Protein AF-0000000086964025 (afdb_homodimer)

Foldseek 3Di:
DPPPPPPPDPPPPPPPPPPPAQEEEEEEEEPCCVVVNDPAPQVVLVCVLLQQLRYHYDYYHYDYLDLQGLLVVLLVRLVPHQAYEYEALQALDPSNCNQVSVCVNVVFAWDQDPVLQVLLCVPVHPPADCPRSSSSNRTGTPQKDWAWFAQPLPRDTDSGTWIDDNRYTYAYNPNVRRSRRCVRRSVVSHDPVFHKDKDKWFFADDCVVCVVLQVVLCVVLPPQKDKDWDADPPFPQGGIMIMIMHRDPVSSVVSVVSSVVPPDPPGTGPDPLPVLLCLLVVLQCLLVVPDPVNVVSVVLLVVLLVVVVVDPLLQDDQDCPQDPVSVVVVSSNSNNVSVVCVVPVVSVSVVVPLPPPCPVQRQQFQWRFNPPDDVPPPDFTFTWTWGQRPSPPPPPDDRNTDIRGGHDPPVVVVVVVPPVVPDDDDPDPDD/DPPPPPPPDPPPPPPPPPPPAQEEEEEEEEPCCVVVNDPAPQVVLVCVLLQQLRYHYDYYHYDYLDLQGLLVVLLVRLVPHQAYEYEALQALDPSNCNQVSVCVNVVFAWDQDPVLVVLLCVPVHPPADCPRSSSSNRTGTPQKDWAWFAQPLPRDTDSGTWIDDNRYTYAYNPNVRRSRRCVRRSVVNHDPVFHKDKDKWFFADDCVVCVVLQVVLCVPLPPQKDKDWDADPPFPQGGIMIMIMHRDPVSSVVSVVSSVVPPDPPGTGPDPLPVLLCLLVVLQCLLVVPDPVNVVSVVLLVVLVVVVVVDPLLQDDQDCPQDPVSVVVVSSNSNNVSVVCVVPVVSVSVCVPLPPPCPVQRQQFQWRFNPDDDVPPPPFTFTWTWGQRPSPPPPPDRRNTDIRGGHDLPVVVVVVVPPVVPPPDDPDPDD

Secondary structure (DSSP, 8-state):
----------------------EEEEEEE-HHHHTTSS---HHHHHHHHHHHTT-EEEEEEEE-S-HHHHHHHHHHHHHH-SEEEEES--SSSTT--HHHHHHHHTT--EEE-HHHHHHHHHHH-S---TTSGGGGGGEEETT-EEE--B-TTT-PBPSSPEEEETTEEEE-SSHHHHHHHHHHTGGGT--TT---EEEEEEE-S-HHHHHHHHHHHHHHHTTTEEEEEEE-SS-SS-SEEEEEEES-HHHHHHHHHHHHHHSPTT-EE---S-GGGGHHHHHHHHHTS-SHHHHHHHHHHHHHHHHHHHS-GGG------SSHHHHHHHHHHHHHHHHHHHH-HHHHGGGGG------SS-EEEEEEEEE--TTS-TT-EEEEEEEEETT--SSSS---EEEEEE--SHHHHHHHHHSTTS---------/----------------------EEEEEEE-HHHHTTSS---HHHHHHHHHHHTT-EEEEEEEE-S-HHHHHHHHHHHHHH-SEEEEES--SSSTT--HHHHHHHHTT--EEE-HHHHHHHHHHH-S---TTSGGGGGGEEETT-EEE--B-TTT-PBPSSPEEEETTEEEE-SSHHHHHHHHHHTGGGT--TT---EEEEEEE-S-HHHHHHHHHHHHHHHTTTEEEEEEE-SS-SS-SEEEEEEES-HHHHHHHHHHHHHHSPTT-EE---S-GGGGHHHHHHHHHTS-SHHHHHHHHHHHHHHHHHHHS-GGG------SSHHHHHHHHHHHHHHHHHHHH-HHHHGGGGG------SS-EEEEEEEEE--TTS-TT-EEEEEEEEETT--SSSS---EEEEEE--SHHHHHHHHHSTTS---------

InterPro domains:
  IPR001453 MoaB/Mog domain [PF00994] (25-184)
  IPR001453 MoaB/Mog domain [SM00852] (25-193)
  IPR001453 MoaB/Mog domain [cd00885] (23-190)
  IPR014729 Rossmann-like alpha/beta/alpha sandwich fold [G3DSA:3.40.50.620] (272-401)
  IPR036425 MoaB/Mog-like domain superfamily [G3DSA:3.40.980.10] (19-190)
  IPR036425 MoaB/Mog-like domain superfamily [SSF53218] (22-211)
  IPR050101 Competence-damage inducible protein CinA [PTHR13939] (22-265)
  IPR056596 FAD synthase, middle domain [PF24102] (195-270)

Sequence (862 aa):
MATQVDGESPKDKGGTPQSAAVTAGIIVIGDEILKGFTQDTNSFYMCQKLRSLGVKVAKISVVPDQVEAIATEVKSFADRFTYVLTSGGIGPTHDDVTFEAVAEAFGEKIRLHPEMVELVKKFFGQQSKPESPKMKLACVPESSLLNYGVDEKTGRTLPYPLISVRNVYIFPGIPSLMKRALDGLQHLFRNEKTQFYMREIYVNVDETRIASVLNDTNGKFWPRTNLGSYPDWVSNYHRVKLILDSDSEADLDEAHAFLMANLPRGVVVPLIADPVSRASTDVYGLAESGSPLGQKVAASLRTIEEGLESYSLSKICIGFNGGKDCTALLHLSYAVVQRCLAFDPALAQSRTGIRNQPPVESRLIFFFKLKLSKHFKKGECMFLVLIVDSEANFACKAPKFNLLLGGLIQEFKSMVKGSPRLTAIRLRDQRMATQVDGESPKDKGGTPQSAAVTAGIIVIGDEILKGFTQDTNSFYMCQKLRSLGVKVAKISVVPDQVEAIATEVKSFADRFTYVLTSGGIGPTHDDVTFEAVAEAFGEKIRLHPEMVELVKKFFGQQSKPESPKMKLACVPESSLLNYGVDEKTGRTLPYPLISVRNVYIFPGIPSLMKRALDGLQHLFRNEKTQFYMREIYVNVDETRIASVLNDTNGKFWPRTNLGSYPDWVSNYHRVKLILDSDSEADLDEAHAFLMANLPRGVVVPLIADPVSRASTDVYGLAESGSPLGQKVAASLRTIEEGLESYSLSKICIGFNGGKDCTALLHLSYAVVQRCLAFDPALAQSRTGIRNQPPVESRLIFFFKLKLSKHFKKGECMFLVLIVDSEANFACKAPKFNLLLGGLIQEFKSMVKGSPRLTAIRLRDQR

Organism: NCBI:txid35019

Radius of gyration: 30.64 Å; Cα contacts (8 Å, |Δi|>4): 1496; chains: 2; bounding box: 66×108×127 Å

Solvent-accessible surface area (backbone atoms only — not comparable to full-atom values): 47180 Å² total; per-residue (Å²): 137,81,78,76,76,77,75,78,74,81,78,77,74,76,66,72,76,75,76,77,78,54,30,28,30,38,38,40,38,34,50,47,43,40,56,34,75,41,76,76,55,55,65,37,52,49,21,37,52,37,33,78,29,28,27,44,47,61,36,38,37,36,36,42,65,38,43,68,61,42,11,53,52,48,39,56,38,56,76,71,29,64,31,25,39,36,29,21,28,63,54,50,41,80,57,30,37,41,46,60,9,52,14,54,43,71,73,46,53,70,36,77,36,70,69,41,44,54,48,43,29,71,76,72,44,70,86,60,53,83,83,31,46,63,43,50,61,17,41,33,30,73,75,52,40,79,42,68,22,33,37,84,88,77,66,42,70,43,90,68,58,41,46,26,46,88,53,35,36,54,36,50,56,51,56,70,60,28,51,51,50,52,66,22,40,44,79,80,60,54,32,88,89,38,54,69,41,76,49,78,45,36,23,59,48,60,65,77,79,46,21,64,57,50,38,51,48,39,67,70,39,48,83,65,29,45,74,45,80,43,72,34,88,81,47,82,69,29,34,23,40,33,39,39,36,15,68,38,66,67,54,38,50,50,51,50,51,51,47,65,68,62,47,66,86,84,36,65,39,93,64,63,89,53,52,73,77,41,30,30,60,53,53,52,45,39,30,66,62,75,41,75,65,12,48,52,45,36,54,52,48,49,54,52,47,50,46,56,73,73,29,56,74,55,66,52,77,83,81,49,72,45,40,70,66,29,48,49,45,48,51,51,48,46,17,50,46,49,49,45,31,75,69,36,64,71,64,45,59,71,46,67,76,51,71,73,64,80,41,81,80,40,42,44,55,44,54,43,60,31,56,66,62,83,87,49,72,96,75,69,62,26,38,27,31,30,31,35,52,63,65,48,58,79,60,94,62,78,61,52,43,22,32,13,45,23,67,77,70,72,64,50,53,68,59,30,64,72,43,81,82,50,79,70,80,76,78,73,74,82,126,136,80,79,77,77,77,75,76,71,82,76,76,76,75,68,73,75,76,76,78,80,55,31,27,28,38,38,40,38,34,48,47,42,40,56,35,74,40,76,76,55,55,67,37,53,49,20,37,52,37,33,78,28,27,27,45,47,60,36,38,36,37,36,44,64,40,43,66,61,42,11,53,50,49,40,56,37,56,74,71,28,65,33,25,39,37,28,22,29,64,53,50,40,81,58,30,37,42,45,60,8,52,13,54,43,71,74,46,52,70,37,76,38,70,70,41,44,54,49,43,29,70,75,71,43,70,87,59,52,84,82,30,46,62,44,50,62,18,40,34,31,72,74,51,41,81,41,67,22,34,36,85,87,78,65,42,69,43,90,69,59,43,44,27,46,88,50,35,39,54,36,50,55,51,56,72,58,27,52,51,49,50,66,21,38,45,80,82,59,54,32,89,89,39,54,69,41,75,49,79,47,36,23,60,45,61,63,77,80,45,21,64,57,51,37,52,48,42,67,71,39,49,83,65,29,46,74,46,81,44,72,34,86,83,48,83,70,30,32,22,40,34,38,38,36,15,69,38,67,69,53,37,50,51,50,49,51,52,48,65,68,64,48,67,85,84,35,65,39,92,66,63,89,54,52,73,77,41,30,31,60,53,51,53,44,40,30,66,62,73,41,74,65,13,49,52,46,37,54,52,47,50,52,52,49,50,46,55,72,74,30,55,75,59,67,53,76,82,78,49,71,50,40,71,64,29,48,48,46,48,50,52,49,47,16,49,46,49,49,44,33,75,70,37,63,72,63,45,59,72,46,67,78,55,71,74,65,80,42,82,79,41,42,46,56,43,58,43,60,32,58,64,62,83,88,47,72,96,74,68,61,26,40,27,33,30,32,33,52,62,69,47,59,78,60,93,63,78,60,52,44,22,34,12,44,22,69,78,70,70,66,52,53,67,61,28,65,74,42,81,84,50,78,68,80,75,78,72,74,80,124

pLDDT: mean 72.36, std 27.97, range [19.12, 98.94]

Structure (mmCIF, N/CA/C/O backbone):
data_AF-0000000086964025-model_v1
#
loop_
_entity.id
_entity.type
_entity.pdbx_description
1 polymer 'FAD synthase-like'
#
loop_
_atom_site.group_PDB
_atom_site.id
_atom_site.type_symbol
_atom_site.label_atom_id
_atom_site.label_alt_id
_atom_site.label_comp_id
_atom_site.label_asym_id
_atom_site.label_entity_id
_atom_site.label_seq_id
_atom_site.pdbx_PDB_ins_code
_atom_site.Cartn_x
_atom_site.Cartn_y
_atom_site.Cartn_z
_atom_site.occupancy
_atom_site.B_iso_or_equiv
_atom_site.auth_seq_id
_atom_site.auth_comp_id
_atom_site.auth_asym_id
_atom_site.auth_atom_id
_atom_site.pdbx_PDB_model_num
ATOM 1 N N . MET A 1 1 ? 34.562 -68.562 20.891 1 24.03 1 MET A N 1
ATOM 2 C CA . MET A 1 1 ? 35.156 -67.25 21.109 1 24.03 1 MET A CA 1
ATOM 3 C C . MET A 1 1 ? 34.531 -66.25 20.172 1 24.03 1 MET A C 1
ATOM 5 O O . MET A 1 1 ? 34.875 -66.188 18.984 1 24.03 1 MET A O 1
ATOM 9 N N . ALA A 1 2 ? 33.219 -65.938 20.375 1 26.58 2 ALA A N 1
ATOM 10 C CA . ALA A 1 2 ? 32.156 -65.312 19.625 1 26.58 2 ALA A CA 1
ATOM 11 C C . ALA A 1 2 ? 32.438 -63.812 19.438 1 26.58 2 ALA A C 1
ATOM 13 O O . ALA A 1 2 ? 32.5 -63.062 20.422 1 26.58 2 ALA A O 1
ATOM 14 N N . THR A 1 3 ? 33.281 -63.438 18.484 1 26.42 3 THR A N 1
ATOM 15 C CA . THR A 1 3 ? 33.844 -62.125 18.234 1 26.42 3 THR A CA 1
ATOM 16 C C . THR A 1 3 ? 32.75 -61.062 18.094 1 26.42 3 THR A C 1
ATOM 18 O O . THR A 1 3 ? 31.828 -61.25 17.297 1 26.42 3 THR A O 1
ATOM 21 N N . GLN A 1 4 ? 32.438 -60.375 19.188 1 25.72 4 GLN A N 1
ATOM 22 C CA . GLN A 1 4 ? 31.422 -59.344 19.391 1 25.72 4 GLN A CA 1
ATOM 23 C C . GLN A 1 4 ? 31.562 -58.219 18.391 1 25.72 4 GLN A C 1
ATOM 25 O O . GLN A 1 4 ? 32.594 -57.531 18.359 1 25.72 4 GLN A O 1
ATOM 30 N N . VAL A 1 5 ? 31.047 -58.344 17.188 1 28.33 5 VAL A N 1
ATOM 31 C CA . VAL A 1 5 ? 31.125 -57.344 16.109 1 28.33 5 VAL A CA 1
ATOM 32 C C . VAL A 1 5 ? 30.547 -56 16.609 1 28.33 5 VAL A C 1
ATOM 34 O O . VAL A 1 5 ? 29.406 -55.938 17.047 1 28.33 5 VAL A O 1
ATOM 37 N N . ASP A 1 6 ? 31.359 -55.156 17.234 1 27.05 6 ASP A N 1
ATOM 38 C CA . ASP A 1 6 ? 31.094 -53.844 17.766 1 27.05 6 ASP A CA 1
ATOM 39 C C . ASP A 1 6 ? 30.406 -52.938 16.734 1 27.05 6 ASP A C 1
ATOM 41 O O . ASP A 1 6 ? 30.938 -52.75 15.625 1 27.05 6 ASP A O 1
ATOM 45 N N . GLY A 1 7 ? 29.109 -53.031 16.578 1 25.25 7 GLY A N 1
ATOM 46 C CA . GLY A 1 7 ? 28.25 -52.312 15.641 1 25.25 7 GLY A CA 1
ATOM 47 C C . GLY A 1 7 ? 28.469 -50.812 15.641 1 25.25 7 GLY A C 1
ATOM 48 O O . GLY A 1 7 ? 28.344 -50.188 16.688 1 25.25 7 GLY A O 1
ATOM 49 N N . GLU A 1 8 ? 29.469 -50.312 14.898 1 28.55 8 GLU A N 1
ATOM 50 C CA . GLU A 1 8 ? 29.828 -48.906 14.719 1 28.55 8 GLU A CA 1
ATOM 51 C C . GLU A 1 8 ? 28.578 -48.031 14.508 1 28.55 8 GLU A C 1
ATOM 53 O O . GLU A 1 8 ? 27.688 -48.406 13.734 1 28.55 8 GLU A O 1
ATOM 58 N N . SER A 1 9 ? 28.219 -47.312 15.562 1 29.22 9 SER A N 1
ATOM 59 C CA . SER A 1 9 ? 27.125 -46.344 15.641 1 29.22 9 SER A CA 1
ATOM 60 C C . SER A 1 9 ? 27.141 -45.406 14.438 1 29.22 9 SER A C 1
ATOM 62 O O . SER A 1 9 ? 28.203 -45 13.977 1 29.22 9 SER A O 1
ATOM 64 N N . PRO A 1 10 ? 26.094 -45.406 13.594 1 27.98 10 PRO A N 1
ATOM 65 C CA . PRO A 1 10 ? 26 -44.625 12.359 1 27.98 10 PRO A CA 1
ATOM 66 C C . PRO A 1 10 ? 26.422 -43.156 12.547 1 27.98 10 PRO A C 1
ATOM 68 O O . PRO A 1 10 ? 26.188 -42.594 13.617 1 27.98 10 PRO A O 1
ATOM 71 N N . LYS A 1 11 ? 27.531 -42.656 11.977 1 28.12 11 LYS A N 1
ATOM 72 C CA . LYS A 1 11 ? 28.109 -41.312 11.844 1 28.12 11 LYS A CA 1
ATOM 73 C C . LYS A 1 11 ? 27.031 -40.281 11.609 1 28.12 11 LYS A C 1
ATOM 75 O O . LYS A 1 11 ? 26.125 -40.469 10.789 1 28.12 11 LYS A O 1
ATOM 80 N N . ASP A 1 12 ? 26.781 -39.438 12.594 1 28.42 12 ASP A N 1
ATOM 81 C CA . ASP A 1 12 ? 26.016 -38.188 12.664 1 28.42 12 ASP A CA 1
ATOM 82 C C . ASP A 1 12 ? 26.312 -37.281 11.461 1 28.42 12 ASP A C 1
ATOM 84 O O . ASP A 1 12 ? 27.438 -36.781 11.305 1 28.42 12 ASP A O 1
ATOM 88 N N . LYS A 1 13 ? 25.984 -37.656 10.258 1 29.61 13 LYS A N 1
ATOM 89 C CA . LYS A 1 13 ? 26.203 -36.812 9.086 1 29.61 13 LYS A CA 1
ATOM 90 C C . LYS A 1 13 ? 25.953 -35.344 9.414 1 29.61 13 LYS A C 1
ATOM 92 O O . LYS A 1 13 ? 24.875 -35 9.922 1 29.61 13 LYS A O 1
ATOM 97 N N . GLY A 1 14 ? 26.953 -34.562 9.844 1 30.66 14 GLY A N 1
ATOM 98 C CA . GLY A 1 14 ? 27.094 -33.125 10.016 1 30.66 14 GLY A CA 1
ATOM 99 C C . GLY A 1 14 ? 26.328 -32.312 8.992 1 30.66 14 GLY A C 1
ATOM 100 O O . GLY A 1 14 ? 26.734 -32.219 7.836 1 30.66 14 GLY A O 1
ATOM 101 N N . GLY A 1 15 ? 25.062 -32.5 8.844 1 31.95 15 GLY A N 1
ATOM 102 C CA . GLY A 1 15 ? 24.344 -31.625 7.953 1 31.95 15 GLY A CA 1
ATOM 103 C C . GLY A 1 15 ? 24.797 -30.188 8.055 1 31.95 15 GLY A C 1
ATOM 104 O O . GLY A 1 15 ? 25.156 -29.703 9.133 1 31.95 15 GLY A O 1
ATOM 105 N N . THR A 1 16 ? 25.562 -29.656 7.082 1 36.03 16 THR A N 1
ATOM 106 C CA . THR A 1 16 ? 26 -28.266 6.969 1 36.03 16 THR A CA 1
ATOM 107 C C . THR A 1 16 ? 24.953 -27.328 7.578 1 36.03 16 THR A C 1
ATOM 109 O O . THR A 1 16 ? 23.766 -27.438 7.293 1 36.03 16 THR A O 1
ATOM 112 N N . PRO A 1 17 ? 25.188 -26.812 8.703 1 37.97 17 PRO A N 1
ATOM 113 C CA . PRO A 1 17 ? 24.281 -25.844 9.312 1 37.97 17 PRO A CA 1
ATOM 114 C C . PRO A 1 17 ? 23.625 -24.922 8.289 1 37.97 17 PRO A C 1
ATOM 116 O O . PRO A 1 17 ? 24.297 -24.359 7.43 1 37.97 17 PRO A O 1
ATOM 119 N N . GLN A 1 18 ? 22.594 -25.234 7.574 1 40.34 18 GLN A N 1
ATOM 120 C CA . GLN A 1 18 ? 21.812 -24.344 6.715 1 40.34 18 GLN A CA 1
ATOM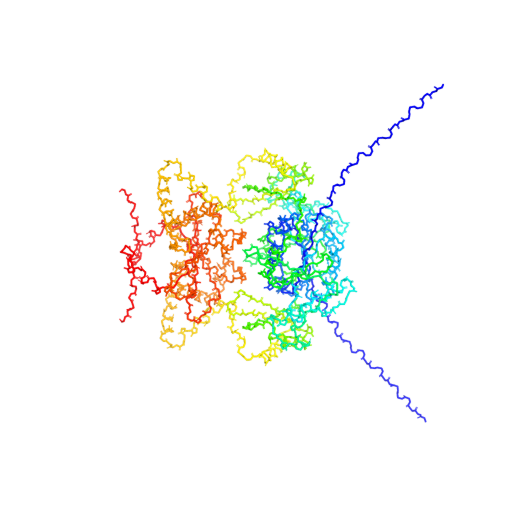 121 C C . GLN A 1 18 ? 21.891 -22.906 7.191 1 40.34 18 GLN A C 1
ATOM 123 O O . GLN A 1 18 ? 21.531 -22.594 8.328 1 40.34 18 GLN A O 1
ATOM 128 N N . SER A 1 19 ? 22.953 -22.156 6.926 1 48.94 19 SER A N 1
ATOM 129 C CA . SER A 1 19 ? 23.172 -20.75 7.227 1 48.94 19 SER A CA 1
ATOM 130 C C . SER A 1 19 ? 21.844 -20 7.336 1 48.94 19 SER A C 1
ATOM 132 O O . SER A 1 19 ? 20.953 -20.156 6.488 1 48.94 19 SER A O 1
ATOM 134 N N . ALA A 1 20 ? 21.359 -19.625 8.531 1 63.06 20 ALA A N 1
ATOM 135 C CA . ALA A 1 20 ? 20.109 -18.984 8.922 1 63.06 20 ALA A CA 1
ATOM 136 C C . ALA A 1 20 ? 19.781 -17.828 7.984 1 63.06 20 ALA A C 1
ATOM 138 O O . ALA A 1 20 ? 20.641 -17 7.672 1 63.06 20 ALA A O 1
ATOM 139 N N . ALA A 1 21 ? 18.641 -17.75 7.234 1 83.38 21 ALA A N 1
ATOM 140 C CA . ALA A 1 21 ? 18.141 -16.734 6.309 1 83.38 21 ALA A CA 1
ATOM 141 C C . ALA A 1 21 ? 18.172 -15.352 6.938 1 83.38 21 ALA A C 1
ATOM 143 O O . ALA A 1 21 ? 17.906 -15.203 8.133 1 83.38 21 ALA A O 1
ATOM 144 N N . VAL A 1 22 ? 18.953 -14.414 6.324 1 95.81 22 VAL A N 1
ATOM 145 C CA . VAL A 1 22 ? 18.922 -13.008 6.707 1 95.81 22 VAL A CA 1
ATOM 146 C C . VAL A 1 22 ? 17.516 -12.461 6.488 1 95.81 22 VAL A C 1
ATOM 148 O O . VAL A 1 22 ? 17 -12.484 5.367 1 95.81 22 VAL A O 1
ATOM 151 N N . THR A 1 23 ? 16.844 -12.102 7.609 1 98 23 THR A N 1
ATOM 152 C CA . THR A 1 23 ? 15.461 -11.664 7.543 1 98 23 THR A CA 1
ATOM 153 C C . THR A 1 23 ? 15.328 -10.203 7.965 1 98 23 THR A C 1
ATOM 155 O O . THR A 1 23 ? 16.234 -9.656 8.602 1 98 23 THR A O 1
ATOM 158 N N . ALA A 1 24 ? 14.25 -9.57 7.539 1 98.69 24 ALA A N 1
ATOM 159 C CA . ALA A 1 24 ? 13.961 -8.188 7.918 1 98.69 24 ALA A CA 1
ATOM 160 C C . ALA A 1 24 ? 12.484 -8.023 8.289 1 98.69 24 ALA A C 1
ATOM 162 O O . ALA A 1 24 ? 11.633 -8.766 7.805 1 98.69 24 ALA A O 1
ATOM 163 N N . GLY A 1 25 ? 12.195 -7.199 9.188 1 98.81 25 GLY A N 1
ATOM 164 C CA . GLY A 1 25 ? 10.867 -6.684 9.484 1 98.81 25 GLY A CA 1
ATOM 165 C C . GLY A 1 25 ? 10.727 -5.203 9.188 1 98.81 25 GLY A C 1
ATOM 166 O O . GLY A 1 25 ? 11.656 -4.426 9.414 1 98.81 25 GLY A O 1
ATOM 167 N N . ILE A 1 26 ? 9.586 -4.824 8.648 1 98.94 26 ILE A N 1
ATOM 168 C CA . ILE A 1 26 ? 9.336 -3.428 8.312 1 98.94 26 ILE A CA 1
ATOM 169 C C . ILE A 1 26 ? 8.219 -2.875 9.188 1 98.94 26 ILE A C 1
ATOM 171 O O . ILE A 1 26 ? 7.172 -3.512 9.344 1 98.94 26 ILE A O 1
ATOM 175 N N . ILE A 1 27 ? 8.453 -1.756 9.773 1 98.94 27 ILE A N 1
ATOM 176 C CA . ILE A 1 27 ? 7.445 -1.083 10.586 1 98.94 27 ILE A CA 1
ATOM 177 C C . ILE A 1 27 ? 7.109 0.274 9.969 1 98.94 27 ILE A C 1
ATOM 179 O O . ILE A 1 27 ? 7.945 1.18 9.953 1 98.94 27 ILE A O 1
ATOM 183 N N . VAL A 1 28 ? 5.941 0.382 9.453 1 98.81 28 VAL A N 1
ATOM 184 C CA . VAL A 1 28 ? 5.457 1.651 8.922 1 98.81 28 VAL A CA 1
ATOM 185 C C . VAL A 1 28 ? 4.727 2.424 10.016 1 98.81 28 VAL A C 1
ATOM 187 O O . VAL A 1 28 ? 3.807 1.897 10.648 1 98.81 28 VAL A O 1
ATOM 190 N N . ILE A 1 29 ? 5.148 3.648 10.203 1 98.62 29 ILE A N 1
ATOM 191 C CA . ILE A 1 29 ? 4.617 4.457 11.297 1 98.62 29 ILE A CA 1
ATOM 192 C C . ILE A 1 29 ? 3.875 5.664 10.734 1 98.62 29 ILE A C 1
ATOM 194 O O . ILE A 1 29 ? 4.457 6.477 10.008 1 98.62 29 ILE A O 1
ATOM 198 N N . GLY A 1 30 ? 2.596 5.77 11.117 1 96.88 30 GLY A N 1
ATOM 199 C CA . GLY A 1 30 ? 1.844 6.926 10.656 1 96.88 30 GLY A CA 1
ATOM 200 C C . GLY A 1 30 ? 0.346 6.781 10.852 1 96.88 30 GLY A C 1
ATOM 201 O O . GLY A 1 30 ? -0.266 5.852 10.32 1 96.88 30 GLY A O 1
ATOM 202 N N . ASP A 1 31 ? -0.257 7.734 11.469 1 95.75 31 ASP A N 1
ATOM 203 C CA . ASP A 1 31 ? -1.705 7.762 11.648 1 95.75 31 ASP A CA 1
ATOM 204 C C . ASP A 1 31 ? -2.424 7.859 10.305 1 95.75 31 ASP A C 1
ATOM 206 O O . ASP A 1 31 ? -3.514 7.312 10.133 1 95.75 31 ASP A O 1
ATOM 210 N N . GLU A 1 32 ? -1.814 8.586 9.445 1 94.44 32 GLU A N 1
ATOM 211 C CA . GLU A 1 32 ? -2.451 8.844 8.156 1 94.44 32 GLU A CA 1
ATOM 212 C C . GLU A 1 32 ? -2.67 7.543 7.383 1 94.44 32 GLU A C 1
ATOM 214 O O . GLU A 1 32 ? -3.58 7.457 6.555 1 94.44 32 GLU A O 1
ATOM 219 N N . ILE A 1 33 ? -1.82 6.566 7.637 1 96.31 33 ILE A N 1
ATOM 220 C CA . ILE A 1 33 ? -1.97 5.277 6.969 1 96.31 33 ILE A CA 1
ATOM 221 C C . ILE A 1 33 ? -3.145 4.516 7.578 1 96.31 33 ILE A C 1
ATOM 223 O O . ILE A 1 33 ? -3.998 3.996 6.855 1 96.31 33 ILE A O 1
ATOM 227 N N . LEU A 1 34 ? -3.232 4.5 8.844 1 97.81 34 LEU A N 1
ATOM 228 C CA . LEU A 1 34 ? -4.266 3.754 9.562 1 97.81 34 LEU A CA 1
ATOM 229 C C . LEU A 1 34 ? -5.629 4.414 9.391 1 97.81 34 LEU A C 1
ATOM 231 O O . LEU A 1 34 ? -6.66 3.75 9.492 1 97.81 34 LEU A O 1
ATOM 235 N N . LYS A 1 35 ? -5.625 5.711 9.133 1 96.31 35 LYS A N 1
ATOM 236 C CA . LYS A 1 35 ? -6.871 6.441 8.938 1 96.31 35 LYS A CA 1
ATOM 237 C C . LYS A 1 35 ? -7.297 6.418 7.469 1 96.31 35 LYS A C 1
ATOM 239 O O . LYS A 1 35 ? -8.391 6.883 7.129 1 96.31 35 LYS A O 1
ATOM 244 N N . GLY A 1 36 ? -6.445 5.898 6.633 1 94.56 36 GLY A N 1
ATOM 245 C CA . GLY A 1 36 ? -6.77 5.797 5.215 1 94.56 36 GLY A CA 1
ATOM 246 C C . GLY A 1 36 ? -6.582 7.105 4.469 1 94.56 36 GLY A C 1
ATOM 247 O O . GLY A 1 36 ? -7.207 7.328 3.43 1 94.56 36 GLY A O 1
ATOM 248 N N . PHE A 1 37 ? -5.738 8.008 5.031 1 91.31 37 PHE A N 1
ATOM 249 C CA . PHE A 1 37 ? -5.477 9.273 4.355 1 91.31 37 PHE A CA 1
ATOM 250 C C . PHE A 1 37 ? -4.395 9.102 3.295 1 91.31 37 PHE A C 1
ATOM 252 O O . PHE A 1 37 ? -4.402 9.805 2.277 1 91.31 37 PHE A O 1
ATOM 259 N N . THR A 1 38 ? -3.496 8.242 3.574 1 89.88 38 THR A N 1
ATOM 260 C CA . THR A 1 38 ? -2.359 8 2.691 1 89.88 38 THR A CA 1
ATOM 261 C C . THR A 1 38 ? -2.125 6.504 2.506 1 89.88 38 THR A C 1
ATOM 263 O O . THR A 1 38 ? -2.205 5.734 3.467 1 89.88 38 THR A O 1
ATOM 266 N N . GLN A 1 39 ? -1.958 6.141 1.254 1 91.56 39 GLN A N 1
ATOM 267 C CA . GLN A 1 39 ? -1.603 4.754 0.976 1 91.56 39 GLN A CA 1
ATOM 268 C C . GLN A 1 39 ? -0.107 4.52 1.171 1 91.56 39 GLN A C 1
ATOM 270 O O . GLN A 1 39 ? 0.717 5.297 0.685 1 91.56 39 GLN A O 1
ATOM 275 N N . ASP A 1 40 ? 0.24 3.445 1.831 1 94.88 40 ASP A N 1
ATOM 276 C CA . ASP A 1 40 ? 1.645 3.115 2.053 1 94.88 40 ASP A CA 1
ATOM 277 C C . ASP A 1 40 ? 2.281 2.547 0.786 1 94.88 40 ASP A C 1
ATOM 279 O O . ASP A 1 40 ? 1.837 1.522 0.266 1 94.88 40 ASP A O 1
ATOM 283 N N . THR A 1 41 ? 3.34 3.154 0.362 1 92.38 41 THR A N 1
ATOM 284 C CA . THR A 1 41 ? 4.113 2.654 -0.771 1 92.38 41 THR A CA 1
ATOM 285 C C . THR A 1 41 ? 5.543 2.332 -0.351 1 92.38 41 THR A C 1
ATOM 287 O O . THR A 1 41 ? 6.277 1.676 -1.09 1 92.38 41 THR A O 1
ATOM 290 N N . ASN A 1 42 ? 5.883 2.814 0.79 1 97.31 42 ASN A N 1
ATOM 291 C CA . ASN A 1 42 ? 7.25 2.625 1.267 1 97.31 42 ASN A CA 1
ATOM 292 C C . ASN A 1 42 ? 7.562 1.15 1.503 1 97.31 42 ASN A C 1
ATOM 294 O O . ASN A 1 42 ? 8.617 0.662 1.093 1 97.31 42 ASN A O 1
ATOM 298 N N . SER A 1 43 ? 6.605 0.472 2.105 1 98.25 43 SER A N 1
ATOM 299 C CA . SER A 1 43 ? 6.848 -0.934 2.412 1 98.25 43 SER A CA 1
ATOM 300 C C . SER A 1 43 ? 7.039 -1.752 1.141 1 98.25 43 SER A C 1
ATOM 302 O O . SER A 1 43 ? 7.852 -2.68 1.109 1 98.25 43 SER A O 1
ATOM 304 N N . PHE A 1 44 ? 6.285 -1.43 0.136 1 97.44 44 PHE A N 1
ATOM 305 C CA . PHE A 1 44 ? 6.391 -2.127 -1.14 1 97.44 44 PHE A CA 1
ATOM 306 C C . PHE A 1 44 ? 7.793 -1.979 -1.721 1 97.44 44 PHE A C 1
ATOM 308 O O . PHE A 1 44 ? 8.43 -2.973 -2.078 1 97.44 44 PHE A O 1
ATOM 315 N N . TYR A 1 45 ? 8.289 -0.754 -1.772 1 97.31 45 TYR A N 1
ATOM 316 C CA . TYR A 1 45 ? 9.625 -0.483 -2.291 1 97.31 45 TYR A CA 1
ATOM 317 C C . TYR A 1 45 ? 10.688 -1.166 -1.44 1 97.31 45 TYR A C 1
ATOM 319 O O . TYR A 1 45 ? 11.641 -1.744 -1.972 1 97.31 45 TYR A O 1
ATOM 327 N N . MET A 1 46 ? 10.547 -1.082 -0.156 1 98.56 46 MET A N 1
ATOM 328 C CA . MET A 1 46 ? 11.5 -1.705 0.757 1 98.56 46 MET A CA 1
ATOM 329 C C . MET A 1 46 ? 11.578 -3.209 0.522 1 98.56 46 MET A C 1
ATOM 331 O O . MET A 1 46 ? 12.664 -3.785 0.509 1 98.56 46 MET A O 1
ATOM 335 N N . CYS A 1 47 ? 10.43 -3.82 0.342 1 98.25 47 CYS A N 1
ATOM 336 C CA . CYS A 1 47 ? 10.391 -5.254 0.08 1 98.25 47 CYS A CA 1
ATOM 337 C C . CYS A 1 47 ? 11.164 -5.598 -1.191 1 98.25 47 CYS A C 1
ATOM 339 O O . CYS A 1 47 ? 11.984 -6.516 -1.198 1 98.25 47 CYS A O 1
ATOM 341 N N . GLN A 1 48 ? 10.93 -4.844 -2.182 1 96.38 48 GLN A N 1
ATOM 342 C CA . GLN A 1 48 ? 11.602 -5.082 -3.459 1 96.38 48 GLN A CA 1
ATOM 343 C C . GLN A 1 48 ? 13.109 -4.934 -3.324 1 96.38 48 GLN A C 1
ATOM 345 O O . GLN A 1 48 ? 13.867 -5.801 -3.764 1 96.38 48 GLN A O 1
ATOM 350 N N . LYS A 1 49 ? 13.469 -3.836 -2.74 1 97.12 49 LYS A N 1
ATOM 351 C CA . LYS A 1 49 ? 14.891 -3.535 -2.615 1 97.12 49 LYS A CA 1
ATOM 352 C C . LYS A 1 49 ? 15.602 -4.566 -1.741 1 97.12 49 LYS A C 1
ATOM 354 O O . LYS A 1 49 ? 16.656 -5.078 -2.107 1 97.12 49 LYS A O 1
ATOM 359 N N . LEU A 1 50 ? 15.039 -4.883 -0.603 1 98.31 50 LEU A N 1
ATOM 360 C CA . LEU A 1 50 ? 15.656 -5.844 0.306 1 98.31 50 LEU A CA 1
ATOM 361 C C . LEU A 1 50 ? 15.766 -7.215 -0.347 1 98.31 50 LEU A C 1
ATOM 363 O O . LEU A 1 50 ? 16.781 -7.898 -0.196 1 98.31 50 LEU A O 1
ATOM 367 N N . ARG A 1 51 ? 14.75 -7.602 -1.072 1 96.88 51 ARG A N 1
ATOM 368 C CA . ARG A 1 51 ? 14.812 -8.875 -1.78 1 96.88 51 ARG A CA 1
ATOM 369 C C . ARG A 1 51 ? 15.953 -8.883 -2.791 1 96.88 51 ARG A C 1
ATOM 371 O O . ARG A 1 51 ? 16.688 -9.875 -2.906 1 96.88 51 ARG A O 1
ATOM 378 N N . SER A 1 52 ? 16.109 -7.824 -3.525 1 96.12 52 SER A N 1
ATOM 379 C CA . SER A 1 52 ? 17.172 -7.715 -4.508 1 96.12 52 SER A CA 1
ATOM 380 C C . SER A 1 52 ? 18.547 -7.789 -3.844 1 96.12 52 SER A C 1
ATOM 382 O O . SER A 1 52 ? 19.547 -8.102 -4.496 1 96.12 52 SER A O 1
ATOM 384 N N . LEU A 1 53 ? 18.594 -7.531 -2.566 1 97.5 53 LEU A N 1
ATOM 385 C CA . LEU A 1 53 ? 19.844 -7.539 -1.814 1 97.5 53 LEU A CA 1
ATOM 386 C C . LEU A 1 53 ? 20.031 -8.859 -1.081 1 97.5 53 LEU A C 1
ATOM 388 O O . LEU A 1 53 ? 20.953 -9.008 -0.288 1 97.5 53 LEU A O 1
ATOM 392 N N . GLY A 1 54 ? 19.094 -9.781 -1.302 1 96.94 54 GLY A N 1
ATOM 393 C CA . GLY A 1 54 ? 19.219 -11.102 -0.71 1 96.94 54 GLY A CA 1
ATOM 394 C C . GLY A 1 54 ? 18.625 -11.195 0.681 1 96.94 54 GLY A C 1
ATOM 395 O O . GLY A 1 54 ? 18.984 -12.07 1.465 1 96.94 54 GLY A O 1
ATOM 396 N N . VAL A 1 55 ? 17.766 -10.281 1.06 1 97.88 55 VAL A N 1
ATOM 397 C CA . VAL A 1 55 ? 17.141 -10.234 2.381 1 97.88 55 VAL A CA 1
ATOM 398 C C . VAL A 1 55 ? 15.664 -10.594 2.27 1 97.88 55 VAL A C 1
ATOM 400 O O . VAL A 1 55 ? 14.961 -10.094 1.388 1 97.88 55 VAL A O 1
ATOM 403 N N . LYS A 1 56 ? 15.195 -11.461 3.104 1 96.94 56 LYS A N 1
ATOM 404 C CA . LYS A 1 56 ? 13.797 -11.891 3.119 1 96.94 56 LYS A CA 1
ATOM 405 C C . LYS A 1 56 ? 12.984 -11.078 4.125 1 96.94 56 LYS A C 1
ATOM 407 O O . LYS A 1 56 ? 13.25 -11.125 5.328 1 96.94 56 LYS A O 1
ATOM 412 N N . VAL A 1 57 ? 12.023 -10.328 3.631 1 98.31 57 VAL A N 1
ATOM 413 C CA . VAL A 1 57 ? 11.125 -9.633 4.539 1 98.31 57 VAL A CA 1
ATOM 414 C C . VAL A 1 57 ? 10.102 -10.617 5.109 1 98.31 57 VAL A C 1
ATOM 416 O O . VAL A 1 57 ? 9.398 -11.297 4.359 1 98.31 57 VAL A O 1
ATOM 419 N N . ALA A 1 58 ? 9.969 -10.633 6.445 1 97.81 58 ALA A N 1
ATOM 420 C CA . ALA A 1 58 ? 9.164 -11.656 7.102 1 97.81 58 ALA A CA 1
ATOM 421 C C . ALA A 1 58 ? 7.832 -11.086 7.578 1 97.81 58 ALA A C 1
ATOM 423 O O . ALA A 1 58 ? 6.848 -11.82 7.723 1 97.81 58 ALA A O 1
ATOM 424 N N . LYS A 1 59 ? 7.863 -9.844 7.82 1 98.62 59 LYS A N 1
ATOM 425 C CA . LYS A 1 59 ? 6.664 -9.242 8.391 1 98.62 59 LYS A CA 1
ATOM 426 C C . LYS A 1 59 ? 6.668 -7.723 8.203 1 98.62 59 LYS A C 1
ATOM 428 O O . LYS A 1 59 ? 7.723 -7.094 8.234 1 98.62 59 LYS A O 1
ATOM 433 N N . ILE A 1 60 ? 5.496 -7.152 7.945 1 98.88 60 ILE A N 1
ATOM 434 C CA . ILE A 1 60 ? 5.281 -5.711 7.941 1 98.88 60 ILE A CA 1
ATOM 435 C C . ILE A 1 60 ? 4.23 -5.34 8.984 1 98.88 60 ILE A C 1
ATOM 437 O O . ILE A 1 60 ? 3.213 -6.02 9.117 1 98.88 60 ILE A O 1
ATOM 441 N N . SER A 1 61 ? 4.473 -4.34 9.711 1 98.81 61 SER A N 1
ATOM 442 C CA . SER A 1 61 ? 3.525 -3.812 10.688 1 98.81 61 SER A CA 1
ATOM 443 C C . SER A 1 61 ? 3.295 -2.32 10.477 1 98.81 61 SER A C 1
ATOM 445 O O . SER A 1 61 ? 4.238 -1.572 10.211 1 98.81 61 SER A O 1
ATOM 447 N N . VAL A 1 62 ? 2.082 -1.932 10.477 1 98.81 62 VAL A N 1
ATOM 448 C CA . VAL A 1 62 ? 1.722 -0.518 10.461 1 98.81 62 VAL A CA 1
ATOM 449 C C . VAL A 1 62 ? 1.159 -0.115 11.82 1 98.81 62 VAL A C 1
ATOM 451 O O . VAL A 1 62 ? 0.189 -0.707 12.297 1 98.81 62 VAL A O 1
ATOM 454 N N . VAL A 1 63 ? 1.741 0.89 12.43 1 98.62 63 VAL A N 1
ATOM 455 C CA . VAL A 1 63 ? 1.372 1.277 13.789 1 98.62 63 VAL A CA 1
ATOM 456 C C . VAL A 1 63 ? 1.126 2.783 13.844 1 98.62 63 VAL A C 1
ATOM 458 O O . VAL A 1 63 ? 1.565 3.525 12.961 1 98.62 63 VAL A O 1
ATOM 461 N N . PRO A 1 64 ? 0.417 3.24 14.875 1 97.62 64 PRO A N 1
ATOM 462 C CA . PRO A 1 64 ? 0.143 4.672 15.016 1 97.62 64 PRO A CA 1
ATOM 463 C C . PRO A 1 64 ? 1.335 5.449 15.57 1 97.62 64 PRO A C 1
ATOM 465 O O . PRO A 1 64 ? 2.309 4.848 16.031 1 97.62 64 PRO A O 1
ATOM 468 N N . ASP A 1 65 ? 1.222 6.766 15.508 1 96.19 65 ASP A N 1
ATOM 469 C CA . ASP A 1 65 ? 2.236 7.664 16.047 1 96.19 65 ASP A CA 1
ATOM 470 C C . ASP A 1 65 ? 2.148 7.734 17.578 1 96.19 65 ASP A C 1
ATOM 472 O O . ASP A 1 65 ? 1.907 8.805 18.141 1 96.19 65 ASP A O 1
ATOM 476 N N . GLN A 1 66 ? 2.359 6.648 18.219 1 96.56 66 GLN A N 1
ATOM 477 C CA . GLN A 1 66 ? 2.352 6.516 19.672 1 96.56 66 GLN A CA 1
ATOM 478 C C . GLN A 1 66 ? 3.604 5.801 20.172 1 96.56 66 GLN A C 1
ATOM 480 O O . GLN A 1 66 ? 3.922 4.703 19.703 1 96.56 66 GLN A O 1
ATOM 485 N N . VAL A 1 67 ? 4.215 6.418 21.094 1 97.75 67 VAL A N 1
ATOM 486 C CA . VAL A 1 67 ? 5.512 5.953 21.562 1 97.75 67 VAL A CA 1
ATOM 487 C C . VAL A 1 67 ? 5.406 4.5 22.016 1 97.75 67 VAL A C 1
ATOM 489 O O . VAL A 1 67 ? 6.199 3.652 21.609 1 97.75 67 VAL A O 1
ATOM 492 N N . GLU A 1 68 ? 4.426 4.184 22.781 1 97.81 68 GLU A N 1
ATOM 493 C CA . GLU A 1 68 ? 4.293 2.842 23.344 1 97.81 68 GLU A CA 1
ATOM 494 C C . GLU A 1 68 ? 4.051 1.807 22.25 1 97.81 68 GLU A C 1
ATOM 496 O O . GLU A 1 68 ? 4.637 0.721 22.266 1 97.81 68 GLU A O 1
ATOM 501 N N . ALA A 1 69 ? 3.168 2.131 21.328 1 97.88 69 ALA A N 1
ATOM 502 C CA . ALA A 1 69 ? 2.859 1.219 20.234 1 97.88 69 ALA A CA 1
ATOM 503 C C . ALA A 1 69 ? 4.098 0.943 19.391 1 97.88 69 ALA A C 1
ATOM 505 O O . ALA A 1 69 ? 4.371 -0.206 19.031 1 97.88 69 ALA A O 1
ATOM 506 N N . ILE A 1 70 ? 4.809 1.97 19.062 1 98.75 70 ILE A N 1
ATOM 507 C CA . ILE A 1 70 ? 6.012 1.843 18.25 1 98.75 70 ILE A CA 1
ATOM 508 C C . ILE A 1 70 ? 7.074 1.057 19.016 1 98.75 70 ILE A C 1
ATOM 510 O O . ILE A 1 70 ? 7.68 0.132 18.469 1 98.75 70 ILE A O 1
ATOM 514 N N . ALA A 1 71 ? 7.27 1.405 20.25 1 98.81 71 ALA A N 1
ATOM 515 C CA . ALA A 1 71 ? 8.297 0.771 21.078 1 98.81 71 ALA A CA 1
ATOM 516 C C . ALA A 1 71 ? 8.062 -0.731 21.188 1 98.81 71 ALA A C 1
ATOM 518 O O . ALA A 1 71 ? 8.992 -1.527 21.062 1 98.81 71 ALA A O 1
ATOM 519 N N . THR A 1 72 ? 6.855 -1.087 21.438 1 98.38 72 THR A N 1
ATOM 520 C CA . THR A 1 72 ? 6.496 -2.494 21.562 1 98.38 72 THR A CA 1
ATOM 521 C C . THR A 1 72 ? 6.793 -3.254 20.281 1 98.38 72 THR A C 1
ATOM 523 O O . THR A 1 72 ? 7.352 -4.352 20.312 1 98.38 72 THR A O 1
ATOM 526 N N . GLU A 1 73 ? 6.414 -2.684 19.188 1 98.62 73 GLU A N 1
ATOM 527 C CA . GLU A 1 73 ? 6.629 -3.33 17.891 1 98.62 73 GLU A CA 1
ATOM 528 C C . GLU A 1 73 ? 8.117 -3.436 17.578 1 98.62 73 GLU A C 1
ATOM 530 O O . GLU A 1 73 ? 8.586 -4.477 17.109 1 98.62 73 GLU A O 1
ATOM 535 N N . VAL A 1 74 ? 8.836 -2.371 17.828 1 98.81 74 VAL A N 1
ATOM 536 C CA . VAL A 1 74 ? 10.273 -2.338 17.562 1 98.81 74 VAL A CA 1
ATOM 537 C C . VAL A 1 74 ? 10.977 -3.404 18.391 1 98.81 74 VAL A C 1
ATOM 539 O O . VAL A 1 74 ? 11.82 -4.145 17.875 1 98.81 74 VAL A O 1
ATOM 542 N N . LYS A 1 75 ? 10.672 -3.484 19.609 1 98.69 75 LYS A N 1
ATOM 543 C CA . LYS A 1 75 ? 11.297 -4.477 20.469 1 98.69 75 LYS A CA 1
ATOM 544 C C . LYS A 1 75 ? 11.023 -5.895 19.969 1 98.69 75 LYS A C 1
ATOM 546 O O . LYS A 1 75 ? 11.945 -6.707 19.875 1 98.69 75 LYS A O 1
ATOM 551 N N . SER A 1 76 ? 9.805 -6.125 19.672 1 98.25 76 SER A N 1
ATOM 552 C CA . SER A 1 76 ? 9.414 -7.438 19.172 1 98.25 76 SER A CA 1
ATOM 553 C C . SER A 1 76 ? 10.172 -7.789 17.891 1 98.25 76 SER A C 1
ATOM 555 O O . SER A 1 76 ? 10.688 -8.898 17.766 1 98.25 76 SER A O 1
ATOM 557 N N . PHE A 1 77 ? 10.242 -6.848 16.969 1 98.75 77 PHE A N 1
ATOM 558 C CA . PHE A 1 77 ? 10.898 -7.078 15.688 1 98.75 77 PHE A CA 1
ATOM 559 C C . PHE A 1 77 ? 12.406 -7.227 15.867 1 98.75 77 PHE A C 1
ATOM 561 O O . PHE A 1 77 ? 13.031 -8.078 15.242 1 98.75 77 PHE A O 1
ATOM 568 N N . ALA A 1 78 ? 12.984 -6.391 16.688 1 98.69 78 ALA A N 1
ATOM 569 C CA . ALA A 1 78 ? 14.43 -6.398 16.906 1 98.69 78 ALA A CA 1
ATOM 570 C C . ALA A 1 78 ? 14.898 -7.746 17.438 1 98.69 78 ALA A C 1
ATOM 572 O O . ALA A 1 78 ? 16 -8.203 17.141 1 98.69 78 ALA A O 1
ATOM 573 N N . ASP A 1 79 ? 14.062 -8.438 18.203 1 98 79 ASP A N 1
ATOM 574 C CA . ASP A 1 79 ? 14.391 -9.727 18.812 1 98 79 ASP A CA 1
ATOM 575 C C . ASP A 1 79 ? 14.227 -10.859 17.797 1 98 79 ASP A C 1
ATOM 577 O O . ASP A 1 79 ? 14.82 -11.938 17.953 1 98 79 ASP A O 1
ATOM 581 N N . ARG A 1 80 ? 13.555 -10.625 16.75 1 97.38 80 ARG A N 1
ATOM 582 C CA . ARG A 1 80 ? 13.133 -11.734 15.898 1 97.38 80 ARG A CA 1
ATOM 583 C C . ARG A 1 80 ? 13.836 -11.68 14.555 1 97.38 80 ARG A C 1
ATOM 585 O O . ARG A 1 80 ? 14.023 -12.711 13.906 1 97.38 80 ARG A O 1
ATOM 592 N N . PHE A 1 81 ? 14.227 -10.5 14.117 1 98.12 81 PHE A N 1
ATOM 593 C CA . PHE A 1 81 ? 14.719 -10.367 12.75 1 98.12 81 PHE A CA 1
ATOM 594 C C . PHE A 1 81 ? 16.141 -9.812 12.734 1 98.12 81 PHE A C 1
ATOM 596 O O . PHE A 1 81 ? 16.562 -9.141 13.68 1 98.12 81 PHE A O 1
ATOM 603 N N . THR A 1 82 ? 16.891 -10.086 11.617 1 98.44 82 THR A N 1
ATOM 604 C CA . THR A 1 82 ? 18.234 -9.578 11.438 1 98.44 82 THR A CA 1
ATOM 605 C C . THR A 1 82 ? 18.234 -8.062 11.336 1 98.44 82 THR A C 1
ATOM 607 O O . THR A 1 82 ? 19.062 -7.391 11.961 1 98.44 82 THR A O 1
ATOM 610 N N . TYR A 1 83 ? 17.312 -7.523 10.531 1 98.56 83 TYR A N 1
ATOM 611 C CA . TYR A 1 83 ? 17.172 -6.082 10.344 1 98.56 83 TYR A CA 1
ATOM 612 C C . TYR A 1 83 ? 15.742 -5.641 10.656 1 98.56 83 TYR A C 1
ATOM 614 O O . TYR A 1 83 ? 14.789 -6.367 10.383 1 98.56 83 TYR A O 1
ATOM 622 N N . VAL A 1 84 ? 15.625 -4.535 11.266 1 98.88 84 VAL A N 1
ATOM 623 C CA . VAL A 1 84 ? 14.344 -3.857 11.406 1 98.88 84 VAL A CA 1
ATOM 624 C C . VAL A 1 84 ? 14.398 -2.496 10.719 1 98.88 84 VAL A C 1
ATOM 626 O O . VAL A 1 84 ? 15.281 -1.683 11.008 1 98.88 84 VAL A O 1
ATOM 629 N N . LEU A 1 85 ? 13.562 -2.285 9.758 1 98.88 85 LEU A N 1
ATOM 630 C CA . LEU A 1 85 ? 13.469 -0.995 9.086 1 98.88 85 LEU A CA 1
ATOM 631 C C . LEU A 1 85 ? 12.164 -0.289 9.438 1 98.88 85 LEU A C 1
ATOM 633 O O . LEU A 1 85 ? 11.086 -0.867 9.297 1 98.88 85 LEU A O 1
ATOM 637 N N . THR A 1 86 ? 12.273 0.909 9.953 1 98.88 86 THR A N 1
ATOM 638 C CA . THR A 1 86 ? 11.078 1.719 10.188 1 98.88 86 THR A CA 1
ATOM 639 C C . THR A 1 86 ? 10.93 2.793 9.117 1 98.88 86 THR A C 1
ATOM 641 O O . THR A 1 86 ? 11.906 3.162 8.461 1 98.88 86 THR A O 1
ATOM 644 N N . SER A 1 87 ? 9.75 3.244 8.906 1 98.31 87 SER A N 1
ATOM 645 C CA . SER A 1 87 ? 9.461 4.34 7.988 1 98.31 87 SER A CA 1
ATOM 646 C C . SER A 1 87 ? 8.453 5.312 8.586 1 98.31 87 SER A C 1
ATOM 648 O O . SER A 1 87 ? 7.312 4.938 8.867 1 98.31 87 SER A O 1
ATOM 650 N N . GLY A 1 88 ? 8.953 6.535 8.844 1 96.94 88 GLY A N 1
ATOM 651 C CA . GLY A 1 88 ? 8.039 7.57 9.305 1 96.94 88 GLY A CA 1
ATOM 652 C C . GLY A 1 88 ? 8.297 8 10.734 1 96.94 88 GLY A C 1
ATOM 653 O O . GLY A 1 88 ? 9 7.309 11.477 1 96.94 88 GLY A O 1
ATOM 654 N N . GLY A 1 89 ? 7.809 9.203 11.094 1 95.81 89 GLY A N 1
ATOM 655 C CA . GLY A 1 89 ? 7.754 9.672 12.469 1 95.81 89 GLY A CA 1
ATOM 656 C C . GLY A 1 89 ? 9.047 10.32 12.93 1 95.81 89 GLY A C 1
ATOM 657 O O . GLY A 1 89 ? 9.367 10.297 14.117 1 95.81 89 GLY A O 1
ATOM 658 N N . ILE A 1 90 ? 9.797 10.906 12 1 94.81 90 ILE A N 1
ATOM 659 C CA . ILE A 1 90 ? 11.102 11.422 12.406 1 94.81 90 ILE A CA 1
ATOM 660 C C . ILE A 1 90 ? 11.188 12.914 12.102 1 94.81 90 ILE A C 1
ATOM 662 O O . ILE A 1 90 ? 12.273 13.492 12.109 1 94.81 90 ILE A O 1
ATOM 666 N N . GLY A 1 91 ? 10.164 13.602 11.867 1 90.19 91 GLY A N 1
ATOM 667 C CA . GLY A 1 91 ? 10.141 15.031 11.602 1 90.19 91 GLY A CA 1
ATOM 668 C C . GLY A 1 91 ? 10.203 15.875 12.859 1 90.19 91 GLY A C 1
ATOM 669 O O . GLY A 1 91 ? 10.516 15.367 13.938 1 90.19 91 GLY A O 1
ATOM 670 N N . PRO A 1 92 ? 9.953 17.172 12.719 1 89.31 92 PRO A N 1
ATOM 671 C CA . PRO A 1 92 ? 10.117 18.109 13.836 1 89.31 92 PRO A CA 1
ATOM 672 C C . PRO A 1 92 ? 8.828 18.312 14.625 1 89.31 92 PRO A C 1
ATOM 674 O O . PRO A 1 92 ? 8.82 19.047 15.617 1 89.31 92 PRO A O 1
ATOM 677 N N . THR A 1 93 ? 7.75 17.672 14.25 1 90.75 93 THR A N 1
ATOM 678 C CA . THR A 1 93 ? 6.449 17.969 14.836 1 90.75 93 THR A CA 1
ATOM 679 C C . THR A 1 93 ? 6.109 16.984 15.945 1 90.75 93 THR A C 1
ATOM 681 O O . THR A 1 93 ? 6.883 16.078 16.234 1 90.75 93 THR A O 1
ATOM 684 N N . HIS A 1 94 ? 5.039 17.188 16.641 1 90.19 94 HIS A N 1
ATOM 685 C CA . HIS A 1 94 ? 4.602 16.453 17.828 1 90.19 94 HIS A CA 1
ATOM 686 C C . HIS A 1 94 ? 4.379 14.984 17.5 1 90.19 94 HIS A C 1
ATOM 688 O O . HIS A 1 94 ? 4.523 14.125 18.375 1 90.19 94 HIS A O 1
ATOM 694 N N . ASP A 1 95 ? 4.02 14.688 16.281 1 90.69 95 ASP A N 1
ATOM 695 C CA . ASP A 1 95 ? 3.676 13.312 15.922 1 90.69 95 ASP A CA 1
ATOM 696 C C . ASP A 1 95 ? 4.91 12.539 15.461 1 90.69 95 ASP A C 1
ATOM 698 O O . ASP A 1 95 ? 4.836 11.336 15.203 1 90.69 95 ASP A O 1
ATOM 702 N N . ASP A 1 96 ? 5.973 13.156 15.445 1 94.12 96 ASP A N 1
ATOM 703 C CA . ASP A 1 96 ? 7.23 12.492 15.117 1 94.12 96 ASP A CA 1
ATOM 704 C C . ASP A 1 96 ? 7.902 11.938 16.359 1 94.12 96 ASP A C 1
ATOM 706 O O . ASP A 1 96 ? 8.773 12.578 16.953 1 94.12 96 ASP A O 1
ATOM 710 N N . VAL A 1 97 ? 7.578 10.742 16.688 1 96.56 97 VAL A N 1
ATOM 711 C CA . VAL A 1 97 ? 7.965 10.219 17.984 1 96.56 97 VAL A CA 1
ATOM 712 C C . VAL A 1 97 ? 8.766 8.93 17.812 1 96.56 97 VAL A C 1
ATOM 714 O O . VAL A 1 97 ? 8.93 8.156 18.75 1 96.56 97 VAL A O 1
ATOM 717 N N . THR A 1 98 ? 9.211 8.609 16.594 1 98.31 98 THR A N 1
ATOM 718 C CA . THR A 1 98 ? 9.859 7.336 16.312 1 98.31 98 THR A CA 1
ATOM 719 C C . THR A 1 98 ? 11.164 7.199 17.078 1 98.31 98 THR A C 1
ATOM 721 O O . THR A 1 98 ? 11.445 6.145 17.656 1 98.31 98 THR A O 1
ATOM 724 N N . PHE A 1 99 ? 12.016 8.281 17.156 1 98.12 99 PHE A N 1
ATOM 725 C CA . PHE A 1 99 ? 13.273 8.211 17.875 1 98.12 99 PHE A CA 1
ATOM 726 C C . PHE A 1 99 ? 13.031 7.961 19.359 1 98.12 99 PHE A C 1
ATOM 728 O O . PHE A 1 99 ? 13.703 7.129 19.984 1 98.12 99 PHE A O 1
ATOM 735 N N . GLU A 1 100 ? 12.094 8.68 19.859 1 97.62 100 GLU A N 1
ATOM 736 C CA . GLU A 1 100 ? 11.727 8.484 21.266 1 97.62 100 GLU A CA 1
ATOM 737 C C . GLU A 1 100 ? 11.25 7.059 21.516 1 97.62 100 GLU A C 1
ATOM 739 O O . GLU A 1 100 ? 11.617 6.449 22.531 1 97.62 100 GLU A O 1
ATOM 744 N N . ALA A 1 101 ? 10.438 6.555 20.656 1 98.62 101 ALA A N 1
ATOM 745 C CA . ALA A 1 101 ? 9.891 5.207 20.797 1 98.62 101 ALA A CA 1
ATOM 746 C C . ALA A 1 101 ? 10.992 4.156 20.719 1 98.62 101 ALA A C 1
ATOM 748 O O . ALA A 1 101 ? 10.984 3.182 21.469 1 98.62 101 ALA A O 1
ATOM 749 N N . VAL A 1 102 ? 11.906 4.324 19.797 1 98.69 102 VAL A N 1
ATOM 750 C CA . VAL A 1 102 ? 13.008 3.381 19.641 1 98.69 102 VAL A CA 1
ATOM 751 C C . VAL A 1 102 ? 13.875 3.404 20.906 1 98.69 102 VAL A C 1
ATOM 753 O O . VAL A 1 102 ? 14.32 2.357 21.375 1 98.69 102 VAL A O 1
ATOM 756 N N . ALA A 1 103 ? 14.164 4.605 21.438 1 98.5 103 ALA A N 1
ATOM 757 C CA . ALA A 1 103 ? 14.906 4.707 22.703 1 98.5 103 ALA A CA 1
ATOM 758 C C . ALA A 1 103 ? 14.203 3.934 23.812 1 98.5 103 ALA A C 1
ATOM 760 O O . ALA A 1 103 ? 14.844 3.178 24.547 1 98.5 103 ALA A O 1
ATOM 761 N N . GLU A 1 104 ? 12.953 4.109 23.875 1 98.38 104 GLU A N 1
ATOM 762 C CA . GLU A 1 104 ? 12.156 3.422 24.891 1 98.38 104 GLU A CA 1
ATOM 763 C C . GLU A 1 104 ? 12.219 1.907 24.703 1 98.38 104 GLU A C 1
ATOM 765 O O . GLU A 1 104 ? 12.289 1.16 25.688 1 98.38 104 GLU A O 1
ATOM 770 N N . ALA A 1 105 ? 12.148 1.448 23.5 1 98.56 105 ALA A N 1
ATOM 771 C CA . ALA A 1 105 ? 12.18 0.021 23.203 1 98.56 105 ALA A CA 1
ATOM 772 C C . ALA A 1 105 ? 13.438 -0.632 23.781 1 98.56 105 ALA A C 1
ATOM 774 O O . ALA A 1 105 ? 13.414 -1.801 24.172 1 98.56 105 ALA A O 1
ATOM 775 N N . PHE A 1 106 ? 14.516 0.126 23.859 1 98.25 106 PHE A N 1
ATOM 776 C CA . PHE A 1 106 ? 15.789 -0.454 24.266 1 98.25 106 PHE A CA 1
ATOM 777 C C . PHE A 1 106 ? 16.203 0.059 25.641 1 98.25 106 PHE A C 1
ATOM 779 O O . PHE A 1 106 ? 17.312 -0.186 26.094 1 98.25 106 PHE A O 1
ATOM 786 N N . GLY A 1 107 ? 15.383 0.798 26.266 1 97.06 107 GLY A N 1
ATOM 787 C CA . GLY A 1 107 ? 15.656 1.292 27.594 1 97.06 107 GLY A CA 1
ATOM 788 C C . GLY A 1 107 ? 16.719 2.371 27.625 1 97.06 107 GLY A C 1
ATOM 789 O O . GLY A 1 107 ? 17.531 2.428 28.562 1 97.06 107 GLY A O 1
ATOM 790 N N . GLU A 1 108 ? 16.781 3.125 26.562 1 96.69 108 GLU A N 1
ATOM 791 C CA . GLU A 1 108 ? 17.75 4.223 26.453 1 96.69 108 GLU A CA 1
ATOM 792 C C . GLU A 1 108 ? 17.047 5.578 26.531 1 96.69 108 GLU A C 1
ATOM 794 O O . GLU A 1 108 ? 15.812 5.645 26.453 1 96.69 108 GLU A O 1
ATOM 799 N N . LYS A 1 109 ? 17.844 6.59 26.672 1 96 109 LYS A N 1
ATOM 800 C CA . LYS A 1 109 ? 17.344 7.961 26.656 1 96 109 LYS A CA 1
ATOM 801 C C . LYS A 1 109 ? 17.672 8.656 25.344 1 96 109 LYS A C 1
ATOM 803 O O . LYS A 1 109 ? 18.516 8.195 24.578 1 96 109 LYS A O 1
ATOM 808 N N . ILE A 1 110 ? 16.922 9.695 25.125 1 96.31 110 ILE A N 1
ATOM 809 C CA . ILE A 1 110 ? 17.188 10.547 23.969 1 96.31 110 ILE A CA 1
ATOM 810 C C . ILE A 1 110 ? 18.125 11.68 24.359 1 96.31 110 ILE A C 1
ATOM 812 O O . ILE A 1 110 ? 18.016 12.234 25.453 1 96.31 110 ILE A O 1
ATOM 816 N N . ARG A 1 111 ? 19.062 12 23.531 1 95.19 111 ARG A N 1
ATOM 817 C CA . ARG A 1 111 ? 20.031 13.07 23.75 1 95.19 111 ARG A CA 1
ATOM 818 C C . ARG A 1 111 ? 20.344 13.805 22.453 1 95.19 111 ARG A C 1
ATOM 820 O O . ARG A 1 111 ? 20.172 13.258 21.359 1 95.19 111 ARG A O 1
ATOM 827 N N . LEU A 1 112 ? 20.844 14.977 22.703 1 94.06 112 LEU A N 1
ATOM 828 C CA . LEU A 1 112 ? 21.344 15.734 21.547 1 94.06 112 LEU A CA 1
ATOM 829 C C . LEU A 1 112 ? 22.641 15.125 21.016 1 94.06 112 LEU A C 1
ATOM 831 O O . LEU A 1 112 ? 23.609 14.984 21.766 1 94.06 112 LEU A O 1
ATOM 835 N N . HIS A 1 113 ? 22.609 14.719 19.859 1 94.56 113 HIS A N 1
ATOM 836 C CA . HIS A 1 113 ? 23.828 14.211 19.219 1 94.56 113 HIS A CA 1
ATOM 837 C C . HIS A 1 113 ? 24.641 15.336 18.594 1 94.56 113 HIS A C 1
ATOM 839 O O . HIS A 1 113 ? 24.141 16.078 17.75 1 94.56 113 HIS A O 1
ATOM 845 N N . PRO A 1 114 ? 25.859 15.492 18.969 1 93.19 114 PRO A N 1
ATOM 846 C CA . PRO A 1 114 ? 26.656 16.641 18.547 1 93.19 114 PRO A CA 1
ATOM 847 C C . PRO A 1 114 ? 26.75 16.781 17.031 1 93.19 114 PRO A C 1
ATOM 849 O O . PRO A 1 114 ? 26.594 17.875 16.5 1 93.19 114 PRO A O 1
ATOM 852 N N . GLU A 1 115 ? 27 15.727 16.391 1 94.69 115 GLU A N 1
ATOM 853 C CA . GLU A 1 115 ? 27.109 15.781 14.93 1 94.69 115 GLU A CA 1
ATOM 854 C C . GLU A 1 115 ? 25.781 16.172 14.289 1 94.69 115 GLU A C 1
ATOM 856 O O . GLU A 1 115 ? 25.75 16.906 13.305 1 94.69 115 GLU A O 1
ATOM 861 N N . MET A 1 116 ? 24.719 15.641 14.82 1 93.75 116 MET A N 1
ATOM 862 C CA . MET A 1 116 ? 23.391 15.969 14.297 1 93.75 116 MET A CA 1
ATOM 863 C C . MET A 1 116 ? 23.062 17.438 14.539 1 93.75 116 MET A C 1
ATOM 865 O O . MET A 1 116 ? 22.391 18.078 13.719 1 93.75 116 MET A O 1
ATOM 869 N N . VAL A 1 117 ? 23.484 17.938 15.641 1 91.81 117 VAL A N 1
ATOM 870 C CA . VAL A 1 117 ? 23.25 19.344 15.961 1 91.81 117 VAL A CA 1
ATOM 871 C C . VAL A 1 117 ? 23.875 20.219 14.891 1 91.81 117 VAL A C 1
ATOM 873 O O . VAL A 1 117 ? 23.25 21.156 14.398 1 91.81 117 VAL A O 1
ATOM 876 N N . GLU A 1 118 ? 25.062 19.906 14.547 1 91.56 118 GLU A N 1
ATOM 877 C CA . GLU A 1 118 ? 25.766 20.688 13.523 1 91.56 118 GLU A CA 1
ATOM 878 C C . GLU A 1 118 ? 25.062 20.578 12.172 1 91.56 118 GLU A C 1
ATOM 880 O O . GLU A 1 118 ? 24.969 21.562 11.438 1 91.56 118 GLU A O 1
ATOM 885 N N . LEU A 1 119 ? 24.594 19.406 11.898 1 91.12 119 LEU A N 1
ATOM 886 C CA . LEU A 1 119 ? 23.906 19.172 10.633 1 91.12 119 LEU A CA 1
ATOM 887 C C . LEU A 1 119 ? 22.594 19.953 10.586 1 91.12 119 LEU A C 1
ATOM 889 O O . LEU A 1 119 ? 22.266 20.562 9.562 1 91.12 119 LEU A O 1
ATOM 893 N N . VAL A 1 120 ? 21.875 19.875 11.656 1 88.56 120 VAL A N 1
ATOM 894 C CA . VAL A 1 120 ? 20.594 20.578 11.727 1 88.56 120 VAL A CA 1
ATOM 895 C C . VAL A 1 120 ? 20.812 22.078 11.578 1 88.56 120 VAL A C 1
ATOM 897 O O . VAL A 1 120 ? 20.062 22.766 10.883 1 88.56 120 VAL A O 1
ATOM 900 N N . LYS A 1 121 ? 21.828 22.594 12.188 1 85.69 121 LYS A N 1
ATOM 901 C CA . LYS A 1 121 ? 22.172 24 12.055 1 85.69 121 LYS A CA 1
ATOM 902 C C . LYS A 1 121 ? 22.484 24.359 10.609 1 85.69 121 LYS A C 1
ATOM 904 O O . LYS A 1 121 ? 22.078 25.422 10.125 1 85.69 121 LYS A O 1
ATOM 909 N N . LYS A 1 122 ? 23.172 23.547 10.016 1 85 122 LYS A N 1
ATOM 910 C CA . LYS A 1 122 ? 23.594 23.781 8.633 1 85 122 LYS A CA 1
ATOM 911 C C . LYS A 1 122 ? 22.406 23.797 7.684 1 85 122 LYS A C 1
ATOM 913 O O . LYS A 1 122 ? 22.328 24.625 6.781 1 85 122 LYS A O 1
ATOM 918 N N . PHE A 1 123 ? 21.484 22.922 7.898 1 82.44 123 PHE A N 1
ATOM 919 C CA . PHE A 1 123 ? 20.422 22.703 6.926 1 82.44 123 PHE A CA 1
ATOM 920 C C . PHE A 1 123 ? 19.203 23.578 7.254 1 82.44 123 PHE A C 1
ATOM 922 O O . PHE A 1 123 ? 18.469 23.984 6.355 1 82.44 123 PHE A O 1
ATOM 929 N N . PHE A 1 124 ? 19.031 23.812 8.523 1 79.19 124 PHE A N 1
ATOM 930 C CA . PHE A 1 124 ? 17.781 24.453 8.898 1 79.19 124 PHE A CA 1
ATOM 931 C C . PHE A 1 124 ? 18.047 25.812 9.539 1 79.19 124 PHE A C 1
ATOM 933 O O . PHE A 1 124 ? 17.109 26.5 9.945 1 79.19 124 PHE A O 1
ATOM 940 N N . GLY A 1 125 ? 19.219 26.25 9.562 1 74.69 125 GLY A N 1
ATOM 941 C CA . GLY A 1 125 ? 19.578 27.578 10.008 1 74.69 125 GLY A CA 1
ATOM 942 C C . GLY A 1 125 ? 20.125 27.609 11.422 1 74.69 125 GLY A C 1
ATOM 943 O O . GLY A 1 125 ? 19.828 26.719 12.227 1 74.69 125 GLY A O 1
ATOM 944 N N . GLN A 1 126 ? 21.016 28.516 11.617 1 66.62 126 GLN A N 1
ATOM 945 C CA . GLN A 1 126 ? 21.828 28.672 12.82 1 66.62 126 GLN A CA 1
ATOM 946 C C . GLN A 1 126 ? 20.969 29.094 14.008 1 66.62 126 GLN A C 1
ATOM 948 O O . GLN A 1 126 ? 21.281 28.781 15.156 1 66.62 126 GLN A O 1
ATOM 953 N N . GLN A 1 127 ? 20.062 29.875 13.867 1 58.5 127 GLN A N 1
ATOM 954 C CA . GLN A 1 127 ? 19.453 30.562 15.008 1 58.5 127 GLN A CA 1
ATOM 955 C C . GLN A 1 127 ? 18.531 29.625 15.789 1 58.5 127 GLN A C 1
ATOM 957 O O . GLN A 1 127 ? 17.578 30.062 16.406 1 58.5 127 GLN A O 1
ATOM 962 N N . SER A 1 128 ? 18.969 28.391 15.891 1 59.78 128 SER A N 1
ATOM 963 C CA . SER A 1 128 ? 17.922 27.625 16.547 1 59.78 128 SER A CA 1
ATOM 964 C C . SER A 1 128 ? 18.25 27.391 18.016 1 59.78 128 SER A C 1
ATOM 966 O O . SER A 1 128 ? 19.375 27.016 18.359 1 59.78 128 SER A O 1
ATOM 968 N N . LYS A 1 129 ? 17.5 28.125 18.906 1 62.84 129 LYS A N 1
ATOM 969 C CA . LYS A 1 129 ? 17.516 27.828 20.344 1 62.84 129 LYS A CA 1
ATOM 970 C C . LYS A 1 129 ? 17.312 26.328 20.578 1 62.84 129 LYS A C 1
ATOM 972 O O . LYS A 1 129 ? 16.688 25.641 19.781 1 62.84 129 LYS A O 1
ATOM 977 N N . PRO A 1 130 ? 18.016 25.922 21.547 1 62.72 130 PRO A N 1
ATOM 978 C CA . PRO A 1 130 ? 17.891 24.516 21.906 1 62.72 130 PRO A CA 1
ATOM 979 C C . PRO A 1 130 ? 16.438 24.047 21.984 1 62.72 130 PRO A C 1
ATOM 981 O O . PRO A 1 130 ? 16.141 22.875 21.766 1 62.72 130 PRO A O 1
ATOM 984 N N . GLU A 1 131 ? 15.633 25 22.203 1 67.19 131 GLU A N 1
ATOM 985 C CA . GLU A 1 131 ? 14.234 24.625 22.375 1 67.19 131 GLU A CA 1
ATOM 986 C C . GLU A 1 131 ? 13.477 24.656 21.047 1 67.19 131 GLU A C 1
ATOM 988 O O . GLU A 1 131 ? 12.305 24.297 20.984 1 67.19 131 GLU A O 1
ATOM 993 N N . SER A 1 132 ? 14.234 24.812 20.109 1 77.5 132 SER A N 1
ATOM 994 C CA . SER A 1 132 ? 13.586 24.969 18.812 1 77.5 132 SER A CA 1
ATOM 995 C C . SER A 1 132 ? 13.125 23.609 18.266 1 77.5 132 SER A C 1
ATOM 997 O O . SER A 1 132 ? 13.75 22.578 18.531 1 77.5 132 SER A O 1
ATOM 999 N N . PRO A 1 133 ? 11.992 23.562 17.672 1 80.06 133 PRO A N 1
ATOM 1000 C CA . PRO A 1 133 ? 11.477 22.328 17.062 1 80.06 133 PRO A CA 1
ATOM 1001 C C . PRO A 1 133 ? 12.484 21.672 16.125 1 80.06 133 PRO A C 1
ATOM 1003 O O . PRO A 1 133 ? 12.508 20.438 16.016 1 80.06 133 PRO A O 1
ATOM 1006 N N . LYS A 1 134 ? 13.391 22.438 15.609 1 82.81 134 LYS A N 1
ATOM 1007 C CA . LYS A 1 134 ? 14.391 21.891 14.703 1 82.81 134 LYS A CA 1
ATOM 1008 C C . LYS A 1 134 ? 15.375 21 15.453 1 82.81 134 LYS A C 1
ATOM 1010 O O . LYS A 1 134 ? 15.875 20.016 14.898 1 82.81 134 LYS A O 1
ATOM 1015 N N . MET A 1 135 ? 15.594 21.375 16.641 1 86.69 135 MET A N 1
ATOM 1016 C CA . MET A 1 135 ? 16.562 20.641 17.422 1 86.69 135 MET A CA 1
ATOM 1017 C C . MET A 1 135 ? 16.031 19.25 17.797 1 86.69 135 MET A C 1
ATOM 1019 O O . MET A 1 135 ? 16.797 18.359 18.156 1 86.69 135 MET A O 1
ATOM 1023 N N . LYS A 1 136 ? 14.727 19.125 17.672 1 87.56 136 LYS A N 1
ATOM 1024 C CA . LYS A 1 136 ? 14.133 17.797 17.875 1 87.56 136 LYS A CA 1
ATOM 1025 C C . LYS A 1 136 ? 14.734 16.781 16.906 1 87.56 136 LYS A C 1
ATOM 1027 O O . LYS A 1 136 ? 14.883 15.609 17.25 1 87.56 136 LYS A O 1
ATOM 1032 N N . LEU A 1 137 ? 15.133 17.219 15.805 1 89.62 137 LEU A N 1
ATOM 1033 C CA . LEU A 1 137 ? 15.703 16.359 14.773 1 89.62 137 LEU A CA 1
ATOM 1034 C C . LEU A 1 137 ? 17.078 15.844 15.188 1 89.62 137 LEU A C 1
ATOM 1036 O O . LEU A 1 137 ? 17.578 14.859 14.641 1 89.62 137 LEU A O 1
ATOM 1040 N N . ALA A 1 138 ? 17.688 16.594 16.125 1 92.88 138 ALA A N 1
ATOM 1041 C CA . ALA A 1 138 ? 19.031 16.234 16.578 1 92.88 138 ALA A CA 1
ATOM 1042 C C . ALA A 1 138 ? 18.984 15.383 17.844 1 92.88 138 ALA A C 1
ATOM 1044 O O . ALA A 1 138 ? 20.016 14.891 18.312 1 92.88 138 ALA A O 1
ATOM 1045 N N . CYS A 1 139 ? 17.797 15.219 18.359 1 94.12 139 CYS A N 1
ATOM 1046 C CA . CYS A 1 139 ? 17.625 14.383 19.547 1 94.12 139 CYS A CA 1
ATOM 1047 C C . CYS A 1 139 ? 17.422 12.922 19.156 1 94.12 139 CYS A C 1
ATOM 1049 O O . CYS A 1 139 ? 16.344 12.539 18.672 1 94.12 139 CYS A O 1
ATOM 1051 N N . VAL A 1 140 ? 18.422 12.117 19.406 1 96.75 140 VAL A N 1
ATOM 1052 C CA . VAL A 1 140 ? 18.375 10.711 19.016 1 96.75 140 VAL A CA 1
ATOM 1053 C C . VAL A 1 140 ? 18.766 9.828 20.188 1 96.75 140 VAL A C 1
ATOM 1055 O O . VAL A 1 140 ? 19.297 10.312 21.188 1 96.75 140 VAL A O 1
ATOM 1058 N N . PRO A 1 141 ? 18.391 8.531 20.125 1 97.69 141 PRO A N 1
ATOM 1059 C CA . PRO A 1 141 ? 18.812 7.617 21.188 1 97.69 141 PRO A CA 1
ATOM 1060 C C . PRO A 1 141 ? 20.312 7.641 21.422 1 97.69 141 PRO A C 1
ATOM 1062 O O . PRO A 1 141 ? 21.094 7.855 20.484 1 97.69 141 PRO A O 1
ATOM 1065 N N . GLU A 1 142 ? 20.781 7.344 22.547 1 96.38 142 GLU A N 1
ATOM 1066 C CA . GLU A 1 142 ? 22.172 7.473 22.984 1 96.38 142 GLU A CA 1
ATOM 1067 C C . GLU A 1 142 ? 23.078 6.562 22.172 1 96.38 142 GLU A C 1
ATOM 1069 O O . GLU A 1 142 ? 24.234 6.922 21.891 1 96.38 142 GLU A O 1
ATOM 1074 N N . SER A 1 143 ? 22.641 5.418 21.797 1 96.88 143 SER A N 1
ATOM 1075 C CA . SER A 1 143 ? 23.484 4.441 21.125 1 96.88 143 SER A CA 1
ATOM 1076 C C . SER A 1 143 ? 23.359 4.574 19.609 1 96.88 143 SER A C 1
ATOM 1078 O O . SER A 1 143 ? 23.828 3.703 18.859 1 96.88 143 SER A O 1
ATOM 1080 N N . SER A 1 144 ? 22.844 5.703 19.156 1 97.56 144 SER A N 1
ATOM 1081 C CA . SER A 1 144 ? 22.578 5.891 17.734 1 97.56 144 SER A CA 1
ATOM 1082 C C . SER A 1 144 ? 23.859 5.934 16.922 1 97.56 144 SER A C 1
ATOM 1084 O O . SER A 1 144 ? 24.859 6.5 17.359 1 97.56 144 SER A O 1
ATOM 1086 N N . LEU A 1 145 ? 23.859 5.289 15.797 1 97.69 145 LEU A N 1
ATOM 1087 C CA . LEU A 1 145 ? 24.906 5.379 14.781 1 97.69 145 LEU A CA 1
ATOM 1088 C C . LEU A 1 145 ? 24.422 6.18 13.578 1 97.69 145 LEU A C 1
ATOM 1090 O O . LEU A 1 145 ? 23.266 6.051 13.164 1 97.69 145 LEU A O 1
ATOM 1094 N N . LEU A 1 146 ? 25.297 7.02 13.07 1 97.75 146 LEU A N 1
ATOM 1095 C CA . LEU A 1 146 ? 25 7.789 11.867 1 97.75 146 LEU A CA 1
ATOM 1096 C C . LEU A 1 146 ? 25.531 7.086 10.625 1 97.75 146 LEU A C 1
ATOM 1098 O O . LEU A 1 146 ? 26.734 6.844 10.516 1 97.75 146 LEU A O 1
ATOM 1102 N N . ASN A 1 147 ? 24.625 6.699 9.742 1 97.88 147 ASN A N 1
ATOM 1103 C CA . ASN A 1 147 ? 25 6.016 8.5 1 97.88 147 ASN A CA 1
ATOM 1104 C C . ASN A 1 147 ? 24.859 6.938 7.293 1 97.88 147 ASN A C 1
ATOM 1106 O O . ASN A 1 147 ? 23.75 7.336 6.93 1 97.88 147 ASN A O 1
ATOM 1110 N N . TYR A 1 148 ? 25.969 7.223 6.676 1 96.69 148 TYR A N 1
ATOM 1111 C CA . TYR A 1 148 ? 25.938 8.078 5.496 1 96.69 148 TYR A CA 1
ATOM 1112 C C . TYR A 1 148 ? 25.891 7.242 4.223 1 96.69 148 TYR A C 1
ATOM 1114 O O . TYR A 1 148 ? 26.734 6.371 4.004 1 96.69 148 TYR A O 1
ATOM 1122 N N . GLY A 1 149 ? 24.812 7.473 3.471 1 95.06 149 GLY A N 1
ATOM 1123 C CA . GLY A 1 149 ? 24.672 6.785 2.195 1 95.06 149 GLY A CA 1
ATOM 1124 C C . GLY A 1 149 ? 25.438 7.453 1.071 1 95.06 149 GLY A C 1
ATOM 1125 O O . GLY A 1 149 ? 26.016 8.523 1.262 1 95.06 149 GLY A O 1
ATOM 1126 N N . VAL A 1 150 ? 25.469 6.762 -0.082 1 94.44 150 VAL A N 1
ATOM 1127 C CA . VAL A 1 150 ? 26.125 7.277 -1.277 1 94.44 150 VAL A CA 1
ATOM 1128 C C . VAL A 1 150 ? 25.125 7.375 -2.422 1 94.44 150 VAL A C 1
ATOM 1130 O O . VAL A 1 150 ? 24.328 6.457 -2.637 1 94.44 150 VAL A O 1
ATOM 1133 N N . ASP A 1 151 ? 25.141 8.508 -2.996 1 89.31 151 ASP A N 1
ATOM 1134 C CA . ASP A 1 151 ? 24.297 8.672 -4.184 1 89.31 151 ASP A CA 1
ATOM 1135 C C . ASP A 1 151 ? 24.828 7.816 -5.34 1 89.31 151 ASP A C 1
ATOM 1137 O O . ASP A 1 151 ? 25.969 7.965 -5.762 1 89.31 151 ASP A O 1
ATOM 1141 N N . GLU A 1 152 ? 23.953 7.027 -5.797 1 79.94 152 GLU A N 1
ATOM 1142 C CA . GLU A 1 152 ? 24.391 6.082 -6.82 1 79.94 152 GLU A CA 1
ATOM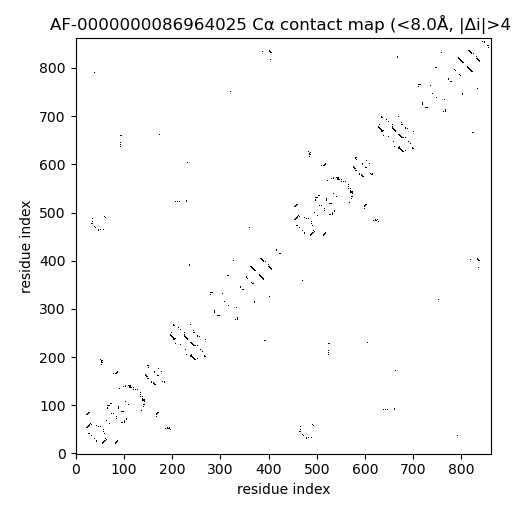 1143 C C . GLU A 1 152 ? 24.75 6.805 -8.117 1 79.94 152 GLU A C 1
ATOM 1145 O O . GLU A 1 152 ? 25.625 6.355 -8.859 1 79.94 152 GLU A O 1
ATOM 1150 N N . LYS A 1 153 ? 24.156 7.906 -8.375 1 77.69 153 LYS A N 1
ATOM 1151 C CA . LYS A 1 153 ? 24.359 8.633 -9.625 1 77.69 153 LYS A CA 1
ATOM 1152 C C . LYS A 1 153 ? 25.625 9.484 -9.562 1 77.69 153 LYS A C 1
ATOM 1154 O O . LYS A 1 153 ? 26.406 9.5 -10.516 1 77.69 153 LYS A O 1
ATOM 1159 N N . THR A 1 154 ? 25.906 10.133 -8.477 1 83.88 154 THR A N 1
ATOM 1160 C CA . THR A 1 154 ? 27 11.086 -8.367 1 83.88 154 THR A CA 1
ATOM 1161 C C . THR A 1 154 ? 28.188 10.461 -7.641 1 83.88 154 THR A C 1
ATOM 1163 O O . THR A 1 154 ? 29.312 10.945 -7.75 1 83.88 154 THR A O 1
ATOM 1166 N N . GLY A 1 155 ? 27.891 9.43 -6.906 1 88.25 155 GLY A N 1
ATOM 1167 C CA . GLY A 1 155 ? 28.922 8.812 -6.102 1 88.25 155 GLY A CA 1
ATOM 1168 C C . GLY A 1 155 ? 29.266 9.617 -4.863 1 88.25 155 GLY A C 1
ATOM 1169 O O . GLY A 1 155 ? 30.172 9.25 -4.109 1 88.25 155 GLY A O 1
ATOM 1170 N N . ARG A 1 156 ? 28.594 10.664 -4.672 1 90.69 156 ARG A N 1
ATOM 1171 C CA . ARG A 1 156 ? 28.859 11.523 -3.525 1 90.69 156 ARG A CA 1
ATOM 1172 C C . ARG A 1 156 ? 28.094 11.055 -2.293 1 90.69 156 ARG A C 1
ATOM 1174 O O . ARG A 1 156 ? 27.031 10.438 -2.41 1 90.69 156 ARG A O 1
ATOM 1181 N N . THR A 1 157 ? 28.672 11.453 -1.178 1 93.88 157 THR A N 1
ATOM 1182 C CA . THR A 1 157 ? 28.031 11.109 0.089 1 93.88 157 THR A CA 1
ATOM 1183 C C . THR A 1 157 ? 26.797 11.969 0.322 1 93.88 157 THR A C 1
ATOM 1185 O O . THR A 1 157 ? 26.812 13.172 0.066 1 93.88 157 THR A O 1
ATOM 1188 N N . LEU A 1 158 ? 25.797 11.25 0.743 1 92.38 158 LEU A N 1
ATOM 1189 C CA . LEU A 1 158 ? 24.578 11.992 1.075 1 92.38 158 LEU A CA 1
ATOM 1190 C C . LEU A 1 158 ? 24.812 12.867 2.303 1 92.38 158 LEU A C 1
ATOM 1192 O O . LEU A 1 158 ? 25.484 12.461 3.252 1 92.38 158 LEU A O 1
ATOM 1196 N N . PRO A 1 159 ? 24.297 14.062 2.25 1 89.25 159 PRO A N 1
ATOM 1197 C CA . PRO A 1 159 ? 24.578 15.031 3.314 1 89.25 159 PRO A CA 1
ATOM 1198 C C . PRO A 1 159 ? 23.891 14.672 4.633 1 89.25 159 PRO A C 1
ATOM 1200 O O . PRO A 1 159 ? 24.391 15.039 5.707 1 89.25 159 PRO A O 1
ATOM 1203 N N . TYR A 1 160 ? 22.781 14.078 4.57 1 91.75 160 TYR A N 1
ATOM 1204 C CA . TYR A 1 160 ? 22.031 13.742 5.777 1 91.75 160 TYR A CA 1
ATOM 1205 C C . TYR A 1 160 ? 22.109 12.25 6.066 1 91.75 160 TYR A C 1
ATOM 1207 O O . TYR A 1 160 ? 21.812 11.422 5.203 1 91.75 160 TYR A O 1
ATOM 1215 N N . PRO A 1 161 ? 22.438 11.836 7.258 1 96.19 161 PRO A N 1
ATOM 1216 C CA . PRO A 1 161 ? 22.641 10.422 7.586 1 96.19 161 PRO A CA 1
ATOM 1217 C C . PRO A 1 161 ? 21.344 9.727 7.988 1 96.19 161 PRO A C 1
ATOM 1219 O O . PRO A 1 161 ? 20.375 10.391 8.359 1 96.19 161 PRO A O 1
ATOM 1222 N N . LEU A 1 162 ? 21.422 8.422 7.824 1 97.69 162 LEU A N 1
ATOM 1223 C CA . LEU A 1 162 ? 20.391 7.57 8.398 1 97.69 162 LEU A CA 1
ATOM 1224 C C . LEU A 1 162 ? 20.781 7.113 9.805 1 97.69 162 LEU A C 1
ATOM 1226 O O . LEU A 1 162 ? 21.891 6.617 10.008 1 97.69 162 LEU A O 1
ATOM 1230 N N . ILE A 1 163 ? 19.859 7.281 10.711 1 97.81 163 ILE A N 1
ATOM 1231 C CA . ILE A 1 163 ? 20.125 6.906 12.094 1 97.81 163 ILE A CA 1
ATOM 1232 C C . ILE A 1 163 ? 19.75 5.441 12.312 1 97.81 163 ILE A C 1
ATOM 1234 O O . ILE A 1 163 ? 18.703 4.988 11.844 1 97.81 163 ILE A O 1
ATOM 1238 N N . SER A 1 164 ? 20.594 4.707 12.977 1 98.56 164 SER A N 1
ATOM 1239 C CA . SER A 1 164 ? 20.281 3.342 13.375 1 98.56 164 SER A CA 1
ATOM 1240 C C . SER A 1 164 ? 20.641 3.094 14.836 1 98.56 164 SER A C 1
ATOM 1242 O O . SER A 1 164 ? 21.5 3.779 15.391 1 98.56 164 SER A O 1
ATOM 1244 N N . VAL A 1 165 ? 19.906 2.297 15.461 1 98.5 165 VAL A N 1
ATOM 1245 C CA . VAL A 1 165 ? 20.141 1.807 16.812 1 98.5 165 VAL A CA 1
ATOM 1246 C C . VAL A 1 165 ? 20.109 0.28 16.828 1 98.5 165 VAL A C 1
ATOM 1248 O O . VAL A 1 165 ? 19.062 -0.326 16.562 1 98.5 165 VAL A O 1
ATOM 1251 N N . ARG A 1 166 ? 21.25 -0.334 17.156 1 97.94 166 ARG A N 1
ATOM 1252 C CA . ARG A 1 166 ? 21.344 -1.788 17.062 1 97.94 166 ARG A CA 1
ATOM 1253 C C . ARG A 1 166 ? 20.969 -2.273 15.664 1 97.94 166 ARG A C 1
ATOM 1255 O O . ARG A 1 166 ? 21.562 -1.843 14.672 1 97.94 166 ARG A O 1
ATOM 1262 N N . ASN A 1 167 ? 20.031 -3.141 15.555 1 98.56 167 ASN A N 1
ATOM 1263 C CA . ASN A 1 167 ? 19.656 -3.658 14.242 1 98.56 167 ASN A CA 1
ATOM 1264 C C . ASN A 1 167 ? 18.422 -2.941 13.695 1 98.56 167 ASN A C 1
ATOM 1266 O O . ASN A 1 167 ? 17.781 -3.441 12.773 1 98.56 167 ASN A O 1
ATOM 1270 N N . VAL A 1 168 ? 18.109 -1.754 14.289 1 98.88 168 VAL A N 1
ATOM 1271 C CA . VAL A 1 168 ? 16.953 -0.975 13.859 1 98.88 168 VAL A CA 1
ATOM 1272 C C . VAL A 1 168 ? 17.422 0.225 13.039 1 98.88 168 VAL A C 1
ATOM 1274 O O . VAL A 1 168 ? 18.172 1.072 13.531 1 98.88 168 VAL A O 1
ATOM 1277 N N . TYR A 1 169 ? 16.984 0.326 11.805 1 98.88 169 TYR A N 1
ATOM 1278 C CA . TYR A 1 169 ? 17.312 1.415 10.891 1 98.88 169 TYR A CA 1
ATOM 12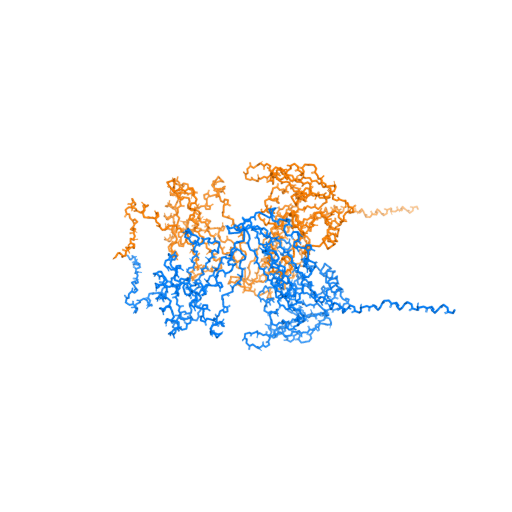79 C C . TYR A 1 169 ? 16.109 2.309 10.656 1 98.88 169 TYR A C 1
ATOM 1281 O O . TYR A 1 169 ? 15.062 1.842 10.203 1 98.88 169 TYR A O 1
ATOM 1289 N N . ILE A 1 170 ? 16.219 3.582 10.922 1 98.75 170 ILE A N 1
ATOM 1290 C CA . ILE A 1 170 ? 15.078 4.48 11.023 1 98.75 170 ILE A CA 1
ATOM 1291 C C . ILE A 1 170 ? 15.008 5.363 9.781 1 98.75 170 ILE A C 1
ATOM 1293 O O . ILE A 1 170 ? 15.703 6.379 9.695 1 98.75 170 ILE A O 1
ATOM 1297 N N . PHE A 1 171 ? 14.102 5.059 8.898 1 98.56 171 PHE A N 1
ATOM 1298 C CA . PHE A 1 171 ? 13.961 5.758 7.621 1 98.56 171 PHE A CA 1
ATOM 1299 C C . PHE A 1 171 ? 12.883 6.836 7.711 1 98.56 171 PHE A C 1
ATOM 1301 O O . PHE A 1 171 ? 11.961 6.734 8.523 1 98.56 171 PHE A O 1
ATOM 1308 N N . PRO A 1 172 ? 12.969 7.879 6.875 1 96.12 172 PRO A N 1
ATOM 1309 C CA . PRO A 1 172 ? 11.906 8.883 6.801 1 96.12 172 PRO A CA 1
ATOM 1310 C C . PRO A 1 172 ? 10.633 8.352 6.156 1 96.12 172 PRO A C 1
ATOM 1312 O O . PRO A 1 172 ? 10.68 7.363 5.418 1 96.12 172 PRO A O 1
ATOM 1315 N N . GLY A 1 173 ? 9.57 8.992 6.395 1 95.25 173 GLY A N 1
ATOM 1316 C CA . GLY A 1 173 ? 8.273 8.562 5.887 1 95.25 173 GLY A CA 1
ATOM 1317 C C . GLY A 1 173 ? 8 9.047 4.473 1 95.25 173 GLY A C 1
ATOM 1318 O O . GLY A 1 173 ? 7.199 8.445 3.752 1 95.25 173 GLY A O 1
ATOM 1319 N N . ILE A 1 174 ? 8.609 10.156 4.094 1 91.06 174 ILE A N 1
ATOM 1320 C CA . ILE A 1 174 ? 8.43 10.68 2.744 1 91.06 174 ILE A CA 1
ATOM 1321 C C . ILE A 1 174 ? 9.023 9.703 1.729 1 91.06 174 ILE A C 1
ATOM 1323 O O . ILE A 1 174 ? 10.219 9.406 1.773 1 91.06 174 ILE A O 1
ATOM 1327 N N . PRO A 1 175 ? 8.242 9.234 0.768 1 91.75 175 PRO A N 1
ATOM 1328 C CA . PRO A 1 175 ? 8.68 8.156 -0.121 1 91.75 175 PRO A CA 1
ATOM 1329 C C . PRO A 1 175 ? 9.961 8.484 -0.875 1 91.75 175 PRO A C 1
ATOM 1331 O O . PRO A 1 175 ? 10.875 7.656 -0.948 1 91.75 175 PRO A O 1
ATOM 1334 N N . SER A 1 176 ? 10.102 9.719 -1.413 1 87.81 176 SER A N 1
ATOM 1335 C CA . SER A 1 176 ? 11.289 10.078 -2.18 1 87.81 176 SER A CA 1
ATOM 1336 C C . SER A 1 176 ? 12.539 10.055 -1.307 1 87.81 176 SER A C 1
ATOM 1338 O O . SER A 1 176 ? 13.594 9.594 -1.742 1 87.81 176 SER A O 1
ATOM 1340 N N . LEU A 1 177 ? 12.391 10.562 -0.124 1 91.44 177 LEU A N 1
ATOM 1341 C CA . LEU A 1 177 ? 13.516 10.57 0.803 1 91.44 177 LEU A CA 1
ATOM 1342 C C . LEU A 1 177 ? 13.859 9.156 1.255 1 91.44 177 LEU A C 1
ATOM 1344 O O . LEU A 1 177 ? 15.039 8.805 1.369 1 91.44 177 LEU A O 1
ATOM 1348 N N . MET A 1 178 ? 12.828 8.391 1.51 1 95.88 178 MET A N 1
ATOM 1349 C CA . MET A 1 178 ? 13.023 7.004 1.925 1 95.88 178 MET A CA 1
ATOM 1350 C C . MET A 1 178 ? 13.75 6.211 0.844 1 95.88 178 MET A C 1
ATOM 1352 O O . MET A 1 178 ? 14.727 5.512 1.129 1 95.88 178 MET A O 1
ATOM 1356 N N . LYS A 1 179 ? 13.312 6.312 -0.372 1 93.75 179 LYS A N 1
ATOM 1357 C CA . LYS A 1 179 ? 13.906 5.598 -1.497 1 93.75 179 LYS A CA 1
ATOM 1358 C C . LYS A 1 179 ? 15.367 5.996 -1.693 1 93.75 179 LYS A C 1
ATOM 1360 O O . LYS A 1 179 ? 16.234 5.133 -1.872 1 93.75 179 LYS A O 1
ATOM 1365 N N . ARG A 1 180 ? 15.609 7.289 -1.595 1 91.62 180 ARG A N 1
ATOM 1366 C CA . ARG A 1 180 ? 16.969 7.793 -1.758 1 91.62 180 ARG A CA 1
ATOM 1367 C C . ARG A 1 180 ? 17.891 7.25 -0.671 1 91.62 180 ARG A C 1
ATOM 1369 O O . ARG A 1 180 ? 19.016 6.82 -0.958 1 91.62 180 ARG A O 1
ATOM 1376 N N . ALA A 1 181 ? 17.422 7.301 0.478 1 95.75 181 ALA A N 1
ATOM 1377 C CA . ALA A 1 181 ? 18.203 6.805 1.601 1 95.75 181 ALA A CA 1
ATOM 1378 C C . ALA A 1 181 ? 18.5 5.312 1.448 1 95.75 181 ALA A C 1
ATOM 1380 O O . ALA A 1 181 ? 19.641 4.883 1.606 1 95.75 181 ALA A O 1
ATOM 1381 N N . LEU A 1 182 ? 17.5 4.527 1.149 1 97.62 182 LEU A N 1
ATOM 1382 C CA . LEU A 1 182 ? 17.656 3.084 1.039 1 97.62 182 LEU A CA 1
ATOM 1383 C C . LEU A 1 182 ? 18.578 2.732 -0.128 1 97.62 182 LEU A C 1
ATOM 1385 O O . LEU A 1 182 ? 19.438 1.859 -0.005 1 97.62 182 LEU A O 1
ATOM 1389 N N . ASP A 1 183 ? 18.406 3.426 -1.188 1 94.94 183 ASP A N 1
ATOM 1390 C CA . ASP A 1 183 ? 19.266 3.205 -2.352 1 94.94 183 ASP A CA 1
ATOM 1391 C C . ASP A 1 183 ? 20.719 3.523 -2.029 1 94.94 183 ASP A C 1
ATOM 1393 O O . ASP A 1 183 ? 21.625 2.82 -2.48 1 94.94 183 ASP A O 1
ATOM 1397 N N . GLY A 1 184 ? 20.906 4.566 -1.263 1 96.25 184 GLY A N 1
ATOM 1398 C CA . GLY A 1 184 ? 22.25 4.992 -0.935 1 96.25 184 GLY A CA 1
ATOM 1399 C C . GLY A 1 184 ? 22.906 4.125 0.123 1 96.25 184 GLY A C 1
ATOM 1400 O O . GLY A 1 184 ? 24.125 4.168 0.296 1 96.25 184 GLY A O 1
ATOM 1401 N N . LEU A 1 185 ? 22.125 3.346 0.801 1 97.44 185 LEU A N 1
ATOM 1402 C CA . LEU A 1 185 ? 22.656 2.584 1.928 1 97.44 185 LEU A CA 1
ATOM 1403 C C . LEU A 1 185 ? 22.5 1.086 1.692 1 97.44 185 LEU A C 1
ATOM 1405 O O . LEU A 1 185 ? 22.469 0.304 2.646 1 97.44 185 LEU A O 1
ATOM 1409 N N . GLN A 1 186 ? 22.359 0.623 0.512 1 95.19 186 GLN A N 1
ATOM 1410 C CA . GLN A 1 186 ? 22.125 -0.781 0.189 1 95.19 186 GLN A CA 1
ATOM 1411 C C . GLN A 1 186 ? 23.25 -1.664 0.744 1 95.19 186 GLN A C 1
ATOM 1413 O O . GLN A 1 186 ? 23.016 -2.822 1.092 1 95.19 186 GLN A O 1
ATOM 1418 N N . HIS A 1 187 ? 24.484 -1.086 0.876 1 95.06 187 HIS A N 1
ATOM 1419 C CA . HIS A 1 187 ? 25.641 -1.855 1.332 1 95.06 187 HIS A CA 1
ATOM 1420 C C . HIS A 1 187 ? 25.438 -2.355 2.758 1 95.06 187 HIS A C 1
ATOM 1422 O O . HIS A 1 187 ? 26.031 -3.361 3.158 1 95.06 187 HIS A O 1
ATOM 1428 N N . LEU A 1 188 ? 24.609 -1.713 3.516 1 96.75 188 LEU A N 1
ATOM 1429 C CA . LEU A 1 188 ? 24.359 -2.109 4.895 1 96.75 188 LEU A CA 1
ATOM 1430 C C . LEU A 1 188 ? 23.547 -3.404 4.949 1 96.75 188 LEU A C 1
ATOM 1432 O O . LEU A 1 188 ? 23.609 -4.145 5.934 1 96.75 188 LEU A O 1
ATOM 1436 N N . PHE A 1 189 ? 22.781 -3.686 3.883 1 97.75 189 PHE A N 1
ATOM 1437 C CA . PHE A 1 189 ? 21.812 -4.77 3.955 1 97.75 189 PHE A CA 1
ATOM 1438 C C . PHE A 1 189 ? 22.172 -5.891 2.99 1 97.75 189 PHE A C 1
ATOM 1440 O O . PHE A 1 189 ? 21.531 -6.938 2.973 1 97.75 189 PHE A O 1
ATOM 1447 N N . ARG A 1 190 ? 23.156 -5.746 2.225 1 96.19 190 ARG A N 1
ATOM 1448 C CA . ARG A 1 190 ? 23.5 -6.699 1.177 1 96.19 190 ARG A CA 1
ATOM 1449 C C . ARG A 1 190 ? 23.938 -8.031 1.772 1 96.19 190 ARG A C 1
ATOM 1451 O O . ARG A 1 190 ? 24.828 -8.07 2.629 1 96.19 190 ARG A O 1
ATOM 1458 N N . ASN A 1 191 ? 23.234 -9 1.438 1 96.44 191 ASN A N 1
ATOM 1459 C CA . ASN A 1 191 ? 23.594 -10.383 1.749 1 96.44 191 ASN A CA 1
ATOM 1460 C C . ASN A 1 191 ? 24.156 -11.102 0.528 1 96.44 191 ASN A C 1
ATOM 1462 O O . ASN A 1 191 ? 23.391 -11.641 -0.284 1 96.44 191 ASN A O 1
ATOM 1466 N N . GLU A 1 192 ? 25.406 -11.312 0.437 1 92.25 192 GLU A N 1
ATOM 1467 C CA . GLU A 1 192 ? 26.094 -11.867 -0.73 1 92.25 192 GLU A CA 1
ATOM 1468 C C . GLU A 1 192 ? 25.875 -13.375 -0.837 1 92.25 192 GLU A C 1
ATOM 1470 O O . GLU A 1 192 ? 26.047 -13.953 -1.909 1 92.25 192 GLU A O 1
ATOM 1475 N N . LYS A 1 193 ? 25.469 -13.891 0.183 1 93.44 193 LYS A N 1
ATOM 1476 C CA . LYS A 1 193 ? 25.344 -15.344 0.224 1 93.44 193 LYS A CA 1
ATOM 1477 C C . LYS A 1 193 ? 24.031 -15.797 -0.412 1 93.44 193 LYS A C 1
ATOM 1479 O O . LYS A 1 193 ? 23.859 -16.969 -0.736 1 93.44 193 LYS A O 1
ATOM 1484 N N . THR A 1 194 ? 23.188 -14.836 -0.522 1 94.69 194 THR A N 1
ATOM 1485 C CA . THR A 1 194 ? 21.875 -15.227 -1 1 94.69 194 THR A CA 1
ATOM 1486 C C . THR A 1 194 ? 21.438 -14.359 -2.182 1 94.69 194 THR A C 1
ATOM 1488 O O . THR A 1 194 ? 21.578 -13.141 -2.143 1 94.69 194 THR A O 1
ATOM 1491 N N . GLN A 1 195 ? 20.984 -15.016 -3.25 1 94.62 195 GLN A N 1
ATOM 1492 C CA . GLN A 1 195 ? 20.344 -14.375 -4.402 1 94.62 195 GLN A CA 1
ATOM 1493 C C . GLN A 1 195 ? 19.016 -15.039 -4.742 1 94.62 195 GLN A C 1
ATOM 1495 O O . GLN A 1 195 ? 18.922 -16.266 -4.77 1 94.62 195 GLN A O 1
ATOM 1500 N N . PHE A 1 196 ? 18.031 -14.227 -4.93 1 95.38 196 PHE A N 1
ATOM 1501 C CA . PHE A 1 196 ? 16.719 -14.766 -5.238 1 95.38 196 PHE A CA 1
ATOM 1502 C C . PHE A 1 196 ? 16.453 -14.734 -6.742 1 95.38 196 PHE A C 1
ATOM 1504 O O . PHE A 1 196 ? 16.812 -13.758 -7.414 1 95.38 196 PHE A O 1
ATOM 1511 N N . TYR A 1 197 ? 15.891 -15.828 -7.195 1 94.56 197 TYR A N 1
ATOM 1512 C CA . TYR A 1 197 ? 15.484 -15.961 -8.586 1 94.56 197 TYR A CA 1
ATOM 1513 C C . TYR A 1 197 ? 13.977 -16.141 -8.703 1 94.56 197 TYR A C 1
ATOM 1515 O O . TYR A 1 197 ? 13.344 -16.672 -7.789 1 94.56 197 TYR A O 1
ATOM 1523 N N . MET A 1 198 ? 13.5 -15.594 -9.773 1 93.75 198 MET A N 1
ATOM 1524 C CA . MET A 1 198 ? 12.055 -15.727 -9.938 1 93.75 198 MET A CA 1
ATOM 1525 C C . MET A 1 198 ? 11.695 -15.953 -11.398 1 93.75 198 MET A C 1
ATOM 1527 O O . MET A 1 198 ? 12.414 -15.523 -12.297 1 93.75 198 MET A O 1
ATOM 1531 N N . ARG A 1 199 ? 10.594 -16.781 -11.617 1 91.5 199 ARG A N 1
ATOM 1532 C CA . ARG A 1 199 ? 9.977 -16.984 -12.922 1 91.5 199 ARG A CA 1
ATOM 1533 C C . ARG A 1 199 ? 8.469 -16.812 -12.852 1 91.5 199 ARG A C 1
ATOM 1535 O O . ARG A 1 199 ? 7.828 -17.25 -11.891 1 91.5 199 ARG A O 1
ATOM 1542 N N . GLU A 1 200 ? 7.992 -16.109 -13.82 1 90 200 GLU A N 1
ATOM 1543 C CA . GLU A 1 200 ? 6.551 -15.891 -13.898 1 90 200 GLU A CA 1
ATOM 1544 C C . GLU A 1 200 ? 5.926 -16.719 -15.016 1 90 200 GLU A C 1
ATOM 1546 O O . GLU A 1 200 ? 6.52 -16.859 -16.094 1 90 200 GLU A O 1
ATOM 1551 N N . ILE A 1 201 ? 4.781 -17.281 -14.719 1 90.44 201 ILE A N 1
ATOM 1552 C CA . ILE A 1 201 ? 3.998 -18.031 -15.703 1 90.44 201 ILE A CA 1
ATOM 1553 C C . ILE A 1 201 ? 2.562 -17.516 -15.719 1 90.44 201 ILE A C 1
ATOM 1555 O O . ILE A 1 201 ? 1.94 -17.359 -14.664 1 90.44 201 ILE A O 1
ATOM 1559 N N . TYR A 1 202 ? 2.084 -17.219 -16.875 1 88 202 TYR A N 1
ATOM 1560 C CA . TYR A 1 202 ? 0.714 -16.75 -17.016 1 88 202 TYR A CA 1
ATOM 1561 C C . TYR A 1 202 ? -0.171 -17.812 -17.656 1 88 202 TYR A C 1
ATOM 1563 O O . TYR A 1 202 ? 0.206 -18.438 -18.656 1 88 202 TYR A O 1
ATOM 1571 N N . VAL A 1 203 ? -1.303 -18.016 -17 1 89.88 203 VAL A N 1
ATOM 1572 C CA . VAL A 1 203 ? -2.209 -19.031 -17.531 1 89.88 203 VAL A CA 1
ATOM 1573 C C . VAL A 1 203 ? -3.594 -18.422 -17.75 1 89.88 203 VAL A C 1
ATOM 1575 O O . VAL A 1 203 ? -3.998 -17.5 -17.031 1 89.88 203 VAL A O 1
ATOM 1578 N N . ASN A 1 204 ? -4.34 -18.969 -18.672 1 85.44 204 ASN A N 1
ATOM 1579 C CA . ASN A 1 204 ? -5.637 -18.406 -19.047 1 85.44 204 ASN A CA 1
ATOM 1580 C C . ASN A 1 204 ? -6.785 -19.281 -18.562 1 85.44 204 ASN A C 1
ATOM 1582 O O . ASN A 1 204 ? -7.844 -19.344 -19.203 1 85.44 204 ASN A O 1
ATOM 1586 N N . VAL A 1 205 ? -6.602 -20.047 -17.594 1 85.75 205 VAL A N 1
ATOM 1587 C CA . VAL A 1 205 ? -7.633 -20.891 -17.016 1 85.75 205 VAL A CA 1
ATOM 1588 C C . VAL A 1 205 ? -7.848 -20.5 -15.547 1 85.75 205 VAL A C 1
ATOM 1590 O O . VAL A 1 205 ? -7 -19.844 -14.945 1 85.75 205 VAL A O 1
ATOM 1593 N N . ASP A 1 206 ? -9 -20.953 -15.109 1 83.88 206 ASP A N 1
ATOM 1594 C CA . ASP A 1 206 ? -9.305 -20.688 -13.703 1 83.88 206 ASP A CA 1
ATOM 1595 C C . ASP A 1 206 ? -8.375 -21.484 -12.781 1 83.88 206 ASP A C 1
ATOM 1597 O O . ASP A 1 206 ? -7.961 -22.594 -13.117 1 83.88 206 ASP A O 1
ATOM 1601 N N . GLU A 1 207 ? -8.164 -20.828 -11.688 1 87.88 207 GLU A N 1
ATOM 1602 C CA . GLU A 1 207 ? -7.246 -21.406 -10.703 1 87.88 207 GLU A CA 1
ATOM 1603 C C . GLU A 1 207 ? -7.695 -22.797 -10.289 1 87.88 207 GLU A C 1
ATOM 1605 O O . GLU A 1 207 ? -6.863 -23.672 -10.039 1 87.88 207 GLU A O 1
ATOM 1610 N N . THR A 1 208 ? -8.984 -23.078 -10.219 1 85.38 208 THR A N 1
ATOM 1611 C CA . THR A 1 208 ? -9.539 -24.359 -9.766 1 85.38 208 THR A CA 1
ATOM 1612 C C . THR A 1 208 ? -9.18 -25.484 -10.742 1 85.38 208 THR A C 1
ATOM 1614 O O . THR A 1 208 ? -9.047 -26.641 -10.336 1 85.38 208 THR A O 1
ATOM 1617 N N . ARG A 1 209 ? -8.961 -25.156 -11.938 1 85 209 ARG A N 1
ATOM 1618 C CA . ARG A 1 209 ? -8.68 -26.141 -12.977 1 85 209 ARG A CA 1
ATOM 1619 C C . ARG A 1 209 ? -7.242 -26.641 -12.883 1 85 209 ARG A C 1
ATOM 1621 O O . ARG A 1 209 ? -6.934 -27.75 -13.32 1 85 209 ARG A O 1
ATOM 1628 N N . ILE A 1 210 ? -6.418 -25.844 -12.273 1 91.5 210 ILE A N 1
ATOM 1629 C CA . ILE A 1 210 ? -5.012 -26.234 -12.25 1 91.5 210 ILE A CA 1
ATOM 1630 C C . ILE A 1 210 ? -4.551 -26.391 -10.805 1 91.5 210 ILE A C 1
ATOM 1632 O O . ILE A 1 210 ? -3.361 -26.562 -10.539 1 91.5 210 ILE A O 1
ATOM 1636 N N . ALA A 1 211 ? -5.414 -26.406 -9.898 1 90.5 211 ALA A N 1
ATOM 1637 C CA . ALA A 1 211 ? -5.086 -26.469 -8.477 1 90.5 211 ALA A CA 1
ATOM 1638 C C . ALA A 1 211 ? -4.348 -27.766 -8.148 1 90.5 211 ALA A C 1
ATOM 1640 O O . ALA A 1 211 ? -3.396 -27.766 -7.359 1 90.5 211 ALA A O 1
ATOM 1641 N N . SER A 1 212 ? -4.762 -28.828 -8.703 1 89.94 212 SER A N 1
ATOM 1642 C CA . SER A 1 212 ? -4.141 -30.125 -8.422 1 89.94 212 SER A CA 1
ATOM 1643 C C . SER A 1 212 ? -2.678 -30.141 -8.852 1 89.94 212 SER A C 1
ATOM 1645 O O . SER A 1 212 ? -1.811 -30.594 -8.109 1 89.94 212 SER A O 1
ATOM 1647 N N . VAL A 1 213 ? -2.445 -29.641 -10.039 1 93.38 213 VAL A N 1
ATOM 1648 C CA . VAL A 1 213 ? -1.082 -29.578 -10.555 1 93.38 213 VAL A CA 1
ATOM 1649 C C . VAL A 1 213 ? -0.229 -28.672 -9.672 1 93.38 213 VAL A C 1
ATOM 1651 O O . VAL A 1 213 ? 0.933 -28.984 -9.398 1 93.38 213 VAL A O 1
ATOM 1654 N N . LEU A 1 214 ? -0.81 -27.578 -9.242 1 94.56 214 LEU A N 1
ATOM 1655 C CA . LEU A 1 214 ? -0.095 -26.641 -8.383 1 94.56 214 LEU A CA 1
ATOM 1656 C C . LEU A 1 214 ? 0.233 -27.281 -7.035 1 94.56 214 LEU A C 1
ATOM 1658 O O . LEU A 1 214 ? 1.348 -27.125 -6.527 1 94.56 214 LEU A O 1
ATOM 1662 N N . ASN A 1 215 ? -0.725 -27.969 -6.496 1 92 215 ASN A N 1
ATOM 1663 C CA . ASN A 1 215 ? -0.512 -28.656 -5.223 1 92 215 ASN A CA 1
ATOM 1664 C C . ASN A 1 215 ? 0.576 -29.719 -5.336 1 92 215 ASN A C 1
ATOM 1666 O O . ASN A 1 215 ? 1.411 -29.844 -4.441 1 92 215 ASN A O 1
ATOM 1670 N N . ASP A 1 216 ? 0.537 -30.438 -6.406 1 93.5 216 ASP A N 1
ATOM 1671 C CA . ASP A 1 216 ? 1.546 -31.469 -6.648 1 93.5 216 ASP A CA 1
ATOM 1672 C C . ASP A 1 216 ? 2.938 -30.844 -6.773 1 93.5 216 ASP A C 1
ATOM 1674 O O . ASP A 1 216 ? 3.906 -31.359 -6.219 1 93.5 216 ASP A O 1
ATOM 1678 N N . THR A 1 217 ? 2.963 -29.797 -7.52 1 94.94 217 THR A N 1
ATOM 1679 C CA . THR A 1 217 ? 4.234 -29.109 -7.703 1 94.94 217 THR A CA 1
ATOM 1680 C C . THR A 1 217 ? 4.777 -28.609 -6.363 1 94.94 217 THR A C 1
ATOM 1682 O O . THR A 1 217 ? 5.957 -28.781 -6.062 1 94.94 217 THR A O 1
ATOM 1685 N N . ASN A 1 218 ? 3.93 -28 -5.633 1 93.75 218 ASN A N 1
ATOM 1686 C CA . ASN A 1 218 ? 4.332 -27.516 -4.32 1 93.75 218 ASN A CA 1
ATOM 1687 C C . ASN A 1 218 ? 4.777 -28.656 -3.408 1 93.75 218 ASN A C 1
ATOM 1689 O O . ASN A 1 218 ? 5.738 -28.5 -2.65 1 93.75 218 ASN A O 1
ATOM 1693 N N . GLY A 1 219 ? 4.07 -29.719 -3.402 1 92.75 219 GLY A N 1
ATOM 1694 C CA . GLY A 1 219 ? 4.422 -30.875 -2.592 1 92.75 219 GLY A CA 1
ATOM 1695 C C . GLY A 1 219 ? 5.805 -31.422 -2.902 1 92.75 219 GLY A C 1
ATOM 1696 O O . GLY A 1 219 ? 6.52 -31.859 -2.002 1 92.75 219 GLY A O 1
ATOM 1697 N N . LYS A 1 220 ? 6.207 -31.328 -4.078 1 94.81 220 LYS A N 1
ATOM 1698 C CA . LYS A 1 220 ? 7.465 -31.922 -4.531 1 94.81 220 LYS A CA 1
ATOM 1699 C C . LYS A 1 220 ? 8.633 -30.969 -4.293 1 94.81 220 LYS A C 1
ATOM 1701 O O . LYS A 1 220 ? 9.742 -31.406 -3.971 1 94.81 220 LYS A O 1
ATOM 1706 N N . PHE A 1 221 ? 8.438 -29.734 -4.414 1 95.06 221 PHE A N 1
ATOM 1707 C CA . PHE A 1 221 ? 9.586 -28.844 -4.512 1 95.06 221 PHE A CA 1
ATOM 1708 C C . PHE A 1 221 ? 9.664 -27.922 -3.305 1 95.06 221 PHE A C 1
ATOM 1710 O O . PHE A 1 221 ? 10.695 -27.297 -3.053 1 95.06 221 PHE A O 1
ATOM 1717 N N . TRP A 1 222 ? 8.578 -27.828 -2.555 1 90.62 222 TRP A N 1
ATOM 1718 C CA . TRP A 1 222 ? 8.625 -27.047 -1.324 1 90.62 222 TRP A CA 1
ATOM 1719 C C . TRP A 1 222 ? 9.477 -27.75 -0.267 1 90.62 222 TRP A C 1
ATOM 1721 O O . TRP A 1 222 ? 9.453 -28.969 -0.153 1 90.62 222 TRP A O 1
ATOM 1731 N N . PRO A 1 223 ? 10.344 -27.016 0.393 1 90.19 223 PRO A N 1
ATOM 1732 C CA . PRO A 1 223 ? 10.484 -25.562 0.535 1 90.19 223 PRO A CA 1
ATOM 1733 C C . PRO A 1 223 ? 11.633 -25 -0.299 1 90.19 223 PRO A C 1
ATOM 1735 O O . PRO A 1 223 ? 11.953 -23.812 -0.182 1 90.19 223 PRO A O 1
ATOM 1738 N N . ARG A 1 224 ? 12.258 -25.797 -1.091 1 92.38 224 ARG A N 1
ATOM 1739 C CA . ARG A 1 224 ? 13.375 -25.328 -1.902 1 92.38 224 ARG A CA 1
ATOM 1740 C C . ARG A 1 224 ? 12.93 -24.25 -2.891 1 92.38 224 ARG A C 1
ATOM 1742 O O . ARG A 1 224 ? 13.664 -23.297 -3.154 1 92.38 224 ARG A O 1
ATOM 1749 N N . THR A 1 225 ? 11.805 -24.484 -3.461 1 95.12 225 THR A N 1
ATOM 1750 C CA . THR A 1 225 ? 11.195 -23.531 -4.387 1 95.12 225 THR A CA 1
ATOM 1751 C C . THR A 1 225 ? 9.773 -23.188 -3.949 1 95.12 225 THR A C 1
ATOM 1753 O O . THR A 1 225 ? 9 -24.062 -3.568 1 95.12 225 THR A O 1
ATOM 1756 N N . ASN A 1 226 ? 9.547 -21.906 -3.938 1 95 226 ASN A N 1
ATOM 1757 C CA . ASN A 1 226 ? 8.211 -21.438 -3.586 1 95 226 ASN A CA 1
ATOM 1758 C C . ASN A 1 226 ? 7.352 -21.203 -4.824 1 95 226 ASN A C 1
ATOM 1760 O O . ASN A 1 226 ? 7.828 -20.672 -5.828 1 95 226 ASN A O 1
ATOM 1764 N N . LEU A 1 227 ? 6.141 -21.719 -4.742 1 95.81 227 LEU A N 1
ATOM 1765 C CA . LEU A 1 227 ? 5.164 -21.516 -5.805 1 95.81 227 LEU A CA 1
ATOM 1766 C C . LEU A 1 227 ? 3.975 -20.703 -5.297 1 95.81 227 LEU A C 1
ATOM 1768 O O . LEU A 1 227 ? 3.367 -21.062 -4.285 1 95.81 227 LEU A O 1
ATOM 1772 N N . GLY A 1 228 ? 3.73 -19.516 -5.934 1 94 228 GLY A N 1
ATOM 1773 C CA . GLY A 1 228 ? 2.562 -18.703 -5.629 1 94 228 GLY A CA 1
ATOM 1774 C C . GLY A 1 228 ? 1.586 -18.609 -6.785 1 94 228 GLY A C 1
ATOM 1775 O O . GLY A 1 228 ? 1.995 -18.547 -7.945 1 94 228 GLY A O 1
ATOM 1776 N N . SER A 1 229 ? 0.31 -18.703 -6.461 1 92.88 229 SER A N 1
ATOM 1777 C CA . SER A 1 229 ? -0.765 -18.531 -7.434 1 92.88 229 SER A CA 1
ATOM 1778 C C . SER A 1 229 ? -1.596 -17.281 -7.129 1 92.88 229 SER A C 1
ATOM 1780 O O . SER A 1 229 ? -2.145 -17.156 -6.035 1 92.88 229 SER A O 1
ATOM 1782 N N . TYR A 1 230 ? -1.69 -16.469 -8.125 1 88.31 230 TYR A N 1
ATOM 1783 C CA . TYR A 1 230 ? -2.35 -15.18 -7.91 1 88.31 230 TYR A CA 1
ATOM 1784 C C . TYR A 1 230 ? -3.359 -14.891 -9.016 1 88.31 230 TYR A C 1
ATOM 1786 O O . TYR A 1 230 ? -2.99 -14.445 -10.102 1 88.31 230 TYR A O 1
ATOM 1794 N N . PRO A 1 231 ? -4.578 -15.148 -8.719 1 85.25 231 PRO A N 1
ATOM 1795 C CA . PRO A 1 231 ? -5.609 -14.867 -9.727 1 85.25 231 PRO A CA 1
ATOM 1796 C C . PRO A 1 231 ? -5.746 -13.375 -10.031 1 85.25 231 PRO A C 1
ATOM 1798 O O . PRO A 1 231 ? -5.578 -12.539 -9.141 1 85.25 231 PRO A O 1
ATOM 1801 N N . ASP A 1 232 ? -5.859 -13.102 -11.242 1 73.94 232 ASP A N 1
ATOM 1802 C CA . ASP A 1 232 ? -6.094 -11.75 -11.734 1 73.94 232 ASP A CA 1
ATOM 1803 C C . ASP A 1 232 ? -7.387 -11.672 -12.539 1 73.94 232 ASP A C 1
ATOM 1805 O O . ASP A 1 232 ? -7.43 -12.102 -13.695 1 73.94 232 ASP A O 1
ATOM 1809 N N . TRP A 1 233 ? -8.344 -11.117 -12.023 1 61.09 233 TRP A N 1
ATOM 1810 C CA . TRP A 1 233 ? -9.648 -11.109 -12.672 1 61.09 233 TRP A CA 1
ATOM 1811 C C . TRP A 1 233 ? -9.797 -9.906 -13.594 1 61.09 233 TRP A C 1
ATOM 1813 O O . TRP A 1 233 ? -10.773 -9.797 -14.336 1 61.09 233 TRP A O 1
ATOM 1823 N N . VAL A 1 234 ? -8.883 -9.086 -13.477 1 55.75 234 VAL A N 1
ATOM 1824 C CA . VAL A 1 234 ? -9.016 -7.859 -14.25 1 55.75 234 VAL A CA 1
ATOM 1825 C C . VAL A 1 234 ? -8.25 -7.988 -15.562 1 55.75 234 VAL A C 1
ATOM 1827 O O . VAL A 1 234 ? -8.602 -7.367 -16.562 1 55.75 234 VAL A O 1
ATOM 1830 N N . SER A 1 235 ? -7.441 -9.016 -15.562 1 57.09 235 SER A N 1
ATOM 1831 C CA . SER A 1 235 ? -6.613 -9.156 -16.75 1 57.09 235 SER A CA 1
ATOM 1832 C C . SER A 1 235 ? -7.383 -9.844 -17.891 1 57.09 235 SER A C 1
ATOM 1834 O O . SER A 1 235 ? -8.148 -10.781 -17.641 1 57.09 235 SER A O 1
ATOM 1836 N N . ASN A 1 236 ? -7.191 -9.312 -19.031 1 55.56 236 ASN A N 1
ATOM 1837 C CA . ASN A 1 236 ? -7.812 -9.906 -20.203 1 55.56 236 ASN A CA 1
ATOM 1838 C C . ASN A 1 236 ? -6.938 -11.008 -20.797 1 55.56 236 ASN A C 1
ATOM 1840 O O . ASN A 1 236 ? -7.391 -11.766 -21.656 1 55.56 236 ASN A O 1
ATOM 1844 N N . TYR A 1 237 ? -5.75 -11.078 -20.328 1 60.84 237 TYR A N 1
ATOM 1845 C CA . TYR A 1 237 ? -4.809 -11.969 -21 1 60.84 237 TYR A CA 1
ATOM 1846 C C . TYR A 1 237 ? -4.582 -13.234 -20.172 1 60.84 237 TYR A C 1
ATOM 1848 O O . TYR A 1 237 ? -4.246 -14.281 -20.734 1 60.84 237 TYR A O 1
ATOM 1856 N N . HIS A 1 238 ? -4.688 -13.031 -19.031 1 72.94 238 HIS A N 1
ATOM 1857 C CA . HIS A 1 238 ? -4.484 -14.188 -18.156 1 72.94 238 HIS A CA 1
ATOM 1858 C C . HIS A 1 238 ? -5.465 -14.172 -16.984 1 72.94 238 HIS A C 1
ATOM 1860 O O . HIS A 1 238 ? -6.062 -13.141 -16.688 1 72.94 238 HIS A O 1
ATOM 1866 N N . ARG A 1 239 ? -5.629 -15.273 -16.531 1 79.62 239 ARG A N 1
ATOM 1867 C CA . ARG A 1 239 ? -6.559 -15.398 -15.406 1 79.62 239 ARG A CA 1
ATOM 1868 C C . ARG A 1 239 ? -5.809 -15.625 -14.094 1 79.62 239 ARG A C 1
ATOM 1870 O O . ARG A 1 239 ? -6.277 -15.219 -13.031 1 79.62 239 ARG A O 1
ATOM 1877 N N . VAL A 1 240 ? -4.656 -16.312 -14.281 1 89.31 240 VAL A N 1
ATOM 1878 C CA . VAL A 1 240 ? -3.861 -16.609 -13.094 1 89.31 240 VAL A CA 1
ATOM 1879 C C . VAL A 1 240 ? -2.387 -16.344 -13.383 1 89.31 240 VAL A C 1
ATOM 1881 O O . VAL A 1 240 ? -1.88 -16.703 -14.445 1 89.31 240 VAL A O 1
ATOM 1884 N N . LYS A 1 241 ? -1.785 -15.641 -12.492 1 90 241 LYS A N 1
ATOM 1885 C CA . LYS A 1 241 ? -0.338 -15.453 -12.508 1 90 241 LYS A CA 1
ATOM 1886 C C . LYS A 1 241 ? 0.354 -16.391 -11.523 1 90 241 LYS A C 1
ATOM 1888 O O . LYS A 1 241 ? 0.046 -16.375 -10.328 1 90 241 LYS A O 1
ATOM 1893 N N . LEU A 1 242 ? 1.22 -17.188 -12.086 1 93.06 242 LEU A N 1
ATOM 1894 C CA . LEU A 1 242 ? 2.02 -18.078 -11.25 1 93.06 242 LEU A CA 1
ATOM 1895 C C . LEU A 1 242 ? 3.434 -17.547 -11.078 1 93.06 242 LEU A C 1
ATOM 1897 O O . LEU A 1 242 ? 4.031 -17.047 -12.031 1 93.06 242 LEU A O 1
ATOM 1901 N N . ILE A 1 243 ? 3.889 -17.578 -9.844 1 94.12 243 ILE A N 1
ATOM 1902 C CA . ILE A 1 243 ? 5.246 -17.109 -9.57 1 94.12 243 ILE A CA 1
ATOM 1903 C C . ILE A 1 243 ? 6.043 -18.219 -8.891 1 94.12 243 ILE A C 1
ATOM 1905 O O . ILE A 1 243 ? 5.641 -18.734 -7.852 1 94.12 243 ILE A O 1
ATOM 1909 N N . LEU A 1 244 ? 7.117 -18.578 -9.531 1 95.62 244 LEU A N 1
ATOM 1910 C CA . LEU A 1 244 ? 8.109 -19.469 -8.922 1 95.62 244 LEU A CA 1
ATOM 1911 C C . LEU A 1 244 ? 9.305 -18.672 -8.414 1 95.62 244 LEU A C 1
ATOM 1913 O O . LEU A 1 244 ? 9.812 -17.781 -9.125 1 95.62 244 LEU A O 1
ATOM 1917 N N . ASP A 1 245 ? 9.695 -18.875 -7.18 1 94.94 245 ASP A N 1
ATOM 1918 C CA . ASP A 1 245 ? 10.867 -18.172 -6.672 1 94.94 245 ASP A CA 1
ATOM 1919 C C . ASP A 1 245 ? 11.703 -19.078 -5.773 1 94.94 245 ASP A C 1
ATOM 1921 O O . ASP A 1 245 ? 11.172 -19.953 -5.09 1 94.94 245 ASP A O 1
ATOM 1925 N N . SER A 1 246 ? 12.992 -18.938 -5.863 1 95.06 246 SER A N 1
ATOM 1926 C CA . SER A 1 246 ? 13.961 -19.75 -5.137 1 95.06 246 SER A CA 1
ATOM 1927 C C . SER A 1 246 ? 15.289 -19.016 -4.988 1 95.06 246 SER A C 1
ATOM 1929 O O . SER A 1 246 ? 15.539 -18.031 -5.676 1 95.06 246 SER A O 1
ATOM 1931 N N . ASP A 1 247 ? 16.047 -19.469 -3.967 1 94.19 247 ASP A N 1
ATOM 1932 C CA . ASP A 1 247 ? 17.406 -18.938 -3.83 1 94.19 247 ASP A CA 1
ATOM 1933 C C . ASP A 1 247 ? 18.406 -19.812 -4.574 1 94.19 247 ASP A C 1
ATOM 1935 O O . ASP A 1 247 ? 19.625 -19.641 -4.414 1 94.19 247 ASP A O 1
ATOM 1939 N N . SER A 1 248 ? 17.938 -20.75 -5.352 1 94.5 248 SER A N 1
ATOM 1940 C CA . SER A 1 248 ? 18.734 -21.609 -6.227 1 94.5 248 SER A CA 1
ATOM 1941 C C . SER A 1 248 ? 18.172 -21.625 -7.641 1 94.5 248 SER A C 1
ATOM 1943 O O . SER A 1 248 ? 17.016 -22.016 -7.848 1 94.5 248 SER A O 1
ATOM 1945 N N . GLU A 1 249 ? 18.969 -21.297 -8.547 1 94.25 249 GLU A N 1
ATOM 1946 C CA . GLU A 1 249 ? 18.547 -21.281 -9.938 1 94.25 249 GLU A CA 1
ATOM 1947 C C . GLU A 1 249 ? 18.219 -22.688 -10.438 1 94.25 249 GLU A C 1
ATOM 1949 O O . GLU A 1 249 ? 17.266 -22.875 -11.188 1 94.25 249 GLU A O 1
ATOM 1954 N N . ALA A 1 250 ? 19.016 -23.609 -10.031 1 95.75 250 ALA A N 1
ATOM 1955 C CA . ALA A 1 250 ? 18.828 -25 -10.438 1 95.75 250 ALA A CA 1
ATOM 1956 C C . ALA A 1 250 ? 17.5 -25.531 -9.938 1 95.75 250 ALA A C 1
ATOM 1958 O O . ALA A 1 250 ? 16.766 -26.172 -10.695 1 95.75 250 ALA A O 1
ATOM 1959 N N . ASP A 1 251 ? 17.25 -25.234 -8.656 1 96.19 251 ASP A N 1
ATOM 1960 C CA . ASP A 1 251 ? 15.977 -25.672 -8.086 1 96.19 251 ASP A CA 1
ATOM 1961 C C . ASP A 1 251 ? 14.805 -25 -8.805 1 96.19 251 ASP A C 1
ATOM 1963 O O . ASP A 1 251 ? 13.773 -25.641 -9.039 1 96.19 251 ASP A O 1
ATOM 1967 N N . LEU A 1 252 ? 14.961 -23.75 -9.102 1 96.62 252 LEU A N 1
ATOM 1968 C CA . LEU A 1 252 ? 13.922 -23.016 -9.805 1 96.62 252 LEU A CA 1
ATOM 1969 C C . LEU A 1 252 ? 13.656 -23.625 -11.18 1 96.62 252 LEU A C 1
ATOM 1971 O O . LEU A 1 252 ? 12.5 -23.797 -11.57 1 96.62 252 LEU A O 1
ATOM 1975 N N . ASP A 1 253 ? 14.688 -23.969 -11.867 1 96.19 253 ASP A N 1
ATOM 1976 C CA . ASP A 1 253 ? 14.57 -24.547 -13.211 1 96.19 253 ASP A CA 1
ATOM 1977 C C . ASP A 1 253 ? 13.867 -25.891 -13.172 1 96.19 253 ASP A C 1
ATOM 1979 O O . ASP A 1 253 ? 13.047 -26.203 -14.039 1 96.19 253 ASP A O 1
ATOM 1983 N N . GLU A 1 254 ? 14.219 -26.625 -12.227 1 96.69 254 GLU A N 1
ATOM 1984 C CA . GLU A 1 254 ? 13.602 -27.938 -12.086 1 96.69 254 GLU A CA 1
ATOM 1985 C C . GLU A 1 254 ? 12.102 -27.828 -11.828 1 96.69 254 GLU A C 1
ATOM 1987 O O . GLU A 1 254 ? 11.305 -28.531 -12.438 1 96.69 254 GLU A O 1
ATOM 1992 N N . ALA A 1 255 ? 11.742 -26.984 -10.922 1 96.88 255 ALA A N 1
ATOM 1993 C CA . ALA A 1 255 ? 10.336 -26.781 -10.602 1 96.88 255 ALA A CA 1
ATOM 1994 C C . ALA A 1 255 ? 9.578 -26.219 -11.797 1 96.88 255 ALA A C 1
ATOM 1996 O O . ALA A 1 255 ? 8.445 -26.625 -12.07 1 96.88 255 ALA A O 1
ATOM 1997 N N . HIS A 1 256 ? 10.203 -25.281 -12.445 1 96.62 256 HIS A N 1
ATOM 1998 C CA . HIS A 1 256 ? 9.602 -24.672 -13.633 1 96.62 256 HIS A CA 1
ATOM 1999 C C . HIS A 1 256 ? 9.344 -25.734 -14.703 1 96.62 256 HIS A C 1
ATOM 2001 O O . HIS A 1 256 ? 8.258 -25.75 -15.297 1 96.62 256 HIS A O 1
ATOM 2007 N N . ALA A 1 257 ? 10.312 -26.547 -14.938 1 95.62 257 ALA A N 1
ATOM 2008 C CA . ALA A 1 257 ? 10.188 -27.609 -15.945 1 95.62 257 ALA A CA 1
ATOM 2009 C C . ALA A 1 257 ? 9.062 -28.578 -15.578 1 95.62 257 ALA A C 1
ATOM 2011 O O . ALA A 1 257 ? 8.273 -28.969 -16.438 1 95.62 257 ALA A O 1
ATOM 2012 N N . PHE A 1 258 ? 9.016 -28.938 -14.391 1 96.62 258 PHE A N 1
ATOM 2013 C CA . PHE A 1 258 ? 7.977 -29.844 -13.922 1 96.62 258 PHE A CA 1
ATOM 2014 C C . PHE A 1 258 ? 6.598 -29.234 -14.125 1 96.62 258 PHE A C 1
ATOM 2016 O O . PHE A 1 258 ? 5.684 -29.906 -14.617 1 96.62 258 PHE A O 1
ATOM 2023 N N . LEU A 1 259 ? 6.484 -27.969 -13.68 1 95.62 259 LEU A N 1
ATOM 2024 C CA . LEU A 1 259 ? 5.207 -27.266 -13.789 1 95.62 259 LEU A CA 1
ATOM 2025 C C . LEU A 1 259 ? 4.777 -27.141 -15.25 1 95.62 259 LEU A C 1
ATOM 2027 O O . LEU A 1 259 ? 3.629 -27.438 -15.586 1 95.62 259 LEU A O 1
ATOM 2031 N N . MET A 1 260 ? 5.66 -26.812 -16.109 1 93.81 260 MET A N 1
ATOM 2032 C CA . MET A 1 260 ? 5.375 -26.625 -17.531 1 93.81 260 MET A CA 1
ATOM 2033 C C . MET A 1 260 ? 4.977 -27.938 -18.188 1 93.81 260 MET A C 1
ATOM 2035 O O . MET A 1 260 ? 4.137 -27.969 -19.094 1 93.81 260 MET A O 1
ATOM 2039 N N . ALA A 1 261 ? 5.547 -28.984 -17.688 1 94.19 261 ALA A N 1
ATOM 2040 C CA . ALA A 1 261 ? 5.277 -30.297 -18.25 1 94.19 261 ALA A CA 1
ATOM 2041 C C . ALA A 1 261 ? 3.914 -30.812 -17.812 1 94.19 261 ALA A C 1
ATOM 2043 O O . ALA A 1 261 ? 3.283 -31.609 -18.516 1 94.19 261 ALA A O 1
ATOM 2044 N N . ASN A 1 262 ? 3.459 -30.391 -16.703 1 95 262 ASN A N 1
ATOM 2045 C CA . ASN A 1 262 ? 2.262 -30.984 -16.125 1 95 262 ASN A CA 1
ATOM 2046 C C . ASN A 1 262 ? 1.048 -30.078 -16.266 1 95 262 ASN A C 1
ATOM 2048 O O . ASN A 1 262 ? -0.087 -30.5 -16.047 1 95 262 ASN A O 1
ATOM 2052 N N . LEU A 1 263 ? 1.291 -28.828 -16.578 1 94.19 263 LEU A N 1
ATOM 2053 C CA . LEU A 1 263 ? 0.16 -27.953 -16.875 1 94.19 263 LEU A CA 1
ATOM 2054 C C . LEU A 1 263 ? -0.562 -28.422 -18.141 1 94.19 263 LEU A C 1
ATOM 2056 O O . LEU A 1 263 ? 0.07 -28.906 -19.078 1 94.19 263 LEU A O 1
ATOM 2060 N N . PRO A 1 264 ? -1.92 -28.328 -18.109 1 90.81 264 PRO A N 1
ATOM 2061 C CA . PRO A 1 264 ? -2.648 -28.719 -19.328 1 90.81 264 PRO A CA 1
ATOM 2062 C C . PRO A 1 264 ? -2.156 -27.969 -20.562 1 90.81 264 PRO A C 1
ATOM 2064 O O . PRO A 1 264 ? -1.735 -26.812 -20.484 1 90.81 264 PRO A O 1
ATOM 2067 N N . ARG A 1 265 ? -2.289 -28.578 -21.688 1 86 265 ARG A N 1
ATOM 2068 C CA . ARG A 1 265 ? -1.802 -28 -22.938 1 86 265 ARG A CA 1
ATOM 2069 C C . ARG A 1 265 ? -2.609 -26.766 -23.328 1 86 265 ARG A C 1
ATOM 2071 O O . ARG A 1 265 ? -3.834 -26.75 -23.188 1 86 265 ARG A O 1
ATOM 2078 N N . GLY A 1 266 ? -1.885 -25.734 -23.719 1 82.19 266 GLY A N 1
ATOM 2079 C CA . GLY A 1 266 ? -2.537 -24.562 -24.266 1 82.19 266 GLY A CA 1
ATOM 2080 C C . GLY A 1 266 ? -2.938 -23.547 -23.203 1 82.19 266 GLY A C 1
ATOM 2081 O O . GLY A 1 266 ? -3.459 -22.484 -23.531 1 82.19 266 GLY A O 1
ATOM 2082 N N . VAL A 1 267 ? -2.707 -23.875 -21.969 1 85.69 267 VAL A N 1
ATOM 2083 C CA . VAL A 1 267 ? -3.197 -22.969 -20.922 1 85.69 267 VAL A CA 1
ATOM 2084 C C . VAL A 1 267 ? -2.191 -21.844 -20.688 1 85.69 267 VAL A C 1
ATOM 2086 O O . VAL A 1 267 ? -2.559 -20.766 -20.25 1 85.69 267 VAL A O 1
ATOM 2089 N N . VAL A 1 268 ? -0.973 -22.094 -20.969 1 87.19 268 VAL A N 1
ATOM 2090 C CA . VAL A 1 268 ? 0.084 -21.125 -20.734 1 87.19 268 VAL A CA 1
ATOM 2091 C C . VAL A 1 268 ? 0.056 -20.047 -21.812 1 87.19 268 VAL A C 1
ATOM 2093 O O . VAL A 1 268 ? 0.021 -20.359 -23 1 87.19 268 VAL A O 1
ATOM 2096 N N . VAL A 1 269 ? -0.059 -18.828 -21.375 1 78.88 269 VAL A N 1
ATOM 2097 C CA . VAL A 1 269 ? -0.073 -17.688 -22.281 1 78.88 269 VAL A CA 1
ATOM 2098 C C . VAL A 1 269 ? 1.31 -17.031 -22.312 1 78.88 269 VAL A C 1
ATOM 2100 O O . VAL A 1 269 ? 1.892 -16.75 -21.266 1 78.88 269 VAL A O 1
ATOM 2103 N N . PRO A 1 270 ? 1.871 -17.094 -23.438 1 65.06 270 PRO A N 1
ATOM 2104 C CA . PRO A 1 270 ? 3.178 -16.422 -23.531 1 65.06 270 PRO A CA 1
ATOM 2105 C C . PRO A 1 270 ? 3.09 -14.914 -23.328 1 65.06 270 PRO A C 1
ATOM 2107 O O . PRO A 1 270 ? 2.777 -14.18 -24.266 1 65.06 270 PRO A O 1
ATOM 2110 N N . LEU A 1 271 ? 2.727 -14.547 -22.141 1 59.12 271 LEU A N 1
ATOM 2111 C CA . LEU A 1 271 ? 2.57 -13.125 -21.891 1 59.12 271 LEU A CA 1
ATOM 2112 C C . LEU A 1 271 ? 3.9 -12.492 -21.5 1 59.12 271 LEU A C 1
ATOM 2114 O O . LEU A 1 271 ? 4.652 -13.062 -20.703 1 59.12 271 LEU A O 1
ATOM 2118 N N . ILE A 1 272 ? 4.203 -11.602 -22.375 1 53.03 272 ILE A N 1
ATOM 2119 C CA . ILE A 1 272 ? 5.328 -10.766 -21.969 1 53.03 272 ILE A CA 1
ATOM 2120 C C . ILE A 1 272 ? 4.855 -9.703 -20.984 1 53.03 272 ILE A C 1
ATOM 2122 O O . ILE A 1 272 ? 4.059 -8.828 -21.328 1 53.03 272 ILE A O 1
ATOM 2126 N N . ALA A 1 273 ? 5.047 -9.969 -19.719 1 51.78 273 ALA A N 1
ATOM 2127 C CA . ALA A 1 273 ? 4.574 -9.109 -18.625 1 51.78 273 ALA A CA 1
ATOM 2128 C C . ALA A 1 273 ? 4.891 -7.641 -18.906 1 51.78 273 ALA A C 1
ATOM 2130 O O . ALA A 1 273 ? 4.07 -6.762 -18.641 1 51.78 273 ALA A O 1
ATOM 2131 N N . ASP A 1 274 ? 6.125 -7.508 -19.406 1 50.75 274 ASP A N 1
ATOM 2132 C CA . ASP A 1 274 ? 6.574 -6.164 -19.75 1 50.75 274 ASP A CA 1
ATOM 2133 C C . ASP A 1 274 ? 6.977 -6.09 -21.234 1 50.75 274 ASP A C 1
ATOM 2135 O O . ASP A 1 274 ? 8.164 -6.168 -21.562 1 50.75 274 ASP A O 1
ATOM 2139 N N . PRO A 1 275 ? 5.844 -6.059 -21.984 1 54.91 275 PRO A N 1
ATOM 2140 C CA . PRO A 1 275 ? 6.16 -6.039 -23.422 1 54.91 275 PRO A CA 1
ATOM 2141 C C . PRO A 1 275 ? 7.113 -4.906 -23.797 1 54.91 275 PRO A C 1
ATOM 2143 O O . PRO A 1 275 ? 7.852 -5.016 -24.766 1 54.91 275 PRO A O 1
ATOM 2146 N N . VAL A 1 276 ? 7.043 -3.957 -22.953 1 56.5 276 VAL A N 1
ATOM 2147 C CA . VAL A 1 276 ? 7.875 -2.799 -23.25 1 56.5 276 VAL A CA 1
ATOM 2148 C C . VAL A 1 276 ? 9.352 -3.18 -23.156 1 56.5 276 VAL A C 1
ATOM 2150 O O . VAL A 1 276 ? 10.18 -2.67 -23.906 1 56.5 276 VAL A O 1
ATOM 2153 N N . SER A 1 277 ? 9.539 -4.145 -22.312 1 54.97 277 SER A N 1
ATOM 2154 C CA . SER A 1 277 ? 10.93 -4.555 -22.125 1 54.97 277 SER A CA 1
ATOM 2155 C C . SER A 1 277 ? 11.453 -5.305 -23.344 1 54.97 277 SER A C 1
ATOM 2157 O O . SER A 1 277 ? 12.656 -5.301 -23.609 1 54.97 277 SER A O 1
ATOM 2159 N N . ARG A 1 278 ? 10.594 -5.852 -24.109 1 60.28 278 ARG A N 1
ATOM 2160 C CA . ARG A 1 278 ? 11 -6.598 -25.297 1 60.28 278 ARG A CA 1
ATOM 2161 C C . ARG A 1 278 ? 10.734 -5.801 -26.562 1 60.28 278 ARG A C 1
ATOM 2163 O O . ARG A 1 278 ? 10.836 -6.332 -27.672 1 60.28 278 ARG A O 1
ATOM 2170 N N . ALA A 1 279 ? 10.375 -4.637 -26.297 1 66.38 279 ALA A N 1
ATOM 2171 C CA . ALA A 1 279 ? 9.961 -3.822 -27.438 1 66.38 279 ALA A CA 1
ATOM 2172 C C . ALA A 1 279 ? 11.031 -3.811 -28.531 1 66.38 279 ALA A C 1
ATOM 2174 O O . ALA A 1 279 ? 10.727 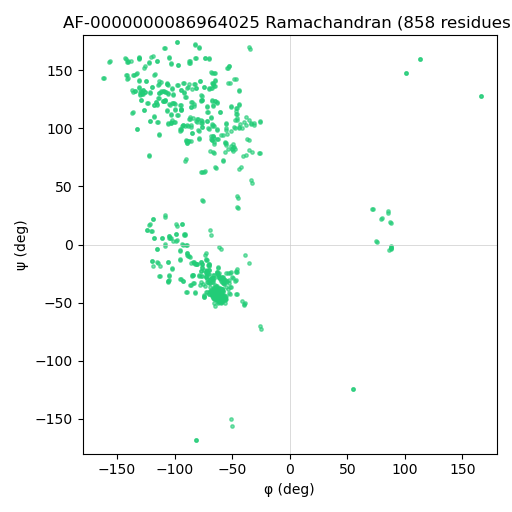-3.992 -29.703 1 66.38 279 ALA A O 1
ATOM 2175 N N . SER A 1 280 ? 12.234 -3.703 -28.109 1 74.62 280 SER A N 1
ATOM 2176 C CA . SER A 1 280 ? 13.328 -3.635 -29.078 1 74.62 280 SER A CA 1
ATOM 2177 C C . SER A 1 280 ? 13.484 -4.949 -29.828 1 74.62 280 SER A C 1
ATOM 2179 O O . SER A 1 280 ? 13.523 -4.961 -31.062 1 74.62 280 SER A O 1
ATOM 2181 N N . THR A 1 281 ? 13.438 -6.016 -29.047 1 75.06 281 THR A N 1
ATOM 2182 C CA . THR A 1 281 ? 13.625 -7.328 -29.656 1 75.06 281 THR A CA 1
ATOM 2183 C C . THR A 1 281 ? 12.492 -7.645 -30.625 1 75.06 281 THR A C 1
ATOM 2185 O O . THR A 1 281 ? 12.734 -8.109 -31.75 1 75.06 281 THR A O 1
ATOM 2188 N N . ASP A 1 282 ? 11.43 -7.34 -30.281 1 78.25 282 ASP A N 1
ATOM 2189 C CA . ASP A 1 282 ? 10.266 -7.691 -31.094 1 78.25 282 ASP A CA 1
ATOM 2190 C C . ASP A 1 282 ? 10.18 -6.809 -32.344 1 78.25 282 ASP A C 1
ATOM 2192 O O . ASP A 1 282 ? 9.891 -7.297 -33.438 1 78.25 282 ASP A O 1
ATOM 2196 N N . VAL A 1 283 ? 10.406 -5.559 -32.062 1 81.44 283 VAL A N 1
ATOM 2197 C CA . VAL A 1 283 ? 10.305 -4.609 -33.156 1 81.44 283 VAL A CA 1
ATOM 2198 C C . VAL A 1 283 ? 11.414 -4.871 -34.188 1 81.44 283 VAL A C 1
ATOM 2200 O O . VAL A 1 283 ? 11.164 -4.91 -35.375 1 81.44 283 VAL A O 1
ATOM 2203 N N . TYR A 1 284 ? 12.57 -5.102 -33.688 1 85.75 284 TYR A N 1
ATOM 2204 C CA . TYR A 1 284 ? 13.68 -5.367 -34.594 1 85.75 284 TYR A CA 1
ATOM 2205 C C . TYR A 1 284 ? 13.555 -6.754 -35.219 1 85.75 284 TYR A C 1
ATOM 2207 O O . TYR A 1 284 ? 13.992 -6.973 -36.344 1 85.75 284 TYR A O 1
ATOM 2215 N N . GLY A 1 285 ? 12.922 -7.648 -34.5 1 82.62 285 GLY A N 1
ATOM 2216 C CA . GLY A 1 285 ? 12.594 -8.938 -35.094 1 82.62 285 GLY A CA 1
ATOM 2217 C C . GLY A 1 285 ? 11.641 -8.828 -36.281 1 82.62 285 GLY A C 1
ATOM 2218 O O . GLY A 1 285 ? 11.828 -9.492 -37.281 1 82.62 285 GLY A O 1
ATOM 2219 N N . LEU A 1 286 ? 10.758 -8.031 -36.031 1 83.62 286 LEU A N 1
ATOM 2220 C CA . LEU A 1 286 ? 9.828 -7.766 -37.125 1 83.62 286 LEU A CA 1
ATOM 2221 C C . LEU A 1 286 ? 10.539 -7.109 -38.312 1 83.62 286 LEU A C 1
ATOM 2223 O O . LEU A 1 286 ? 10.273 -7.449 -39.469 1 83.62 286 LEU A O 1
ATOM 2227 N N . ALA A 1 287 ? 11.375 -6.234 -38 1 86.5 287 ALA A N 1
ATOM 2228 C CA . ALA A 1 287 ? 12.117 -5.516 -39.031 1 86.5 287 ALA A CA 1
ATOM 2229 C C . ALA A 1 287 ? 12.984 -6.469 -39.875 1 86.5 287 ALA A C 1
ATOM 2231 O O . ALA A 1 287 ? 13.234 -6.23 -41.031 1 86.5 287 ALA A O 1
ATOM 2232 N N . GLU A 1 288 ? 13.312 -7.602 -39.219 1 86.81 288 GLU A N 1
ATOM 2233 C CA . GLU A 1 288 ? 14.211 -8.555 -39.844 1 86.81 288 GLU A CA 1
ATOM 2234 C C . GLU A 1 288 ? 13.438 -9.742 -40.438 1 86.81 288 GLU A C 1
ATOM 2236 O O . GLU A 1 288 ? 14.031 -10.695 -40.938 1 86.81 288 GLU A O 1
ATOM 2241 N N . SER A 1 289 ? 12.234 -9.68 -40.344 1 80.75 289 SER A N 1
ATOM 2242 C CA . SER A 1 289 ? 11.406 -10.82 -40.719 1 80.75 289 SER A CA 1
ATOM 2243 C C . SER A 1 289 ? 11.352 -11.008 -42.219 1 80.75 289 SER A C 1
ATOM 2245 O O . SER A 1 289 ? 11.023 -12.094 -42.719 1 80.75 289 SER A O 1
ATOM 2247 N N . GLY A 1 290 ? 11.586 -9.977 -43 1 81.69 290 GLY A N 1
ATOM 2248 C CA . GLY A 1 290 ? 11.523 -10.055 -44.469 1 81.69 290 GLY A CA 1
ATOM 2249 C C . GLY A 1 290 ? 10.133 -9.805 -45 1 81.69 290 GLY A C 1
ATOM 2250 O O . GLY A 1 290 ? 9.945 -9.727 -46.219 1 81.69 290 GLY A O 1
ATOM 2251 N N . SER A 1 291 ? 9.203 -9.648 -44.25 1 80.44 291 SER A N 1
ATOM 2252 C CA . SER A 1 291 ? 7.828 -9.375 -44.656 1 80.44 291 SER A CA 1
ATOM 2253 C C . SER A 1 291 ? 7.68 -7.941 -45.156 1 80.44 291 SER A C 1
ATOM 2255 O O . SER A 1 291 ? 8.531 -7.094 -44.875 1 80.44 291 SER A O 1
ATOM 2257 N N . PRO A 1 292 ? 6.641 -7.781 -45.875 1 82 292 PRO A N 1
ATOM 2258 C CA . PRO A 1 292 ? 6.398 -6.41 -46.344 1 82 292 PRO A CA 1
ATOM 2259 C C . PRO A 1 292 ? 6.25 -5.422 -45.188 1 82 292 PRO A C 1
ATOM 2261 O O . PRO A 1 292 ? 6.77 -4.305 -45.25 1 82 292 PRO A O 1
ATOM 2264 N N . LEU A 1 293 ? 5.625 -5.855 -44.219 1 83.06 293 LEU A N 1
ATOM 2265 C CA . LEU A 1 293 ? 5.52 -5.012 -43.031 1 83.06 293 LEU A CA 1
ATOM 2266 C C . LEU A 1 293 ? 6.883 -4.816 -42.375 1 83.06 293 LEU A C 1
ATOM 2268 O O . LEU A 1 293 ? 7.207 -3.715 -41.938 1 83.06 293 LEU A O 1
ATOM 2272 N N . GLY A 1 294 ? 7.574 -5.844 -42.375 1 83 294 GLY A N 1
ATOM 2273 C CA . GLY A 1 294 ? 8.914 -5.77 -41.781 1 83 294 GLY A CA 1
ATOM 2274 C C . GLY A 1 294 ? 9.805 -4.762 -42.5 1 83 294 GLY A C 1
ATOM 2275 O O . GLY A 1 294 ? 10.555 -4.035 -41.844 1 83 294 GLY A O 1
ATOM 2276 N N . GLN A 1 295 ? 9.641 -4.742 -43.719 1 82.31 295 GLN A N 1
ATOM 2277 C CA . GLN A 1 295 ? 10.438 -3.805 -44.5 1 82.31 295 GLN A CA 1
ATOM 2278 C C . GLN A 1 295 ? 10.055 -2.361 -44.188 1 82.31 295 GLN A C 1
ATOM 2280 O O . GLN A 1 295 ? 10.93 -1.492 -44.094 1 82.31 295 GLN A O 1
ATOM 2285 N N . LYS A 1 296 ? 8.828 -2.178 -44.062 1 84.69 296 LYS A N 1
ATOM 2286 C CA . LYS A 1 296 ? 8.367 -0.84 -43.688 1 84.69 296 LYS A CA 1
ATOM 2287 C C . LYS A 1 296 ? 8.836 -0.454 -42.281 1 84.69 296 LYS A C 1
ATOM 2289 O O . LYS A 1 296 ? 9.219 0.693 -42.062 1 84.69 296 LYS A O 1
ATOM 2294 N N . VAL A 1 297 ? 8.789 -1.413 -41.438 1 86.69 297 VAL A N 1
ATOM 2295 C CA . VAL A 1 297 ? 9.25 -1.183 -40.094 1 86.69 297 VAL A CA 1
ATOM 2296 C C . VAL A 1 297 ? 10.75 -0.896 -40.094 1 86.69 297 VAL A C 1
ATOM 2298 O O . VAL A 1 297 ? 11.211 0.02 -39.406 1 86.69 297 VAL A O 1
ATOM 2301 N N . ALA A 1 298 ? 11.453 -1.61 -40.906 1 86.69 298 ALA A N 1
ATOM 2302 C CA . ALA A 1 298 ? 12.898 -1.419 -41 1 86.69 298 ALA A CA 1
ATOM 2303 C C . ALA A 1 298 ? 13.234 -0.011 -41.5 1 86.69 298 ALA A C 1
ATOM 2305 O O . ALA A 1 298 ? 14.148 0.63 -40.969 1 86.69 298 ALA A O 1
ATOM 2306 N N . ALA A 1 299 ? 12.5 0.388 -42.406 1 84.06 299 ALA A N 1
ATOM 2307 C CA . ALA A 1 299 ? 12.719 1.729 -42.969 1 84.06 299 ALA A CA 1
ATOM 2308 C C . ALA A 1 299 ? 12.438 2.795 -41.906 1 84.06 299 ALA A C 1
ATOM 2310 O O . ALA A 1 299 ? 13.172 3.773 -41.781 1 84.06 299 ALA A O 1
ATOM 2311 N N . SER A 1 300 ? 11.367 2.604 -41.219 1 85 300 SER A N 1
ATOM 2312 C CA . SER A 1 300 ? 11 3.541 -40.188 1 85 300 SER A CA 1
ATOM 2313 C C . SER A 1 300 ? 12.047 3.578 -39.062 1 85 300 SER A C 1
ATOM 2315 O O . SER A 1 300 ? 12.391 4.648 -38.562 1 85 300 SER A O 1
ATOM 2317 N N . LEU A 1 301 ? 12.555 2.42 -38.781 1 86.44 301 LEU A N 1
ATOM 2318 C CA . LEU A 1 301 ? 13.578 2.33 -37.719 1 86.44 301 LEU A CA 1
ATOM 2319 C C . LEU A 1 301 ? 14.844 3.059 -38.156 1 86.44 301 LEU A C 1
ATOM 2321 O O . LEU A 1 301 ? 15.469 3.752 -37.344 1 86.44 301 LEU A O 1
ATOM 2325 N N . ARG A 1 302 ? 15.18 2.936 -39.344 1 80.94 302 ARG A N 1
ATOM 2326 C CA . ARG A 1 302 ? 16.359 3.611 -39.844 1 80.94 302 ARG A CA 1
ATOM 2327 C C . ARG A 1 302 ? 16.234 5.125 -39.719 1 80.94 302 ARG A C 1
ATOM 2329 O O . ARG A 1 302 ? 17.203 5.805 -39.344 1 80.94 302 ARG A O 1
ATOM 2336 N N . THR A 1 303 ? 15.117 5.547 -39.969 1 82.44 303 THR A N 1
ATOM 2337 C CA . THR A 1 303 ? 14.875 6.98 -39.844 1 82.44 303 THR A CA 1
ATOM 2338 C C . THR A 1 303 ? 15.047 7.438 -38.406 1 82.44 303 THR A C 1
ATOM 2340 O O . THR A 1 303 ? 15.664 8.477 -38.125 1 82.44 303 THR A O 1
ATOM 2343 N N . ILE A 1 304 ? 14.492 6.703 -37.531 1 79.81 304 ILE A N 1
ATOM 2344 C CA . ILE A 1 304 ? 14.57 7.051 -36.125 1 79.81 304 ILE A CA 1
ATOM 2345 C C . ILE A 1 304 ? 16.016 6.957 -35.625 1 79.81 304 ILE A C 1
ATOM 2347 O O . ILE A 1 304 ? 16.484 7.828 -34.906 1 79.81 304 ILE A O 1
ATOM 2351 N N . GLU A 1 305 ? 16.672 5.953 -36.125 1 80.69 305 GLU A N 1
ATOM 2352 C CA . GLU A 1 305 ? 18.078 5.766 -35.75 1 80.69 305 GLU A CA 1
ATOM 2353 C C . GLU A 1 305 ? 18.938 6.918 -36.25 1 80.69 305 GLU A C 1
ATOM 2355 O O . GLU A 1 305 ? 19.828 7.398 -35.562 1 80.69 305 GLU A O 1
ATOM 2360 N N . GLU A 1 306 ? 18.641 7.273 -37.344 1 74.56 306 GLU A N 1
ATOM 2361 C CA . GLU A 1 306 ? 19.359 8.414 -37.906 1 74.56 306 GLU A CA 1
ATOM 2362 C C . GLU A 1 306 ? 19.141 9.672 -37.094 1 74.56 306 GLU A C 1
ATOM 2364 O O . GLU A 1 306 ? 20.062 10.453 -36.875 1 74.56 306 GLU A O 1
ATOM 2369 N N . GLY A 1 307 ? 17.984 9.797 -36.719 1 74.06 307 GLY A N 1
ATOM 2370 C CA . GLY A 1 307 ? 17.688 10.914 -35.844 1 74.06 307 GLY A CA 1
ATOM 2371 C C . GLY A 1 307 ? 18.469 10.859 -34.531 1 74.06 307 GLY A C 1
ATOM 2372 O O . GLY A 1 307 ? 19.016 11.875 -34.094 1 74.06 307 GLY A O 1
ATOM 2373 N N . LEU A 1 308 ? 18.578 9.664 -33.969 1 73.81 308 LEU A N 1
ATOM 2374 C CA . LEU A 1 308 ? 19.234 9.492 -32.688 1 73.81 308 LEU A CA 1
ATOM 2375 C C . LEU A 1 308 ? 20.75 9.562 -32.844 1 73.81 308 LEU A C 1
ATOM 2377 O O . LEU A 1 308 ? 21.453 9.828 -31.875 1 73.81 308 LEU A O 1
ATOM 2381 N N . GLU A 1 309 ? 21.156 9.359 -34 1 70.44 309 GLU A N 1
ATOM 2382 C CA . GLU A 1 309 ? 22.578 9.531 -34.281 1 70.44 309 GLU A CA 1
ATOM 2383 C C . GLU A 1 309 ? 22.938 11 -34.438 1 70.44 309 GLU A C 1
ATOM 2385 O O . GLU A 1 309 ? 24.047 11.414 -34.062 1 70.44 309 GLU A O 1
ATOM 2390 N N . SER A 1 310 ? 21.984 11.695 -34.812 1 64.56 310 SER A N 1
ATOM 2391 C CA . SER A 1 310 ? 22.234 13.102 -35.094 1 64.56 310 SER A CA 1
ATOM 2392 C C . SER A 1 310 ? 21.922 13.984 -33.906 1 64.56 310 SER A C 1
ATOM 2394 O O . SER A 1 310 ? 22.516 15.055 -33.75 1 64.56 310 SER A O 1
ATOM 2396 N N . TYR A 1 311 ? 20.969 13.469 -33.156 1 58.84 311 TYR A N 1
ATOM 2397 C CA . TYR A 1 311 ? 20.516 14.273 -32.031 1 58.84 311 TYR A CA 1
ATOM 2398 C C . TYR A 1 311 ? 20.484 13.445 -30.75 1 58.84 311 TYR A C 1
ATOM 2400 O O . TYR A 1 311 ? 20.188 12.242 -30.781 1 58.84 311 TYR A O 1
ATOM 2408 N N . SER A 1 312 ? 20.891 14.156 -29.719 1 57.78 312 SER A N 1
ATOM 2409 C CA . SER A 1 312 ? 20.734 13.5 -28.422 1 57.78 312 SER A CA 1
ATOM 2410 C C . SER A 1 312 ? 19.266 13.281 -28.078 1 57.78 312 SER A C 1
ATOM 2412 O O . SER A 1 312 ? 18.391 13.992 -28.594 1 57.78 312 SER A O 1
ATOM 2414 N N . LEU A 1 313 ? 19.078 12.188 -27.359 1 62.41 313 LEU A N 1
ATOM 2415 C CA . LEU A 1 313 ? 17.719 11.82 -26.984 1 62.41 313 LEU A CA 1
ATOM 2416 C C . LEU A 1 313 ? 16.984 13.008 -26.359 1 62.41 313 LEU A C 1
ATOM 2418 O O . LEU A 1 313 ? 15.781 13.164 -26.562 1 62.41 313 LEU A O 1
ATOM 2422 N N . SER A 1 314 ? 17.766 13.859 -25.766 1 53.88 314 SER A N 1
ATOM 2423 C CA . SER A 1 314 ? 17.188 15.023 -25.109 1 53.88 314 SER A CA 1
ATOM 2424 C C . SER A 1 314 ? 16.688 16.047 -26.125 1 53.88 314 SER A C 1
ATOM 2426 O O . SER A 1 314 ? 15.867 16.906 -25.797 1 53.88 314 SER A O 1
ATOM 2428 N N . LYS A 1 315 ? 17.109 15.828 -27.359 1 51.25 315 LYS A N 1
ATOM 2429 C CA . LYS A 1 315 ? 16.781 16.781 -28.422 1 51.25 315 LYS A CA 1
ATOM 2430 C C . LYS A 1 315 ? 15.734 16.188 -29.375 1 51.25 315 LYS A C 1
ATOM 2432 O O . LYS A 1 315 ? 15.406 16.812 -30.391 1 51.25 315 LYS A O 1
ATOM 2437 N N . ILE A 1 316 ? 15.359 15.047 -29.125 1 57.06 316 ILE A N 1
ATOM 2438 C CA . ILE A 1 316 ? 14.391 14.375 -29.969 1 57.06 316 ILE A CA 1
ATOM 2439 C C . ILE A 1 316 ? 13.008 14.43 -29.328 1 57.06 316 ILE A C 1
ATOM 2441 O O . ILE A 1 316 ? 12.867 14.156 -28.125 1 57.06 316 ILE A O 1
ATOM 2445 N N . CYS A 1 317 ? 12.023 15.047 -30.109 1 54.5 317 CYS A N 1
ATOM 2446 C CA . CYS A 1 317 ? 10.633 15.078 -29.672 1 54.5 317 CYS A CA 1
ATOM 2447 C C . CYS A 1 317 ? 9.758 14.211 -30.562 1 54.5 317 CYS A C 1
ATOM 2449 O O . CYS A 1 317 ? 9.922 14.195 -31.781 1 54.5 317 CYS A O 1
ATOM 2451 N N . ILE A 1 318 ? 8.945 13.375 -29.844 1 58.22 318 ILE A N 1
ATOM 2452 C CA . ILE A 1 318 ? 7.992 12.547 -30.578 1 58.22 318 ILE A CA 1
ATOM 2453 C C . ILE A 1 318 ? 6.594 13.148 -30.453 1 58.22 318 ILE A C 1
ATOM 2455 O O . ILE A 1 318 ? 6.082 13.312 -29.344 1 58.22 318 ILE A O 1
ATOM 2459 N N . GLY A 1 319 ? 6.145 13.633 -31.594 1 48.56 319 GLY A N 1
ATOM 2460 C CA . GLY A 1 319 ? 4.781 14.148 -31.625 1 48.56 319 GLY A CA 1
ATOM 2461 C C . GLY A 1 319 ? 3.732 13.055 -31.547 1 48.56 319 GLY A C 1
ATOM 2462 O O . GLY A 1 319 ? 3.756 12.102 -32.344 1 48.56 319 GLY A O 1
ATOM 2463 N N . PHE A 1 320 ? 2.979 13.016 -30.484 1 47.78 320 PHE A N 1
ATOM 2464 C CA . PHE A 1 320 ? 1.934 12.008 -30.328 1 47.78 320 PHE A CA 1
ATOM 2465 C C . PHE A 1 320 ? 0.555 12.656 -30.328 1 47.78 320 PHE A C 1
ATOM 2467 O O . PHE A 1 320 ? 0.217 13.398 -29.406 1 47.78 320 PHE A O 1
ATOM 2474 N N . ASN A 1 321 ? -0.103 12.508 -31.359 1 42.56 321 ASN A N 1
ATOM 2475 C CA . ASN A 1 321 ? -1.422 13.117 -31.484 1 42.56 321 ASN A CA 1
ATOM 2476 C C . ASN A 1 321 ? -2.535 12.117 -31.203 1 42.56 321 ASN A C 1
ATOM 2478 O O . ASN A 1 321 ? -3.713 12.406 -31.422 1 42.56 321 ASN A O 1
ATOM 2482 N N . GLY A 1 322 ? -2.148 10.961 -30.719 1 43.47 322 GLY A N 1
ATOM 2483 C CA . GLY A 1 322 ? -3.121 9.953 -30.359 1 43.47 322 GLY A CA 1
ATOM 2484 C C . GLY A 1 322 ? -3.498 9.039 -31.5 1 43.47 322 GLY A C 1
ATOM 2485 O O . GLY A 1 322 ? -4.254 8.078 -31.312 1 43.47 322 GLY A O 1
ATOM 2486 N N . GLY A 1 323 ? -2.943 9.305 -32.625 1 44.78 323 GLY A N 1
ATOM 2487 C CA . GLY A 1 323 ? -3.236 8.492 -33.781 1 44.78 323 GLY A CA 1
ATOM 2488 C C . GLY A 1 323 ? -2.436 7.207 -33.844 1 44.78 323 GLY A C 1
ATOM 2489 O O . GLY A 1 323 ? -1.521 7.008 -33.031 1 44.78 323 GLY A O 1
ATOM 2490 N N . LYS A 1 324 ? -3.023 6.316 -34.656 1 52.31 324 LYS A N 1
ATOM 2491 C CA . LYS A 1 324 ? -2.363 5.023 -34.844 1 52.31 324 LYS A CA 1
ATOM 2492 C C . LYS A 1 324 ? -0.916 5.203 -35.281 1 52.31 324 LYS A C 1
ATOM 2494 O O . LYS A 1 324 ? -0.035 4.449 -34.875 1 52.31 324 LYS A O 1
ATOM 2499 N N . ASP A 1 325 ? -0.737 6.176 -36.094 1 54.88 325 ASP A N 1
ATOM 2500 C CA . ASP A 1 325 ? 0.611 6.398 -36.625 1 54.88 325 ASP A CA 1
ATOM 2501 C C . ASP A 1 325 ? 1.561 6.832 -35.5 1 54.88 325 ASP A C 1
ATOM 2503 O O . ASP A 1 325 ? 2.682 6.332 -35.406 1 54.88 325 ASP A O 1
ATOM 2507 N N . CYS A 1 326 ? 0.981 7.676 -34.75 1 55.84 326 CYS A N 1
ATOM 2508 C CA . CYS A 1 326 ? 1.855 8.141 -33.688 1 55.84 326 CYS A CA 1
ATOM 2509 C C . CYS A 1 326 ? 2.057 7.059 -32.625 1 55.84 326 CYS A C 1
ATOM 2511 O O . CYS A 1 326 ? 3.113 6.988 -32 1 55.84 326 CYS A O 1
ATOM 2513 N N . THR A 1 327 ? 1.118 6.246 -32.5 1 59.38 327 THR A N 1
ATOM 2514 C CA . THR A 1 327 ? 1.295 5.105 -31.609 1 59.38 327 THR A CA 1
ATOM 2515 C C . THR A 1 327 ? 2.406 4.191 -32.094 1 59.38 327 THR A C 1
ATOM 2517 O O . THR A 1 327 ? 3.254 3.75 -31.328 1 59.38 327 THR A O 1
ATOM 2520 N N . ALA A 1 328 ? 2.283 3.949 -33.344 1 69.19 328 ALA A N 1
ATOM 2521 C CA . ALA A 1 328 ? 3.352 3.152 -33.938 1 69.19 328 ALA A CA 1
ATOM 2522 C C . ALA A 1 328 ? 4.703 3.84 -33.781 1 69.19 328 ALA A C 1
ATOM 2524 O O . ALA A 1 328 ? 5.699 3.193 -33.469 1 69.19 328 ALA A O 1
ATOM 2525 N N . LEU A 1 329 ? 4.633 5.086 -34 1 71.19 329 LEU A N 1
ATOM 2526 C CA . LEU A 1 329 ? 5.867 5.855 -33.875 1 71.19 329 LEU A CA 1
ATOM 2527 C C . LEU A 1 329 ? 6.414 5.754 -32.438 1 71.19 329 LEU A C 1
ATOM 2529 O O . LEU A 1 329 ? 7.625 5.637 -32.25 1 71.19 329 LEU A O 1
ATOM 2533 N N . LEU A 1 330 ? 5.508 5.746 -31.625 1 69.19 330 LEU A N 1
ATOM 2534 C CA . LEU A 1 330 ? 5.918 5.648 -30.234 1 69.19 330 LEU A CA 1
ATOM 2535 C C . LEU A 1 330 ? 6.59 4.305 -29.953 1 69.19 330 LEU A C 1
ATOM 2537 O O . LEU A 1 330 ? 7.641 4.254 -29.312 1 69.19 330 LEU A O 1
ATOM 2541 N N . HIS A 1 331 ? 5.988 3.371 -30.453 1 71.88 331 HIS A N 1
ATOM 2542 C CA . HIS A 1 331 ? 6.539 2.035 -30.25 1 71.88 331 HIS A CA 1
ATOM 2543 C C . HIS A 1 331 ? 7.891 1.894 -30.953 1 71.88 331 HIS A C 1
ATOM 2545 O O . HIS A 1 331 ? 8.828 1.319 -30.391 1 71.88 331 HIS A O 1
ATOM 2551 N N . LEU A 1 332 ? 7.949 2.393 -32.062 1 76.81 332 LEU A N 1
ATOM 2552 C CA . LEU A 1 332 ? 9.188 2.299 -32.812 1 76.81 332 LEU A CA 1
ATOM 2553 C C . LEU A 1 332 ? 10.297 3.115 -32.156 1 76.81 332 LEU A C 1
ATOM 2555 O O . LEU A 1 332 ? 11.43 2.643 -32.031 1 76.81 332 LEU A O 1
ATOM 2559 N N . SER A 1 333 ? 9.867 4.211 -31.766 1 75.12 333 SER A N 1
ATOM 2560 C CA . SER A 1 333 ? 10.852 5.074 -31.109 1 75.12 333 SER A CA 1
ATOM 2561 C C . SER A 1 333 ? 11.367 4.445 -29.812 1 75.12 333 SER A C 1
ATOM 2563 O O . SER A 1 333 ? 12.57 4.496 -29.531 1 75.12 333 SER A O 1
ATOM 2565 N N . TYR A 1 334 ? 10.422 3.91 -29.141 1 73.31 334 TYR A N 1
ATOM 2566 C CA . TYR A 1 334 ? 10.82 3.266 -27.906 1 73.31 334 TYR A CA 1
ATOM 2567 C C . TYR A 1 334 ? 11.766 2.102 -28.172 1 73.31 334 TYR A C 1
ATOM 2569 O O . TYR A 1 334 ? 12.75 1.916 -27.438 1 73.31 334 TYR A O 1
ATOM 2577 N N . ALA A 1 335 ? 11.43 1.384 -29.094 1 75.88 335 ALA A N 1
ATOM 2578 C CA . ALA A 1 335 ? 12.258 0.233 -29.438 1 75.88 335 ALA A CA 1
ATOM 2579 C C . ALA A 1 335 ? 13.68 0.667 -29.797 1 75.88 335 ALA A C 1
ATOM 2581 O O . ALA A 1 335 ? 14.648 0.025 -29.391 1 75.88 335 ALA A O 1
ATOM 2582 N N . VAL A 1 336 ? 13.805 1.741 -30.453 1 77.44 336 VAL A N 1
ATOM 2583 C CA . VAL A 1 336 ? 15.117 2.232 -30.875 1 77.44 336 VAL A CA 1
ATOM 2584 C C . VAL A 1 336 ? 15.883 2.766 -29.672 1 77.44 336 VAL A C 1
ATOM 2586 O O . VAL A 1 336 ? 17.078 2.477 -29.5 1 77.44 336 VAL A O 1
ATOM 2589 N N . VAL A 1 337 ? 15.148 3.418 -28.906 1 72.06 337 VAL A N 1
ATOM 2590 C CA . VAL A 1 337 ? 15.789 3.988 -27.719 1 72.06 337 VAL A CA 1
ATOM 2591 C C . VAL A 1 337 ? 16.266 2.867 -26.797 1 72.06 337 VAL A C 1
ATOM 2593 O O . VAL A 1 337 ? 17.359 2.934 -26.234 1 72.06 337 VAL A O 1
ATOM 2596 N N . GLN A 1 338 ? 15.391 1.962 -26.656 1 69.5 338 GLN A N 1
ATOM 2597 C CA . GLN A 1 338 ? 15.734 0.816 -25.828 1 69.5 338 GLN A CA 1
ATOM 2598 C C . GLN A 1 338 ? 16.984 0.11 -26.344 1 69.5 338 GLN A C 1
ATOM 2600 O O . GLN A 1 338 ? 17.828 -0.304 -25.562 1 69.5 338 GLN A O 1
ATOM 2605 N N . ARG A 1 339 ? 17.062 0.016 -27.578 1 67.12 339 ARG A N 1
ATOM 2606 C CA . ARG A 1 339 ? 18.219 -0.622 -28.203 1 67.12 339 ARG A CA 1
ATOM 2607 C C . ARG A 1 339 ? 19.469 0.232 -28.031 1 67.12 339 ARG A C 1
ATOM 2609 O O . ARG A 1 339 ? 20.547 -0.294 -27.781 1 67.12 339 ARG A O 1
ATOM 2616 N N . CYS A 1 340 ? 19.219 1.467 -28.172 1 61.69 340 CYS A N 1
ATOM 2617 C CA . CYS A 1 340 ? 20.344 2.383 -28.031 1 61.69 340 CYS A CA 1
ATOM 2618 C C . CYS A 1 340 ? 20.812 2.449 -26.594 1 61.69 340 CYS A C 1
ATOM 2620 O O . CYS A 1 340 ? 22.016 2.527 -26.328 1 61.69 340 CYS A O 1
ATOM 2622 N N . LEU A 1 341 ? 19.781 2.508 -25.703 1 55.19 341 LEU A N 1
ATOM 2623 C CA . LEU A 1 341 ? 20.141 2.57 -24.297 1 55.19 341 LEU A CA 1
ATOM 2624 C C . LEU A 1 341 ? 20.812 1.272 -23.844 1 55.19 341 LEU A C 1
ATOM 2626 O O . LEU A 1 341 ? 21.641 1.276 -22.938 1 55.19 341 LEU A O 1
ATOM 2630 N N . ALA A 1 342 ? 20.266 0.171 -24.266 1 49 342 ALA A N 1
ATOM 2631 C CA . ALA A 1 342 ? 20.953 -1.087 -23.984 1 49 342 ALA A CA 1
ATOM 2632 C C . ALA A 1 342 ? 22.406 -1.046 -24.484 1 49 342 ALA A C 1
ATOM 2634 O O . ALA A 1 342 ? 23.281 -1.659 -23.875 1 49 342 ALA A O 1
ATOM 2635 N N . PHE A 1 343 ? 22.641 -0.321 -25.547 1 43.94 343 PHE A N 1
ATOM 2636 C CA . PHE A 1 343 ? 23.984 -0.252 -26.109 1 43.94 343 PHE A CA 1
ATOM 2637 C C . PHE A 1 343 ? 24.781 0.896 -25.5 1 43.94 343 PHE A C 1
ATOM 2639 O O . PHE A 1 343 ? 26 0.829 -25.406 1 43.94 343 PHE A O 1
ATOM 2646 N N . ASP A 1 344 ? 24.203 2.123 -25.25 1 34.31 344 ASP A N 1
ATOM 2647 C CA . ASP A 1 344 ? 24.969 3.215 -24.656 1 34.31 344 ASP A CA 1
ATOM 2648 C C . ASP A 1 344 ? 24.453 3.551 -23.266 1 34.31 344 ASP A C 1
ATOM 2650 O O . ASP A 1 344 ? 23.391 4.156 -23.125 1 34.31 344 ASP A O 1
ATOM 2654 N N . PRO A 1 345 ? 25.062 2.969 -22.25 1 38.09 345 PRO A N 1
ATOM 2655 C CA . PRO A 1 345 ? 24.766 3.215 -20.844 1 38.09 345 PRO A CA 1
ATOM 2656 C C . PRO A 1 345 ? 24.656 4.703 -20.5 1 38.09 345 PRO A C 1
ATOM 2658 O O . PRO A 1 345 ? 23.984 5.074 -19.531 1 38.09 345 PRO A O 1
ATOM 2661 N N . ALA A 1 346 ? 25.375 5.539 -21.188 1 34.97 346 ALA A N 1
ATOM 2662 C CA . ALA A 1 346 ? 25.422 6.973 -20.906 1 34.97 346 ALA A CA 1
ATOM 2663 C C . ALA A 1 346 ? 24.062 7.613 -21.141 1 34.97 346 ALA A C 1
ATOM 2665 O O . ALA A 1 346 ? 23.688 8.562 -20.453 1 34.97 346 ALA A O 1
ATOM 2666 N N . LEU A 1 347 ? 23.469 7.254 -22.141 1 32.75 347 LEU A N 1
ATOM 2667 C CA . LEU A 1 347 ? 22.156 7.773 -22.469 1 32.75 347 LEU A CA 1
ATOM 2668 C C . LEU A 1 347 ? 21.109 7.246 -21.484 1 32.75 347 LEU A C 1
ATOM 2670 O O . LEU A 1 347 ? 20.047 7.859 -21.297 1 32.75 347 LEU A O 1
ATOM 2674 N N . ALA A 1 348 ? 21.312 6.074 -20.969 1 32.84 348 ALA A N 1
ATOM 2675 C CA . ALA A 1 348 ? 20.469 5.473 -19.938 1 32.84 348 ALA A CA 1
ATOM 2676 C C . ALA A 1 348 ? 20.422 6.348 -18.688 1 32.84 348 ALA A C 1
ATOM 2678 O O . ALA A 1 348 ? 19.5 6.234 -17.875 1 32.84 348 ALA A O 1
ATOM 2679 N N . GLN A 1 349 ? 21.438 7.066 -18.5 1 30.42 349 GLN A N 1
ATOM 2680 C CA . GLN A 1 349 ? 21.562 7.941 -17.344 1 30.42 349 GLN A CA 1
ATOM 2681 C C . GLN A 1 349 ? 20.5 9.031 -17.359 1 30.42 349 GLN A C 1
ATOM 2683 O O . GLN A 1 349 ? 20.156 9.594 -16.312 1 30.42 349 GLN A O 1
ATOM 2688 N N . SER A 1 350 ? 20.25 9.508 -18.5 1 26.94 350 SER A N 1
ATOM 2689 C CA . SER A 1 350 ? 19.266 10.594 -18.594 1 26.94 350 SER A CA 1
ATOM 2690 C C . SER A 1 350 ? 17.859 10.07 -18.391 1 26.94 350 SER A C 1
ATOM 2692 O O . SER A 1 350 ? 16.891 10.812 -18.578 1 26.94 350 SER A O 1
ATOM 2694 N N . ARG A 1 351 ? 17.703 8.719 -18.344 1 30.28 351 ARG A N 1
ATOM 2695 C CA . ARG A 1 351 ? 16.469 7.996 -18.062 1 30.28 351 ARG A CA 1
ATOM 2696 C C . ARG A 1 351 ? 15.922 8.359 -16.688 1 30.28 351 ARG A C 1
ATOM 2698 O O . ARG A 1 351 ? 15.047 7.664 -16.156 1 30.28 351 ARG A O 1
ATOM 2705 N N . THR A 1 352 ? 16.672 9.148 -16.047 1 28.11 352 THR A N 1
ATOM 2706 C CA . THR A 1 352 ? 16.375 9.344 -14.633 1 28.11 352 THR A CA 1
ATOM 2707 C C . THR A 1 352 ? 14.898 9.711 -14.445 1 28.11 352 THR A C 1
ATOM 2709 O O . THR A 1 352 ? 14.359 9.57 -13.344 1 28.11 352 THR A O 1
ATOM 2712 N N . GLY A 1 353 ? 14.398 10.477 -15.391 1 26.58 353 GLY A N 1
ATOM 2713 C CA . GLY A 1 353 ? 13.078 10.977 -15.047 1 26.58 353 GLY A CA 1
ATOM 2714 C C . GLY A 1 353 ? 11.961 10 -15.383 1 26.58 353 GLY A C 1
ATOM 2715 O O . GLY A 1 353 ? 10.781 10.359 -15.328 1 26.58 353 GLY A O 1
ATOM 2716 N N . ILE A 1 354 ? 12.281 8.961 -16.219 1 27.86 354 ILE A N 1
ATOM 2717 C CA . ILE A 1 354 ? 11.188 8.031 -16.484 1 27.86 354 ILE A CA 1
ATOM 2718 C C . ILE A 1 354 ? 10.945 7.164 -15.242 1 27.86 354 ILE A C 1
ATOM 2720 O O . ILE A 1 354 ? 11.789 6.34 -14.883 1 27.86 354 ILE A O 1
ATOM 2724 N N . ARG A 1 355 ? 10.578 7.664 -14.203 1 26.31 355 ARG A N 1
ATOM 2725 C CA . ARG A 1 355 ? 10.242 6.793 -13.078 1 26.31 355 ARG A CA 1
ATOM 2726 C C . ARG A 1 355 ? 9.312 5.668 -13.516 1 26.31 355 ARG A C 1
ATOM 2728 O O . ARG A 1 355 ? 8.234 5.922 -14.047 1 26.31 355 ARG A O 1
ATOM 2735 N N . ASN A 1 356 ? 9.844 4.582 -14.055 1 26.14 356 ASN A N 1
ATOM 2736 C CA . ASN A 1 356 ? 9.219 3.285 -14.273 1 26.14 356 ASN A CA 1
ATOM 2737 C C . ASN A 1 356 ? 8.438 2.82 -13.047 1 26.14 356 ASN A C 1
ATOM 2739 O O . ASN A 1 356 ? 8.992 2.164 -12.164 1 26.14 356 ASN A O 1
ATOM 2743 N N . GLN A 1 357 ? 7.91 3.65 -12.32 1 25.73 357 GLN A N 1
ATOM 2744 C CA . GLN A 1 357 ? 7.211 2.887 -11.289 1 25.73 357 GLN A CA 1
ATOM 2745 C C . GLN A 1 357 ? 6.238 1.888 -11.914 1 25.73 357 GLN A C 1
ATOM 2747 O O . GLN A 1 357 ? 5.441 2.248 -12.781 1 25.73 357 GLN A O 1
ATOM 2752 N N . PRO A 1 358 ? 6.672 0.6 -11.891 1 25.53 358 PRO A N 1
ATOM 2753 C CA . PRO A 1 358 ? 5.801 -0.471 -12.383 1 25.53 358 PRO A CA 1
ATOM 2754 C C . PRO A 1 358 ? 4.344 -0.284 -11.969 1 25.53 358 PRO A C 1
ATOM 2756 O O . PRO A 1 358 ? 4.043 -0.225 -10.773 1 25.53 358 PRO A O 1
ATOM 2759 N N . PRO A 1 359 ? 3.594 0.549 -12.516 1 26.95 359 PRO A N 1
ATOM 2760 C CA . PRO A 1 359 ? 2.186 0.491 -12.117 1 26.95 359 PRO A CA 1
ATOM 2761 C C . PRO A 1 359 ? 1.57 -0.892 -12.32 1 26.95 359 PRO A C 1
ATOM 2763 O O . PRO A 1 359 ? 1.945 -1.604 -13.258 1 26.95 359 PRO A O 1
ATOM 2766 N N . VAL A 1 360 ? 1.409 -1.717 -11.383 1 26.98 360 VAL A N 1
ATOM 2767 C CA . VAL A 1 360 ? 0.724 -2.992 -11.562 1 26.98 360 VAL A CA 1
ATOM 2768 C C . VAL A 1 360 ? -0.252 -2.895 -12.734 1 26.98 360 VAL A C 1
ATOM 2770 O O . VAL A 1 360 ? -0.38 -3.832 -13.523 1 26.98 360 VAL A O 1
ATOM 2773 N N . GLU A 1 361 ? -1.322 -2.195 -12.68 1 28.05 361 GLU A N 1
ATOM 2774 C CA . GLU A 1 361 ? -2.061 -2.072 -13.938 1 28.05 361 GLU A CA 1
ATOM 2775 C C . GLU A 1 361 ? -1.26 -1.288 -14.977 1 28.05 361 GLU A C 1
ATOM 2777 O O . GLU A 1 361 ? -0.89 -0.136 -14.734 1 28.05 361 GLU A O 1
ATOM 2782 N N . SER A 1 362 ? -0.278 -1.922 -15.641 1 27.95 362 SER A N 1
ATOM 2783 C CA . SER A 1 362 ? 0.901 -1.565 -16.422 1 27.95 362 SER A CA 1
ATOM 2784 C C . SER A 1 362 ? 0.588 -0.457 -17.422 1 27.95 362 SER A C 1
ATOM 2786 O O . SER A 1 362 ? 0.059 -0.72 -18.5 1 27.95 362 SER A O 1
ATOM 2788 N N . ARG A 1 363 ? -0.156 0.522 -17.016 1 29.28 363 ARG A N 1
ATOM 2789 C CA . ARG A 1 363 ? -0.211 1.641 -17.953 1 29.28 363 ARG A CA 1
ATOM 2790 C C . ARG A 1 363 ? 1.148 2.32 -18.078 1 29.28 363 ARG A C 1
ATOM 2792 O O . ARG A 1 363 ? 1.804 2.596 -17.078 1 29.28 363 ARG A O 1
ATOM 2799 N N . LEU A 1 364 ? 1.94 1.88 -19.031 1 28.55 364 LEU A N 1
ATOM 2800 C CA . LEU A 1 364 ? 3.209 2.525 -19.344 1 28.55 364 LEU A CA 1
ATOM 2801 C C . LEU A 1 364 ? 2.998 3.992 -19.703 1 28.55 364 LEU A C 1
ATOM 2803 O O . LEU A 1 364 ? 2.156 4.316 -20.547 1 28.55 364 LEU A O 1
ATOM 2807 N N . ILE A 1 365 ? 3.146 4.836 -18.703 1 29.48 365 ILE A N 1
ATOM 2808 C CA . ILE A 1 365 ? 3.107 6.266 -18.984 1 29.48 365 ILE A CA 1
ATOM 2809 C C . ILE A 1 365 ? 4.492 6.746 -19.406 1 29.48 365 ILE A C 1
ATOM 2811 O O . ILE A 1 365 ? 5.473 6.555 -18.688 1 29.48 365 ILE A O 1
ATOM 2815 N N . PHE A 1 366 ? 4.75 6.836 -20.641 1 28.27 366 PHE A N 1
ATOM 2816 C CA . PHE A 1 366 ? 5.992 7.395 -21.156 1 28.27 366 PHE A CA 1
ATOM 2817 C C . PHE A 1 366 ? 5.977 8.914 -21.078 1 28.27 366 PHE A C 1
ATOM 2819 O O . PHE A 1 366 ? 4.996 9.555 -21.484 1 28.27 366 PHE A O 1
ATOM 2826 N N . PHE A 1 367 ? 6.77 9.43 -20.031 1 28.92 367 PHE A N 1
ATOM 2827 C CA . PHE A 1 367 ? 6.965 10.867 -19.922 1 28.92 367 PHE A CA 1
ATOM 2828 C C . PHE A 1 367 ? 8.172 11.312 -20.734 1 28.92 367 PHE A C 1
ATOM 2830 O O . PHE A 1 367 ? 9.234 10.695 -20.672 1 28.92 367 PHE A O 1
ATOM 2837 N N . PHE A 1 368 ? 7.969 11.859 -21.875 1 27.64 368 PHE A N 1
ATOM 2838 C CA . PHE A 1 368 ? 9.094 12.438 -22.609 1 27.64 368 PHE A CA 1
ATOM 2839 C C . PHE A 1 368 ? 9.258 13.914 -22.25 1 27.64 368 PHE A C 1
ATOM 2841 O O . PHE A 1 368 ? 8.281 14.672 -22.266 1 27.64 368 PHE A O 1
ATOM 2848 N N . LYS A 1 369 ? 10.25 14.203 -21.375 1 29.36 369 LYS A N 1
ATOM 2849 C CA . LYS A 1 369 ? 10.68 15.578 -21.141 1 29.36 369 LYS A CA 1
ATOM 2850 C C . LYS A 1 369 ? 11.414 16.141 -22.359 1 29.36 369 LYS A C 1
ATOM 2852 O O . LYS A 1 369 ? 12.359 15.516 -22.859 1 29.36 369 LYS A O 1
ATOM 2857 N N . LEU A 1 370 ? 10.727 16.906 -23.156 1 27.47 370 LEU A N 1
ATOM 2858 C CA . LEU A 1 370 ? 11.414 17.609 -24.234 1 27.47 370 LEU A CA 1
ATOM 2859 C C . LEU A 1 370 ? 12.141 18.844 -23.703 1 27.47 370 LEU A C 1
ATOM 2861 O O . LEU A 1 370 ? 11.531 19.688 -23.047 1 27.47 370 LEU A O 1
ATOM 2865 N N . LYS A 1 371 ? 13.383 18.656 -23.344 1 28.08 371 LYS A N 1
ATOM 2866 C CA . LYS A 1 371 ? 14.211 19.828 -23.125 1 28.08 371 LYS A CA 1
ATOM 2867 C C . LYS A 1 371 ? 14.227 20.734 -24.359 1 28.08 371 LYS A C 1
ATOM 2869 O O . LYS A 1 371 ? 14.648 20.297 -25.438 1 28.08 371 LYS A O 1
ATOM 2874 N N . LEU A 1 372 ? 13.281 21.609 -24.516 1 27.81 372 LEU A N 1
ATOM 2875 C CA . LEU A 1 372 ? 13.398 22.609 -25.578 1 27.81 372 LEU A CA 1
ATOM 2876 C C . LEU A 1 372 ? 14.742 23.328 -25.5 1 27.81 372 LEU A C 1
ATOM 2878 O O . LEU A 1 372 ? 15.336 23.438 -24.422 1 27.81 372 LEU A O 1
ATOM 2882 N N . SER A 1 373 ? 15.328 23.547 -26.688 1 26.27 373 SER A N 1
ATOM 2883 C CA . SER A 1 373 ? 16.609 24.219 -26.906 1 26.27 373 SER A CA 1
ATOM 2884 C C . SER A 1 373 ? 16.812 25.344 -25.891 1 26.27 373 SER A C 1
ATOM 2886 O O . SER A 1 373 ? 15.852 25.812 -25.266 1 26.27 373 SER A O 1
ATOM 2888 N N . LYS A 1 374 ? 18.047 25.875 -25.891 1 29.36 374 LYS A N 1
ATOM 2889 C CA . LYS A 1 374 ? 18.797 26.922 -25.203 1 29.36 374 LYS A CA 1
ATOM 2890 C C . LYS A 1 374 ? 17.938 28.156 -24.984 1 29.36 374 LYS A C 1
ATOM 2892 O O . LYS A 1 374 ? 18.219 28.969 -24.094 1 29.36 374 LYS A O 1
ATOM 2897 N N . HIS A 1 375 ? 17.344 28.609 -26.078 1 27.47 375 HIS A N 1
ATOM 2898 C CA . HIS A 1 375 ? 16.781 29.953 -25.953 1 27.47 375 HIS A CA 1
ATOM 2899 C C . HIS A 1 375 ? 15.562 29.953 -25.031 1 27.47 375 HIS A C 1
ATOM 2901 O O . HIS A 1 375 ? 14.883 30.969 -24.891 1 27.47 375 HIS A O 1
ATOM 2907 N N . PHE A 1 376 ? 15.07 28.688 -24.891 1 28.59 376 PHE A N 1
ATOM 2908 C CA . PHE A 1 376 ? 13.906 28.719 -24.016 1 28.59 376 PHE A CA 1
ATOM 2909 C C . PHE A 1 376 ? 14.328 28.703 -22.547 1 28.59 376 PHE A C 1
ATOM 2911 O O . PHE A 1 376 ? 15.305 28.047 -22.188 1 28.59 376 PHE A O 1
ATOM 2918 N N . LYS A 1 377 ? 13.961 29.672 -21.844 1 28.75 377 LYS A N 1
ATOM 2919 C CA . LYS A 1 377 ? 14.297 29.766 -20.438 1 28.75 377 LYS A CA 1
ATOM 2920 C C . LYS A 1 377 ? 14.086 28.438 -19.734 1 28.75 377 LYS A C 1
ATOM 2922 O O . LYS A 1 377 ? 13.219 27.641 -20.125 1 28.75 377 LYS A O 1
ATOM 2927 N N . LYS A 1 378 ? 15.078 27.891 -18.875 1 31.52 378 LYS A N 1
ATOM 2928 C CA . LYS A 1 378 ? 15.578 26.703 -18.188 1 31.52 378 LYS A CA 1
ATOM 2929 C C . LYS A 1 378 ? 14.43 25.859 -17.656 1 31.52 378 LYS A C 1
ATOM 2931 O O . LYS A 1 378 ? 14.648 24.719 -17.219 1 31.52 378 LYS A O 1
ATOM 2936 N N . GLY A 1 379 ? 13.109 26.188 -17.609 1 28.64 379 GLY A N 1
ATOM 2937 C CA . GLY A 1 379 ? 12.156 25.547 -16.719 1 28.64 379 GLY A CA 1
ATOM 2938 C C . GLY A 1 379 ? 11.031 24.828 -17.453 1 28.64 379 GLY A C 1
ATOM 2939 O O . GLY A 1 379 ? 10.141 24.25 -16.828 1 28.64 379 GLY A O 1
ATOM 2940 N N . GLU A 1 380 ? 10.797 25.172 -18.766 1 30.16 380 GLU A N 1
ATOM 2941 C CA . GLU A 1 380 ? 9.484 24.75 -19.266 1 30.16 380 GLU A CA 1
ATOM 2942 C C . GLU A 1 380 ? 9.547 23.359 -19.891 1 30.16 380 GLU A C 1
ATOM 2944 O O . GLU A 1 380 ? 10.289 23.141 -20.859 1 30.16 380 GLU A O 1
ATOM 2949 N N . CYS A 1 381 ? 9.664 22.219 -19.219 1 28.91 381 CYS A N 1
ATOM 2950 C CA . CYS A 1 381 ? 9.758 20.828 -19.672 1 28.91 381 CYS A CA 1
ATOM 2951 C C . CYS A 1 381 ? 8.398 20.297 -20.109 1 28.91 381 CYS A C 1
ATOM 2953 O O . CYS A 1 381 ? 7.387 20.562 -19.453 1 28.91 381 CYS A O 1
ATOM 2955 N N . MET A 1 382 ? 8.125 20.234 -21.422 1 31.3 382 MET A N 1
ATOM 2956 C CA . MET A 1 382 ? 6.93 19.578 -21.953 1 31.3 382 MET A CA 1
ATOM 2957 C C . MET A 1 382 ? 7.008 18.062 -21.734 1 31.3 382 MET A C 1
ATOM 2959 O O . MET A 1 382 ? 8.078 17.469 -21.859 1 31.3 382 MET A O 1
ATOM 2963 N N . PHE A 1 383 ? 6.215 17.438 -20.828 1 30.58 383 PHE A N 1
ATOM 2964 C CA . PHE A 1 383 ? 6.246 15.992 -20.609 1 30.58 383 PHE A CA 1
ATOM 2965 C C . PHE A 1 383 ? 5.137 15.305 -21.391 1 30.58 383 PHE A C 1
ATOM 2967 O O . PHE A 1 383 ? 4.059 15.867 -21.578 1 30.58 383 PHE A O 1
ATOM 2974 N N . LEU A 1 384 ? 5.43 14.547 -22.375 1 31.36 384 LEU A N 1
ATOM 2975 C CA . LEU A 1 384 ? 4.551 13.594 -23.031 1 31.36 384 LEU A CA 1
ATOM 2976 C C . LEU A 1 384 ? 4.465 12.297 -22.25 1 31.36 384 LEU A C 1
ATOM 2978 O O . LEU A 1 384 ? 5.488 11.75 -21.828 1 31.36 384 LEU A O 1
ATOM 2982 N N . VAL A 1 385 ? 3.24 12.031 -21.562 1 31.77 385 VAL A N 1
ATOM 2983 C CA . VAL A 1 385 ? 3.076 10.773 -20.844 1 31.77 385 VAL A CA 1
ATOM 2984 C C . VAL A 1 385 ? 2.26 9.797 -21.672 1 31.77 385 VAL A C 1
ATOM 2986 O O . VAL A 1 385 ? 1.179 10.133 -22.156 1 31.77 385 VAL A O 1
ATOM 2989 N N . LEU A 1 386 ? 2.834 8.773 -22.281 1 31.58 386 LEU A N 1
ATOM 2990 C CA . LEU A 1 386 ? 2.217 7.609 -22.906 1 31.58 386 LEU A CA 1
ATOM 2991 C C . LEU A 1 386 ? 1.851 6.562 -21.859 1 31.58 386 LEU A C 1
ATOM 2993 O O . LEU A 1 386 ? 2.703 6.137 -21.078 1 31.58 386 LEU A O 1
ATOM 2997 N N . ILE A 1 387 ? 0.487 6.496 -21.625 1 31.34 387 ILE A N 1
ATOM 2998 C CA . ILE A 1 387 ? 0.046 5.391 -20.781 1 31.34 387 ILE A CA 1
ATOM 2999 C C . ILE A 1 387 ? -0.35 4.203 -21.656 1 31.34 387 ILE A C 1
ATOM 3001 O O . ILE A 1 387 ? -1.185 4.336 -22.547 1 31.34 387 ILE A O 1
ATOM 3005 N N . VAL A 1 388 ? 0.506 3.166 -21.781 1 29.52 388 VAL A N 1
ATOM 3006 C CA . VAL A 1 388 ? 0.255 1.927 -22.5 1 29.52 388 VAL A CA 1
ATOM 3007 C C . VAL A 1 388 ? -0.463 0.931 -21.594 1 29.52 388 VAL A C 1
ATOM 3009 O O . VAL A 1 388 ? 0.003 0.64 -20.5 1 29.52 388 VAL A O 1
ATOM 3012 N N . ASP A 1 389 ? -1.736 0.816 -21.812 1 29.36 389 ASP A N 1
ATOM 3013 C CA . ASP A 1 389 ? -2.373 -0.333 -21.172 1 29.36 389 ASP A CA 1
ATOM 3014 C C . ASP A 1 389 ? -1.879 -1.643 -21.781 1 29.36 389 ASP A C 1
ATOM 3016 O O . ASP A 1 389 ? -1.837 -1.787 -23.016 1 29.36 389 ASP A O 1
ATOM 3020 N N . SER A 1 390 ? -1.051 -2.342 -21.141 1 28.59 390 SER A N 1
ATOM 3021 C CA . SER A 1 390 ? -0.509 -3.619 -21.594 1 28.59 390 SER A CA 1
ATOM 3022 C C . SER A 1 390 ? -1.623 -4.586 -21.984 1 28.59 390 SER A C 1
ATOM 3024 O O . SER A 1 390 ? -1.36 -5.645 -22.562 1 28.59 390 SER A O 1
ATOM 3026 N N . GLU A 1 391 ? -2.73 -4.637 -21.438 1 28.16 391 GLU A N 1
ATOM 3027 C CA . GLU A 1 391 ? -3.496 -5.836 -21.781 1 28.16 391 GLU A CA 1
ATOM 3028 C C . GLU A 1 391 ? -3.943 -5.809 -23.234 1 28.16 391 GLU A C 1
ATOM 3030 O O . GLU A 1 391 ? -4.879 -6.512 -23.609 1 28.16 391 GLU A O 1
ATOM 3035 N N . ALA A 1 392 ? -3.457 -4.965 -24.062 1 26.69 392 ALA A N 1
ATOM 3036 C CA . ALA A 1 392 ? -3.996 -5.082 -25.422 1 26.69 392 ALA A CA 1
ATOM 3037 C C . ALA A 1 392 ? -3.594 -6.41 -26.062 1 26.69 392 ALA A C 1
ATOM 3039 O O . ALA A 1 392 ? -2.414 -6.773 -26.062 1 26.69 392 ALA A O 1
ATOM 3040 N N . ASN A 1 393 ? -4.371 -7.484 -25.828 1 25.88 393 ASN A N 1
ATOM 3041 C CA . ASN A 1 393 ? -4.25 -8.594 -26.781 1 25.88 393 ASN A CA 1
ATOM 3042 C C . ASN A 1 393 ? -3.969 -8.094 -28.188 1 25.88 393 ASN A C 1
ATOM 3044 O O . ASN A 1 393 ? -4.719 -7.273 -28.719 1 25.88 393 ASN A O 1
ATOM 3048 N N . PHE A 1 394 ? -2.793 -8.188 -28.656 1 25.86 394 PHE A N 1
ATOM 3049 C CA . PHE A 1 394 ? -2.328 -8.008 -30.031 1 25.86 394 PHE A CA 1
ATOM 3050 C C . PHE A 1 394 ? -3.223 -8.758 -31 1 25.86 394 PHE A C 1
ATOM 3052 O O . PHE A 1 394 ? -2.914 -8.852 -32.188 1 25.86 394 PHE A O 1
ATOM 3059 N N . ALA A 1 395 ? -3.961 -9.758 -30.688 1 26.44 395 ALA A N 1
ATOM 3060 C CA . ALA A 1 395 ? -4.719 -10.188 -31.859 1 26.44 395 ALA A CA 1
ATOM 3061 C C . ALA A 1 395 ? -5.43 -9.008 -32.5 1 26.44 395 ALA A C 1
ATOM 3063 O O . ALA A 1 395 ? -5.402 -7.891 -31.984 1 26.44 395 ALA A O 1
ATOM 3064 N N . CYS A 1 396 ? -6.578 -9.016 -33.188 1 24.38 396 CYS A N 1
ATOM 3065 C CA . CYS A 1 396 ? -7.051 -7.996 -34.125 1 24.38 396 CYS A CA 1
ATOM 3066 C C . CYS A 1 396 ? -7.105 -6.629 -33.469 1 24.38 396 CYS A C 1
ATOM 3068 O O . CYS A 1 396 ? -7.062 -5.598 -34.125 1 24.38 396 CYS A O 1
ATOM 3070 N N . LYS A 1 397 ? -7.754 -6.426 -32.219 1 27.33 397 LYS A N 1
ATOM 3071 C CA . LYS A 1 397 ? -8.406 -5.141 -31.984 1 27.33 397 LYS A CA 1
ATOM 3072 C C . LYS A 1 397 ? -7.422 -4.121 -31.406 1 27.33 397 LYS A C 1
ATOM 3074 O O . LYS A 1 397 ? -6.449 -4.492 -30.75 1 27.33 397 LYS A O 1
ATOM 3079 N N . ALA A 1 398 ? -7.402 -2.811 -31.844 1 26.47 398 ALA A N 1
ATOM 3080 C CA . ALA A 1 398 ? -6.57 -1.614 -31.781 1 26.47 398 ALA A CA 1
ATOM 3081 C C . ALA A 1 398 ? -6.129 -1.318 -30.344 1 26.47 398 ALA A C 1
ATOM 3083 O O . ALA A 1 398 ? -6.953 -1.306 -29.438 1 26.47 398 ALA A O 1
ATOM 3084 N N . PRO A 1 399 ? -4.871 -1.687 -30.031 1 27.77 399 PRO A N 1
ATOM 3085 C CA . PRO A 1 399 ? -4.324 -1.437 -28.688 1 27.77 399 PRO A CA 1
ATOM 3086 C C . PRO A 1 399 ? -4.641 -0.034 -28.172 1 27.77 399 PRO A C 1
ATOM 3088 O O . PRO A 1 399 ? -4.559 0.938 -28.938 1 27.77 399 PRO A O 1
ATOM 3091 N N . LYS A 1 400 ? -5.586 0.139 -27.359 1 28.75 400 LYS A N 1
ATOM 3092 C CA . LYS A 1 400 ? -6.055 1.439 -26.891 1 28.75 400 LYS A CA 1
ATOM 3093 C C . LYS A 1 400 ? -4.93 2.223 -26.219 1 28.75 400 LYS A C 1
ATOM 3095 O O . LYS A 1 400 ? -4.328 1.749 -25.25 1 28.75 400 LYS A O 1
ATOM 3100 N N . PHE A 1 401 ? -3.932 2.758 -26.984 1 27.83 401 PHE A N 1
ATOM 3101 C CA . PHE A 1 401 ? -2.814 3.607 -26.594 1 27.83 401 PHE A CA 1
ATOM 3102 C C . PHE A 1 401 ? -3.309 4.977 -26.141 1 27.83 401 PHE A C 1
ATOM 3104 O O . PHE A 1 401 ? -4.168 5.578 -26.781 1 27.83 401 PHE A O 1
ATOM 3111 N N . ASN A 1 402 ? -3.365 5.219 -24.859 1 27.88 402 ASN A N 1
ATOM 3112 C CA . ASN A 1 402 ? -3.762 6.559 -24.438 1 27.88 402 ASN A CA 1
ATOM 3113 C C . ASN A 1 402 ? -2.555 7.484 -24.312 1 27.88 402 ASN A C 1
ATOM 3115 O O . ASN A 1 402 ? -1.558 7.125 -23.672 1 27.88 402 ASN A O 1
ATOM 3119 N N . LEU A 1 403 ? -2.049 8.203 -25.344 1 27.72 403 LEU A N 1
ATOM 3120 C CA . LEU A 1 403 ? -0.934 9.141 -25.438 1 27.72 403 LEU A CA 1
ATOM 3121 C C . LEU A 1 403 ? -1.316 10.5 -24.859 1 27.72 403 LEU A C 1
ATOM 3123 O O . LEU A 1 403 ? -2.393 11.023 -25.156 1 27.72 403 LEU A O 1
ATOM 3127 N N . LEU A 1 404 ? -0.793 10.875 -23.641 1 28.28 404 LEU A N 1
ATOM 3128 C CA . LEU A 1 404 ? -1.045 12.203 -23.078 1 28.28 404 LEU A CA 1
ATOM 3129 C C . LEU A 1 404 ? 0.098 13.156 -23.406 1 28.28 404 LEU A C 1
ATOM 3131 O O . LEU A 1 404 ? 1.263 12.852 -23.141 1 28.28 404 LEU A O 1
ATOM 3135 N N . LEU A 1 405 ? 0.045 14.094 -24.469 1 27.59 405 LEU A N 1
ATOM 3136 C CA . LEU A 1 405 ? 1.043 15.078 -24.875 1 27.59 405 LEU A CA 1
ATOM 3137 C C . LEU A 1 405 ? 0.833 16.391 -24.125 1 27.59 405 LEU A C 1
ATOM 3139 O O . LEU A 1 405 ? -0.277 16.922 -24.109 1 27.59 405 LEU A O 1
ATOM 3143 N N . GLY A 1 406 ? 1.371 16.656 -22.984 1 28.31 406 GLY A N 1
ATOM 3144 C CA . GLY A 1 406 ? 1.359 17.922 -22.297 1 28.31 406 GLY A CA 1
ATOM 3145 C C . GLY A 1 406 ? 2.586 18.766 -22.578 1 28.31 406 GLY A C 1
ATOM 3146 O O . GLY A 1 406 ? 3.691 18.25 -22.719 1 28.31 406 GLY A O 1
ATOM 3147 N N . GLY A 1 407 ? 2.568 20.062 -23.75 1 28.98 407 GLY A N 1
ATOM 3148 C CA . GLY A 1 407 ? 3.582 21.062 -24 1 28.98 407 GLY A CA 1
ATOM 3149 C C . GLY A 1 407 ? 3 22.438 -24.281 1 28.98 407 GLY A C 1
ATOM 3150 O O . GLY A 1 407 ? 1.783 22.594 -24.406 1 28.98 407 GLY A O 1
ATOM 3151 N N . LEU A 1 408 ? 3.754 23.625 -24.109 1 27.02 408 LEU A N 1
ATOM 3152 C CA . LEU A 1 408 ? 3.469 25.031 -24.344 1 27.02 408 LEU A CA 1
ATOM 3153 C C . LEU A 1 408 ? 3.225 25.297 -25.828 1 27.02 408 LEU A C 1
ATOM 3155 O O . LEU A 1 408 ? 3.957 24.797 -26.672 1 27.02 408 LEU A O 1
ATOM 3159 N N . ILE A 1 409 ? 2.078 25.844 -26.219 1 27.92 409 ILE A N 1
ATOM 3160 C CA . ILE A 1 409 ? 1.576 26.203 -27.547 1 27.92 409 ILE A CA 1
ATOM 3161 C C . ILE A 1 409 ? 2.514 27.203 -28.203 1 27.92 409 ILE A C 1
ATOM 3163 O O . ILE A 1 409 ? 2.781 27.141 -29.406 1 27.92 409 ILE A O 1
ATOM 3167 N N . GLN A 1 410 ? 2.912 28.25 -27.562 1 28.05 410 GLN A N 1
ATOM 3168 C CA . GLN A 1 410 ? 3.518 29.391 -28.25 1 28.05 410 GLN A CA 1
ATOM 3169 C C . GLN A 1 410 ? 4.797 28.984 -28.969 1 28.05 410 GLN A C 1
ATOM 3171 O O . GLN A 1 410 ? 5.074 29.453 -30.078 1 28.05 410 GLN A O 1
ATOM 3176 N N . GLU A 1 411 ? 5.621 28.344 -28.359 1 30.02 411 GLU A N 1
ATOM 3177 C CA . GLU A 1 411 ? 6.941 28.047 -28.906 1 30.02 411 GLU A CA 1
ATOM 3178 C C . GLU A 1 411 ? 6.855 27.047 -30.062 1 30.02 411 GLU A C 1
ATOM 3180 O O . GLU A 1 411 ? 7.762 26.969 -30.891 1 30.02 411 GLU A O 1
ATOM 3185 N N . PHE A 1 412 ? 5.801 26.406 -30.172 1 30.17 412 PHE A N 1
ATOM 3186 C CA . PHE A 1 412 ? 5.617 25.578 -31.359 1 30.17 412 PHE A CA 1
ATOM 3187 C C . PHE A 1 412 ? 5.617 26.453 -32.625 1 30.17 412 PHE A C 1
ATOM 3189 O O . PHE A 1 412 ? 6.105 26.031 -33.656 1 30.17 412 PHE A O 1
ATOM 3196 N N . LYS A 1 413 ? 5.266 27.641 -32.5 1 29.89 413 LYS A N 1
ATOM 3197 C CA . LYS A 1 413 ? 5.234 28.516 -33.656 1 29.89 413 LYS A CA 1
ATOM 3198 C C . LYS A 1 413 ? 6.637 28.719 -34.219 1 29.89 413 LYS A C 1
ATOM 3200 O O . LYS A 1 413 ? 6.828 28.703 -35.438 1 29.89 413 LYS A O 1
ATOM 3205 N N . SER A 1 414 ? 7.523 29.094 -33.406 1 31.23 414 SER A N 1
ATOM 3206 C CA . SER A 1 414 ? 8.836 29.438 -33.938 1 31.23 414 SER A CA 1
ATOM 3207 C C . SER A 1 414 ? 9.539 28.203 -34.5 1 31.23 414 SER A C 1
ATOM 3209 O O . SER A 1 414 ? 10.359 28.312 -35.406 1 31.23 414 SER A O 1
ATOM 3211 N N . MET A 1 415 ? 9.281 27.125 -33.969 1 30.52 415 MET A N 1
ATOM 3212 C CA . MET A 1 415 ? 9.945 25.906 -34.406 1 30.52 415 MET A CA 1
ATOM 3213 C C . MET A 1 415 ? 9.406 25.453 -35.75 1 30.52 415 MET A C 1
ATOM 3215 O O . MET A 1 415 ? 10.148 24.891 -36.562 1 30.52 415 MET A O 1
ATOM 3219 N N . VAL A 1 416 ? 8.109 25.656 -35.969 1 30.17 416 VAL A N 1
ATOM 3220 C CA . VAL A 1 416 ? 7.543 25.312 -37.281 1 30.17 416 VAL A CA 1
ATOM 3221 C C . VAL A 1 416 ? 7.992 26.312 -38.312 1 30.17 416 VAL A C 1
ATOM 3223 O O . VAL A 1 416 ? 7.82 26.078 -39.531 1 30.17 416 VAL A O 1
ATOM 3226 N N . LYS A 1 417 ? 8.312 27.406 -37.906 1 32.47 417 LYS A N 1
ATOM 3227 C CA . LYS A 1 417 ? 8.719 28.297 -39 1 32.47 417 LYS A CA 1
ATOM 3228 C C . LYS A 1 417 ? 9.828 27.688 -39.844 1 32.47 417 LYS A C 1
ATOM 3230 O O . LYS A 1 417 ? 9.883 27.891 -41.062 1 32.47 417 LYS A O 1
ATOM 3235 N N . GLY A 1 418 ? 10.836 27.156 -39.312 1 30.52 418 GLY A N 1
ATOM 3236 C CA . GLY A 1 418 ? 11.906 26.734 -40.188 1 30.52 418 GLY A CA 1
ATOM 3237 C C . GLY A 1 418 ? 11.609 25.438 -40.906 1 30.52 418 GLY A C 1
ATOM 3238 O O . GLY A 1 418 ? 12.398 24.984 -41.75 1 30.52 418 GLY A O 1
ATOM 3239 N N . SER A 1 419 ? 10.906 24.578 -40.312 1 28.03 419 SER A N 1
ATOM 3240 C CA . SER A 1 419 ? 10.82 23.359 -41.125 1 28.03 419 SER A CA 1
ATOM 3241 C C . SER A 1 419 ? 9.68 23.453 -42.125 1 28.03 419 SER A C 1
ATOM 3243 O O . SER A 1 419 ? 8.562 23.844 -41.781 1 28.03 419 SER A O 1
ATOM 3245 N N . PRO A 1 420 ? 9.852 23.578 -43.406 1 29.92 420 PRO A N 1
ATOM 3246 C CA . PRO A 1 420 ? 8.906 23.75 -44.531 1 29.92 420 PRO A CA 1
ATOM 3247 C C . PRO A 1 420 ? 7.676 22.859 -44.375 1 29.92 420 PRO A C 1
ATOM 3249 O O . PRO A 1 420 ? 6.598 23.219 -44.875 1 29.92 420 PRO A O 1
ATOM 3252 N N . ARG A 1 421 ? 7.891 21.719 -44.125 1 27.33 421 ARG A N 1
ATOM 3253 C CA . ARG A 1 421 ? 6.793 20.781 -44.312 1 27.33 421 ARG A CA 1
ATOM 3254 C C . ARG A 1 421 ? 5.867 20.766 -43.125 1 27.33 421 ARG A C 1
ATOM 3256 O O . ARG A 1 421 ? 4.922 19.969 -43.062 1 27.33 421 ARG A O 1
ATOM 3263 N N . LEU A 1 422 ? 6.258 21.281 -42 1 26.78 422 LEU A N 1
ATOM 3264 C CA . LEU A 1 422 ? 5.359 21.312 -40.844 1 26.78 422 LEU A CA 1
ATOM 3265 C C . LEU A 1 422 ? 4.457 22.547 -40.875 1 26.78 422 LEU A C 1
ATOM 3267 O O . LEU A 1 422 ? 4.934 23.656 -41.094 1 26.78 422 LEU A O 1
ATOM 3271 N N . THR A 1 423 ? 3.264 22.453 -41.531 1 24.89 423 THR A N 1
ATOM 3272 C CA . THR A 1 423 ? 2.287 23.531 -41.625 1 24.89 423 THR A CA 1
ATOM 3273 C C . THR A 1 423 ? 1.75 23.906 -40.25 1 24.89 423 THR A C 1
ATOM 3275 O O . THR A 1 423 ? 1.377 23.031 -39.469 1 24.89 423 THR A O 1
ATOM 3278 N N . ALA A 1 424 ? 2.307 24.984 -39.719 1 27.12 424 ALA A N 1
ATOM 3279 C CA . ALA A 1 424 ? 1.85 25.641 -38.5 1 27.12 424 ALA A CA 1
ATOM 3280 C C . ALA A 1 424 ? 0.437 26.188 -38.656 1 27.12 424 ALA A C 1
ATOM 3282 O O . ALA A 1 424 ? 0.126 26.812 -39.688 1 27.12 424 ALA A O 1
ATOM 3283 N N . ILE A 1 425 ? -0.567 25.547 -38.375 1 25.02 425 ILE A N 1
ATOM 3284 C CA . ILE A 1 425 ? -1.896 26.125 -38.531 1 25.02 425 ILE A CA 1
ATOM 3285 C C . ILE A 1 425 ? -2.146 27.172 -37.469 1 25.02 425 ILE A C 1
ATOM 3287 O O . ILE A 1 425 ? -1.899 26.938 -36.281 1 25.02 425 ILE A O 1
ATOM 3291 N N . ARG A 1 426 ? -2.107 28.531 -37.938 1 25.59 426 ARG A N 1
ATOM 3292 C CA . ARG A 1 426 ? -2.408 29.766 -37.219 1 25.59 426 ARG A CA 1
ATOM 3293 C C . ARG A 1 426 ? -3.893 29.859 -36.875 1 25.59 426 ARG A C 1
ATOM 3295 O O . ARG A 1 426 ? -4.742 29.797 -37.781 1 25.59 426 ARG A O 1
ATOM 3302 N N . LEU A 1 427 ? -4.207 29.359 -35.781 1 23.36 427 LEU A N 1
ATOM 3303 C CA . LEU A 1 427 ? -5.562 29.734 -35.406 1 23.36 427 LEU A CA 1
ATOM 3304 C C . LEU A 1 427 ? -5.648 31.234 -35.125 1 23.36 427 LEU A C 1
ATOM 3306 O O . LEU A 1 427 ? -4.836 31.781 -34.375 1 23.36 427 LEU A O 1
ATOM 3310 N N . ARG A 1 428 ? -5.996 31.953 -36.125 1 21.91 428 ARG A N 1
ATOM 3311 C CA . ARG A 1 428 ? -6.242 33.406 -36.188 1 21.91 428 ARG A CA 1
ATOM 3312 C C . ARG A 1 428 ? -7.113 33.844 -35 1 21.91 428 ARG A C 1
ATOM 3314 O O . ARG A 1 428 ? -8.094 33.156 -34.688 1 21.91 428 ARG A O 1
ATOM 3321 N N . ASP A 1 429 ? -6.438 34.562 -34.219 1 22.38 429 ASP A N 1
ATOM 3322 C CA . ASP A 1 429 ? -7.078 35.5 -33.312 1 22.38 429 ASP A CA 1
ATOM 3323 C C . ASP A 1 429 ? -8.125 36.344 -34.031 1 22.38 429 ASP A C 1
ATOM 3325 O O . ASP A 1 429 ? -7.824 36.969 -35.062 1 22.38 429 ASP A O 1
ATOM 3329 N N . GLN A 1 430 ? -9.367 35.938 -34.281 1 19.17 430 GLN A N 1
ATOM 3330 C CA . GLN A 1 430 ? -10.227 37 -34.75 1 19.17 430 GLN A CA 1
ATOM 3331 C C . GLN A 1 430 ? -10.078 38.25 -33.906 1 19.17 430 GLN A C 1
ATOM 3333 O O . GLN A 1 430 ? -10.266 38.219 -32.688 1 19.17 430 GLN A O 1
ATOM 3338 N N . ARG A 1 431 ? -9.438 39.188 -34.5 1 19.34 431 ARG A N 1
ATOM 3339 C CA . ARG A 1 431 ? -9.859 40.562 -34.25 1 19.34 431 ARG A CA 1
ATOM 3340 C C . ARG A 1 431 ? -11.266 40.812 -34.781 1 19.34 431 ARG A C 1
ATOM 3342 O O . ARG A 1 431 ? -11.602 40.375 -35.875 1 19.34 431 ARG A O 1
ATOM 3349 N N . MET B 1 1 ? -21.203 19.484 73.875 1 23.08 1 MET B N 1
ATOM 3350 C CA . MET B 1 1 ? -21.969 18.625 73 1 23.08 1 MET B CA 1
ATOM 3351 C C . MET B 1 1 ? -21.688 18.953 71.562 1 23.08 1 MET B C 1
ATOM 3353 O O . MET B 1 1 ? -22.25 19.891 71 1 23.08 1 MET B O 1
ATOM 3357 N N . ALA B 1 2 ? -20.469 18.859 71.125 1 27.33 2 ALA B N 1
ATOM 3358 C CA . ALA B 1 2 ? -19.734 19.344 69.938 1 27.33 2 ALA B CA 1
ATOM 3359 C C . ALA B 1 2 ? -20.234 18.641 68.688 1 27.33 2 ALA B C 1
ATOM 3361 O O . ALA B 1 2 ? -20.234 17.406 68.625 1 27.33 2 ALA B O 1
ATOM 3362 N N . THR B 1 3 ? -21.234 19.203 68 1 26.45 3 THR B N 1
ATOM 3363 C CA . THR B 1 3 ? -21.969 18.766 66.812 1 26.45 3 THR B CA 1
ATOM 3364 C C . THR B 1 3 ? -21.016 18.375 65.688 1 26.45 3 THR B C 1
ATOM 3366 O O . THR B 1 3 ? -20.141 19.141 65.312 1 26.45 3 THR B O 1
ATOM 3369 N N . GLN B 1 4 ? -20.75 17.078 65.562 1 25.56 4 GLN B N 1
ATOM 3370 C CA . GLN B 1 4 ? -19.859 16.344 64.625 1 25.56 4 GLN B CA 1
ATOM 3371 C C . GLN B 1 4 ? -20.219 16.641 63.188 1 25.56 4 GLN B C 1
ATOM 3373 O O . GLN B 1 4 ? -21.328 16.344 62.719 1 25.56 4 GLN B O 1
ATOM 3378 N N . VAL B 1 5 ? -19.828 17.75 62.625 1 28.58 5 VAL B N 1
ATOM 3379 C CA . VAL B 1 5 ? -20.125 18.125 61.25 1 28.58 5 VAL B CA 1
ATOM 3380 C C . VAL B 1 5 ? -19.641 17.047 60.312 1 28.58 5 VAL B C 1
ATOM 3382 O O . VAL B 1 5 ? -18.469 16.688 60.312 1 28.58 5 VAL B O 1
ATOM 3385 N N . ASP B 1 6 ? -20.484 16.031 60.031 1 26.48 6 ASP B N 1
ATOM 3386 C CA . ASP B 1 6 ? -20.328 14.883 59.125 1 26.48 6 ASP B CA 1
ATOM 3387 C C . ASP B 1 6 ? -19.844 15.336 57.75 1 26.48 6 ASP B C 1
ATOM 3389 O O . ASP B 1 6 ? -20.5 16.156 57.094 1 26.48 6 ASP B O 1
ATOM 3393 N N . GLY B 1 7 ? -18.578 15.594 57.531 1 25.44 7 GLY B N 1
ATOM 3394 C CA . GLY B 1 7 ? -17.969 16.047 56.312 1 25.44 7 GLY B CA 1
ATOM 3395 C C . GLY B 1 7 ? -18.344 15.203 55.094 1 25.44 7 GLY B C 1
ATOM 3396 O O . GLY B 1 7 ? -18.125 13.992 55.094 1 25.44 7 GLY B O 1
ATOM 3397 N N . GLU B 1 8 ? -19.469 15.5 54.469 1 28.66 8 GLU B N 1
ATOM 3398 C CA . GLU B 1 8 ? -19.984 14.836 53.25 1 28.66 8 GLU B CA 1
ATOM 3399 C C . GLU B 1 8 ? -18.875 14.617 52.219 1 28.66 8 GLU B C 1
ATOM 3401 O O . GLU B 1 8 ? -18.094 15.531 51.938 1 28.66 8 GLU B O 1
ATOM 3406 N N . SER B 1 9 ? -18.406 13.383 52.188 1 29.31 9 SER B N 1
ATOM 3407 C CA . SER B 1 9 ? -17.406 12.875 51.25 1 29.31 9 SER B CA 1
ATOM 3408 C C . SER B 1 9 ? -17.734 13.312 49.844 1 29.31 9 SER B C 1
ATOM 3410 O O . SER B 1 9 ? -18.891 13.359 49.438 1 29.31 9 SER B O 1
ATOM 3412 N N . PRO B 1 10 ? -16.844 14.117 49.188 1 29.09 10 PRO B N 1
ATOM 3413 C CA . PRO B 1 10 ? -17.078 14.633 47.844 1 29.09 10 PRO B CA 1
ATOM 3414 C C . PRO B 1 10 ? -17.594 13.555 46.875 1 29.09 10 PRO B C 1
ATOM 3416 O O . PRO B 1 10 ? -17.234 12.391 47 1 29.09 10 PRO B O 1
ATOM 3419 N N . LYS B 1 11 ? -18.859 13.578 46.438 1 28.14 11 LYS B N 1
ATOM 3420 C CA . LYS B 1 11 ? -19.562 12.828 45.406 1 28.14 11 LYS B CA 1
ATOM 3421 C C . LYS B 1 11 ? -18.656 12.539 44.219 1 28.14 11 LYS B C 1
ATOM 3423 O O . LYS B 1 11 ? -17.953 13.43 43.719 1 28.14 11 LYS B O 1
ATOM 3428 N N . ASP B 1 12 ? -18.234 11.289 44.062 1 27.89 12 ASP B N 1
ATOM 3429 C CA . ASP B 1 12 ? -17.578 10.602 42.969 1 27.89 12 ASP B CA 1
ATOM 3430 C C . ASP B 1 12 ? -18.219 10.992 41.625 1 27.89 12 ASP B C 1
ATOM 3432 O O . ASP B 1 12 ? -19.391 10.695 41.375 1 27.89 12 ASP B O 1
ATOM 3436 N N . LYS B 1 13 ? -18.094 12.219 41.188 1 29.77 13 LYS B N 1
ATOM 3437 C CA . LYS B 1 13 ? -18.625 12.609 39.875 1 29.77 13 LYS B CA 1
ATOM 3438 C C . LYS B 1 13 ? -18.484 11.477 38.875 1 29.77 13 LYS B C 1
ATOM 3440 O O . LYS B 1 13 ? -17.391 10.945 38.656 1 29.77 13 LYS B O 1
ATOM 3445 N N . GLY B 1 14 ? -19.469 10.547 38.719 1 30.73 14 GLY B N 1
ATOM 3446 C CA . GLY B 1 14 ? -19.75 9.508 37.75 1 30.73 14 GLY B CA 1
ATOM 3447 C C . GLY B 1 14 ? -19.281 9.891 36.344 1 30.73 14 GLY B C 1
ATOM 3448 O O . GLY B 1 14 ? -19.953 10.664 35.656 1 30.73 14 GLY B O 1
ATOM 3449 N N . GLY B 1 15 ? -18.047 10.273 36.156 1 32.06 15 GLY B N 1
ATOM 3450 C CA . GLY B 1 15 ? -17.625 10.484 34.781 1 32.06 15 GLY B CA 1
ATOM 3451 C C . GLY B 1 15 ? -18.203 9.461 33.812 1 32.06 15 GLY B C 1
ATOM 3452 O O . GLY B 1 15 ? -18.344 8.289 34.156 1 32.06 15 GLY B O 1
ATOM 3453 N N . THR B 1 16 ? -19.219 9.82 33.031 1 36.12 16 THR B N 1
ATOM 3454 C CA . THR B 1 16 ? -19.812 8.984 32 1 36.12 16 THR B CA 1
ATOM 3455 C C . THR B 1 16 ? -18.766 8.062 31.391 1 36.12 16 THR B C 1
ATOM 3457 O O . THR B 1 16 ? -17.672 8.5 31.031 1 36.12 16 THR B O 1
ATOM 3460 N N . PRO B 1 17 ? -18.734 6.844 31.719 1 38.03 17 PRO B N 1
ATOM 3461 C CA . PRO B 1 17 ? -17.828 5.875 31.109 1 38.03 17 PRO B CA 1
ATOM 3462 C C . PRO B 1 17 ? -17.547 6.176 29.641 1 38.03 17 PRO B C 1
ATOM 3464 O O . PRO B 1 17 ? -18.469 6.398 28.859 1 38.03 17 PRO B O 1
ATOM 3467 N N . GLN B 1 18 ? -16.703 7.062 29.203 1 40.34 18 GLN B N 1
ATOM 3468 C CA . GLN B 1 18 ? -16.25 7.266 27.828 1 40.34 18 GLN B CA 1
ATOM 3469 C C . GLN B 1 18 ? -16.359 5.98 27.031 1 40.34 18 GLN B C 1
ATOM 3471 O O . GLN B 1 18 ? -15.758 4.965 27.375 1 40.34 18 GLN B O 1
ATOM 3476 N N . SER B 1 19 ? -17.516 5.57 26.547 1 48.84 19 SER B N 1
ATOM 3477 C CA . SER B 1 19 ? -17.797 4.418 25.703 1 48.84 19 SER B CA 1
ATOM 3478 C C . SER B 1 19 ? -16.578 4.027 24.875 1 48.84 19 SER B C 1
ATOM 3480 O O . SER B 1 19 ? -15.922 4.887 24.281 1 48.84 19 SER B O 1
ATOM 3482 N N . ALA B 1 20 ? -15.859 2.943 25.172 1 62.47 20 ALA B N 1
ATOM 3483 C CA . ALA B 1 20 ? -14.641 2.387 24.609 1 62.47 20 ALA B CA 1
ATOM 3484 C C . ALA B 1 20 ? -14.688 2.414 23.078 1 62.47 20 ALA B C 1
ATOM 3486 O O . ALA B 1 20 ? -15.695 2.037 22.484 1 62.47 20 ALA B O 1
ATOM 3487 N N . ALA B 1 21 ? -13.789 3.078 22.281 1 83 21 ALA B N 1
ATOM 3488 C CA . ALA B 1 21 ? -13.656 3.217 20.844 1 83 21 ALA B CA 1
ATOM 3489 C C . ALA B 1 21 ? -13.688 1.854 20.156 1 83 21 ALA B C 1
ATOM 3491 O O . ALA B 1 21 ? -13.156 0.873 20.672 1 83 21 ALA B O 1
ATOM 3492 N N . VAL B 1 22 ? -14.711 1.638 19.266 1 95.81 22 VAL B N 1
ATOM 3493 C CA . VAL B 1 22 ? -14.742 0.461 18.406 1 95.81 22 VAL B CA 1
ATOM 3494 C C . VAL B 1 22 ? -13.508 0.447 17.5 1 95.81 22 VAL B C 1
ATOM 3496 O O . VAL B 1 22 ? -13.281 1.383 16.734 1 95.81 22 VAL B O 1
ATOM 3499 N N . THR B 1 23 ? -12.641 -0.563 17.719 1 98 23 THR B N 1
ATOM 3500 C CA . THR B 1 23 ? -11.375 -0.622 17 1 98 23 THR B CA 1
ATOM 3501 C C . THR B 1 23 ? -11.32 -1.847 16.094 1 98 23 THR B C 1
ATOM 3503 O O . THR B 1 23 ? -12.094 -2.791 16.281 1 98 23 THR B O 1
ATOM 3506 N N . ALA B 1 24 ? -10.461 -1.782 15.086 1 98.75 24 ALA B N 1
ATOM 3507 C CA . ALA B 1 24 ? -10.25 -2.904 14.18 1 98.75 24 ALA B CA 1
ATOM 3508 C C . ALA B 1 24 ? -8.766 -3.121 13.914 1 98.75 24 ALA B C 1
ATOM 3510 O O . ALA B 1 24 ? -7.969 -2.182 13.992 1 98.75 24 ALA B O 1
ATOM 3511 N N . GLY B 1 25 ? -8.359 -4.301 13.75 1 98.81 25 GLY B N 1
ATOM 3512 C CA . GLY B 1 25 ? -7.074 -4.699 13.203 1 98.81 25 GLY B CA 1
ATOM 3513 C C . GLY B 1 25 ? -7.18 -5.379 11.852 1 98.81 25 GLY B C 1
ATOM 3514 O O . GLY B 1 25 ? -8.109 -6.148 11.609 1 98.81 25 GLY B O 1
ATOM 3515 N N . ILE B 1 26 ? -6.262 -5.062 10.961 1 98.94 26 ILE B N 1
ATOM 3516 C CA . ILE B 1 26 ? -6.266 -5.645 9.625 1 98.94 26 ILE B CA 1
ATOM 3517 C C . ILE B 1 26 ? -5.039 -6.535 9.445 1 98.94 26 ILE B C 1
ATOM 3519 O O . ILE B 1 26 ? -3.92 -6.137 9.781 1 98.94 26 ILE B O 1
ATOM 3523 N N . ILE B 1 27 ? -5.254 -7.715 8.984 1 98.94 27 ILE B N 1
ATOM 3524 C CA . ILE B 1 27 ? -4.168 -8.648 8.695 1 98.94 27 ILE B CA 1
ATOM 3525 C C . ILE B 1 27 ? -4.152 -8.984 7.211 1 98.94 27 ILE B C 1
ATOM 3527 O O . ILE B 1 27 ? -5.066 -9.641 6.707 1 98.94 27 ILE B O 1
ATOM 3531 N N . VAL B 1 28 ? -3.16 -8.508 6.535 1 98.81 28 VAL B N 1
ATOM 3532 C CA . VAL B 1 28 ? -2.971 -8.844 5.125 1 98.81 28 VAL B CA 1
ATOM 3533 C C . VAL B 1 28 ? -2.094 -10.086 5 1 98.81 28 VAL B C 1
ATOM 3535 O O . VAL B 1 28 ? -0.993 -10.133 5.559 1 98.81 28 VAL B O 1
ATOM 3538 N N . ILE B 1 29 ? -2.598 -11.047 4.27 1 98.62 29 ILE B N 1
ATOM 3539 C CA . ILE B 1 29 ? -1.916 -12.336 4.164 1 98.62 29 ILE B CA 1
ATOM 3540 C C . ILE B 1 29 ? -1.479 -12.57 2.721 1 98.62 29 ILE B C 1
ATOM 3542 O O . ILE B 1 29 ? -2.311 -12.594 1.81 1 98.62 29 ILE B O 1
ATOM 3546 N N . GLY B 1 30 ? -0.17 -12.781 2.553 1 96.94 30 GLY B N 1
ATOM 3547 C CA . GLY B 1 30 ? 0.307 -13.062 1.208 1 96.94 30 GLY B CA 1
ATOM 3548 C C . GLY B 1 30 ? 1.812 -12.945 1.072 1 96.94 30 GLY B C 1
ATOM 3549 O O . GLY B 1 30 ? 2.383 -11.883 1.326 1 96.94 30 GLY B O 1
ATOM 3550 N N . ASP B 1 31 ? 2.438 -13.953 0.555 1 95.88 31 ASP B N 1
ATOM 3551 C CA . ASP B 1 31 ? 3.873 -13.938 0.285 1 95.88 31 ASP B CA 1
ATOM 3552 C C . ASP B 1 31 ? 4.223 -12.883 -0.759 1 95.88 31 ASP B C 1
ATOM 3554 O O . ASP B 1 31 ? 5.297 -12.281 -0.705 1 95.88 31 ASP B O 1
ATOM 3558 N N . GLU B 1 32 ? 3.344 -12.742 -1.675 1 94.5 32 GLU B N 1
ATOM 3559 C CA . GLU B 1 32 ? 3.609 -11.836 -2.787 1 94.5 32 GLU B CA 1
ATOM 3560 C C . GLU B 1 32 ? 3.785 -10.398 -2.299 1 94.5 32 GLU B C 1
ATOM 3562 O O . GLU B 1 32 ? 4.465 -9.602 -2.941 1 94.5 32 GLU B O 1
ATOM 3567 N N . ILE B 1 33 ? 3.143 -10.086 -1.192 1 96.25 33 ILE B N 1
ATOM 3568 C CA . ILE B 1 33 ? 3.275 -8.75 -0.627 1 96.25 33 ILE B CA 1
ATOM 3569 C C . ILE B 1 33 ? 4.645 -8.602 0.035 1 96.25 33 ILE B C 1
ATOM 3571 O O . ILE B 1 33 ? 5.348 -7.617 -0.196 1 96.25 33 ILE B O 1
ATOM 3575 N N . LEU B 1 34 ? 5.031 -9.555 0.773 1 97.81 34 LEU B N 1
ATOM 3576 C CA . LEU B 1 34 ? 6.281 -9.516 1.52 1 97.81 34 LEU B CA 1
ATOM 3577 C C . LEU B 1 34 ? 7.48 -9.641 0.582 1 97.81 34 LEU B C 1
ATOM 3579 O O . LEU B 1 34 ? 8.578 -9.18 0.905 1 97.81 34 LEU B O 1
ATOM 3583 N N . LYS B 1 35 ? 7.258 -10.25 -0.574 1 96.31 35 LYS B N 1
ATOM 3584 C CA . LYS B 1 35 ? 8.328 -10.406 -1.556 1 96.31 35 LYS B CA 1
ATOM 3585 C C . LYS B 1 35 ? 8.383 -9.211 -2.506 1 96.31 35 LYS B C 1
ATOM 3587 O O . LYS B 1 35 ? 9.289 -9.117 -3.332 1 96.31 35 LYS B O 1
ATOM 3592 N N . GLY B 1 36 ? 7.422 -8.352 -2.395 1 94.62 36 GLY B N 1
ATOM 3593 C CA . GLY B 1 36 ? 7.402 -7.164 -3.23 1 94.62 36 GLY B CA 1
ATOM 3594 C C . GLY B 1 36 ? 6.887 -7.43 -4.633 1 94.62 36 GLY B C 1
ATOM 3595 O O . GLY B 1 36 ? 7.211 -6.695 -5.566 1 94.62 36 GLY B O 1
ATOM 3596 N N . PHE B 1 37 ? 6.105 -8.516 -4.793 1 91.38 37 PHE B N 1
ATOM 3597 C CA . PHE B 1 37 ? 5.543 -8.82 -6.105 1 91.38 37 PHE B CA 1
ATOM 3598 C C . PHE B 1 37 ? 4.262 -8.031 -6.34 1 91.38 37 PHE B C 1
ATOM 3600 O O . PHE B 1 37 ? 3.938 -7.684 -7.477 1 91.38 37 PHE B O 1
ATOM 3607 N N . THR B 1 38 ? 3.574 -7.816 -5.289 1 89.94 38 THR B N 1
ATOM 3608 C CA . THR B 1 38 ? 2.293 -7.121 -5.352 1 89.94 38 THR B CA 1
ATOM 3609 C C . THR B 1 38 ? 2.195 -6.066 -4.25 1 89.94 38 THR B C 1
ATOM 3611 O O . THR B 1 38 ? 2.594 -6.316 -3.111 1 89.94 38 THR B O 1
ATOM 3614 N N . GLN B 1 39 ? 1.773 -4.891 -4.664 1 91.62 39 GLN B N 1
ATOM 3615 C CA . GLN B 1 39 ? 1.526 -3.85 -3.672 1 91.62 39 GLN B CA 1
ATOM 3616 C C . GLN B 1 39 ? 0.161 -4.027 -3.016 1 91.62 39 GLN B C 1
ATOM 3618 O O . GLN B 1 39 ? -0.841 -4.242 -3.699 1 91.62 39 GLN B O 1
ATOM 3623 N N . ASP B 1 40 ? 0.107 -3.906 -1.713 1 95 40 ASP B N 1
ATOM 3624 C CA . ASP B 1 40 ? -1.153 -4.035 -0.988 1 95 40 ASP B CA 1
ATOM 3625 C C . ASP B 1 40 ? -2.006 -2.777 -1.144 1 95 40 ASP B C 1
ATOM 3627 O O . ASP B 1 40 ? -1.583 -1.683 -0.767 1 95 40 ASP B O 1
ATOM 3631 N N . THR B 1 41 ? -3.193 -2.949 -1.604 1 92.5 41 THR B N 1
ATOM 3632 C CA . THR B 1 41 ? -4.152 -1.854 -1.701 1 92.5 41 THR B CA 1
ATOM 3633 C C . THR B 1 41 ? -5.391 -2.145 -0.859 1 92.5 41 THR B C 1
ATOM 3635 O O . THR B 1 41 ? -6.207 -1.251 -0.614 1 92.5 41 THR B O 1
ATOM 3638 N N . ASN B 1 42 ? -5.5 -3.363 -0.466 1 97.38 42 ASN B N 1
ATOM 3639 C CA . ASN B 1 42 ? -6.68 -3.771 0.292 1 97.38 42 ASN B CA 1
ATOM 3640 C C . ASN B 1 42 ? -6.746 -3.066 1.644 1 97.38 42 ASN B C 1
ATOM 3642 O O . ASN B 1 42 ? -7.805 -2.572 2.037 1 97.38 42 ASN B O 1
ATOM 3646 N N . SER B 1 43 ? -5.605 -2.998 2.291 1 98.31 43 SER B N 1
ATOM 3647 C CA . SER B 1 43 ? -5.594 -2.379 3.611 1 98.31 43 SER B CA 1
ATOM 3648 C C . SER B 1 43 ? -5.996 -0.91 3.537 1 98.31 43 SER B C 1
ATOM 3650 O O . SER B 1 43 ? -6.676 -0.401 4.43 1 98.31 43 SER B O 1
ATOM 3652 N N . PHE B 1 44 ? -5.555 -0.253 2.51 1 97.5 44 PHE B N 1
ATOM 3653 C CA . PHE B 1 44 ? -5.891 1.153 2.318 1 97.5 44 PHE B CA 1
ATOM 3654 C C . PHE B 1 44 ? -7.398 1.342 2.207 1 97.5 44 PHE B C 1
ATOM 3656 O O . PHE B 1 44 ? -7.98 2.164 2.916 1 97.5 44 PHE B O 1
ATOM 3663 N N . TYR B 1 45 ? -8.031 0.558 1.356 1 97.38 45 TYR B N 1
ATOM 3664 C CA . TYR B 1 45 ? -9.477 0.626 1.167 1 97.38 45 TYR B CA 1
ATOM 3665 C C . TYR B 1 45 ? -10.211 0.275 2.455 1 97.38 45 TYR B C 1
ATOM 3667 O O . TYR B 1 45 ? -11.188 0.934 2.818 1 97.38 45 TYR B O 1
ATOM 3675 N N . MET B 1 46 ? -9.766 -0.743 3.113 1 98.56 46 MET B N 1
ATOM 3676 C CA . MET B 1 46 ? -10.383 -1.169 4.363 1 98.56 46 MET B CA 1
ATOM 3677 C C . MET B 1 46 ? -10.336 -0.053 5.402 1 98.56 46 MET B C 1
ATOM 3679 O O . MET B 1 46 ? -11.32 0.19 6.102 1 98.56 46 MET B O 1
ATOM 3683 N N . CYS B 1 47 ? -9.211 0.603 5.48 1 98.25 47 CYS B N 1
ATOM 3684 C CA . CYS B 1 47 ? -9.062 1.707 6.422 1 98.25 47 CYS B CA 1
ATOM 3685 C C . CYS B 1 47 ? -10.07 2.811 6.121 1 98.25 47 CYS B C 1
ATOM 3687 O O . CYS B 1 47 ? -10.758 3.295 7.027 1 98.25 47 CYS B O 1
ATOM 3689 N N . GLN B 1 48 ? -10.188 3.131 4.91 1 96.5 48 GLN B N 1
ATOM 3690 C CA . GLN B 1 48 ? -11.109 4.184 4.504 1 96.5 48 GLN B CA 1
ATOM 3691 C C . GLN B 1 48 ? -12.555 3.811 4.836 1 96.5 48 GLN B C 1
ATOM 3693 O O . GLN B 1 48 ? -13.289 4.605 5.426 1 96.5 48 GLN B O 1
ATOM 3698 N N . LYS B 1 49 ? -12.883 2.633 4.426 1 97.12 49 LYS B N 1
ATOM 3699 C CA . LYS B 1 49 ? -14.258 2.18 4.617 1 97.12 49 LYS B CA 1
ATOM 3700 C C . LYS B 1 49 ? -14.602 2.07 6.098 1 97.12 49 LYS B C 1
ATOM 3702 O O . LYS B 1 49 ? -15.648 2.549 6.535 1 97.12 49 LYS B O 1
ATOM 3707 N N . LEU B 1 50 ? -13.742 1.457 6.867 1 98.31 50 LEU B N 1
ATOM 3708 C CA . LEU B 1 50 ? -14.008 1.283 8.289 1 98.31 50 LEU B CA 1
ATOM 3709 C C . LEU B 1 50 ? -14.117 2.633 8.992 1 98.31 50 LEU B C 1
ATOM 3711 O O . LEU B 1 50 ? -14.977 2.824 9.852 1 98.31 50 LEU B O 1
ATOM 3715 N N . ARG B 1 51 ? -13.258 3.557 8.617 1 96.88 51 ARG B N 1
ATOM 3716 C CA . ARG B 1 51 ? -13.344 4.891 9.195 1 96.88 51 ARG B CA 1
ATOM 3717 C C . ARG B 1 51 ? -14.688 5.539 8.883 1 96.88 51 ARG B C 1
ATOM 3719 O O . ARG B 1 51 ? -15.297 6.164 9.758 1 96.88 51 ARG B O 1
ATOM 3726 N N . SER B 1 52 ? -15.141 5.426 7.672 1 96.12 52 SER B N 1
ATOM 3727 C CA . SER B 1 52 ? -16.422 5.988 7.27 1 96.12 52 SER B CA 1
ATOM 3728 C C . SER B 1 52 ? -17.578 5.359 8.047 1 96.12 52 SER B C 1
ATOM 3730 O O . SER B 1 52 ? -18.656 5.941 8.148 1 96.12 52 SER B O 1
ATOM 3732 N N . LEU B 1 53 ? -17.328 4.211 8.617 1 97.5 53 LEU B N 1
ATOM 3733 C CA . LEU B 1 53 ? -18.344 3.486 9.367 1 97.5 53 LEU B CA 1
ATOM 3734 C C . LEU B 1 53 ? -18.203 3.727 10.859 1 97.5 53 LEU B C 1
ATOM 3736 O O . LEU B 1 53 ? -18.891 3.102 11.672 1 97.5 53 LEU B O 1
ATOM 3740 N N . GLY B 1 54 ? -17.25 4.578 11.211 1 96.94 54 GLY B N 1
ATOM 3741 C CA . GLY B 1 54 ? -17.062 4.934 12.609 1 96.94 54 GLY B CA 1
ATOM 3742 C C . GLY B 1 54 ? -16.141 3.988 13.359 1 96.94 54 GLY B C 1
ATOM 3743 O O . GLY B 1 54 ? -16.203 3.891 14.586 1 96.94 54 GLY B O 1
ATOM 3744 N N . VAL B 1 55 ? -15.328 3.229 12.68 1 97.94 55 VAL B N 1
ATOM 3745 C CA . VAL B 1 55 ? -14.414 2.256 13.273 1 97.94 55 VAL B CA 1
ATOM 3746 C C . VAL B 1 55 ? -12.977 2.738 13.117 1 97.94 55 VAL B C 1
ATOM 3748 O O . VAL B 1 55 ? -12.578 3.186 12.039 1 97.94 55 VAL B O 1
ATOM 3751 N N . LYS B 1 56 ? -12.227 2.699 14.172 1 97 56 LYS B N 1
ATOM 3752 C CA . LYS B 1 56 ? -10.828 3.121 14.172 1 97 56 LYS B CA 1
ATOM 3753 C C . LYS B 1 56 ? -9.898 1.934 13.945 1 97 56 LYS B C 1
ATOM 3755 O O . LYS B 1 56 ? -9.852 1.009 14.758 1 97 56 LYS B O 1
ATOM 3760 N N . VAL B 1 57 ? -9.18 1.956 12.836 1 98.38 57 VAL B N 1
ATOM 3761 C CA . VAL B 1 57 ? -8.164 0.926 12.617 1 98.38 57 VAL B CA 1
ATOM 3762 C C . VAL B 1 57 ? -6.934 1.221 13.461 1 98.38 57 VAL B C 1
ATOM 3764 O O . VAL B 1 57 ? -6.359 2.309 13.375 1 98.38 57 VAL B O 1
ATOM 3767 N N . ALA B 1 58 ? -6.484 0.221 14.234 1 97.81 58 ALA B N 1
ATOM 3768 C CA . ALA B 1 58 ? -5.426 0.448 15.219 1 97.81 58 ALA B CA 1
ATOM 3769 C C . ALA B 1 58 ? -4.098 -0.12 14.734 1 97.81 58 ALA B C 1
ATOM 3771 O O . ALA B 1 58 ? -3.029 0.345 15.141 1 97.81 58 ALA B O 1
ATOM 3772 N N . LYS B 1 59 ? -4.215 -1.082 13.922 1 98.62 59 LYS B N 1
ATOM 3773 C CA . LYS B 1 59 ? -2.99 -1.754 13.5 1 98.62 59 LYS B CA 1
ATOM 3774 C C . LYS B 1 59 ? -3.219 -2.561 12.227 1 98.62 59 LYS B C 1
ATOM 3776 O O . LYS B 1 59 ? -4.305 -3.105 12.008 1 98.62 59 LYS B O 1
ATOM 3781 N N . ILE B 1 60 ? -2.223 -2.58 11.344 1 98.88 60 ILE B N 1
ATOM 3782 C CA . ILE B 1 60 ? -2.189 -3.455 10.172 1 98.88 60 ILE B CA 1
ATOM 3783 C C . ILE B 1 60 ? -0.966 -4.367 10.25 1 98.88 60 ILE B C 1
ATOM 3785 O O . ILE B 1 60 ? 0.127 -3.922 10.602 1 98.88 60 ILE B O 1
ATOM 3789 N N . SER B 1 61 ? -1.136 -5.574 9.969 1 98.81 61 SER B N 1
ATOM 3790 C CA . SER B 1 61 ? -0.046 -6.543 9.898 1 98.81 61 SER B CA 1
ATOM 3791 C C . SER B 1 61 ? -0.052 -7.293 8.57 1 98.81 61 SER B C 1
ATOM 3793 O O . SER B 1 61 ? -1.113 -7.664 8.07 1 98.81 61 SER B O 1
ATOM 3795 N N . VAL B 1 62 ? 1.071 -7.395 7.98 1 98.81 62 VAL B N 1
ATOM 3796 C CA . VAL B 1 62 ? 1.248 -8.227 6.797 1 98.81 62 VAL B CA 1
ATOM 3797 C C . VAL B 1 62 ? 2.072 -9.461 7.148 1 98.81 62 VAL B C 1
ATOM 3799 O O . VAL B 1 62 ? 3.193 -9.344 7.648 1 98.81 62 VAL B O 1
ATOM 3802 N N . VAL B 1 63 ? 1.55 -10.633 6.879 1 98.62 63 VAL B N 1
ATOM 3803 C CA . VAL B 1 63 ? 2.188 -11.875 7.289 1 98.62 63 VAL B CA 1
ATOM 3804 C C . VAL B 1 63 ? 2.26 -12.836 6.102 1 98.62 63 VAL B C 1
ATOM 3806 O O . VAL B 1 63 ? 1.536 -12.672 5.117 1 98.62 63 VAL B O 1
ATOM 3809 N N . PRO B 1 64 ? 3.133 -13.836 6.184 1 97.62 64 PRO B N 1
ATOM 3810 C CA . PRO B 1 64 ? 3.264 -14.812 5.094 1 97.62 64 PRO B CA 1
ATOM 3811 C C . PRO B 1 64 ? 2.158 -15.867 5.109 1 97.62 64 PRO B C 1
ATOM 3813 O O . PRO B 1 64 ? 1.402 -15.961 6.082 1 97.62 64 PRO B O 1
ATOM 3816 N N . ASP B 1 65 ? 2.102 -16.641 4.031 1 96.25 65 ASP B N 1
ATOM 3817 C CA . ASP B 1 65 ? 1.151 -17.734 3.902 1 96.25 65 ASP B CA 1
ATOM 3818 C C . ASP B 1 65 ? 1.596 -18.938 4.723 1 96.25 65 ASP B C 1
ATOM 3820 O O . ASP B 1 65 ? 1.837 -20.016 4.172 1 96.25 65 ASP B O 1
ATOM 3824 N N . GLN B 1 66 ? 1.678 -18.781 6.004 1 96.69 66 GLN B N 1
ATOM 3825 C CA . GLN B 1 66 ? 2.053 -19.828 6.957 1 96.69 66 GLN B CA 1
ATOM 3826 C C . GLN B 1 66 ? 1.051 -19.906 8.102 1 96.69 66 GLN B C 1
ATOM 3828 O O . GLN B 1 66 ? 0.761 -18.891 8.75 1 96.69 66 GLN B O 1
ATOM 3833 N N . VAL B 1 67 ? 0.608 -21.078 8.328 1 97.81 67 VAL B N 1
ATOM 3834 C CA . VAL B 1 67 ? -0.472 -21.297 9.281 1 97.81 67 VAL B CA 1
ATOM 3835 C C . VAL B 1 67 ? -0.084 -20.719 10.641 1 97.81 67 VAL B C 1
ATOM 3837 O O . VAL B 1 67 ? -0.845 -19.969 11.242 1 97.81 67 VAL B O 1
ATOM 3840 N N . GLU B 1 68 ? 1.082 -21 11.086 1 97.88 68 GLU B N 1
ATOM 3841 C CA . GLU B 1 68 ? 1.506 -20.578 12.422 1 97.88 68 GLU B CA 1
ATOM 3842 C C . GLU B 1 68 ? 1.597 -19.047 12.516 1 97.88 68 GLU B C 1
ATOM 3844 O O . GLU B 1 68 ? 1.168 -18.469 13.508 1 97.88 68 GLU B O 1
ATOM 3849 N N . ALA B 1 69 ? 2.189 -18.453 11.516 1 97.88 69 ALA B N 1
ATOM 3850 C CA . ALA B 1 69 ? 2.33 -17 11.5 1 97.88 69 ALA B CA 1
ATOM 3851 C C . ALA B 1 69 ? 0.965 -16.312 11.516 1 97.88 69 ALA B C 1
ATOM 3853 O O . ALA B 1 69 ? 0.751 -15.352 12.258 1 97.88 69 ALA B O 1
ATOM 3854 N N . ILE B 1 70 ? 0.081 -16.781 10.711 1 98.75 70 ILE B N 1
ATOM 3855 C CA . ILE B 1 70 ? -1.26 -16.219 10.617 1 98.75 70 ILE B CA 1
ATOM 3856 C C . ILE B 1 70 ? -2.004 -16.438 11.93 1 98.75 70 ILE B C 1
ATOM 3858 O O . ILE B 1 70 ? -2.613 -15.516 12.477 1 98.75 70 ILE B O 1
ATOM 3862 N N . ALA B 1 71 ? -1.942 -17.641 12.438 1 98.81 71 ALA B N 1
ATOM 3863 C CA . ALA B 1 71 ? -2.66 -18 13.664 1 98.81 71 ALA B CA 1
ATOM 3864 C C . ALA B 1 71 ? -2.219 -17.125 14.828 1 98.81 71 ALA B C 1
ATOM 3866 O O . ALA B 1 71 ? -3.053 -16.641 15.602 1 98.81 71 ALA B O 1
ATOM 3867 N N . THR B 1 72 ? -0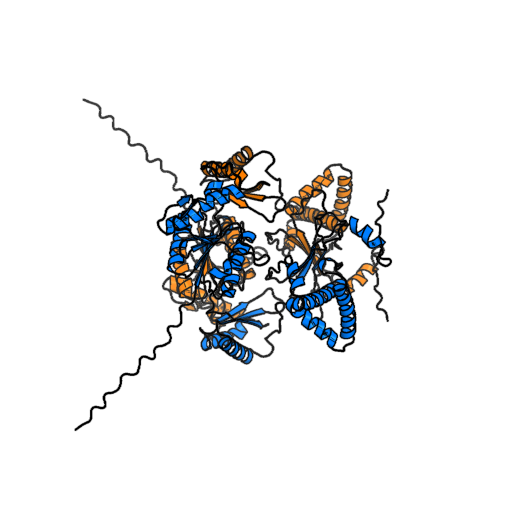.96 -16.938 14.953 1 98.38 72 THR B N 1
ATOM 3868 C CA . THR B 1 72 ? -0.417 -16.125 16.031 1 98.38 72 THR B CA 1
ATOM 3869 C C . THR B 1 72 ? -0.925 -14.688 15.922 1 98.38 72 THR B C 1
ATOM 3871 O O . THR B 1 72 ? -1.326 -14.094 16.922 1 98.38 72 THR B O 1
ATOM 3874 N N . GLU B 1 73 ? -0.882 -14.156 14.75 1 98.62 73 GLU B N 1
ATOM 3875 C CA . GLU B 1 73 ? -1.328 -12.781 14.539 1 98.62 73 GLU B CA 1
ATOM 3876 C C . GLU B 1 73 ? -2.826 -12.641 14.789 1 98.62 73 GLU B C 1
ATOM 3878 O O . GLU B 1 73 ? -3.268 -11.68 15.43 1 98.62 73 GLU B O 1
ATOM 3883 N N . VAL B 1 74 ? -3.584 -13.586 14.305 1 98.81 74 VAL B N 1
ATOM 3884 C CA . VAL B 1 74 ? -5.035 -13.562 14.461 1 98.81 74 VAL B CA 1
ATOM 3885 C C . VAL B 1 74 ? -5.391 -13.625 15.945 1 98.81 74 VAL B C 1
ATOM 3887 O O . VAL B 1 74 ? -6.238 -12.859 16.422 1 98.81 74 VAL B O 1
ATOM 3890 N N . LYS B 1 75 ? -4.789 -14.477 16.641 1 98.69 75 LYS B N 1
ATOM 3891 C CA . LYS B 1 75 ? -5.066 -14.594 18.078 1 98.69 75 LYS B CA 1
ATOM 3892 C C . LYS B 1 75 ? -4.758 -13.297 18.812 1 98.69 75 LYS B C 1
ATOM 3894 O O . LYS B 1 75 ? -5.574 -12.812 19.594 1 98.69 75 LYS B O 1
ATOM 3899 N N . SER B 1 76 ? -3.635 -12.773 18.516 1 98.25 76 SER B N 1
ATOM 3900 C CA . SER B 1 76 ? -3.229 -11.516 19.141 1 98.25 76 SER B CA 1
ATOM 3901 C C . SER B 1 76 ? -4.227 -10.398 18.844 1 98.25 76 SER B C 1
ATOM 3903 O O . SER B 1 76 ? -4.629 -9.664 19.75 1 98.25 76 SER B O 1
ATOM 3905 N N . PHE B 1 77 ? -4.625 -10.281 17.578 1 98.75 77 PHE B N 1
ATOM 3906 C CA . PHE B 1 77 ? -5.547 -9.234 17.156 1 98.75 77 PHE B CA 1
ATOM 3907 C C . PHE B 1 77 ? -6.934 -9.461 17.75 1 98.75 77 PHE B C 1
ATOM 3909 O O . PHE B 1 77 ? -7.59 -8.516 18.188 1 98.75 77 PHE B O 1
ATOM 3916 N N . ALA B 1 78 ? -7.395 -10.688 17.734 1 98.69 78 ALA B N 1
ATOM 3917 C CA . ALA B 1 78 ? -8.734 -11.008 18.219 1 98.69 78 ALA B CA 1
ATOM 3918 C C . ALA B 1 78 ? -8.891 -10.641 19.688 1 98.69 78 ALA B C 1
ATOM 3920 O O . ALA B 1 78 ? -9.977 -10.25 20.125 1 98.69 78 ALA B O 1
ATOM 3921 N N . ASP B 1 79 ? -7.809 -10.688 20.469 1 98 79 ASP B N 1
ATOM 3922 C CA . ASP B 1 79 ? -7.828 -10.383 21.891 1 98 79 ASP B CA 1
ATOM 3923 C C . ASP B 1 79 ? -7.789 -8.875 22.125 1 98 79 ASP B C 1
ATOM 3925 O O . ASP B 1 79 ? -8.188 -8.398 23.188 1 98 79 ASP B O 1
ATOM 3929 N N . ARG B 1 80 ? -7.43 -8.141 21.172 1 97.38 80 ARG B N 1
ATOM 3930 C CA . ARG B 1 80 ? -7.102 -6.742 21.422 1 97.38 80 ARG B CA 1
ATOM 3931 C C . ARG B 1 80 ? -8.117 -5.82 20.75 1 97.38 80 ARG B C 1
ATOM 3933 O O . ARG B 1 80 ? -8.336 -4.695 21.219 1 97.38 80 ARG B O 1
ATOM 3940 N N . PHE B 1 81 ? -8.734 -6.273 19.688 1 98.12 81 PHE B N 1
ATOM 3941 C CA . PHE B 1 81 ? -9.547 -5.363 18.891 1 98.12 81 PHE B CA 1
ATOM 3942 C C . PHE B 1 81 ? -10.984 -5.863 18.797 1 98.12 81 PHE B C 1
ATOM 3944 O O . PHE B 1 81 ? -11.242 -7.062 18.938 1 98.12 81 PHE B O 1
ATOM 3951 N N . THR B 1 82 ? -11.945 -4.91 18.531 1 98.44 82 THR B N 1
ATOM 3952 C CA . THR B 1 82 ? -13.359 -5.25 18.359 1 98.44 82 THR B CA 1
ATOM 3953 C C . THR B 1 82 ? -13.562 -6.129 17.125 1 98.44 82 THR B C 1
ATOM 3955 O O . THR B 1 82 ? -14.281 -7.129 17.188 1 98.44 82 THR B O 1
ATOM 3958 N N . TYR B 1 83 ? -12.93 -5.734 16.016 1 98.56 83 TYR B N 1
ATOM 3959 C CA . TYR B 1 83 ? -13 -6.477 14.766 1 98.56 83 TYR B CA 1
ATOM 3960 C C . TYR B 1 83 ? -11.602 -6.824 14.258 1 98.56 83 TYR B C 1
ATOM 3962 O O . TYR B 1 83 ? -10.664 -6.043 14.422 1 98.56 83 TYR B O 1
ATOM 3970 N N . VAL B 1 84 ? -11.477 -7.973 13.75 1 98.88 84 VAL B N 1
ATOM 3971 C CA . VAL B 1 84 ? -10.281 -8.359 13 1 98.88 84 VAL B CA 1
ATOM 3972 C C . VAL B 1 84 ? -10.664 -8.688 11.562 1 98.88 84 VAL B C 1
ATOM 3974 O O . VAL B 1 84 ? -11.539 -9.523 11.32 1 98.88 84 VAL B O 1
ATOM 3977 N N . LEU B 1 85 ? -10.117 -7.98 10.625 1 98.88 85 LEU B N 1
ATOM 3978 C CA . LEU B 1 85 ? -10.344 -8.258 9.211 1 98.88 85 LEU B CA 1
ATOM 3979 C C . LEU B 1 85 ? -9.086 -8.82 8.555 1 98.88 85 LEU B C 1
ATOM 3981 O O . LEU B 1 85 ? -8.008 -8.219 8.656 1 98.88 85 LEU B O 1
ATOM 3985 N N . THR B 1 86 ? -9.203 -9.977 7.961 1 98.88 86 THR B N 1
ATOM 3986 C CA . THR B 1 86 ? -8.094 -10.523 7.188 1 98.88 86 THR B CA 1
ATOM 3987 C C . THR B 1 86 ? -8.336 -10.359 5.691 1 98.88 86 THR B C 1
ATOM 3989 O O . THR B 1 86 ? -9.477 -10.203 5.258 1 98.88 86 THR B O 1
ATOM 3992 N N . SER B 1 87 ? -7.297 -10.328 4.934 1 98.38 87 SER B N 1
ATOM 3993 C CA . SER B 1 87 ? -7.379 -10.281 3.477 1 98.38 87 SER B CA 1
ATOM 3994 C C . SER B 1 87 ? -6.375 -11.234 2.834 1 98.38 87 SER B C 1
ATOM 3996 O O . SER B 1 87 ? -5.164 -11.078 3.014 1 98.38 87 SER B O 1
ATOM 3998 N N . GLY B 1 88 ? -6.941 -12.258 2.166 1 97 88 GLY B N 1
ATOM 3999 C CA . GLY B 1 88 ? -6.07 -13.156 1.422 1 97 88 GLY B CA 1
ATOM 4000 C C . GLY B 1 88 ? -6.023 -14.555 2.002 1 97 88 GLY B C 1
ATOM 4001 O O . GLY B 1 88 ? -6.441 -14.781 3.141 1 97 88 GLY B O 1
ATOM 4002 N N . GLY B 1 89 ? -5.598 -15.531 1.171 1 95.94 89 GLY B N 1
ATOM 4003 C CA . GLY B 1 89 ? -5.27 -16.875 1.612 1 95.94 89 GLY B CA 1
ATOM 4004 C C . GLY B 1 89 ? -6.477 -17.797 1.689 1 95.94 89 GLY B C 1
ATOM 4005 O O . GLY B 1 89 ? -6.496 -18.734 2.479 1 95.94 89 GLY B O 1
ATOM 4006 N N . ILE B 1 90 ? -7.496 -17.516 0.869 1 94.88 90 ILE B N 1
ATOM 4007 C CA . ILE B 1 90 ? -8.711 -18.312 1.024 1 94.88 90 ILE B CA 1
ATOM 4008 C C . ILE B 1 90 ? -9.039 -19.016 -0.289 1 94.88 90 ILE B C 1
ATOM 4010 O O . ILE B 1 90 ? -10.148 -19.531 -0.469 1 94.88 90 ILE B O 1
ATOM 4014 N N . GLY B 1 91 ? -8.188 -19.156 -1.201 1 90.31 91 GLY B N 1
ATOM 4015 C CA . GLY B 1 91 ? -8.398 -19.844 -2.465 1 90.31 91 GLY B CA 1
ATOM 4016 C C . GLY B 1 91 ? -8.266 -21.359 -2.354 1 90.31 91 GLY B C 1
ATOM 4017 O O . GLY B 1 91 ? -8.25 -21.906 -1.248 1 90.31 91 GLY B O 1
ATOM 4018 N N . PRO B 1 92 ? -8.203 -22.031 -3.486 1 89.56 92 PRO B N 1
ATOM 4019 C CA . PRO B 1 92 ? -8.203 -23.5 -3.504 1 89.56 92 PRO B CA 1
ATOM 4020 C C . PRO B 1 92 ? -6.797 -24.094 -3.518 1 89.56 92 PRO B C 1
ATOM 4022 O O . PRO B 1 92 ? -6.637 -25.312 -3.51 1 89.56 92 PRO B O 1
ATOM 4025 N N . THR B 1 93 ? -5.77 -23.266 -3.5 1 91 93 THR B N 1
ATOM 4026 C CA . THR B 1 93 ? -4.414 -23.75 -3.711 1 91 93 THR B CA 1
ATOM 4027 C C . THR B 1 93 ? -3.695 -23.953 -2.379 1 91 93 THR B C 1
ATOM 4029 O O . THR B 1 93 ? -4.266 -23.688 -1.317 1 91 93 THR B O 1
ATOM 4032 N N . HIS B 1 94 ? -2.514 -24.484 -2.385 1 90.44 94 HIS B N 1
ATOM 4033 C CA . HIS B 1 94 ? -1.719 -24.875 -1.228 1 90.44 94 HIS B CA 1
ATOM 4034 C C . HIS B 1 94 ? -1.412 -23.688 -0.336 1 90.44 94 HIS B C 1
ATOM 4036 O O . HIS B 1 94 ? -1.241 -23.828 0.876 1 90.44 94 HIS B O 1
ATOM 4042 N N . ASP B 1 95 ? -1.343 -22.5 -0.923 1 91 95 ASP B N 1
ATOM 4043 C CA . ASP B 1 95 ? -0.937 -21.328 -0.157 1 91 95 ASP B CA 1
ATOM 4044 C C . ASP B 1 95 ? -2.145 -20.641 0.466 1 91 95 ASP B C 1
ATOM 4046 O O . ASP B 1 95 ? -1.993 -19.672 1.215 1 91 95 ASP B O 1
ATOM 4050 N N . ASP B 1 96 ? -3.242 -21.141 0.235 1 94.38 96 ASP B N 1
ATOM 4051 C CA . ASP B 1 96 ? -4.453 -20.609 0.855 1 94.38 96 ASP B CA 1
ATOM 4052 C C . ASP B 1 96 ? -4.734 -21.312 2.188 1 94.38 96 ASP B C 1
ATOM 4054 O O . ASP B 1 96 ? -5.512 -22.266 2.246 1 94.38 96 ASP B O 1
ATOM 4058 N N . VAL B 1 97 ? -4.199 -20.766 3.219 1 96.62 97 VAL B N 1
ATOM 4059 C CA . VAL B 1 97 ? -4.191 -21.484 4.484 1 96.62 97 VAL B CA 1
ATOM 4060 C C . VAL B 1 97 ? -4.852 -20.641 5.57 1 96.62 97 VAL B C 1
ATOM 4062 O O . VAL B 1 97 ? -4.699 -20.922 6.762 1 96.62 97 VAL B O 1
ATOM 4065 N N . THR B 1 98 ? -5.543 -19.562 5.199 1 98.38 98 THR B N 1
ATOM 4066 C CA . THR B 1 98 ? -6.082 -18.625 6.172 1 98.38 98 THR B CA 1
ATOM 4067 C C . THR B 1 98 ? -7.137 -19.281 7.051 1 98.38 98 THR B C 1
ATOM 4069 O O . THR B 1 98 ? -7.141 -19.109 8.266 1 98.38 98 THR B O 1
ATOM 4072 N N . PHE B 1 99 ? -8.062 -20.109 6.473 1 98.19 99 PHE B N 1
ATOM 4073 C CA . PHE B 1 99 ? -9.094 -20.781 7.262 1 98.19 99 PHE B CA 1
ATOM 4074 C C . PHE B 1 99 ? -8.477 -21.734 8.266 1 98.19 99 PHE B C 1
ATOM 4076 O O . PHE B 1 99 ? -8.875 -21.766 9.438 1 98.19 99 PHE B O 1
ATOM 4083 N N . GLU B 1 100 ? -7.535 -22.469 7.777 1 97.69 100 GLU B N 1
ATOM 4084 C CA . GLU B 1 100 ? -6.82 -23.375 8.664 1 97.69 100 GLU B CA 1
ATOM 4085 C C . GLU B 1 100 ? -6.133 -22.625 9.797 1 97.69 100 GLU B C 1
ATOM 4087 O O . GLU B 1 100 ? -6.164 -23.062 10.945 1 97.69 100 GLU B O 1
ATOM 4092 N N . ALA B 1 101 ? -5.496 -21.547 9.477 1 98.69 101 ALA B N 1
ATOM 4093 C CA . ALA B 1 101 ? -4.777 -20.75 10.461 1 98.69 101 ALA B CA 1
ATOM 4094 C C . ALA B 1 101 ? -5.738 -20.156 11.492 1 98.69 101 ALA B C 1
ATOM 4096 O O . ALA B 1 101 ? -5.43 -20.125 12.688 1 98.69 101 ALA B O 1
ATOM 4097 N N . VAL B 1 102 ? -6.859 -19.656 11.047 1 98.69 102 VAL B N 1
ATOM 4098 C CA . VAL B 1 102 ? -7.844 -19.094 11.953 1 98.69 102 VAL B CA 1
ATOM 4099 C C . VAL B 1 102 ? -8.375 -20.172 12.891 1 98.69 102 VAL B C 1
ATOM 4101 O O . VAL B 1 102 ? -8.562 -19.938 14.086 1 98.69 102 VAL B O 1
ATOM 4104 N N . ALA B 1 103 ? -8.664 -21.359 12.352 1 98.5 103 ALA B N 1
ATOM 4105 C CA . ALA B 1 103 ? -9.078 -22.484 13.195 1 98.5 103 ALA B CA 1
ATOM 4106 C C . ALA B 1 103 ? -8.039 -22.781 14.273 1 98.5 103 ALA B C 1
ATOM 4108 O O . ALA B 1 103 ? -8.383 -22.953 15.445 1 98.5 103 ALA B O 1
ATOM 4109 N N . GLU B 1 104 ? -6.84 -22.797 13.867 1 98.38 104 GLU B N 1
ATOM 4110 C CA . GLU B 1 104 ? -5.746 -23.062 14.805 1 98.38 104 GLU B CA 1
ATOM 4111 C C . GLU B 1 104 ? -5.672 -21.969 15.875 1 98.38 104 GLU B C 1
ATOM 4113 O O . GLU B 1 104 ? -5.414 -22.266 17.047 1 98.38 104 GLU B O 1
ATOM 4118 N N . ALA B 1 105 ? -5.84 -20.75 15.508 1 98.56 105 ALA B N 1
ATOM 4119 C CA . ALA B 1 105 ? -5.781 -19.625 16.438 1 98.56 105 ALA B CA 1
ATOM 4120 C C . ALA B 1 105 ? -6.773 -19.797 17.578 1 98.56 105 ALA B C 1
ATOM 4122 O O . ALA B 1 105 ? -6.512 -19.375 18.703 1 98.56 105 ALA B O 1
ATOM 4123 N N . PHE B 1 106 ? -7.875 -20.469 17.297 1 98.25 106 PHE B N 1
ATOM 4124 C CA . PHE B 1 106 ? -8.938 -20.578 18.297 1 98.25 106 PHE B CA 1
ATOM 4125 C C . PHE B 1 106 ? -9.055 -22 18.812 1 98.25 106 PHE B C 1
ATOM 4127 O O . PHE B 1 106 ? -10 -22.328 19.547 1 98.25 106 PHE B O 1
ATOM 4134 N N . GLY B 1 107 ? -8.203 -22.844 18.422 1 97.06 107 GLY B N 1
ATOM 4135 C CA . GLY B 1 107 ? -8.203 -24.219 18.891 1 97.06 107 GLY B CA 1
ATOM 4136 C C . GLY B 1 107 ? -9.352 -25.047 18.344 1 97.06 107 GLY B C 1
ATOM 4137 O O . GLY B 1 107 ? -9.906 -25.906 19.047 1 97.06 107 GLY B O 1
ATOM 4138 N N . GLU B 1 108 ? -9.766 -24.688 17.141 1 96.69 108 GLU B N 1
ATOM 4139 C CA . GLU B 1 108 ? -10.844 -25.406 16.469 1 96.69 108 GLU B CA 1
ATOM 4140 C C . GLU B 1 108 ? -10.312 -26.234 15.305 1 96.69 108 GLU B C 1
ATOM 4142 O O . GLU B 1 108 ? -9.148 -26.094 14.906 1 96.69 108 GLU B O 1
ATOM 4147 N N . LYS B 1 109 ? -11.164 -27.062 14.797 1 96 109 LYS B N 1
ATOM 4148 C CA . LYS B 1 109 ? -10.844 -27.859 13.609 1 96 109 LYS B CA 1
ATOM 4149 C C . LYS B 1 109 ? -11.555 -27.312 12.375 1 96 109 LYS B C 1
ATOM 4151 O O . LYS B 1 109 ? -12.5 -26.531 12.492 1 96 109 LYS B O 1
ATOM 4156 N N . ILE B 1 110 ? -11.023 -27.719 11.266 1 96.31 110 ILE B N 1
ATOM 4157 C CA . ILE B 1 110 ? -11.656 -27.391 9.992 1 96.31 110 ILE B CA 1
ATOM 4158 C C . ILE B 1 110 ? -12.609 -28.516 9.586 1 96.31 110 ILE B C 1
ATOM 4160 O O . ILE B 1 110 ? -12.305 -29.688 9.773 1 96.31 110 ILE B O 1
ATOM 4164 N N . ARG B 1 111 ? -13.75 -28.172 9.078 1 95.25 111 ARG B N 1
ATOM 4165 C CA . ARG B 1 111 ? -14.75 -29.141 8.617 1 95.25 111 ARG B CA 1
ATOM 4166 C C . ARG B 1 111 ? -15.461 -28.641 7.367 1 95.25 111 ARG B C 1
ATOM 4168 O O . ARG B 1 111 ? -15.492 -27.438 7.102 1 95.25 111 ARG B O 1
ATOM 4175 N N . LEU B 1 112 ? -16.016 -29.609 6.73 1 94.12 112 LEU B N 1
ATOM 4176 C CA . LEU B 1 112 ? -16.859 -29.266 5.594 1 94.12 112 LEU B CA 1
ATOM 4177 C C . LEU B 1 112 ? -18.172 -28.625 6.055 1 94.12 112 LEU B C 1
ATOM 4179 O O . LEU B 1 112 ? -18.906 -29.219 6.836 1 94.12 112 LEU B O 1
ATOM 4183 N N . HIS B 1 113 ? -18.391 -27.469 5.684 1 94.56 113 HIS B N 1
ATOM 4184 C CA . HIS B 1 113 ? -19.641 -26.797 5.988 1 94.56 113 HIS B CA 1
ATOM 4185 C C . HIS B 1 113 ? -20.719 -27.125 4.957 1 94.56 113 HIS B C 1
ATOM 4187 O O . HIS B 1 113 ? -20.531 -26.891 3.76 1 94.56 113 HIS B O 1
ATOM 4193 N N . PRO B 1 114 ? -21.812 -27.641 5.352 1 93.25 114 PRO B N 1
ATOM 4194 C CA . PRO B 1 114 ? -22.812 -28.141 4.406 1 93.25 114 PRO B CA 1
ATOM 4195 C C . PRO B 1 114 ? -23.297 -27.062 3.432 1 93.25 114 PRO B C 1
ATOM 4197 O O . PRO B 1 114 ? -23.406 -27.328 2.23 1 93.25 114 PRO B O 1
ATOM 4200 N N . GLU B 1 115 ? -23.562 -25.938 3.922 1 94.69 115 GLU B N 1
ATOM 4201 C CA . GLU B 1 115 ? -24.031 -24.859 3.045 1 94.69 115 GLU B CA 1
ATOM 4202 C C . GLU B 1 115 ? -22.953 -24.453 2.049 1 94.69 115 GLU B C 1
ATOM 4204 O O . GLU B 1 115 ? -23.25 -24.156 0.888 1 94.69 115 GLU B O 1
ATOM 4209 N N . MET B 1 116 ? -21.734 -24.406 2.512 1 93.81 116 MET B N 1
ATOM 4210 C CA . MET B 1 116 ? -20.625 -24.062 1.632 1 93.81 116 MET B CA 1
ATOM 4211 C C . MET B 1 116 ? -20.422 -25.125 0.563 1 93.81 116 MET B C 1
ATOM 4213 O O . MET B 1 116 ? -20.062 -24.812 -0.572 1 93.81 116 MET B O 1
ATOM 4217 N N . VAL B 1 117 ? -20.609 -26.344 0.934 1 91.81 117 VAL B N 1
ATOM 4218 C CA . VAL B 1 117 ? -20.484 -27.438 -0.017 1 91.81 117 VAL B CA 1
ATOM 4219 C C . VAL B 1 117 ? -21.453 -27.234 -1.177 1 91.81 117 VAL B C 1
ATOM 4221 O O . VAL B 1 117 ? -21.078 -27.375 -2.344 1 91.81 117 VAL B O 1
ATOM 4224 N N . GLU B 1 118 ? -22.656 -26.922 -0.856 1 91.56 118 GLU B N 1
ATOM 4225 C CA . GLU B 1 118 ? -23.656 -26.703 -1.883 1 91.56 118 GLU B CA 1
ATOM 4226 C C . GLU B 1 118 ? -23.297 -25.516 -2.766 1 91.56 118 GLU B C 1
ATOM 4228 O O . GLU B 1 118 ? -23.5 -25.547 -3.98 1 91.56 118 GLU B O 1
ATOM 4233 N N . LEU B 1 119 ? -22.781 -24.5 -2.141 1 91.19 119 LEU B N 1
ATOM 4234 C CA . LEU B 1 119 ? -22.391 -23.312 -2.881 1 91.19 119 LEU B CA 1
ATOM 4235 C C . LEU B 1 119 ? -21.234 -23.609 -3.83 1 91.19 119 LEU B C 1
ATOM 4237 O O . LEU B 1 119 ? -21.234 -23.156 -4.977 1 91.19 119 LEU B O 1
ATOM 4241 N N . VAL B 1 120 ? -20.266 -24.297 -3.314 1 88.5 120 VAL B N 1
ATOM 4242 C CA . VAL B 1 120 ? -19.094 -24.641 -4.121 1 88.5 120 VAL B CA 1
ATOM 4243 C C . VAL B 1 120 ? -19.516 -25.5 -5.312 1 88.5 120 VAL B C 1
ATOM 4245 O O . VAL B 1 120 ? -19.047 -25.297 -6.43 1 88.5 120 VAL B O 1
ATOM 4248 N N . LYS B 1 121 ? -20.422 -26.391 -5.098 1 85.81 121 LYS B N 1
ATOM 4249 C CA . LYS B 1 121 ? -20.938 -27.219 -6.18 1 85.81 121 LYS B CA 1
ATOM 4250 C C . LYS B 1 121 ? -21.641 -26.375 -7.234 1 85.81 121 LYS B C 1
ATOM 4252 O O . LYS B 1 121 ? -21.484 -26.609 -8.43 1 85.81 121 LYS B O 1
ATOM 4257 N N . LYS B 1 122 ? -22.344 -25.469 -6.793 1 85.06 122 LYS B N 1
ATOM 4258 C CA . LYS B 1 122 ? -23.109 -24.594 -7.676 1 85.06 122 LYS B CA 1
ATOM 4259 C C . LYS B 1 122 ? -22.203 -23.734 -8.539 1 85.06 122 LYS B C 1
ATOM 4261 O O . LYS B 1 122 ? -22.438 -23.562 -9.734 1 85.06 122 LYS B O 1
ATOM 4266 N N . PHE B 1 123 ? -21.156 -23.25 -7.961 1 82.38 123 PHE B N 1
ATOM 4267 C CA . PHE B 1 123 ? -20.328 -22.25 -8.625 1 82.38 123 PHE B CA 1
ATOM 4268 C C . PHE B 1 123 ? -19.188 -22.906 -9.398 1 82.38 123 PHE B C 1
ATOM 4270 O O . PHE B 1 123 ? -18.75 -22.391 -10.43 1 82.38 123 PHE B O 1
ATOM 4277 N N . PHE B 1 124 ? -18.75 -24 -8.883 1 79.12 124 PHE B N 1
ATOM 4278 C CA . PHE B 1 124 ? -17.531 -24.562 -9.461 1 79.12 124 PHE B CA 1
ATOM 4279 C C . PHE B 1 124 ? -17.797 -25.938 -10.062 1 79.12 124 PHE B C 1
ATOM 4281 O O . PHE B 1 124 ? -16.875 -26.578 -10.578 1 79.12 124 PHE B O 1
ATOM 4288 N N . GLY B 1 125 ? -18.969 -26.359 -10.086 1 74.62 125 GLY B N 1
ATOM 4289 C CA . GLY B 1 125 ? -19.359 -27.594 -10.758 1 74.62 125 GLY B CA 1
ATOM 4290 C C . GLY B 1 125 ? -19.547 -28.766 -9.812 1 74.62 125 GLY B C 1
ATOM 4291 O O . GLY B 1 125 ? -18.969 -28.797 -8.727 1 74.62 125 GLY B O 1
ATOM 4292 N N . GLN B 1 126 ? -20.469 -29.594 -10.195 1 66.56 126 GLN B N 1
ATOM 4293 C CA . GLN B 1 126 ? -20.984 -30.703 -9.398 1 66.56 126 GLN B CA 1
ATOM 4294 C C . GLN B 1 126 ? -19.922 -31.797 -9.234 1 66.56 126 GLN B C 1
ATOM 4296 O O . GLN B 1 126 ? -19.906 -32.5 -8.234 1 66.56 126 GLN B O 1
ATOM 4301 N N . GLN B 1 127 ? -19.156 -32.062 -10.141 1 58.62 127 GLN B N 1
ATOM 4302 C CA . GLN B 1 127 ? -18.375 -33.281 -10.141 1 58.62 127 GLN B CA 1
ATOM 4303 C C . GLN B 1 127 ? -17.203 -33.188 -9.164 1 58.62 127 GLN B C 1
ATOM 4305 O O . GLN B 1 127 ? -16.172 -33.844 -9.367 1 58.62 127 GLN B O 1
ATOM 4310 N N . SER B 1 128 ? -17.453 -32.562 -8.055 1 59.84 128 SER B N 1
ATOM 4311 C CA . SER B 1 128 ? -16.203 -32.438 -7.32 1 59.84 128 SER B CA 1
ATOM 4312 C C . SER B 1 128 ? -16.125 -33.438 -6.191 1 59.84 128 SER B C 1
ATOM 4314 O O . SER B 1 128 ? -17.078 -33.625 -5.426 1 59.84 128 SER B O 1
ATOM 4316 N N . LYS B 1 129 ? -15.289 -34.531 -6.422 1 62.66 129 LYS B N 1
ATOM 4317 C CA . LYS B 1 129 ? -14.914 -35.438 -5.348 1 62.66 129 LYS B CA 1
ATOM 4318 C C . LYS B 1 129 ? -14.469 -34.688 -4.102 1 62.66 129 LYS B C 1
ATOM 4320 O O . LYS B 1 129 ? -14 -33.531 -4.199 1 62.66 129 LYS B O 1
ATOM 4325 N N . PRO B 1 130 ? -14.852 -35.25 -3.045 1 62.62 130 PRO B N 1
ATOM 4326 C CA . PRO B 1 130 ? -14.469 -34.625 -1.775 1 62.62 130 PRO B CA 1
ATOM 4327 C C . PRO B 1 130 ? -13 -34.219 -1.731 1 62.62 130 PRO B C 1
ATOM 4329 O O . PRO B 1 130 ? -12.633 -33.281 -1.029 1 62.62 130 PRO B O 1
ATOM 4332 N N . GLU B 1 131 ? -12.281 -34.875 -2.527 1 67.19 131 GLU B N 1
ATOM 4333 C CA . GLU B 1 131 ? -10.852 -34.625 -2.482 1 67.19 131 GLU B CA 1
ATOM 4334 C C . GLU B 1 131 ? -10.453 -33.531 -3.484 1 67.19 131 GLU B C 1
ATOM 4336 O O . GLU B 1 131 ? -9.289 -33.125 -3.537 1 67.19 131 GLU B O 1
ATOM 4341 N N . SER B 1 132 ? -11.43 -33 -3.977 1 77.44 132 SER B N 1
ATOM 4342 C CA . SER B 1 132 ? -11.141 -32.031 -5.016 1 77.44 132 SER B CA 1
ATOM 4343 C C . SER B 1 132 ? -10.672 -30.703 -4.41 1 77.44 132 SER B C 1
ATOM 4345 O O . SER B 1 132 ? -11.086 -30.344 -3.307 1 77.44 132 SER B O 1
ATOM 4347 N N . PRO B 1 133 ? -9.719 -30.078 -5.012 1 80.12 133 PRO B N 1
ATOM 4348 C CA . PRO B 1 133 ? -9.227 -28.781 -4.539 1 80.12 133 PRO B CA 1
ATOM 4349 C C . PRO B 1 133 ? -10.344 -27.766 -4.336 1 80.12 133 PRO B C 1
ATOM 4351 O O . PRO B 1 133 ? -10.25 -26.906 -3.453 1 80.12 133 PRO B O 1
ATOM 4354 N N . LYS B 1 134 ? -11.43 -27.953 -5.016 1 82.88 134 LYS B N 1
ATOM 4355 C CA . LYS B 1 134 ? -12.555 -27.031 -4.883 1 82.88 134 LYS B CA 1
ATOM 4356 C C . LYS B 1 134 ? -13.219 -27.156 -3.514 1 82.88 134 LYS B C 1
ATOM 4358 O O . LYS B 1 134 ? -13.711 -26.172 -2.959 1 82.88 134 LYS B O 1
ATOM 4363 N N . MET B 1 135 ? -13.188 -28.344 -3.055 1 86.69 135 MET B N 1
ATOM 4364 C CA . MET B 1 135 ? -13.844 -28.594 -1.777 1 86.69 135 MET B CA 1
ATOM 4365 C C . MET B 1 135 ? -13.078 -27.953 -0.629 1 86.69 135 MET B C 1
ATOM 4367 O O . MET B 1 135 ? -13.625 -27.766 0.462 1 86.69 135 MET B O 1
ATOM 4371 N N . LYS B 1 136 ? -11.836 -27.625 -0.914 1 87.69 136 LYS B N 1
ATOM 4372 C CA . LYS B 1 136 ? -11.055 -26.891 0.072 1 87.69 136 LYS B CA 1
ATOM 4373 C C . LYS B 1 136 ? -11.75 -25.578 0.438 1 87.69 136 LYS B C 1
ATOM 4375 O O . LYS B 1 136 ? -11.664 -25.125 1.581 1 87.69 136 LYS B O 1
ATOM 4380 N N . LEU B 1 137 ? -12.453 -25.031 -0.457 1 89.56 137 LEU B N 1
ATOM 4381 C CA . LEU B 1 137 ? -13.148 -23.766 -0.263 1 89.56 137 LEU B CA 1
ATOM 4382 C C . LEU B 1 137 ? -14.312 -23.938 0.714 1 89.56 137 LEU B C 1
ATOM 4384 O O . LEU B 1 137 ? -14.797 -22.953 1.279 1 89.56 137 LEU B O 1
ATOM 4388 N N . ALA B 1 138 ? -14.766 -25.203 0.834 1 92.94 138 ALA B N 1
ATOM 4389 C CA . ALA B 1 138 ? -15.906 -25.469 1.702 1 92.94 138 ALA B CA 1
ATOM 4390 C C . ALA B 1 138 ? -15.445 -25.906 3.094 1 92.94 138 ALA B C 1
ATOM 4392 O O . ALA B 1 138 ? -16.266 -26.078 3.996 1 92.94 138 ALA B O 1
ATOM 4393 N N . CYS B 1 139 ? -14.164 -26.062 3.242 1 94.19 139 CYS 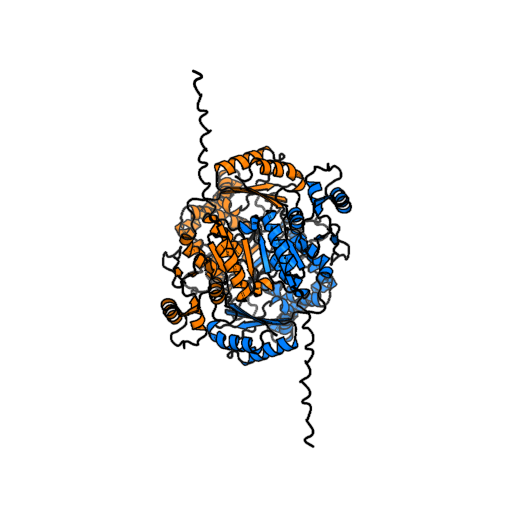B N 1
ATOM 4394 C CA . CYS B 1 139 ? -13.602 -26.422 4.539 1 94.19 139 CYS B CA 1
ATOM 4395 C C . CYS B 1 139 ? -13.328 -25.188 5.383 1 94.19 139 CYS B C 1
ATOM 4397 O O . CYS B 1 139 ? -12.375 -24.453 5.133 1 94.19 139 CYS B O 1
ATOM 4399 N N . VAL B 1 140 ? -14.141 -25 6.395 1 96.81 140 VAL B N 1
ATOM 4400 C CA . VAL B 1 140 ? -14.031 -23.812 7.227 1 96.81 140 VAL B CA 1
ATOM 4401 C C . VAL B 1 140 ? -14.016 -24.203 8.703 1 96.81 140 VAL B C 1
ATOM 4403 O O . VAL B 1 140 ? -14.328 -25.344 9.047 1 96.81 140 VAL B O 1
ATOM 4406 N N . PRO B 1 141 ? -13.508 -23.297 9.57 1 97.69 141 PRO B N 1
ATOM 4407 C CA . PRO B 1 141 ? -13.539 -23.594 11.008 1 97.69 141 PRO B CA 1
ATOM 4408 C C . PRO B 1 141 ? -14.938 -23.969 11.5 1 97.69 141 PRO B C 1
ATOM 4410 O O . PRO B 1 141 ? -15.938 -23.484 10.961 1 97.69 141 PRO B O 1
ATOM 4413 N N . GLU B 1 142 ? -15.078 -24.703 12.5 1 96.44 142 GLU B N 1
ATOM 4414 C CA . GLU B 1 142 ? -16.328 -25.297 12.992 1 96.44 142 GLU B CA 1
ATOM 4415 C C . GLU B 1 142 ? -17.297 -24.203 13.445 1 96.44 142 GLU B C 1
ATOM 4417 O O . GLU B 1 142 ? -18.516 -24.344 13.273 1 96.44 142 GLU B O 1
ATOM 4422 N N . SER B 1 143 ? -16.812 -23.141 14 1 96.88 143 SER B N 1
ATOM 4423 C CA . SER B 1 143 ? -17.688 -22.109 14.555 1 96.88 143 SER B CA 1
ATOM 4424 C C . SER B 1 143 ? -17.953 -21.016 13.531 1 96.88 143 SER B C 1
ATOM 4426 O O . SER B 1 143 ? -18.469 -19.953 13.875 1 96.88 143 SER B O 1
ATOM 4428 N N . SER B 1 144 ? -17.703 -21.312 12.273 1 97.56 144 SER B N 1
ATOM 4429 C CA . SER B 1 144 ? -17.812 -20.312 11.227 1 97.56 144 SER B CA 1
ATOM 4430 C C . SER B 1 144 ? -19.25 -19.859 11.031 1 97.56 144 SER B C 1
ATOM 4432 O O . SER B 1 144 ? -20.172 -20.672 11.094 1 97.56 144 SER B O 1
ATOM 4434 N N . LEU B 1 145 ? -19.438 -18.594 10.859 1 97.69 145 LEU B N 1
ATOM 4435 C CA . LEU B 1 145 ? -20.703 -17.984 10.438 1 97.69 145 LEU B CA 1
ATOM 4436 C C . LEU B 1 145 ? -20.625 -17.5 8.992 1 97.69 145 LEU B C 1
ATOM 4438 O O . LEU B 1 145 ? -19.594 -16.969 8.57 1 97.69 145 LEU B O 1
ATOM 4442 N N . LEU B 1 146 ? -21.688 -17.75 8.266 1 97.75 146 LEU B N 1
ATOM 4443 C CA . LEU B 1 146 ? -21.797 -17.266 6.895 1 97.75 146 LEU B CA 1
ATOM 4444 C C . LEU B 1 146 ? -22.531 -15.93 6.836 1 97.75 146 LEU B C 1
ATOM 4446 O O . LEU B 1 146 ? -23.688 -15.836 7.254 1 97.75 146 LEU B O 1
ATOM 4450 N N . ASN B 1 147 ? -21.828 -14.898 6.391 1 97.88 147 ASN B N 1
ATOM 4451 C CA . ASN B 1 147 ? -22.406 -13.562 6.277 1 97.88 147 ASN B CA 1
ATOM 4452 C C . ASN B 1 147 ? -22.672 -13.188 4.824 1 97.88 147 ASN B C 1
ATOM 4454 O O . ASN B 1 147 ? -21.75 -13.039 4.031 1 97.88 147 ASN B O 1
ATOM 4458 N N . TYR B 1 148 ? -23.922 -13.023 4.504 1 96.62 148 TYR B N 1
ATOM 4459 C CA . TYR B 1 148 ? -24.281 -12.641 3.141 1 96.62 148 TYR B CA 1
ATOM 4460 C C . TYR B 1 148 ? -24.438 -11.133 3.02 1 96.62 148 TYR B C 1
ATOM 4462 O O . TYR B 1 148 ? -25.203 -10.516 3.77 1 96.62 148 TYR B O 1
ATOM 4470 N N . GLY B 1 149 ? -23.609 -10.57 2.131 1 95.06 149 GLY B N 1
ATOM 4471 C CA . GLY B 1 149 ? -23.703 -9.141 1.872 1 95.06 149 GLY B CA 1
ATOM 4472 C C . GLY B 1 149 ? -24.797 -8.781 0.882 1 95.06 149 GLY B C 1
ATOM 4473 O O . GLY B 1 149 ? -25.438 -9.672 0.309 1 95.06 149 GLY B O 1
ATOM 4474 N N . VAL B 1 150 ? -25.031 -7.469 0.753 1 94.38 150 VAL B N 1
ATOM 4475 C CA . VAL B 1 150 ? -26.016 -6.953 -0.189 1 94.38 150 VAL B CA 1
ATOM 4476 C C . VAL B 1 150 ? -25.328 -6.008 -1.18 1 94.38 150 VAL B C 1
ATOM 4478 O O . VAL B 1 150 ? -24.516 -5.172 -0.791 1 94.38 150 VAL B O 1
ATOM 4481 N N . ASP B 1 151 ? -25.625 -6.273 -2.395 1 89.31 151 ASP B N 1
ATOM 4482 C CA . ASP B 1 151 ? -25.141 -5.359 -3.418 1 89.31 151 ASP B CA 1
ATOM 4483 C C . ASP B 1 151 ? -25.828 -3.998 -3.314 1 89.31 151 ASP B C 1
ATOM 4485 O O . ASP B 1 151 ? -27.047 -3.906 -3.402 1 89.31 151 ASP B O 1
ATOM 4489 N N . GLU B 1 152 ? -25.016 -3.037 -3.178 1 80.06 152 GLU B N 1
ATOM 4490 C CA . GLU B 1 152 ? -25.578 -1.71 -2.951 1 80.06 152 GLU B CA 1
ATOM 4491 C C . GLU B 1 152 ? -26.328 -1.206 -4.184 1 80.06 152 GLU B C 1
ATOM 4493 O O . GLU B 1 152 ? -27.297 -0.463 -4.066 1 80.06 152 GLU B O 1
ATOM 4498 N N . LYS B 1 153 ? -25.938 -1.636 -5.328 1 78.12 153 LYS B N 1
ATOM 4499 C CA . LYS B 1 153 ? -26.516 -1.153 -6.578 1 78.12 153 LYS B CA 1
ATOM 4500 C C . LYS B 1 153 ? -27.828 -1.883 -6.895 1 78.12 153 LYS B C 1
ATOM 4502 O O . LYS B 1 153 ? -28.812 -1.257 -7.277 1 78.12 153 LYS B O 1
ATOM 4507 N N . THR B 1 154 ? -27.875 -3.156 -6.68 1 83.94 154 THR B N 1
ATOM 4508 C CA . THR B 1 154 ? -29.016 -3.969 -7.09 1 83.94 154 THR B CA 1
ATOM 4509 C C . THR B 1 154 ? -29.922 -4.285 -5.895 1 83.94 154 THR B C 1
ATOM 4511 O O . THR B 1 154 ? -31.078 -4.648 -6.066 1 83.94 154 THR B O 1
ATOM 4514 N N . GLY B 1 155 ? -29.344 -4.164 -4.746 1 88.31 155 GLY B N 1
ATOM 4515 C CA . GLY B 1 155 ? -30.078 -4.527 -3.549 1 88.31 155 GLY B CA 1
ATOM 4516 C C . GLY B 1 155 ? -30.203 -6.027 -3.355 1 88.31 155 GLY B C 1
ATOM 4517 O O . GLY B 1 155 ? -30.844 -6.488 -2.406 1 88.31 155 GLY B O 1
ATOM 4518 N N . ARG B 1 156 ? -29.609 -6.746 -4.211 1 90.88 156 ARG B N 1
ATOM 4519 C CA . ARG B 1 156 ? -29.688 -8.203 -4.133 1 90.88 156 ARG B CA 1
ATOM 4520 C C . ARG B 1 156 ? -28.594 -8.758 -3.223 1 90.88 156 ARG B C 1
ATOM 4522 O O . ARG B 1 156 ? -27.531 -8.156 -3.076 1 90.88 156 ARG B O 1
ATOM 4529 N N . THR B 1 157 ? -28.938 -9.945 -2.734 1 93.94 157 THR B N 1
ATOM 4530 C CA . THR B 1 157 ? -27.969 -10.625 -1.876 1 93.94 157 THR B CA 1
ATOM 4531 C C . THR B 1 157 ? -26.828 -11.203 -2.701 1 93.94 157 THR B C 1
ATOM 4533 O O . THR B 1 157 ? -27.047 -11.766 -3.771 1 93.94 157 THR B O 1
ATOM 4536 N N . LEU B 1 158 ? -25.672 -10.953 -2.145 1 92.38 158 LEU B N 1
ATOM 4537 C CA . LEU B 1 158 ? -24.5 -11.531 -2.814 1 92.38 158 LEU B CA 1
ATOM 4538 C C . LEU B 1 158 ? -24.531 -13.055 -2.713 1 92.38 158 LEU B C 1
ATOM 4540 O O . LEU B 1 158 ? -24.891 -13.609 -1.673 1 92.38 158 LEU B O 1
ATOM 4544 N N . PRO B 1 159 ? -24.188 -13.688 -3.773 1 89.19 159 PRO B N 1
ATOM 4545 C CA . PRO B 1 159 ? -24.328 -15.148 -3.816 1 89.19 159 PRO B CA 1
ATOM 4546 C C . PRO B 1 159 ? -23.297 -15.859 -2.934 1 89.19 159 PRO B C 1
ATOM 4548 O O . PRO B 1 159 ? -23.562 -16.969 -2.453 1 89.19 159 PRO B O 1
ATOM 4551 N N . TYR B 1 160 ? -22.172 -15.32 -2.795 1 91.88 160 TYR B N 1
ATOM 4552 C CA . TYR B 1 160 ? -21.125 -15.953 -2.006 1 91.88 160 TYR B CA 1
ATOM 4553 C C . TYR B 1 160 ? -20.938 -15.25 -0.667 1 91.88 160 TYR B C 1
ATOM 4555 O O . TYR B 1 160 ? -20.766 -14.031 -0.618 1 91.88 160 TYR B O 1
ATOM 4563 N N . PRO B 1 161 ? -20.922 -15.945 0.436 1 96.19 161 PRO B N 1
ATOM 4564 C CA . PRO B 1 161 ? -20.875 -15.336 1.766 1 96.19 161 PRO B CA 1
ATOM 4565 C C . PRO B 1 161 ? -19.438 -15.055 2.225 1 96.19 161 PRO B C 1
ATOM 4567 O O . PRO B 1 161 ? -18.484 -15.641 1.7 1 96.19 161 PRO B O 1
ATOM 4570 N N . LEU B 1 162 ? -19.406 -14.125 3.141 1 97.69 162 LEU B N 1
ATOM 4571 C CA . LEU B 1 162 ? -18.172 -13.914 3.887 1 97.69 162 LEU B CA 1
ATOM 4572 C C . LEU B 1 162 ? -18.156 -14.75 5.16 1 97.69 162 LEU B C 1
ATOM 4574 O O . LEU B 1 162 ? -19.125 -14.734 5.93 1 97.69 162 LEU B O 1
ATOM 4578 N N . ILE B 1 163 ? -17.078 -15.438 5.355 1 97.81 163 ILE B N 1
ATOM 4579 C CA . ILE B 1 163 ? -16.953 -16.297 6.527 1 97.81 163 ILE B CA 1
ATOM 4580 C C . ILE B 1 163 ? -16.359 -15.508 7.691 1 97.81 163 ILE B C 1
ATOM 4582 O O . ILE B 1 163 ? -15.406 -14.734 7.508 1 97.81 163 ILE B O 1
ATOM 4586 N N . SER B 1 164 ? -16.922 -15.656 8.844 1 98.56 164 SER B N 1
ATOM 4587 C CA . SER B 1 164 ? -16.359 -15.078 10.055 1 98.56 164 SER B CA 1
ATOM 4588 C C . SER B 1 164 ? -16.312 -16.094 11.188 1 98.56 164 SER B C 1
ATOM 4590 O O . SER B 1 164 ? -17.094 -17.047 11.203 1 98.56 164 SER B O 1
ATOM 4592 N N . VAL B 1 165 ? -15.367 -15.984 11.992 1 98.5 165 VAL B N 1
ATOM 4593 C CA . VAL B 1 165 ? -15.195 -16.75 13.227 1 98.5 165 VAL B CA 1
ATOM 4594 C C . VAL B 1 165 ? -14.984 -15.797 14.398 1 98.5 165 VAL B C 1
ATOM 4596 O O . VAL B 1 165 ? -13.977 -15.086 14.453 1 98.5 165 VAL B O 1
ATOM 4599 N N . ARG B 1 166 ? -15.938 -15.812 15.344 1 97.94 166 ARG B N 1
ATOM 4600 C CA . ARG B 1 166 ? -15.883 -14.844 16.438 1 97.94 166 ARG B CA 1
ATOM 4601 C C . ARG B 1 166 ? -15.805 -13.414 15.891 1 97.94 166 ARG B C 1
ATOM 4603 O O . ARG B 1 166 ? -16.656 -12.984 15.117 1 97.94 166 ARG B O 1
ATOM 4610 N N . ASN B 1 167 ? -14.828 -12.672 16.266 1 98.56 167 ASN B N 1
ATOM 4611 C CA . ASN B 1 167 ? -14.719 -11.297 15.805 1 98.56 167 ASN B CA 1
ATOM 4612 C C . ASN B 1 167 ? -13.758 -11.172 14.625 1 98.56 167 ASN B C 1
ATOM 4614 O O . ASN B 1 167 ? -13.289 -10.078 14.32 1 98.56 167 ASN B O 1
ATOM 4618 N N . VAL B 1 168 ? -13.445 -12.344 13.992 1 98.88 168 VAL B N 1
ATOM 4619 C CA . VAL B 1 168 ? -12.531 -12.359 12.852 1 98.88 168 VAL B CA 1
ATOM 4620 C C . VAL B 1 168 ? -13.32 -12.539 11.555 1 98.88 168 VAL B C 1
ATOM 4622 O O . VAL B 1 168 ? -14.016 -13.539 11.375 1 98.88 168 VAL B O 1
ATOM 4625 N N . TYR B 1 169 ? -13.227 -11.602 10.656 1 98.88 169 TYR B N 1
ATOM 4626 C CA . TYR B 1 169 ? -13.891 -11.617 9.352 1 98.88 169 TYR B CA 1
ATOM 4627 C C . TYR B 1 169 ? -12.883 -11.852 8.234 1 98.88 169 TYR B C 1
ATOM 4629 O O . TYR B 1 169 ? -11.938 -11.078 8.07 1 98.88 169 TYR B O 1
ATOM 4637 N N . ILE B 1 170 ? -13.078 -12.875 7.434 1 98.75 170 ILE B N 1
ATOM 4638 C CA . ILE B 1 170 ? -12.055 -13.375 6.52 1 98.75 170 ILE B CA 1
ATOM 4639 C C . ILE B 1 170 ? -12.398 -12.961 5.09 1 98.75 170 ILE B C 1
ATOM 4641 O O . ILE B 1 170 ? -13.211 -13.617 4.426 1 98.75 170 ILE B O 1
ATOM 4645 N N . PHE B 1 171 ? -11.703 -11.984 4.582 1 98.56 171 PHE B N 1
ATOM 4646 C CA . PHE B 1 171 ? -11.961 -11.422 3.26 1 98.56 171 PHE B CA 1
ATOM 4647 C C . PHE B 1 171 ? -11.031 -12.039 2.221 1 98.56 171 PHE B C 1
ATOM 4649 O O . PHE B 1 171 ? -9.938 -12.492 2.551 1 98.56 171 PHE B O 1
ATOM 4656 N N . PRO B 1 172 ? -11.445 -12.062 0.947 1 96.19 172 PRO B N 1
ATOM 4657 C CA . PRO B 1 172 ? -10.555 -12.508 -0.132 1 96.19 172 PRO B CA 1
ATOM 4658 C C . PRO B 1 172 ? -9.422 -11.531 -0.409 1 96.19 172 PRO B C 1
ATOM 4660 O O . PRO B 1 172 ? -9.523 -10.352 -0.066 1 96.19 172 PRO B O 1
ATOM 4663 N N . GLY B 1 173 ? -8.414 -11.992 -1.028 1 95.31 173 GLY B N 1
ATOM 4664 C CA . GLY B 1 173 ? -7.242 -11.18 -1.308 1 95.31 173 GLY B CA 1
ATOM 4665 C C . GLY B 1 173 ? -7.375 -10.359 -2.578 1 95.31 173 GLY B C 1
ATOM 4666 O O . GLY B 1 173 ? -6.707 -9.328 -2.732 1 95.31 173 GLY B O 1
ATOM 4667 N N . ILE B 1 174 ? -8.172 -10.828 -3.506 1 91.12 174 ILE B N 1
ATOM 4668 C CA . ILE B 1 174 ? -8.391 -10.094 -4.75 1 91.12 174 ILE B CA 1
ATOM 4669 C C . ILE B 1 174 ? -9.094 -8.773 -4.453 1 91.12 174 ILE B C 1
ATOM 4671 O O . ILE B 1 174 ? -10.195 -8.758 -3.902 1 91.12 174 ILE B O 1
ATOM 4675 N N . PRO B 1 175 ? -8.523 -7.648 -4.852 1 91.88 175 PRO B N 1
ATOM 4676 C CA . PRO B 1 175 ? -9.031 -6.336 -4.438 1 91.88 175 PRO B CA 1
ATOM 4677 C C . PRO B 1 175 ? -10.492 -6.117 -4.828 1 91.88 175 PRO B C 1
ATOM 4679 O O . PRO B 1 175 ? -11.289 -5.648 -4.012 1 91.88 175 PRO B O 1
ATOM 4682 N N . SER B 1 176 ? -10.898 -6.492 -6.051 1 88 176 SER B N 1
ATOM 4683 C CA . SER B 1 176 ? -12.273 -6.27 -6.492 1 88 176 SER B CA 1
ATOM 4684 C C . SER B 1 176 ? -13.266 -7.074 -5.656 1 88 176 SER B C 1
ATOM 4686 O O . SER B 1 176 ? -14.336 -6.578 -5.309 1 88 176 SER B O 1
ATOM 4688 N N . LEU B 1 177 ? -12.898 -8.281 -5.383 1 91.69 177 LEU B N 1
ATOM 4689 C CA . LEU B 1 177 ? -13.758 -9.133 -4.57 1 91.69 177 LEU B CA 1
ATOM 4690 C C . LEU B 1 177 ? -13.812 -8.641 -3.131 1 91.69 177 LEU B C 1
ATOM 4692 O O . LEU B 1 177 ? -14.883 -8.641 -2.51 1 91.69 177 LEU B O 1
ATOM 4696 N N . MET B 1 178 ? -12.672 -8.234 -2.643 1 95.88 178 MET B N 1
ATOM 4697 C CA . MET B 1 178 ? -12.602 -7.711 -1.282 1 95.88 178 MET B CA 1
ATOM 4698 C C . MET B 1 178 ? -13.469 -6.465 -1.133 1 95.88 178 MET B C 1
ATOM 4700 O O . MET B 1 178 ? -14.25 -6.359 -0.19 1 95.88 178 MET B O 1
ATOM 4704 N N . LYS B 1 179 ? -13.352 -5.539 -2.035 1 93.81 179 LYS B N 1
ATOM 4705 C CA . LYS B 1 179 ? -14.117 -4.293 -2.006 1 93.81 179 LYS B CA 1
ATOM 4706 C C . LYS B 1 179 ? -15.617 -4.566 -2.072 1 93.81 179 LYS B C 1
ATOM 4708 O O . LYS B 1 179 ? -16.391 -3.992 -1.304 1 93.81 179 LYS B O 1
ATOM 4713 N N . ARG B 1 180 ? -15.977 -5.48 -2.947 1 91.81 180 ARG B N 1
ATOM 4714 C CA . ARG B 1 180 ? -17.391 -5.832 -3.102 1 91.81 180 ARG B CA 1
ATOM 4715 C C . ARG B 1 180 ? -17.938 -6.434 -1.816 1 91.81 180 ARG B C 1
ATOM 4717 O O . ARG B 1 180 ? -19.031 -6.074 -1.381 1 91.81 180 ARG B O 1
ATOM 4724 N N . ALA B 1 181 ? -17.203 -7.293 -1.289 1 95.81 181 ALA B N 1
ATOM 4725 C CA . ALA B 1 181 ? -17.641 -7.941 -0.052 1 95.81 181 ALA B CA 1
ATOM 4726 C C . ALA B 1 181 ? -17.781 -6.922 1.076 1 95.81 181 ALA B C 1
ATOM 4728 O O . ALA B 1 181 ? -18.797 -6.91 1.781 1 95.81 181 ALA B O 1
ATOM 4729 N N . LEU B 1 182 ? -16.797 -6.082 1.254 1 97.62 182 LEU B N 1
ATOM 4730 C CA . LEU B 1 182 ? -16.812 -5.113 2.344 1 97.62 182 LEU B CA 1
ATOM 4731 C C . LEU B 1 182 ? -17.938 -4.102 2.148 1 97.62 182 LEU B C 1
ATOM 4733 O O . LEU B 1 182 ? -18.641 -3.752 3.102 1 97.62 182 LEU B O 1
ATOM 4737 N N . ASP B 1 183 ? -18.109 -3.693 0.947 1 95 183 ASP B N 1
ATOM 4738 C CA . ASP B 1 183 ? -19.188 -2.76 0.64 1 95 183 ASP B CA 1
ATOM 4739 C C . ASP B 1 183 ? -20.562 -3.379 0.941 1 95 183 ASP B C 1
ATOM 4741 O O . ASP B 1 183 ? -21.453 -2.699 1.44 1 95 183 ASP B O 1
ATOM 4745 N N . GLY B 1 184 ? -20.656 -4.648 0.643 1 96.31 184 GLY B N 1
ATOM 4746 C CA . GLY B 1 184 ? -21.922 -5.328 0.838 1 96.31 184 GLY B CA 1
ATOM 4747 C C . GLY B 1 184 ? -22.203 -5.68 2.289 1 96.31 184 GLY B C 1
ATOM 4748 O O . GLY B 1 184 ? -23.344 -5.984 2.656 1 96.31 184 GLY B O 1
ATOM 4749 N N . LEU B 1 185 ? -21.188 -5.617 3.102 1 97.44 185 LEU B N 1
ATOM 4750 C CA . LEU B 1 185 ? -21.328 -6.07 4.48 1 97.44 185 LEU B CA 1
ATOM 4751 C C . LEU B 1 185 ? -21.062 -4.934 5.457 1 97.44 185 LEU B C 1
ATOM 4753 O O . LEU B 1 185 ? -20.703 -5.172 6.613 1 97.44 185 LEU B O 1
ATOM 4757 N N . GLN B 1 186 ? -21.172 -3.721 5.082 1 95.19 186 GLN B N 1
ATOM 4758 C CA . GLN B 1 186 ? -20.859 -2.564 5.914 1 95.19 186 GLN B CA 1
ATOM 4759 C C . GLN B 1 186 ? -21.688 -2.572 7.195 1 95.19 186 GLN B C 1
ATOM 4761 O O . GLN B 1 186 ? -21.25 -2.084 8.234 1 95.19 186 GLN B O 1
ATOM 4766 N N . HIS B 1 187 ? -22.922 -3.182 7.125 1 95.06 187 HIS B N 1
ATOM 4767 C CA . HIS B 1 187 ? -23.828 -3.188 8.266 1 95.06 187 HIS B CA 1
ATOM 4768 C C . HIS B 1 187 ? -23.219 -3.949 9.445 1 95.06 187 HIS B C 1
ATOM 4770 O O . HIS B 1 187 ? -23.578 -3.695 10.602 1 95.06 187 HIS B O 1
ATOM 4776 N N . LEU B 1 188 ? -22.328 -4.832 9.195 1 96.75 188 LEU B N 1
ATOM 4777 C CA . LEU B 1 188 ? -21.688 -5.617 10.25 1 96.75 188 LEU B CA 1
ATOM 4778 C C . LEU B 1 188 ? -20.75 -4.75 11.086 1 96.75 188 LEU B C 1
ATOM 4780 O O . LEU B 1 188 ? -20.5 -5.059 12.25 1 96.75 188 LEU B O 1
ATOM 4784 N N . PHE B 1 189 ? -20.25 -3.664 10.484 1 97.75 189 PHE B N 1
ATOM 4785 C CA . PHE B 1 189 ? -19.172 -2.928 11.125 1 97.75 189 PHE B CA 1
ATOM 4786 C C . PHE B 1 189 ? -19.625 -1.524 11.508 1 97.75 189 PHE B C 1
ATOM 4788 O O . PHE B 1 189 ? -18.875 -0.78 12.148 1 97.75 189 PHE B O 1
ATOM 4795 N N . ARG B 1 190 ? -20.766 -1.15 11.18 1 96.06 190 ARG B N 1
ATOM 4796 C CA . ARG B 1 190 ? -21.25 0.216 11.383 1 96.06 190 ARG B CA 1
ATOM 4797 C C . ARG B 1 190 ? -21.375 0.535 12.867 1 96.06 190 ARG B C 1
ATOM 4799 O O . ARG B 1 190 ? -22.016 -0.207 13.617 1 96.06 190 ARG B O 1
ATOM 4806 N N . ASN B 1 191 ? -20.656 1.491 13.242 1 96.38 191 ASN B N 1
ATOM 4807 C CA . ASN B 1 191 ? -20.766 2.07 14.578 1 96.38 191 ASN B CA 1
ATOM 4808 C C . ASN B 1 191 ? -21.516 3.395 14.555 1 96.38 191 ASN B C 1
ATOM 4810 O O . ASN B 1 191 ? -20.938 4.449 14.305 1 96.38 191 ASN B O 1
ATOM 4814 N N . GLU B 1 192 ? -22.719 3.443 14.984 1 92.25 192 GLU B N 1
ATOM 4815 C CA . GLU B 1 192 ? -23.594 4.605 14.891 1 92.25 192 GLU B CA 1
ATOM 4816 C C . GLU B 1 192 ? -23.234 5.656 15.93 1 92.25 192 GLU B C 1
ATOM 4818 O O . GLU B 1 192 ? -23.609 6.828 15.797 1 92.25 192 GLU B O 1
ATOM 4823 N N . LYS B 1 193 ? -22.547 5.242 16.828 1 93.38 193 LYS B N 1
ATOM 4824 C CA . LYS B 1 193 ? -22.234 6.137 17.938 1 93.38 193 LYS B CA 1
ATOM 4825 C C . LYS B 1 193 ? -21.078 7.066 17.594 1 93.38 193 LYS B C 1
ATOM 4827 O O . LYS B 1 193 ? -20.859 8.07 18.266 1 93.38 193 LYS B O 1
ATOM 4832 N N . THR B 1 194 ? -20.406 6.656 16.578 1 94.75 194 THR B N 1
ATOM 4833 C CA . THR B 1 194 ? -19.203 7.43 16.281 1 94.75 194 THR B CA 1
ATOM 4834 C C . THR B 1 194 ? -19.188 7.848 14.805 1 94.75 194 THR B C 1
ATOM 4836 O O . THR B 1 194 ? -19.453 7.027 13.922 1 94.75 194 THR B O 1
ATOM 4839 N N . GLN B 1 195 ? -18.922 9.141 14.562 1 94.62 195 GLN B N 1
ATOM 4840 C CA . GLN B 1 195 ? -18.672 9.703 13.234 1 94.62 195 GLN B CA 1
ATOM 4841 C C . GLN B 1 195 ? -17.406 10.539 13.219 1 94.62 195 GLN B C 1
ATOM 4843 O O . GLN B 1 195 ? -17.172 11.352 14.117 1 94.62 195 GLN B O 1
ATOM 4848 N N . PHE B 1 196 ? -16.594 10.281 12.25 1 95.44 196 PHE B N 1
ATOM 4849 C CA . PHE B 1 196 ? -15.336 11.008 12.156 1 95.44 196 PHE B CA 1
ATOM 4850 C C . PHE B 1 196 ? -15.461 12.18 11.18 1 95.44 196 PHE B C 1
ATOM 4852 O O . PHE B 1 196 ? -16.078 12.047 10.125 1 95.44 196 PHE B O 1
ATOM 4859 N N . TYR B 1 197 ? -14.898 13.273 11.617 1 94.56 197 TYR B N 1
ATOM 4860 C CA . TYR B 1 197 ? -14.828 14.484 10.797 1 94.56 197 TYR B CA 1
ATOM 4861 C C . TYR B 1 197 ? -13.383 14.867 10.508 1 94.56 197 TYR B C 1
ATOM 4863 O O . TYR B 1 197 ? -12.484 14.57 11.297 1 94.56 197 TYR B O 1
ATOM 4871 N N . MET B 1 198 ? -13.242 15.406 9.336 1 93.81 198 MET B N 1
ATOM 4872 C CA . MET B 1 198 ? -11.875 15.789 8.984 1 93.81 198 MET B CA 1
ATOM 4873 C C . MET B 1 198 ? -11.859 17.109 8.211 1 93.81 198 MET B C 1
ATOM 4875 O O . MET B 1 198 ? -12.82 17.438 7.527 1 93.81 198 MET B O 1
ATOM 4879 N N . ARG B 1 199 ? -10.758 17.922 8.453 1 91.56 199 ARG B N 1
ATOM 4880 C CA . ARG B 1 199 ? -10.461 19.125 7.695 1 91.56 199 ARG B CA 1
ATOM 4881 C C . ARG B 1 199 ? -9.008 19.141 7.234 1 91.56 199 ARG B C 1
ATOM 4883 O O . ARG B 1 199 ? -8.109 18.766 7.984 1 91.56 199 ARG B O 1
ATOM 4890 N N . GLU B 1 200 ? -8.867 19.484 6.004 1 90 200 GLU B N 1
ATOM 4891 C CA . GLU B 1 200 ? -7.527 19.578 5.438 1 90 200 GLU B CA 1
ATOM 4892 C C . GLU B 1 200 ? -7.102 21.031 5.258 1 90 200 GLU B C 1
ATOM 4894 O O . GLU B 1 200 ? -7.918 21.891 4.887 1 90 200 GLU B O 1
ATOM 4899 N N . ILE B 1 201 ? -5.855 21.312 5.609 1 90.38 201 ILE B N 1
ATOM 4900 C CA . ILE B 1 201 ? -5.254 22.625 5.41 1 90.38 201 ILE B CA 1
ATOM 4901 C C . ILE B 1 201 ? -3.936 22.484 4.656 1 90.38 201 ILE B C 1
ATOM 4903 O O . ILE B 1 201 ? -3.094 21.656 5.016 1 90.38 201 ILE B O 1
ATOM 4907 N N . TYR B 1 202 ? -3.791 23.25 3.631 1 87.88 202 TYR B N 1
ATOM 4908 C CA . TYR B 1 202 ? -2.564 23.234 2.844 1 87.88 202 TYR B CA 1
ATOM 4909 C C . TYR B 1 202 ? -1.739 24.484 3.082 1 87.88 202 TYR B C 1
ATOM 4911 O O . TYR B 1 202 ? -2.273 25.594 3.061 1 87.88 202 TYR B O 1
ATOM 4919 N N . VAL B 1 203 ? -0.466 24.25 3.33 1 89.81 203 VAL B N 1
ATOM 4920 C CA . VAL B 1 203 ? 0.397 25.391 3.584 1 89.81 203 VAL B CA 1
ATOM 4921 C C . VAL B 1 203 ? 1.606 25.344 2.652 1 89.81 203 VAL B C 1
ATOM 4923 O O . VAL B 1 203 ? 2.064 24.266 2.275 1 89.81 203 VAL B O 1
ATOM 4926 N N . ASN B 1 204 ? 2.156 26.5 2.344 1 85.44 204 ASN B N 1
ATOM 4927 C CA . ASN B 1 204 ? 3.256 26.594 1.388 1 85.44 204 ASN B CA 1
ATOM 4928 C C . ASN B 1 204 ? 4.574 26.922 2.08 1 85.44 204 ASN B C 1
ATOM 4930 O O . ASN B 1 204 ? 5.418 27.625 1.516 1 85.44 204 ASN B O 1
ATOM 4934 N N . VAL B 1 205 ? 4.727 26.609 3.266 1 85.62 205 VAL B N 1
ATOM 4935 C CA . VAL B 1 205 ? 5.961 26.812 4.016 1 85.62 205 VAL B CA 1
ATOM 4936 C C . VAL B 1 205 ? 6.484 25.469 4.527 1 85.62 205 VAL B C 1
ATOM 4938 O O . VAL B 1 205 ? 5.746 24.484 4.574 1 85.62 205 VAL B O 1
ATOM 4941 N N . ASP B 1 206 ? 7.754 25.547 4.855 1 83.88 206 ASP B N 1
ATOM 4942 C CA . ASP B 1 206 ? 8.367 24.344 5.41 1 83.88 206 ASP B CA 1
ATOM 4943 C C . ASP B 1 206 ? 7.785 24.016 6.781 1 83.88 206 ASP B C 1
ATOM 4945 O O . ASP B 1 206 ? 7.434 24.922 7.547 1 83.88 206 ASP B O 1
ATOM 4949 N N . GLU B 1 207 ? 7.766 22.734 6.98 1 87.75 207 GLU B N 1
ATOM 4950 C CA . GLU B 1 207 ? 7.191 22.234 8.219 1 87.75 207 GLU B CA 1
ATOM 4951 C C . GLU B 1 207 ? 7.891 22.828 9.438 1 87.75 207 GLU B C 1
ATOM 4953 O O . GLU B 1 207 ? 7.25 23.094 10.461 1 87.75 207 GLU B O 1
ATOM 4958 N N . THR B 1 208 ? 9.188 23.109 9.383 1 85.19 208 THR B N 1
ATOM 4959 C CA . THR B 1 208 ? 9.977 23.625 10.492 1 85.19 208 THR B CA 1
ATOM 4960 C C . THR B 1 208 ? 9.531 25.031 10.867 1 85.19 208 THR B C 1
ATOM 4962 O O . THR B 1 208 ? 9.633 25.438 12.031 1 85.19 208 THR B O 1
ATOM 4965 N N . ARG B 1 209 ? 8.984 25.734 9.969 1 84.94 209 ARG B N 1
ATOM 4966 C CA . ARG B 1 209 ? 8.57 27.125 10.188 1 84.94 209 ARG B CA 1
ATOM 4967 C C . ARG B 1 209 ? 7.27 27.188 10.977 1 84.94 209 ARG B C 1
ATOM 4969 O O . ARG B 1 209 ? 6.996 28.188 11.648 1 84.94 209 ARG B O 1
ATOM 4976 N N . ILE B 1 210 ? 6.531 26.125 10.914 1 91.38 210 ILE B N 1
ATOM 4977 C CA . ILE B 1 210 ? 5.234 26.172 11.578 1 91.38 210 ILE B CA 1
ATOM 4978 C C . ILE B 1 210 ? 5.16 25.109 12.664 1 91.38 210 ILE B C 1
ATOM 4980 O O . ILE B 1 210 ? 4.098 24.875 13.242 1 91.38 210 ILE B O 1
ATOM 4984 N N . ALA B 1 211 ? 6.207 24.531 13 1 90.44 211 ALA B N 1
ATOM 4985 C CA . ALA B 1 211 ? 6.246 23.438 13.969 1 90.44 211 ALA B CA 1
ATOM 4986 C C . ALA B 1 211 ? 5.766 23.906 15.344 1 90.44 211 ALA B C 1
ATOM 4988 O O . ALA B 1 211 ? 5.043 23.188 16.031 1 90.44 211 ALA B O 1
ATOM 4989 N N . SER B 1 212 ? 6.156 25.047 15.719 1 89.88 212 SER B N 1
ATOM 4990 C CA . SER B 1 212 ? 5.781 25.562 17.031 1 89.88 212 SER B CA 1
ATOM 4991 C C . SER B 1 212 ? 4.27 25.734 17.141 1 89.88 212 SER B C 1
ATOM 4993 O O . SER B 1 212 ? 3.67 25.359 18.156 1 89.88 212 SER B O 1
ATOM 4995 N N . VAL B 1 213 ? 3.693 26.312 16.109 1 93.38 213 VAL B N 1
ATOM 4996 C CA . VAL B 1 213 ? 2.248 26.516 16.094 1 93.38 213 VAL B CA 1
ATOM 4997 C C . VAL B 1 213 ? 1.537 25.156 16.125 1 93.38 213 VAL B C 1
ATOM 4999 O O . VAL B 1 213 ? 0.521 25 16.812 1 93.38 213 VAL B O 1
ATOM 5002 N N . LEU B 1 214 ? 2.064 24.203 15.398 1 94.56 214 LEU B N 1
ATOM 5003 C CA . LEU B 1 214 ? 1.475 22.875 15.359 1 94.56 214 LEU B CA 1
ATOM 5004 C C . LEU B 1 214 ? 1.562 22.203 16.719 1 94.56 214 LEU B C 1
ATOM 5006 O O . LEU B 1 214 ? 0.595 21.578 17.188 1 94.56 214 LEU B O 1
ATOM 5010 N N . ASN B 1 215 ? 2.705 22.328 17.344 1 91.94 215 ASN B N 1
ATOM 5011 C CA . ASN B 1 215 ? 2.891 21.75 18.656 1 91.94 215 ASN B CA 1
ATOM 5012 C C . ASN B 1 215 ? 1.942 22.375 19.688 1 91.94 215 ASN B C 1
ATOM 5014 O O . ASN B 1 215 ? 1.374 21.672 20.516 1 91.94 215 ASN B O 1
ATOM 5018 N N . ASP B 1 216 ? 1.802 23.672 19.594 1 93.31 216 ASP B N 1
ATOM 5019 C CA . ASP B 1 216 ? 0.893 24.375 20.484 1 93.31 216 ASP B CA 1
ATOM 5020 C C . ASP B 1 216 ? -0.55 23.922 20.266 1 93.31 216 ASP B C 1
ATOM 5022 O O . ASP B 1 216 ? -1.285 23.703 21.234 1 93.31 216 ASP B O 1
ATOM 5026 N N . THR B 1 217 ? -0.884 23.844 19.047 1 94.94 217 THR B N 1
ATOM 5027 C CA . THR B 1 217 ? -2.234 23.406 18.719 1 94.94 217 THR B CA 1
ATOM 5028 C C . THR B 1 217 ? -2.488 22 19.25 1 94.94 217 THR B C 1
ATOM 5030 O O . THR B 1 217 ? -3.533 21.734 19.844 1 94.94 217 THR B O 1
ATOM 5033 N N . ASN B 1 218 ? -1.565 21.141 19 1 93.75 218 ASN B N 1
ATOM 5034 C CA . ASN B 1 218 ? -1.691 19.781 19.5 1 93.75 218 ASN B CA 1
ATOM 5035 C C . ASN B 1 218 ? -1.764 19.734 21.031 1 93.75 218 ASN B C 1
ATOM 5037 O O . ASN B 1 218 ? -2.516 18.953 21.594 1 93.75 218 ASN B O 1
ATOM 5041 N N . GLY B 1 219 ? -0.95 20.5 21.672 1 92.69 219 GLY B N 1
ATOM 5042 C CA . GLY B 1 219 ? -0.959 20.547 23.125 1 92.69 219 GLY B CA 1
ATOM 5043 C C . GLY B 1 219 ? -2.301 20.969 23.703 1 92.69 219 GLY B C 1
ATOM 5044 O O . GLY B 1 219 ? -2.717 20.469 24.75 1 92.69 219 GLY B O 1
ATOM 5045 N N . LYS B 1 220 ? -3 21.781 23.047 1 94.75 220 LYS B N 1
ATOM 5046 C CA . LYS B 1 220 ? -4.254 22.344 23.531 1 94.75 220 LYS B CA 1
ATOM 5047 C C . LYS B 1 220 ? -5.434 21.422 23.219 1 94.75 220 LYS B C 1
ATOM 5049 O O . LYS B 1 220 ? -6.371 21.328 24.016 1 94.75 220 LYS B O 1
ATOM 5054 N N . PHE B 1 221 ? -5.41 20.766 22.156 1 95.06 221 PHE B N 1
ATOM 5055 C CA . PHE B 1 221 ? -6.645 20.141 21.688 1 95.06 221 PHE B CA 1
ATOM 5056 C C . PHE B 1 221 ? -6.527 18.625 21.703 1 95.06 221 PHE B C 1
ATOM 5058 O O . PHE B 1 221 ? -7.535 17.922 21.625 1 95.06 221 PHE B O 1
ATOM 5065 N N . TRP B 1 222 ? -5.32 18.109 21.812 1 90.56 222 TRP B N 1
ATOM 5066 C CA . TRP B 1 222 ? -5.156 16.672 21.953 1 90.56 222 TRP B CA 1
ATOM 5067 C C . TRP B 1 222 ? -5.637 16.188 23.312 1 90.56 222 TRP B C 1
ATOM 5069 O O . TRP B 1 222 ? -5.445 16.875 24.328 1 90.56 222 TRP B O 1
ATOM 5079 N N . PRO B 1 223 ? -6.398 15.125 23.359 1 90.19 223 PRO B N 1
ATOM 5080 C CA . PRO B 1 223 ? -6.668 14.086 22.359 1 90.19 223 PRO B CA 1
ATOM 5081 C C . PRO B 1 223 ? -8.039 14.234 21.703 1 90.19 223 PRO B C 1
ATOM 5083 O O . PRO B 1 223 ? -8.469 13.359 20.953 1 90.19 223 PRO B O 1
ATOM 5086 N N . ARG B 1 224 ? -8.742 15.273 22 1 92.5 224 ARG B N 1
ATOM 5087 C CA . ARG B 1 224 ? -10.07 15.469 21.438 1 92.5 224 ARG B CA 1
ATOM 5088 C C . ARG B 1 224 ? -10.008 15.609 19.922 1 92.5 224 ARG B C 1
ATOM 5090 O O . ARG B 1 224 ? -10.891 15.133 19.203 1 92.5 224 ARG B O 1
ATOM 5097 N N . THR B 1 225 ? -9.039 16.328 19.5 1 95.19 225 THR B N 1
ATOM 5098 C CA . THR B 1 225 ? -8.789 16.516 18.078 1 95.19 225 THR B CA 1
ATOM 5099 C C . THR B 1 225 ? -7.355 16.141 17.719 1 95.19 225 THR B C 1
ATOM 5101 O O . THR B 1 225 ? -6.418 16.484 18.438 1 95.19 225 THR B O 1
ATOM 5104 N N . ASN B 1 226 ? -7.285 15.352 16.672 1 95 226 ASN B N 1
ATOM 5105 C CA . ASN B 1 226 ? -5.969 14.945 16.188 1 95 226 ASN B CA 1
ATOM 5106 C C . ASN B 1 226 ? -5.465 15.859 15.078 1 95 226 ASN B C 1
ATOM 5108 O O . ASN B 1 226 ? -6.23 16.234 14.188 1 95 226 ASN B O 1
ATOM 5112 N N . LEU B 1 227 ? -4.211 16.266 15.234 1 95.81 227 LEU B N 1
ATOM 5113 C CA . LEU B 1 227 ? -3.553 17.062 14.211 1 95.81 227 LEU B CA 1
ATOM 5114 C C . LEU B 1 227 ? -2.381 16.297 13.594 1 95.81 227 LEU B C 1
ATOM 5116 O O . LEU B 1 227 ? -1.508 15.812 14.32 1 95.81 227 LEU B O 1
ATOM 5120 N N . GLY B 1 228 ? -2.443 16.078 12.25 1 94.06 228 GLY B N 1
ATOM 5121 C CA . GLY B 1 228 ? -1.343 15.461 11.516 1 94.06 228 GLY B CA 1
ATOM 5122 C C . GLY B 1 228 ? -0.694 16.406 10.523 1 94.06 228 GLY B C 1
ATOM 5123 O O . GLY B 1 228 ? -1.378 17.219 9.891 1 94.06 228 GLY B O 1
ATOM 5124 N N . SER B 1 229 ? 0.627 16.375 10.477 1 92.88 229 SER B N 1
ATOM 5125 C CA . SER B 1 229 ? 1.405 17.141 9.508 1 92.88 229 SER B CA 1
ATOM 5126 C C . SER B 1 229 ? 2.135 16.219 8.531 1 92.88 229 SER B C 1
ATOM 5128 O O . SER B 1 229 ? 2.908 15.359 8.945 1 92.88 229 SER B O 1
ATOM 5130 N N . TYR B 1 230 ? 1.894 16.484 7.289 1 88.44 230 TYR B N 1
ATOM 5131 C CA . TYR B 1 230 ? 2.43 15.594 6.266 1 88.44 230 TYR B CA 1
ATOM 5132 C C . TYR B 1 230 ? 3.098 16.391 5.148 1 88.44 230 TYR B C 1
ATOM 5134 O O . TYR B 1 230 ? 2.424 16.891 4.25 1 88.44 230 TYR B O 1
ATOM 5142 N N . PRO B 1 231 ? 4.367 16.469 5.223 1 85.25 231 PRO B N 1
ATOM 5143 C CA . PRO B 1 231 ? 5.082 17.188 4.168 1 85.25 231 PRO B CA 1
ATOM 5144 C C . PRO B 1 231 ? 4.961 16.5 2.805 1 85.25 231 PRO B C 1
ATOM 5146 O O . PRO B 1 231 ? 4.926 15.273 2.725 1 85.25 231 PRO B O 1
ATOM 5149 N N . ASP B 1 232 ? 4.742 17.281 1.847 1 74 232 ASP B N 1
ATOM 5150 C CA . ASP B 1 232 ? 4.684 16.828 0.458 1 74 232 ASP B CA 1
ATOM 5151 C C . ASP B 1 232 ? 5.723 17.562 -0.393 1 74 232 ASP B C 1
ATOM 5153 O O . ASP B 1 232 ? 5.531 18.719 -0.761 1 74 232 ASP B O 1
ATOM 5157 N N . TRP B 1 233 ? 6.719 16.922 -0.728 1 60.66 233 TRP B N 1
ATOM 5158 C CA . TRP B 1 233 ? 7.82 17.578 -1.433 1 60.66 233 TRP B CA 1
ATOM 5159 C C . TRP B 1 233 ? 7.59 17.547 -2.939 1 60.66 233 TRP B C 1
ATOM 5161 O O . TRP B 1 233 ? 8.336 18.188 -3.697 1 60.66 233 TRP B O 1
ATOM 5171 N N . VAL B 1 234 ? 6.648 16.828 -3.277 1 55.69 234 VAL B N 1
ATOM 5172 C CA . VAL B 1 234 ? 6.449 16.672 -4.715 1 55.69 234 VAL B CA 1
ATOM 5173 C C . VAL B 1 234 ? 5.402 17.672 -5.203 1 55.69 234 VAL B C 1
ATOM 5175 O O . VAL B 1 234 ? 5.445 18.109 -6.355 1 55.69 234 VAL B O 1
ATOM 5178 N N . SER B 1 235 ? 4.758 18.234 -4.23 1 56.97 235 SER B N 1
ATOM 5179 C CA . SER B 1 235 ? 3.688 19.141 -4.621 1 56.97 235 SER B CA 1
ATOM 5180 C C . SER B 1 235 ? 4.234 20.531 -4.945 1 56.97 235 SER B C 1
ATOM 5182 O O . SER B 1 235 ? 5.137 21.016 -4.266 1 56.97 235 SER B O 1
ATOM 5184 N N . ASN B 1 236 ? 3.705 21.047 -5.977 1 55.38 236 ASN B N 1
ATOM 5185 C CA . ASN B 1 236 ? 4.086 22.406 -6.359 1 55.38 236 ASN B CA 1
ATOM 5186 C C . ASN B 1 236 ? 3.225 23.453 -5.656 1 55.38 236 ASN B C 1
ATOM 5188 O O . ASN B 1 236 ? 3.537 24.641 -5.688 1 55.38 236 ASN B O 1
ATOM 5192 N N . TYR B 1 237 ? 2.211 23 -5.027 1 60.5 237 TYR B N 1
ATOM 5193 C CA . TYR B 1 237 ? 1.245 23.953 -4.508 1 60.5 237 TYR B CA 1
ATOM 5194 C C . TYR B 1 237 ? 1.375 24.094 -2.996 1 60.5 237 TYR B C 1
ATOM 5196 O O . TYR B 1 237 ? 1.058 25.156 -2.434 1 60.5 237 TYR B O 1
ATOM 5204 N N . HIS B 1 238 ? 1.719 23.094 -2.512 1 72.75 238 HIS B N 1
ATOM 5205 C CA . HIS B 1 238 ? 1.872 23.125 -1.062 1 72.75 238 HIS B CA 1
ATOM 5206 C C . HIS B 1 238 ? 3.098 22.328 -0.623 1 72.75 238 HIS B C 1
ATOM 5208 O O . HIS B 1 238 ? 3.623 21.516 -1.386 1 72.75 238 HIS B O 1
ATOM 5214 N N . ARG B 1 239 ? 3.5 22.688 0.454 1 79.38 239 ARG B N 1
ATOM 5215 C CA . ARG B 1 239 ? 4.684 22.016 0.986 1 79.38 239 ARG B CA 1
ATOM 5216 C C . ARG B 1 239 ? 4.309 21.062 2.109 1 79.38 239 ARG B C 1
ATOM 5218 O O . ARG B 1 239 ? 4.965 20.031 2.303 1 79.38 239 ARG B O 1
ATOM 5225 N N . VAL B 1 240 ? 3.238 21.484 2.809 1 89.38 240 VAL B N 1
ATOM 5226 C CA . VAL B 1 240 ? 2.797 20.656 3.926 1 89.38 240 VAL B CA 1
ATOM 5227 C C . VAL B 1 240 ? 1.273 20.547 3.91 1 89.38 240 VAL B C 1
ATOM 5229 O O . VAL B 1 240 ? 0.57 21.531 3.689 1 89.38 240 VAL B O 1
ATOM 5232 N N . LYS B 1 241 ? 0.824 19.344 4.055 1 90.06 241 LYS B N 1
ATOM 5233 C CA . LYS B 1 241 ? -0.597 19.078 4.246 1 90.06 241 LYS B CA 1
ATOM 5234 C C . LYS B 1 241 ? -0.914 18.812 5.719 1 90.06 241 LYS B C 1
ATOM 5236 O O . LYS B 1 241 ? -0.328 17.922 6.336 1 90.06 241 LYS B O 1
ATOM 5241 N N . LEU B 1 242 ? -1.789 19.641 6.211 1 93.06 242 LEU B N 1
ATOM 5242 C CA . LEU B 1 242 ? -2.25 19.469 7.582 1 93.06 242 LEU B CA 1
ATOM 5243 C C . LEU B 1 242 ? -3.633 18.828 7.609 1 93.06 242 LEU B C 1
ATOM 5245 O O . LEU B 1 242 ? -4.5 19.172 6.805 1 93.06 242 LEU B O 1
ATOM 5249 N N . ILE B 1 243 ? -3.768 17.844 8.484 1 94.19 243 ILE B N 1
ATOM 5250 C CA . ILE B 1 243 ? -5.059 17.188 8.617 1 94.19 243 ILE B CA 1
ATOM 5251 C C . ILE B 1 243 ? -5.535 17.266 10.062 1 94.19 243 ILE B C 1
ATOM 5253 O O . ILE B 1 243 ? -4.828 16.828 10.984 1 94.19 243 ILE B O 1
ATOM 5257 N N . LEU B 1 244 ? -6.688 17.859 10.227 1 95.62 244 LEU B N 1
ATOM 5258 C CA . LEU B 1 244 ? -7.391 17.828 11.508 1 95.62 244 LEU B CA 1
ATOM 5259 C C . LEU B 1 244 ? -8.516 16.797 11.477 1 95.62 244 LEU B C 1
ATOM 5261 O O . LEU B 1 244 ? -9.281 16.734 10.516 1 95.62 244 LEU B O 1
ATOM 5265 N N . ASP B 1 245 ? -8.555 15.922 12.469 1 94.94 245 ASP B N 1
ATOM 5266 C CA . ASP B 1 245 ? -9.641 14.953 12.516 1 94.94 245 ASP B CA 1
ATOM 5267 C C . ASP B 1 245 ? -10.125 14.734 13.945 1 94.94 245 ASP B C 1
ATOM 5269 O O . ASP B 1 245 ? -9.344 14.828 14.891 1 94.94 245 ASP B O 1
ATOM 5273 N N . SER B 1 246 ? -11.398 14.555 14.086 1 95.12 246 SER B N 1
ATOM 5274 C CA . SER B 1 246 ? -12.062 14.398 15.375 1 95.12 246 SER B CA 1
ATOM 5275 C C . SER B 1 246 ? -13.398 13.672 15.227 1 95.12 246 SER B C 1
ATOM 5277 O O . SER B 1 246 ? -13.922 13.547 14.117 1 95.12 246 SER B O 1
ATOM 5279 N N . ASP B 1 247 ? -13.828 13.062 16.359 1 94.25 247 ASP B N 1
ATOM 5280 C CA . ASP B 1 247 ? -15.164 12.469 16.359 1 94.25 247 ASP B CA 1
ATOM 5281 C C . ASP B 1 247 ? -16.219 13.461 16.828 1 94.25 247 ASP B C 1
ATOM 5283 O O . ASP B 1 247 ? -17.359 13.094 17.094 1 94.25 247 ASP B O 1
ATOM 5287 N N . SER B 1 248 ? -15.844 14.711 17 1 94.44 248 SER B N 1
ATOM 5288 C CA . SER B 1 248 ? -16.719 15.82 17.328 1 94.44 248 SER B CA 1
ATOM 5289 C C . SER B 1 248 ? -16.516 17 16.375 1 94.44 248 SER B C 1
ATOM 5291 O O . SER B 1 248 ? -15.414 17.531 16.266 1 94.44 248 SER B O 1
ATOM 5293 N N . GLU B 1 249 ? -17.547 17.391 15.781 1 94.38 249 GLU B N 1
ATOM 5294 C CA . GLU B 1 249 ? -17.484 18.5 14.836 1 94.38 249 GLU B CA 1
ATOM 5295 C C . GLU B 1 249 ? -17.125 19.812 15.547 1 94.38 249 GLU B C 1
ATOM 5297 O O . GLU B 1 249 ? -16.375 20.625 15.023 1 94.38 249 GLU B O 1
ATOM 5302 N N . ALA B 1 250 ? -17.703 19.984 16.688 1 95.81 250 ALA B N 1
ATOM 5303 C CA . ALA B 1 250 ? -17.453 21.188 17.484 1 95.81 250 ALA B CA 1
ATOM 5304 C C . ALA B 1 250 ? -15.977 21.297 17.859 1 95.81 250 ALA B C 1
ATOM 5306 O O . ALA B 1 250 ? -15.375 22.375 17.719 1 95.81 250 ALA B O 1
ATOM 5307 N N . ASP B 1 251 ? -15.453 20.156 18.328 1 96.25 251 ASP B N 1
ATOM 5308 C CA . ASP B 1 251 ? -14.039 20.141 18.672 1 96.25 251 ASP B CA 1
ATOM 5309 C C . ASP B 1 251 ? -13.164 20.406 17.453 1 96.25 251 ASP B C 1
ATOM 5311 O O . ASP B 1 251 ? -12.156 21.109 17.562 1 96.25 251 ASP B O 1
ATOM 5315 N N . LEU B 1 252 ? -13.531 19.828 16.359 1 96.69 252 LEU B N 1
ATOM 5316 C CA . LEU B 1 252 ? -12.797 20.031 15.125 1 96.69 252 LEU B CA 1
ATOM 5317 C C . LEU B 1 252 ? -12.805 21.5 14.719 1 96.69 252 LEU B C 1
ATOM 5319 O O . LEU B 1 252 ? -11.766 22.047 14.352 1 96.69 252 LEU B O 1
ATOM 5323 N N . ASP B 1 253 ? -13.914 22.141 14.828 1 96.19 253 ASP B N 1
ATOM 5324 C CA . ASP B 1 253 ? -14.062 23.531 14.445 1 96.19 253 ASP B CA 1
ATOM 5325 C C . ASP B 1 253 ? -13.219 24.438 15.344 1 96.19 253 ASP B C 1
ATOM 5327 O O . ASP B 1 253 ? -12.609 25.406 14.867 1 96.19 253 ASP B O 1
ATOM 5331 N N . GLU B 1 254 ? -13.25 24.141 16.547 1 96.69 254 GLU B N 1
ATOM 5332 C CA . GLU B 1 254 ? -12.469 24.922 17.5 1 96.69 254 GLU B CA 1
ATOM 5333 C C . GLU B 1 254 ? -10.977 24.828 17.203 1 96.69 254 GLU B C 1
ATOM 5335 O O . GLU B 1 254 ? -10.273 25.844 17.188 1 96.69 254 GLU B O 1
ATOM 5340 N N . ALA B 1 255 ? -10.508 23.641 16.984 1 96.88 255 ALA B N 1
ATOM 5341 C CA . ALA B 1 255 ? -9.094 23.438 16.672 1 96.88 255 ALA B CA 1
ATOM 5342 C C . ALA B 1 255 ? -8.727 24.094 15.352 1 96.88 255 ALA B C 1
ATOM 5344 O O . ALA B 1 255 ? -7.652 24.688 15.227 1 96.88 255 ALA B O 1
ATOM 5345 N N . HIS B 1 256 ? -9.594 23.938 14.406 1 96.62 256 HIS B N 1
ATOM 5346 C CA . HIS B 1 256 ? -9.375 24.547 13.102 1 96.62 256 HIS B CA 1
ATOM 5347 C C . HIS B 1 256 ? -9.266 26.062 13.211 1 96.62 256 HIS B C 1
ATOM 5349 O O . HIS B 1 256 ? -8.367 26.656 12.617 1 96.62 256 HIS B O 1
ATOM 5355 N N . ALA B 1 257 ? -10.164 26.641 13.945 1 95.56 257 ALA B N 1
ATOM 5356 C CA . ALA B 1 257 ? -10.164 28.094 14.133 1 95.56 257 ALA B CA 1
ATOM 5357 C C . ALA B 1 257 ? -8.883 28.547 14.812 1 95.56 257 ALA B C 1
ATOM 5359 O O . ALA B 1 257 ? -8.289 29.562 14.422 1 95.56 257 ALA B O 1
ATOM 5360 N N . PHE B 1 258 ? -8.5 27.875 15.781 1 96.62 258 PHE B N 1
ATOM 5361 C CA . PHE B 1 258 ? -7.281 28.203 16.5 1 96.62 258 PHE B CA 1
ATOM 5362 C C . PHE B 1 258 ? -6.07 28.141 15.578 1 96.62 258 PHE B C 1
ATOM 5364 O O . PHE B 1 258 ? -5.234 29.047 15.578 1 96.62 258 PHE B O 1
ATOM 5371 N N . LEU B 1 259 ? -6.004 27.016 14.844 1 95.62 259 LEU B N 1
ATOM 5372 C CA . LEU B 1 259 ? -4.879 26.812 13.93 1 95.62 259 LEU B CA 1
ATOM 5373 C C . LEU B 1 259 ? -4.836 27.906 12.867 1 95.62 259 LEU B C 1
ATOM 5375 O O . LEU B 1 259 ? -3.779 28.484 12.609 1 95.62 259 LEU B O 1
ATOM 5379 N N . MET B 1 260 ? -5.941 28.266 12.32 1 93.75 260 MET B N 1
ATOM 5380 C CA . MET B 1 260 ? -6.031 29.266 11.266 1 93.75 260 MET B CA 1
ATOM 5381 C C . MET B 1 260 ? -5.656 30.656 11.805 1 93.75 260 MET B C 1
ATOM 5383 O O . MET B 1 260 ? -5.062 31.453 11.086 1 93.75 260 MET B O 1
ATOM 5387 N N . ALA B 1 261 ? -5.953 30.859 13.031 1 94.19 261 ALA B N 1
ATOM 5388 C CA . ALA B 1 261 ? -5.68 32.156 13.656 1 94.19 261 ALA B CA 1
ATOM 5389 C C . ALA B 1 261 ? -4.195 32.281 13.984 1 94.19 261 ALA B C 1
ATOM 5391 O O . ALA B 1 261 ? -3.668 33.406 14.016 1 94.19 261 ALA B O 1
ATOM 5392 N N . ASN B 1 262 ? -3.533 31.219 14.203 1 95 262 ASN B N 1
ATOM 5393 C CA . ASN B 1 262 ? -2.17 31.297 14.719 1 95 262 ASN B CA 1
ATOM 5394 C C . ASN B 1 262 ? -1.144 30.984 13.633 1 95 262 ASN B C 1
ATOM 5396 O O . ASN B 1 262 ? 0.051 31.219 13.812 1 95 262 ASN B O 1
ATOM 5400 N N . LEU B 1 263 ? -1.604 30.406 12.547 1 94.19 263 LEU B N 1
ATOM 5401 C CA . LEU B 1 263 ? -0.688 30.219 11.422 1 94.19 263 LEU B CA 1
ATOM 5402 C C . LEU B 1 263 ? -0.243 31.562 10.859 1 94.19 263 LEU B C 1
ATOM 5404 O O . LEU B 1 263 ? -1.021 32.531 10.844 1 94.19 263 LEU B O 1
ATOM 5408 N N . PRO B 1 264 ? 1.062 31.641 10.469 1 90.81 264 PRO B N 1
ATOM 5409 C CA . PRO B 1 264 ? 1.514 32.906 9.875 1 90.81 264 PRO B CA 1
ATOM 5410 C C . PRO B 1 264 ? 0.649 33.344 8.695 1 90.81 264 PRO B C 1
ATOM 5412 O O . PRO B 1 264 ? 0.135 32.5 7.957 1 90.81 264 PRO B O 1
ATOM 5415 N N . ARG B 1 265 ? 0.568 34.625 8.469 1 85.88 265 ARG B N 1
ATOM 5416 C CA . ARG B 1 265 ? -0.272 35.156 7.402 1 85.88 265 ARG B CA 1
ATOM 5417 C C . ARG B 1 265 ? 0.267 34.781 6.031 1 85.88 265 ARG B C 1
ATOM 5419 O O . ARG B 1 265 ? 1.479 34.781 5.805 1 85.88 265 ARG B O 1
ATOM 5426 N N . GLY B 1 266 ? -0.645 34.344 5.184 1 82 266 GLY B N 1
ATOM 5427 C CA . GLY B 1 266 ? -0.287 34.094 3.795 1 82 266 GLY B CA 1
ATOM 5428 C C . GLY B 1 266 ? 0.235 32.688 3.547 1 82 266 GLY B C 1
ATOM 5429 O O . GLY B 1 266 ? 0.53 32.312 2.408 1 82 266 GLY B O 1
ATOM 5430 N N . VAL B 1 267 ? 0.355 31.906 4.578 1 85.69 267 VAL B N 1
ATOM 5431 C CA . VAL B 1 267 ? 0.973 30.594 4.387 1 85.69 267 VAL B CA 1
ATOM 5432 C C . VAL B 1 267 ? -0.073 29.594 3.902 1 85.69 267 VAL B C 1
ATOM 5434 O O . VAL B 1 267 ? 0.26 28.609 3.236 1 85.69 267 VAL B O 1
ATOM 5437 N N . VAL B 1 268 ? -1.282 29.828 4.227 1 87.06 268 VAL B N 1
ATOM 5438 C CA . VAL B 1 268 ? -2.355 28.906 3.875 1 87.06 268 VAL B CA 1
ATOM 5439 C C . VAL B 1 268 ? -2.721 29.078 2.402 1 87.06 268 VAL B C 1
ATOM 5441 O O . VAL B 1 268 ? -2.939 30.188 1.934 1 87.06 268 VAL B O 1
ATOM 5444 N N . VAL B 1 269 ? -2.646 27.969 1.697 1 78.88 269 VAL B N 1
ATOM 5445 C CA . VAL B 1 269 ? -2.99 27.953 0.279 1 78.88 269 VAL B CA 1
ATOM 5446 C C . VAL B 1 269 ? -4.406 27.422 0.095 1 78.88 269 VAL B C 1
ATOM 5448 O O . VAL B 1 269 ? -4.75 26.359 0.626 1 78.88 269 VAL B O 1
ATOM 5451 N N . PRO B 1 270 ? -5.211 28.25 -0.396 1 65.12 270 PRO B N 1
ATOM 5452 C CA . PRO B 1 270 ? -6.566 27.75 -0.635 1 65.12 270 PRO B CA 1
ATOM 5453 C C . PRO B 1 270 ? -6.609 26.656 -1.696 1 65.12 270 PRO B C 1
ATOM 5455 O O . PRO B 1 270 ? -6.637 26.938 -2.895 1 65.12 270 PRO B O 1
ATOM 5458 N N . LEU B 1 271 ? -6.02 25.562 -1.366 1 59.28 271 LEU B N 1
ATOM 5459 C CA . LEU B 1 271 ? -5.973 24.484 -2.348 1 59.28 271 LEU B CA 1
ATOM 5460 C C . LEU B 1 271 ? -7.234 23.625 -2.281 1 59.28 271 LEU B C 1
ATOM 5462 O O . LEU B 1 271 ? -7.703 23.297 -1.193 1 59.28 271 LEU B O 1
ATOM 5466 N N . ILE B 1 272 ? -7.84 23.703 -3.418 1 52.97 272 ILE B N 1
ATOM 5467 C CA . ILE B 1 272 ? -8.922 22.75 -3.553 1 52.97 272 ILE B CA 1
ATOM 5468 C C . ILE B 1 272 ? -8.359 21.375 -3.906 1 52.97 272 ILE B C 1
ATOM 5470 O O . ILE B 1 272 ? -7.773 21.188 -4.98 1 52.97 272 ILE B O 1
ATOM 5474 N N . ALA B 1 273 ? -8.227 20.531 -2.922 1 51.81 273 ALA B N 1
ATOM 5475 C CA . ALA B 1 273 ? -7.613 19.203 -3.059 1 51.81 273 ALA B CA 1
ATOM 5476 C C . ALA B 1 273 ? -8.156 18.469 -4.285 1 51.81 273 ALA B C 1
ATOM 5478 O O . ALA B 1 273 ? -7.402 17.812 -5.004 1 51.81 273 ALA B O 1
ATOM 5479 N N . ASP B 1 274 ? -9.469 18.625 -4.391 1 50.88 274 ASP B N 1
ATOM 5480 C CA . ASP B 1 274 ? -10.141 18.016 -5.535 1 50.88 274 ASP B CA 1
ATOM 5481 C C . ASP B 1 274 ? -10.891 19.062 -6.359 1 50.88 274 ASP B C 1
ATOM 5483 O O . ASP B 1 274 ? -12.109 19.203 -6.215 1 50.88 274 ASP B O 1
ATOM 5487 N N . PRO B 1 275 ? -9.992 19.75 -7.105 1 55.09 275 PRO B N 1
ATOM 5488 C CA . PRO B 1 275 ? -10.641 20.812 -7.883 1 55.09 275 PRO B CA 1
ATOM 5489 C C . PRO B 1 275 ? -11.773 20.281 -8.758 1 55.09 275 PRO B C 1
ATOM 5491 O O . PRO B 1 275 ? -12.719 21.016 -9.07 1 55.09 275 PRO B O 1
ATOM 5494 N N . VAL B 1 276 ? -11.617 19.047 -9.023 1 56.62 276 VAL B N 1
ATOM 5495 C CA . VAL B 1 276 ? -12.617 18.453 -9.906 1 56.62 276 VAL B CA 1
ATOM 5496 C C . VAL B 1 276 ? -13.977 18.438 -9.203 1 56.62 276 VAL B C 1
ATOM 5498 O O . VAL B 1 276 ? -15.016 18.594 -9.844 1 56.62 276 VAL B O 1
ATOM 5501 N N . SER B 1 277 ? -13.836 18.359 -7.918 1 55.03 277 SER B N 1
ATOM 5502 C CA . SER B 1 277 ? -15.078 18.297 -7.164 1 55.03 277 SER B CA 1
ATOM 5503 C C . SER B 1 277 ? -15.797 19.641 -7.172 1 55.03 277 SER B C 1
ATOM 5505 O O . SER B 1 277 ? -17.031 19.688 -7.051 1 55.03 277 SER B O 1
ATOM 5507 N N . ARG B 1 278 ? -15.109 20.688 -7.402 1 60.38 278 ARG B N 1
ATOM 5508 C CA . ARG B 1 278 ? -15.703 22.016 -7.422 1 60.38 278 ARG B CA 1
ATOM 5509 C C . ARG B 1 278 ? -15.852 22.531 -8.852 1 60.38 278 ARG B C 1
ATOM 5511 O O . ARG B 1 278 ? -16.156 23.703 -9.062 1 60.38 278 ARG B O 1
ATOM 5518 N N . ALA B 1 279 ? -15.57 21.641 -9.68 1 66.62 279 ALA B N 1
ATOM 5519 C CA . ALA B 1 279 ? -15.539 22.062 -11.078 1 66.62 279 ALA B CA 1
ATOM 5520 C C . ALA B 1 279 ? -16.828 22.781 -11.469 1 66.62 279 ALA B C 1
ATOM 5522 O O . ALA B 1 279 ? -16.797 23.844 -12.086 1 66.62 279 ALA B O 1
ATOM 5523 N N . SER B 1 280 ? -17.906 22.25 -11.023 1 74.75 280 SER B N 1
ATOM 5524 C CA . SER B 1 280 ? -19.188 22.828 -11.383 1 74.75 280 SER B CA 1
ATOM 5525 C C . SER B 1 280 ? -19.375 24.203 -10.766 1 74.75 280 SER B C 1
ATOM 5527 O O . SER B 1 280 ? -19.719 25.172 -11.461 1 74.75 280 SER B O 1
ATOM 5529 N N . THR B 1 281 ? -19.016 24.281 -9.492 1 75.06 281 THR B N 1
ATOM 5530 C CA . THR B 1 281 ? -19.188 25.531 -8.781 1 75.06 281 THR B CA 1
ATOM 5531 C C . THR B 1 281 ? -18.297 26.625 -9.383 1 75.06 281 THR B C 1
ATOM 5533 O O . THR B 1 281 ? -18.75 27.734 -9.617 1 75.06 281 THR B O 1
ATOM 5536 N N . ASP B 1 282 ? -17.219 26.281 -9.672 1 78.12 282 ASP B N 1
ATOM 5537 C CA . ASP B 1 282 ? -16.25 27.266 -10.148 1 78.12 282 ASP B CA 1
ATOM 5538 C C . ASP B 1 282 ? -16.562 27.688 -11.586 1 78.12 282 ASP B C 1
ATOM 5540 O O . ASP B 1 282 ? -16.484 28.875 -11.914 1 78.12 282 ASP B O 1
ATOM 5544 N N . VAL B 1 283 ? -16.875 26.672 -12.336 1 81.44 283 VAL B N 1
ATOM 5545 C CA . VAL B 1 283 ? -17.141 26.953 -13.742 1 81.44 283 VAL B CA 1
ATOM 5546 C C . VAL B 1 283 ? -18.422 27.766 -13.875 1 81.44 283 VAL B C 1
ATOM 5548 O O . VAL B 1 283 ? -18.469 28.75 -14.609 1 81.44 283 VAL B O 1
ATOM 5551 N N . TYR B 1 284 ? -19.391 27.391 -13.141 1 85.5 284 TYR B N 1
ATOM 5552 C CA . TYR B 1 284 ? -20.641 28.141 -13.211 1 85.5 284 TYR B CA 1
ATOM 5553 C C . TYR B 1 284 ? -20.516 29.5 -12.531 1 85.5 284 TYR B C 1
ATOM 5555 O O . TYR B 1 284 ? -21.188 30.453 -12.922 1 85.5 284 TYR B O 1
ATOM 5563 N N . GLY B 1 285 ? -19.625 29.562 -11.57 1 82.38 285 GLY B N 1
ATOM 5564 C CA . GLY B 1 285 ? -19.312 30.859 -10.992 1 82.38 285 GLY B CA 1
ATOM 5565 C C . GLY B 1 285 ? -18.688 31.812 -11.992 1 82.38 285 GLY B C 1
ATOM 5566 O O . GLY B 1 285 ? -19.031 33 -12.031 1 82.38 285 GLY B O 1
ATOM 5567 N N . LEU B 1 286 ? -17.875 31.25 -12.68 1 83.62 286 LEU B N 1
ATOM 5568 C CA . LEU B 1 286 ? -17.266 32.031 -13.75 1 83.62 286 LEU B CA 1
ATOM 5569 C C . LEU B 1 286 ? -18.297 32.469 -14.781 1 83.62 286 LEU B C 1
ATOM 5571 O O . LEU B 1 286 ? -18.281 33.594 -15.25 1 83.62 286 LEU B O 1
ATOM 5575 N N . ALA B 1 287 ? -19.141 31.594 -15.086 1 86.44 287 ALA B N 1
ATOM 5576 C CA . ALA B 1 287 ? -20.188 31.859 -16.078 1 86.44 287 ALA B CA 1
ATOM 5577 C C . ALA B 1 287 ? -21.109 32.969 -15.609 1 86.44 287 ALA B C 1
ATOM 5579 O O . ALA B 1 287 ? -21.656 33.719 -16.438 1 86.44 287 ALA B O 1
ATOM 5580 N N . GLU B 1 288 ? -21.141 33.156 -14.273 1 86.81 288 GLU B N 1
ATOM 5581 C CA . GLU B 1 288 ? -22.047 34.125 -13.703 1 86.81 288 GLU B CA 1
ATOM 5582 C C . GLU B 1 288 ? -21.297 35.406 -13.297 1 86.81 288 GLU B C 1
ATOM 5584 O O . GLU B 1 288 ? -21.875 36.312 -12.711 1 86.81 288 GLU B O 1
ATOM 5589 N N . SER B 1 289 ? -20.125 35.438 -13.602 1 80.81 289 SER B N 1
ATOM 5590 C CA . SER B 1 289 ? -19.281 36.531 -13.125 1 80.81 289 SER B CA 1
ATOM 5591 C C . SER B 1 289 ? -19.562 37.812 -13.875 1 80.81 289 SER B C 1
ATOM 5593 O O . SER B 1 289 ? -19.234 38.906 -13.398 1 80.81 289 SER B O 1
ATOM 5595 N N . GLY B 1 290 ? -20.125 37.75 -15.086 1 81.88 290 GLY B N 1
ATOM 5596 C CA . GLY B 1 290 ? -20.391 38.938 -15.891 1 81.88 290 GLY B CA 1
ATOM 5597 C C . GLY B 1 290 ? -19.219 39.375 -16.734 1 81.88 290 GLY B C 1
ATOM 5598 O O . GLY B 1 290 ? -19.328 40.281 -17.562 1 81.88 290 GLY B O 1
ATOM 5599 N N . SER B 1 291 ? -18.141 38.781 -16.625 1 80.62 291 SER B N 1
ATOM 5600 C CA . SER B 1 291 ? -16.953 39.094 -17.406 1 80.62 291 SER B CA 1
ATOM 5601 C C . SER B 1 291 ? -17.094 38.625 -18.844 1 80.62 291 SER B C 1
ATOM 5603 O O . SER B 1 291 ? -17.953 37.781 -19.141 1 80.62 291 SER B O 1
ATOM 5605 N N . PRO B 1 292 ? -16.281 39.219 -19.641 1 82.44 292 PRO B N 1
ATOM 5606 C CA . PRO B 1 292 ? -16.312 38.75 -21.031 1 82.44 292 PRO B CA 1
ATOM 5607 C C . PRO B 1 292 ? -16 37.25 -21.156 1 82.44 292 PRO B C 1
ATOM 5609 O O . PRO B 1 292 ? -16.641 36.531 -21.938 1 82.44 292 PRO B O 1
ATOM 5612 N N . LEU B 1 293 ? -15.117 36.844 -20.406 1 83.38 293 LEU B N 1
ATOM 5613 C CA . LEU B 1 293 ? -14.828 35.406 -20.391 1 83.38 293 LEU B CA 1
ATOM 5614 C C . LEU B 1 293 ? -16.016 34.625 -19.828 1 83.38 293 LEU B C 1
ATOM 5616 O O . LEU B 1 293 ? -16.344 33.531 -20.344 1 83.38 293 LEU B O 1
ATOM 5620 N N . GLY B 1 294 ? -16.562 35.156 -18.859 1 82.94 294 GLY B N 1
ATOM 5621 C CA . GLY B 1 294 ? -17.734 34.5 -18.266 1 82.94 294 GLY B CA 1
ATOM 5622 C C . GLY B 1 294 ? -18.875 34.312 -19.25 1 82.94 294 GLY B C 1
ATOM 5623 O O . GLY B 1 294 ? -19.531 33.281 -19.25 1 82.94 294 GLY B O 1
ATOM 5624 N N . GLN B 1 295 ? -19 35.281 -20.031 1 82.38 295 GLN B N 1
ATOM 5625 C CA . GLN B 1 295 ? -20.062 35.219 -21.016 1 82.38 295 GLN B CA 1
ATOM 5626 C C . GLN B 1 295 ? -19.797 34.094 -22.031 1 82.38 295 GLN B C 1
ATOM 5628 O O . GLN B 1 295 ? -20.703 33.375 -22.453 1 82.38 295 GLN B O 1
ATOM 5633 N N . LYS B 1 296 ? -18.594 34.031 -22.391 1 84.75 296 LYS B N 1
ATOM 5634 C CA . LYS B 1 296 ? -18.219 32.969 -23.328 1 84.75 296 LYS B CA 1
ATOM 5635 C C . LYS B 1 296 ? -18.375 31.594 -22.688 1 84.75 296 LYS B C 1
ATOM 5637 O O . LYS B 1 296 ? -18.828 30.656 -23.344 1 84.75 296 LYS B O 1
ATOM 5642 N N . VAL B 1 297 ? -18.016 31.547 -21.469 1 86.81 297 VAL B N 1
ATOM 5643 C CA . VAL B 1 297 ? -18.156 30.297 -20.734 1 86.81 297 VAL B CA 1
ATOM 5644 C C . VAL B 1 297 ? -19.641 29.938 -20.594 1 86.81 297 VAL B C 1
ATOM 5646 O O . VAL B 1 297 ? -20.031 28.797 -20.797 1 86.81 297 VAL B O 1
ATOM 5649 N N . ALA B 1 298 ? -20.438 30.938 -20.359 1 86.56 298 ALA B N 1
ATOM 5650 C CA . ALA B 1 298 ? -21.875 30.719 -20.234 1 86.56 298 ALA B CA 1
ATOM 5651 C C . ALA B 1 298 ? -22.469 30.188 -21.531 1 86.56 298 ALA B C 1
ATOM 5653 O O . ALA B 1 298 ? -23.312 29.281 -21.5 1 86.56 298 ALA B O 1
ATOM 5654 N N . ALA B 1 299 ? -22.031 30.734 -22.562 1 84.06 299 ALA B N 1
ATOM 5655 C CA . ALA B 1 299 ? -22.516 30.297 -23.859 1 84.06 299 ALA B CA 1
ATOM 5656 C C . ALA B 1 299 ? -22.109 28.844 -24.141 1 84.06 299 ALA B C 1
ATOM 5658 O O . ALA B 1 299 ? -22.906 28.062 -24.656 1 84.06 299 ALA B O 1
ATOM 5659 N N . SER B 1 300 ? -20.906 28.578 -23.828 1 85 300 SER B N 1
ATOM 5660 C CA . SER B 1 300 ? -20.406 27.234 -24.031 1 85 300 SER B CA 1
ATOM 5661 C C . SER B 1 300 ? -21.156 26.234 -23.156 1 85 300 SER B C 1
ATOM 5663 O O . SER B 1 300 ? -21.484 25.125 -23.609 1 85 300 SER B O 1
ATOM 5665 N N . LEU B 1 301 ? -21.453 26.641 -21.969 1 86.44 301 LEU B N 1
ATOM 5666 C CA . LEU B 1 301 ? -22.172 25.766 -21.047 1 86.44 301 LEU B CA 1
ATOM 5667 C C . LEU B 1 301 ? -23.578 25.484 -21.562 1 86.44 301 LEU B C 1
ATOM 5669 O O . LEU B 1 301 ? -24.062 24.359 -21.469 1 86.44 301 LEU B O 1
ATOM 5673 N N . ARG B 1 302 ? -24.172 26.453 -22.078 1 80.81 302 ARG B N 1
ATOM 5674 C CA . ARG B 1 302 ? -25.516 26.281 -22.625 1 80.81 302 ARG B CA 1
ATOM 5675 C C . ARG B 1 302 ? -25.531 25.25 -23.75 1 80.81 302 ARG B C 1
ATOM 5677 O O . ARG B 1 302 ? -26.453 24.438 -23.828 1 80.81 302 ARG B O 1
ATOM 5684 N N . THR B 1 303 ? -24.547 25.312 -24.469 1 82.25 303 THR B N 1
ATOM 5685 C CA . THR B 1 303 ? -24.453 24.359 -25.578 1 82.25 303 THR B CA 1
ATOM 5686 C C . THR B 1 303 ? -24.328 22.938 -25.031 1 82.25 303 THR B C 1
ATOM 5688 O O . THR B 1 303 ? -24.969 22.016 -25.547 1 82.25 303 THR B O 1
ATOM 5691 N N . ILE B 1 304 ? -23.5 22.781 -24.094 1 79.81 304 ILE B N 1
ATOM 5692 C CA . ILE B 1 304 ? -23.281 21.453 -23.516 1 79.81 304 ILE B CA 1
ATOM 5693 C C . ILE B 1 304 ? -24.547 20.984 -22.828 1 79.81 304 ILE B C 1
ATOM 5695 O O . ILE B 1 304 ? -24.938 19.812 -22.969 1 79.81 304 ILE B O 1
ATOM 5699 N N . GLU B 1 305 ? -25.188 21.891 -22.172 1 80.56 305 GLU B N 1
ATOM 5700 C CA . GLU B 1 305 ? -26.438 21.562 -21.484 1 80.56 305 GLU B CA 1
ATOM 5701 C C . GLU B 1 305 ? -27.516 21.141 -22.469 1 80.56 305 GLU B C 1
ATOM 5703 O O . GLU B 1 305 ? -28.266 20.188 -22.219 1 80.56 305 GLU B O 1
ATOM 5708 N N . GLU B 1 306 ? -27.516 21.797 -23.484 1 74.06 306 GLU B N 1
ATOM 5709 C CA . GLU B 1 306 ? -28.484 21.453 -24.516 1 74.06 306 GLU B CA 1
ATOM 5710 C C . GLU B 1 306 ? -28.219 20.047 -25.062 1 74.06 306 GLU B C 1
ATOM 5712 O O . GLU B 1 306 ? -29.156 19.281 -25.328 1 74.06 306 GLU B O 1
ATOM 5717 N N . GLY B 1 307 ? -27.016 19.844 -25.203 1 73.81 307 GLY B N 1
ATOM 5718 C CA . GLY B 1 307 ? -26.656 18.5 -25.625 1 73.81 307 GLY B CA 1
ATOM 5719 C C . GLY B 1 307 ? -27.109 17.422 -24.641 1 73.81 307 GLY B C 1
ATOM 5720 O O . GLY B 1 307 ? -27.641 16.391 -25.047 1 73.81 307 GLY B O 1
ATOM 5721 N N . LEU B 1 308 ? -26.938 17.719 -23.359 1 73.62 308 LEU B N 1
ATOM 5722 C CA . LEU B 1 308 ? -27.25 16.75 -22.312 1 73.62 308 LEU B CA 1
ATOM 5723 C C . LEU B 1 308 ? -28.75 16.641 -22.094 1 73.62 308 LEU B C 1
ATOM 5725 O O . LEU B 1 308 ? -29.25 15.648 -21.562 1 73.62 308 LEU B O 1
ATOM 5729 N N . GLU B 1 309 ? -29.391 17.625 -22.531 1 70.19 309 GLU B N 1
ATOM 5730 C CA . GLU B 1 309 ? -30.844 17.562 -22.5 1 70.19 309 GLU B CA 1
ATOM 5731 C C . GLU B 1 309 ? -31.391 16.719 -23.641 1 70.19 309 GLU B C 1
ATOM 5733 O O . GLU B 1 309 ? -32.438 16.047 -23.484 1 70.19 309 GLU B O 1
ATOM 5738 N N . SER B 1 310 ? -30.641 16.703 -24.625 1 64.44 310 SER B N 1
ATOM 5739 C CA . SER B 1 310 ? -31.109 16.016 -25.828 1 64.44 310 SER B CA 1
ATOM 5740 C C . SER B 1 310 ? -30.625 14.578 -25.875 1 64.44 310 SER B C 1
ATOM 5742 O O . SER B 1 310 ? -31.281 13.719 -26.484 1 64.44 310 SER B O 1
ATOM 5744 N N . TYR B 1 311 ? -29.469 14.445 -25.25 1 58.94 311 TYR B N 1
ATOM 5745 C CA . TYR B 1 311 ? -28.844 13.125 -25.328 1 58.94 311 TYR B CA 1
ATOM 5746 C C . TYR B 1 311 ? -28.422 12.656 -23.938 1 58.94 311 TYR B C 1
ATOM 5748 O O . TYR B 1 311 ? -28.016 13.461 -23.094 1 58.94 311 TYR B O 1
ATOM 5756 N N . SER B 1 312 ? -28.656 11.367 -23.797 1 57.94 312 SER B N 1
ATOM 5757 C CA . SER B 1 312 ? -28.141 10.789 -22.562 1 57.94 312 SER B CA 1
ATOM 5758 C C . SER B 1 312 ? -26.609 10.82 -22.547 1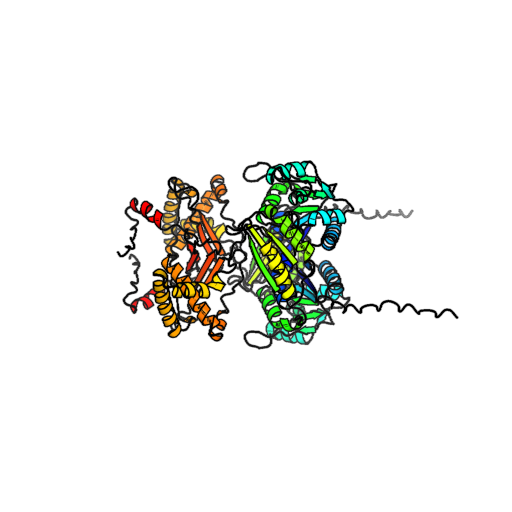 57.94 312 SER B C 1
ATOM 5760 O O . SER B 1 312 ? -25.969 10.883 -23.594 1 57.94 312 SER B O 1
ATOM 5762 N N . LEU B 1 313 ? -26.141 10.969 -21.312 1 62.44 313 LEU B N 1
ATOM 5763 C CA . LEU B 1 313 ? -24.703 11.055 -21.125 1 62.44 313 LEU B CA 1
ATOM 5764 C C . LEU B 1 313 ? -23.984 9.922 -21.859 1 62.44 313 LEU B C 1
ATOM 5766 O O . LEU B 1 313 ? -22.891 10.109 -22.375 1 62.44 313 LEU B O 1
ATOM 5770 N N . SER B 1 314 ? -24.688 8.836 -21.984 1 54.03 314 SER B N 1
ATOM 5771 C CA . SER B 1 314 ? -24.109 7.668 -22.641 1 54.03 314 SER B CA 1
ATOM 5772 C C . SER B 1 314 ? -23.984 7.879 -24.156 1 54.03 314 SER B C 1
ATOM 5774 O O . SER B 1 314 ? -23.234 7.184 -24.828 1 54.03 314 SER B O 1
ATOM 5776 N N . LYS B 1 315 ? -24.672 8.938 -24.594 1 50.94 315 LYS B N 1
ATOM 5777 C CA . LYS B 1 315 ? -24.703 9.203 -26.031 1 50.94 315 LYS B CA 1
ATOM 5778 C C . LYS B 1 315 ? -23.859 10.43 -26.391 1 50.94 315 LYS B C 1
ATOM 5780 O O . LYS B 1 315 ? -23.875 10.883 -27.531 1 50.94 315 LYS B O 1
ATOM 5785 N N . ILE B 1 316 ? -23.297 10.977 -25.422 1 57.09 316 ILE B N 1
ATOM 5786 C CA . ILE B 1 316 ? -22.484 12.172 -25.641 1 57.09 316 ILE B CA 1
ATOM 5787 C C . ILE B 1 316 ? -21 11.805 -25.625 1 57.09 316 ILE B C 1
ATOM 5789 O O . ILE B 1 316 ? -20.547 11.062 -24.75 1 57.09 316 ILE B O 1
ATOM 5793 N N . CYS B 1 317 ? -20.297 12.141 -26.797 1 54.34 317 CYS B N 1
ATOM 5794 C CA . CYS B 1 317 ? -18.859 11.945 -26.875 1 54.34 317 CYS B CA 1
ATOM 5795 C C . CYS B 1 317 ? -18.125 13.281 -26.938 1 54.34 317 CYS B C 1
ATOM 5797 O O . CYS B 1 317 ? -18.578 14.211 -27.609 1 54.34 317 CYS B O 1
ATOM 5799 N N . ILE B 1 318 ? -17.094 13.344 -26.062 1 57.91 318 ILE B N 1
ATOM 5800 C CA . ILE B 1 318 ? -16.266 14.539 -26.078 1 57.91 318 ILE B CA 1
ATOM 5801 C C . ILE B 1 318 ? -14.953 14.242 -26.797 1 57.91 318 ILE B C 1
ATOM 5803 O O . ILE B 1 318 ? -14.211 13.336 -26.406 1 57.91 318 ILE B O 1
ATOM 5807 N N . GLY B 1 319 ? -14.844 14.883 -27.953 1 48.56 319 GLY B N 1
ATOM 5808 C CA . GLY B 1 319 ? -13.602 14.758 -28.688 1 48.56 319 GLY B CA 1
ATOM 5809 C C . GLY B 1 319 ? -12.438 15.492 -28.047 1 48.56 319 GLY B C 1
ATOM 5810 O O . GLY B 1 319 ? -12.539 16.688 -27.75 1 48.56 319 GLY B O 1
ATOM 5811 N N . PHE B 1 320 ? -11.453 14.773 -27.578 1 47.16 320 PHE B N 1
ATOM 5812 C CA . PHE B 1 320 ? -10.289 15.391 -26.969 1 47.16 320 PHE B CA 1
ATOM 5813 C C . PHE B 1 320 ? -9.031 15.133 -27.781 1 47.16 320 PHE B C 1
ATOM 5815 O O . PHE B 1 320 ? -8.586 13.992 -27.906 1 47.16 320 PHE B O 1
ATOM 5822 N N . ASN B 1 321 ? -8.633 16.109 -28.422 1 42.41 321 ASN B N 1
ATOM 5823 C CA . ASN B 1 321 ? -7.457 15.977 -29.281 1 42.41 321 ASN B CA 1
ATOM 5824 C C . ASN B 1 321 ? -6.199 16.5 -28.594 1 42.41 321 ASN B C 1
ATOM 5826 O O . ASN B 1 321 ? -5.148 16.625 -29.234 1 42.41 321 ASN B O 1
ATOM 5830 N N . GLY B 1 322 ? -6.332 16.797 -27.328 1 43.22 322 GLY B N 1
ATOM 5831 C CA . GLY B 1 322 ? -5.191 17.25 -26.547 1 43.22 322 GLY B CA 1
ATOM 5832 C C . GLY B 1 322 ? -4.988 18.75 -26.609 1 43.22 322 GLY B C 1
ATOM 5833 O O . GLY B 1 322 ? -4.105 19.297 -25.938 1 43.22 322 GLY B O 1
ATOM 5834 N N . GLY B 1 323 ? -5.82 19.406 -27.344 1 44.41 323 GLY B N 1
ATOM 5835 C CA . GLY B 1 323 ? -5.719 20.844 -27.469 1 44.41 323 GLY B CA 1
ATOM 5836 C C . GLY B 1 323 ? -6.348 21.594 -26.312 1 44.41 323 GLY B C 1
ATOM 5837 O O . GLY B 1 323 ? -7.012 20.984 -25.469 1 44.41 323 GLY B O 1
ATOM 5838 N N . LYS B 1 324 ? -5.863 22.859 -26.25 1 51.97 324 LYS B N 1
ATOM 5839 C CA . LYS B 1 324 ? -6.391 23.719 -25.188 1 51.97 324 LYS B CA 1
ATOM 5840 C C . LYS B 1 324 ? -7.91 23.797 -25.25 1 51.97 324 LYS B C 1
ATOM 5842 O O . LYS B 1 324 ? -8.578 23.844 -24.219 1 51.97 324 LYS B O 1
ATOM 5847 N N . ASP B 1 325 ? -8.391 23.797 -26.438 1 54.97 325 ASP B N 1
ATOM 5848 C CA . ASP B 1 325 ? -9.836 23.906 -26.578 1 54.97 325 ASP B CA 1
ATOM 5849 C C . ASP B 1 325 ? -10.547 22.672 -26.047 1 54.97 325 ASP B C 1
ATOM 5851 O O . ASP B 1 325 ? -11.547 22.766 -25.344 1 54.97 325 ASP B O 1
ATOM 5855 N N . CYS B 1 326 ? -9.906 21.625 -26.406 1 55.81 326 CYS B N 1
ATOM 5856 C CA . CYS B 1 326 ? -10.555 20.406 -25.938 1 55.81 326 CYS B CA 1
ATOM 5857 C C . CYS B 1 326 ? -10.383 20.25 -24.438 1 55.81 326 CYS B C 1
ATOM 5859 O O . CYS B 1 326 ? -11.242 19.672 -23.766 1 55.81 326 CYS B O 1
ATOM 5861 N N . THR B 1 327 ? -9.344 20.75 -23.938 1 59.22 327 THR B N 1
ATOM 5862 C CA . THR B 1 327 ? -9.18 20.75 -22.484 1 59.22 327 THR B CA 1
ATOM 5863 C C . THR B 1 327 ? -10.266 21.578 -21.812 1 59.22 327 THR B C 1
ATOM 5865 O O . THR B 1 327 ? -10.852 21.156 -20.812 1 59.22 327 THR B O 1
ATOM 5868 N N . ALA B 1 328 ? -10.422 22.703 -22.391 1 69.06 328 ALA B N 1
ATOM 5869 C CA . ALA B 1 328 ? -11.508 23.547 -21.875 1 69.06 328 ALA B CA 1
ATOM 5870 C C . ALA B 1 328 ? -12.852 22.828 -22 1 69.06 328 ALA B C 1
ATOM 5872 O O . ALA B 1 328 ? -13.664 22.859 -21.062 1 69.06 328 ALA B O 1
ATOM 5873 N N . LEU B 1 329 ? -12.961 22.219 -23.094 1 71.06 329 LEU B N 1
ATOM 5874 C CA . LEU B 1 329 ? -14.203 21.484 -23.328 1 71.06 329 LEU B CA 1
ATOM 5875 C C . LEU B 1 329 ? -14.391 20.391 -22.281 1 71.06 329 LEU B C 1
ATOM 5877 O O . LEU B 1 329 ? -15.5 20.172 -21.797 1 71.06 329 LEU B O 1
ATOM 5881 N N . LEU B 1 330 ? -13.32 19.875 -22.016 1 69 330 LEU B N 1
ATOM 5882 C CA . LEU B 1 330 ? -13.375 18.812 -21.016 1 69 330 LEU B CA 1
ATOM 5883 C C . LEU B 1 330 ? -13.805 19.344 -19.656 1 69 330 LEU B C 1
ATOM 5885 O O . LEU B 1 330 ? -14.664 18.766 -19 1 69 330 LEU B O 1
ATOM 5889 N N . HIS B 1 331 ? -13.25 20.391 -19.359 1 71.88 331 HIS B N 1
ATOM 5890 C CA . HIS B 1 331 ? -13.586 21 -18.094 1 71.88 331 HIS B CA 1
ATOM 5891 C C . HIS B 1 331 ? -15.039 21.469 -18.078 1 71.88 331 HIS B C 1
ATOM 5893 O O . HIS B 1 331 ? -15.742 21.281 -17.078 1 71.88 331 HIS B O 1
ATOM 5899 N N . LEU B 1 332 ? -15.398 22.016 -19.094 1 76.94 332 LEU B N 1
ATOM 5900 C CA . LEU B 1 332 ? -16.766 22.516 -19.188 1 76.94 332 LEU B CA 1
ATOM 5901 C C . LEU B 1 332 ? -17.766 21.375 -19.172 1 76.94 332 LEU B C 1
ATOM 5903 O O . LEU B 1 332 ? -18.781 21.438 -18.469 1 76.94 332 LEU B O 1
ATOM 5907 N N . SER B 1 333 ? -17.391 20.422 -19.859 1 75 333 SER B N 1
ATOM 5908 C CA . SER B 1 333 ? -18.281 19.266 -19.922 1 75 333 SER B CA 1
ATOM 5909 C C . SER B 1 333 ? -18.406 18.594 -18.562 1 75 333 SER B C 1
ATOM 5911 O O . SER B 1 333 ? -19.5 18.203 -18.141 1 75 333 SER B O 1
ATOM 5913 N N . TYR B 1 334 ? -17.266 18.516 -17.984 1 73.5 334 TYR B N 1
ATOM 5914 C CA . TYR B 1 334 ? -17.281 17.906 -16.656 1 73.5 334 TYR B CA 1
ATOM 5915 C C . TYR B 1 334 ? -18.125 18.734 -15.68 1 73.5 334 TYR B C 1
ATOM 5917 O O . TYR B 1 334 ? -18.875 18.172 -14.883 1 73.5 334 TYR B O 1
ATOM 5925 N N . ALA B 1 335 ? -17.938 19.922 -15.758 1 75.94 335 ALA B N 1
ATOM 5926 C CA . ALA B 1 335 ? -18.688 20.812 -14.875 1 75.94 335 ALA B CA 1
ATOM 5927 C C . ALA B 1 335 ? -20.188 20.656 -15.086 1 75.94 335 ALA B C 1
ATOM 5929 O O . ALA B 1 335 ? -20.969 20.625 -14.117 1 75.94 335 ALA B O 1
ATOM 5930 N N . VAL B 1 336 ? -20.609 20.484 -16.266 1 77.38 336 VAL B N 1
ATOM 5931 C CA . VAL B 1 336 ? -22.016 20.344 -16.578 1 77.38 336 VAL B CA 1
ATOM 5932 C C . VAL B 1 336 ? -22.531 18.984 -16.094 1 77.38 336 VAL B C 1
ATOM 5934 O O . VAL B 1 336 ? -23.609 18.906 -15.5 1 77.38 336 VAL B O 1
ATOM 5937 N N . VAL B 1 337 ? -21.703 18.078 -16.328 1 71.81 337 VAL B N 1
ATOM 5938 C CA . VAL B 1 337 ? -22.109 16.734 -15.922 1 71.81 337 VAL B CA 1
ATOM 5939 C C . VAL B 1 337 ? -22.203 16.656 -14.398 1 71.81 337 VAL B C 1
ATOM 5941 O O . VAL B 1 337 ? -23.141 16.062 -13.859 1 71.81 337 VAL B O 1
ATOM 5944 N N . GLN B 1 338 ? -21.234 17.219 -13.828 1 69.44 338 GLN B N 1
ATOM 5945 C CA . GLN B 1 338 ? -21.234 17.25 -12.367 1 69.44 338 GLN B CA 1
ATOM 5946 C C . GLN B 1 338 ? -22.484 17.938 -11.828 1 69.44 338 GLN B C 1
ATOM 5948 O O . GLN B 1 338 ? -23.078 17.5 -10.844 1 69.44 338 GLN B O 1
ATOM 5953 N N . ARG B 1 339 ? -22.859 18.953 -12.469 1 67.12 339 ARG B N 1
ATOM 5954 C CA . ARG B 1 339 ? -24.047 19.688 -12.07 1 67.12 339 ARG B CA 1
ATOM 5955 C C . ARG B 1 339 ? -25.312 18.875 -12.336 1 67.12 339 ARG B C 1
ATOM 5957 O O . ARG B 1 339 ? -26.234 18.875 -11.523 1 67.12 339 ARG B O 1
ATOM 5964 N N . CYS B 1 340 ? -25.234 18.25 -13.438 1 61.72 340 CYS B N 1
ATOM 5965 C CA . CYS B 1 340 ? -26.391 17.438 -13.805 1 61.72 340 CYS B CA 1
ATOM 5966 C C . CYS B 1 340 ? -26.516 16.219 -12.891 1 61.72 340 CYS B C 1
ATOM 5968 O O . CYS B 1 340 ? -27.625 15.828 -12.516 1 61.72 340 CYS B O 1
ATOM 5970 N N . LEU B 1 341 ? -25.297 15.625 -12.656 1 55.16 341 LEU B N 1
ATOM 5971 C CA . LEU B 1 341 ? -25.328 14.453 -11.789 1 55.16 341 LEU B CA 1
ATOM 5972 C C . LEU B 1 341 ? -25.719 14.836 -10.367 1 55.16 341 LEU B C 1
ATOM 5974 O O . LEU B 1 341 ? -26.297 14.031 -9.641 1 55.16 341 LEU B O 1
ATOM 5978 N N . ALA B 1 342 ? -25.188 15.922 -9.891 1 49.31 342 ALA B N 1
ATOM 5979 C CA . ALA B 1 342 ? -25.641 16.406 -8.594 1 49.31 342 ALA B CA 1
ATOM 5980 C C . ALA B 1 342 ? -27.156 16.594 -8.57 1 49.31 342 ALA B C 1
ATOM 5982 O O . ALA B 1 342 ? -27.797 16.406 -7.535 1 49.31 342 ALA B O 1
ATOM 5983 N N . PHE B 1 343 ? -27.734 16.953 -9.703 1 43.88 343 PHE B N 1
ATOM 5984 C CA . PHE B 1 343 ? -29.172 17.188 -9.781 1 43.88 343 PHE B CA 1
ATOM 5985 C C . PHE B 1 343 ? -29.922 15.914 -10.125 1 43.88 343 PHE B C 1
ATOM 5987 O O . PHE B 1 343 ? -31.078 15.742 -9.734 1 43.88 343 PHE B O 1
ATOM 5994 N N . ASP B 1 344 ? -29.453 15.023 -11.055 1 34.38 344 ASP B N 1
ATOM 5995 C CA . ASP B 1 344 ? -30.188 13.797 -11.375 1 34.38 344 ASP B CA 1
ATOM 5996 C C . ASP B 1 344 ? -29.391 12.57 -10.922 1 34.38 344 ASP B C 1
ATOM 5998 O O . ASP B 1 344 ? -28.406 12.188 -11.555 1 34.38 344 ASP B O 1
ATOM 6002 N N . PRO B 1 345 ? -29.688 12.078 -9.727 1 38.12 345 PRO B N 1
ATOM 6003 C CA . PRO B 1 345 ? -29.094 10.875 -9.148 1 38.12 345 PRO B CA 1
ATOM 6004 C C . PRO B 1 345 ? -29.078 9.695 -10.117 1 38.12 345 PRO B C 1
ATOM 6006 O O . PRO B 1 345 ? -28.266 8.789 -9.984 1 38.12 345 PRO B O 1
ATOM 6009 N N . ALA B 1 346 ? -30.031 9.609 -10.984 1 35.09 346 ALA B N 1
ATOM 6010 C CA . ALA B 1 346 ? -30.172 8.492 -11.922 1 35.09 346 ALA B CA 1
ATOM 6011 C C . ALA B 1 346 ? -29 8.43 -12.883 1 35.09 346 ALA B C 1
ATOM 6013 O O . ALA B 1 346 ? -28.578 7.34 -13.297 1 35.09 346 ALA B O 1
ATOM 6014 N N . LEU B 1 347 ? -28.641 9.477 -13.336 1 32.91 347 LEU B N 1
ATOM 6015 C CA . LEU B 1 347 ? -27.484 9.547 -14.242 1 32.91 347 LEU B CA 1
ATOM 6016 C C . LEU B 1 347 ? -26.188 9.25 -13.5 1 32.91 347 LEU B C 1
ATOM 6018 O O . LEU B 1 347 ? -25.203 8.82 -14.109 1 32.91 347 LEU B O 1
ATOM 6022 N N . ALA B 1 348 ? -26.125 9.555 -12.242 1 33 348 ALA B N 1
ATOM 6023 C CA . ALA B 1 348 ? -25 9.219 -11.359 1 33 348 ALA B CA 1
ATOM 6024 C C . ALA B 1 348 ? -24.797 7.715 -11.297 1 33 348 ALA B C 1
ATOM 6026 O O . ALA B 1 348 ? -23.703 7.25 -10.945 1 33 348 ALA B O 1
ATOM 6027 N N . GLN B 1 349 ? -25.812 7.008 -11.492 1 30.61 349 GLN B N 1
ATOM 6028 C CA . GLN B 1 349 ? -25.781 5.551 -11.445 1 30.61 349 GLN B CA 1
ATOM 6029 C C . GLN B 1 349 ? -24.875 4.988 -12.547 1 30.61 349 GLN B C 1
ATOM 6031 O O . GLN B 1 349 ? -24.391 3.865 -12.438 1 30.61 349 GLN B O 1
ATOM 6036 N N . SER B 1 350 ? -24.984 5.59 -13.656 1 26.88 350 SER B N 1
ATOM 6037 C CA . SER B 1 350 ? -24.188 5.078 -14.773 1 26.88 350 SER B CA 1
ATOM 6038 C C . SER B 1 350 ? -22.703 5.41 -1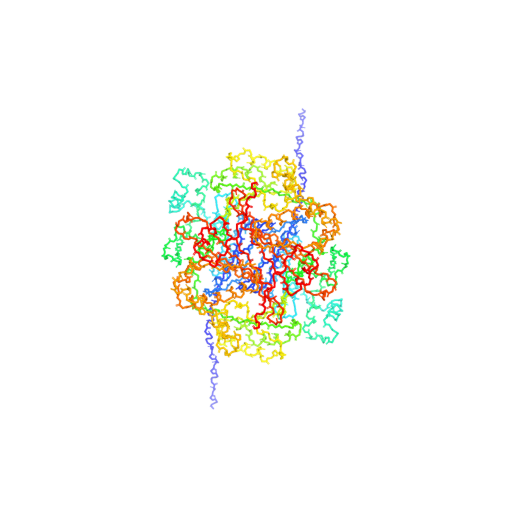4.602 1 26.88 350 SER B C 1
ATOM 6040 O O . SER B 1 350 ? -21.906 5.199 -15.523 1 26.88 350 SER B O 1
ATOM 6042 N N . ARG B 1 351 ? -22.391 6.23 -13.555 1 30.25 351 ARG B N 1
ATOM 6043 C CA . ARG B 1 351 ? -21.047 6.602 -13.141 1 30.25 351 ARG B CA 1
ATOM 6044 C C . ARG B 1 351 ? -20.234 5.375 -12.719 1 30.25 351 ARG B C 1
ATOM 6046 O O . ARG B 1 351 ? -19.203 5.496 -12.07 1 30.25 351 ARG B O 1
ATOM 6053 N N . THR B 1 352 ? -20.906 4.301 -12.781 1 28.23 352 THR B N 1
ATOM 6054 C CA . THR B 1 352 ? -20.312 3.123 -12.156 1 28.23 352 THR B CA 1
ATOM 6055 C C . THR B 1 352 ? -18.875 2.928 -12.641 1 28.23 352 THR B C 1
ATOM 6057 O O . THR B 1 352 ? -18.078 2.232 -12 1 28.23 352 THR B O 1
ATOM 6060 N N . GLY B 1 353 ? -18.656 3.238 -13.898 1 26.55 353 GLY B N 1
ATOM 6061 C CA . GLY B 1 353 ? -17.359 2.822 -14.375 1 26.55 353 GLY B CA 1
ATOM 6062 C C . GLY B 1 353 ? -16.266 3.836 -14.078 1 26.55 353 GLY B C 1
ATOM 6063 O O . GLY B 1 353 ? -15.141 3.711 -14.578 1 26.55 353 GLY B O 1
ATOM 6064 N N . ILE B 1 354 ? -16.672 5.105 -13.727 1 27.89 354 ILE B N 1
ATOM 6065 C CA . ILE B 1 354 ? -15.594 6.031 -13.406 1 27.89 354 ILE B CA 1
ATOM 6066 C C . ILE B 1 354 ? -15.016 5.699 -12.031 1 27.89 354 ILE B C 1
ATOM 6068 O O . ILE B 1 354 ? -15.688 5.863 -11.016 1 27.89 354 ILE B O 1
ATOM 6072 N N . ARG B 1 355 ? -14.492 4.629 -11.828 1 26.33 355 ARG B N 1
ATOM 6073 C CA . ARG B 1 355 ? -13.859 4.391 -10.531 1 26.33 355 ARG B CA 1
ATOM 6074 C C . ARG B 1 355 ? -12.938 5.543 -10.156 1 26.33 355 ARG B C 1
ATOM 6076 O O . ARG B 1 355 ? -12.031 5.895 -10.914 1 26.33 355 ARG B O 1
ATOM 6083 N N . ASN B 1 356 ? -13.461 6.578 -9.531 1 26.14 356 ASN B N 1
ATOM 6084 C CA . ASN B 1 356 ? -12.75 7.633 -8.82 1 26.14 356 ASN B CA 1
ATOM 6085 C C . ASN B 1 356 ? -11.664 7.066 -7.91 1 26.14 356 ASN B C 1
ATOM 6087 O O . ASN B 1 356 ? -11.93 6.734 -6.75 1 26.14 356 ASN B O 1
ATOM 6091 N N . GLN B 1 357 ? -11.07 6.043 -8.227 1 25.78 357 GLN B N 1
ATOM 6092 C CA . GLN B 1 357 ? -10.078 5.812 -7.184 1 25.78 357 GLN B CA 1
ATOM 6093 C C . GLN B 1 357 ? -9.172 7.031 -7.004 1 25.78 357 GLN B C 1
ATOM 6095 O O . GLN B 1 357 ? -8.664 7.578 -7.984 1 25.78 357 GLN B O 1
ATOM 6100 N N . PRO B 1 358 ? -9.438 7.766 -5.895 1 25.67 358 PRO B N 1
ATOM 6101 C CA . PRO B 1 358 ? -8.578 8.906 -5.562 1 25.67 358 PRO B CA 1
ATOM 6102 C C . PRO B 1 358 ? -7.102 8.641 -5.852 1 25.67 358 PRO B C 1
ATOM 6104 O O . PRO B 1 358 ? -6.527 7.688 -5.316 1 25.67 358 PRO B O 1
ATOM 6107 N N . PRO B 1 359 ? -6.652 8.688 -7.023 1 27.16 359 PRO B N 1
ATOM 6108 C CA . PRO B 1 359 ? -5.203 8.547 -7.164 1 27.16 359 PRO B CA 1
ATOM 6109 C C . PRO B 1 359 ? -4.426 9.562 -6.328 1 27.16 359 PRO B C 1
ATOM 6111 O O . PRO B 1 359 ? -4.875 10.695 -6.148 1 27.16 359 PRO B O 1
ATOM 6114 N N . VAL B 1 360 ? -3.93 9.289 -5.207 1 26.98 360 VAL B N 1
ATOM 6115 C CA . VAL B 1 360 ? -3.088 10.242 -4.496 1 26.98 360 VAL B CA 1
ATOM 6116 C C . VAL B 1 360 ? -2.434 11.203 -5.492 1 26.98 360 VAL B C 1
ATOM 6118 O O . VAL B 1 360 ? -2.348 12.406 -5.242 1 26.98 360 VAL B O 1
ATOM 6121 N N . GLU B 1 361 ? -1.488 10.844 -6.27 1 27.95 361 GLU B N 1
ATOM 6122 C CA . GLU B 1 361 ? -1.084 11.805 -7.285 1 27.95 361 GLU B CA 1
ATOM 6123 C C . GLU B 1 361 ? -2.195 12.031 -8.305 1 27.95 361 GLU B C 1
ATOM 6125 O O . GLU B 1 361 ? -2.662 11.086 -8.945 1 27.95 361 GLU B O 1
ATOM 6130 N N . SER B 1 362 ? -3.221 12.852 -7.988 1 28.11 362 SER B N 1
ATOM 6131 C CA . SER B 1 362 ? -4.578 13.133 -8.445 1 28.11 362 SER B CA 1
ATOM 6132 C C . SER B 1 362 ? -4.645 13.219 -9.969 1 28.11 362 SER B C 1
ATOM 6134 O O . SER B 1 362 ? -4.34 14.266 -10.547 1 28.11 362 SER B O 1
ATOM 6136 N N . ARG B 1 363 ? -3.959 12.367 -10.648 1 29.34 363 ARG B N 1
ATOM 6137 C CA . ARG B 1 363 ? -4.242 12.391 -12.086 1 29.34 363 ARG B CA 1
ATOM 6138 C C . ARG B 1 363 ? -5.664 11.922 -12.367 1 29.34 363 ARG B C 1
ATOM 6140 O O . ARG B 1 363 ? -6.109 10.914 -11.82 1 29.34 363 ARG B O 1
ATOM 6147 N N . LEU B 1 364 ? -6.586 12.828 -12.453 1 28.7 364 LEU B N 1
ATOM 6148 C CA . LEU B 1 364 ? -7.957 12.531 -12.852 1 28.7 364 LEU B CA 1
ATOM 6149 C C . LEU B 1 364 ? -7.992 11.914 -14.242 1 28.7 364 LEU B C 1
ATOM 6151 O O . LEU B 1 364 ? -7.398 12.453 -15.18 1 28.7 364 LEU B O 1
ATOM 6155 N N . ILE B 1 365 ? -8 10.602 -14.289 1 29.77 365 ILE B N 1
ATOM 6156 C CA . ILE B 1 365 ? -8.172 9.922 -15.57 1 29.77 365 ILE B CA 1
ATOM 6157 C C . ILE B 1 365 ? -9.656 9.805 -15.898 1 29.77 365 ILE B C 1
ATOM 6159 O O . ILE B 1 365 ? -10.43 9.258 -15.109 1 29.77 365 ILE B O 1
ATOM 6163 N N . PHE B 1 366 ? -10.18 10.672 -16.641 1 28.62 366 PHE B N 1
ATOM 6164 C CA . PHE B 1 366 ? -11.555 10.586 -17.125 1 28.62 366 PHE B CA 1
ATOM 6165 C C . PHE B 1 366 ? -11.672 9.578 -18.25 1 28.62 366 PHE B C 1
ATOM 6167 O O . PHE B 1 366 ? -10.883 9.602 -19.203 1 28.62 366 PHE B O 1
ATOM 6174 N N . PHE B 1 367 ? -12.266 8.359 -17.859 1 29.23 367 PHE B N 1
ATOM 6175 C CA . PHE B 1 367 ? -12.578 7.355 -18.875 1 29.23 367 PHE B CA 1
ATOM 6176 C C . PHE B 1 367 ? -13.977 7.582 -19.438 1 29.23 367 PHE B C 1
ATOM 6178 O O . PHE B 1 367 ? -14.93 7.797 -18.688 1 29.23 367 PHE B O 1
ATOM 6185 N N . PHE B 1 368 ? -14.062 8.141 -20.594 1 28.02 368 PHE B N 1
ATOM 6186 C CA . PHE B 1 368 ? -15.367 8.227 -21.234 1 28.02 368 PHE B CA 1
ATOM 6187 C C . PHE B 1 368 ? -15.602 7.027 -22.141 1 28.02 368 PHE B C 1
ATOM 6189 O O . PHE B 1 368 ? -14.727 6.668 -22.938 1 28.02 368 PHE B O 1
ATOM 6196 N N . LYS B 1 369 ? -16.422 6.051 -21.656 1 29.61 369 LYS B N 1
ATOM 6197 C CA . LYS B 1 369 ? -16.922 4.977 -22.5 1 29.61 369 LYS B CA 1
ATOM 6198 C C . LYS B 1 369 ? -17.953 5.504 -23.5 1 29.61 369 LYS B C 1
ATOM 6200 O O . LYS B 1 369 ? -18.906 6.176 -23.109 1 29.61 369 LYS B O 1
ATOM 6205 N N . LEU B 1 370 ? -17.516 5.719 -24.703 1 27.53 370 LEU B N 1
ATOM 6206 C CA . LEU B 1 370 ? -18.469 6.059 -25.75 1 27.53 370 LEU B CA 1
ATOM 6207 C C . LEU B 1 370 ? -19.188 4.812 -26.25 1 27.53 370 LEU B C 1
ATOM 6209 O O . LEU B 1 370 ? -18.547 3.836 -26.656 1 27.53 370 LEU B O 1
ATOM 6213 N N . LYS B 1 371 ? -20.312 4.512 -25.625 1 28.22 371 LYS B N 1
ATOM 6214 C CA . LYS B 1 371 ? -21.203 3.527 -26.25 1 28.22 371 LYS B CA 1
ATOM 6215 C C . LYS B 1 371 ? -21.578 3.939 -27.672 1 28.22 371 LYS B C 1
ATOM 6217 O O . LYS B 1 371 ? -22.156 5.004 -27.875 1 28.22 371 LYS B O 1
ATOM 6222 N N . LEU B 1 372 ? -20.781 3.582 -28.656 1 27.92 372 LEU B N 1
ATOM 6223 C CA . LEU B 1 372 ? -21.219 3.787 -30.031 1 27.92 372 LEU B CA 1
ATOM 6224 C C . LEU B 1 372 ? -22.578 3.145 -30.266 1 27.92 372 LEU B C 1
ATOM 6226 O O . LEU B 1 372 ? -22.938 2.17 -29.594 1 27.92 372 LEU B O 1
ATOM 6230 N N . SER B 1 373 ? -23.422 3.869 -31 1 26.44 373 SER B N 1
ATOM 6231 C CA . SER B 1 373 ? -24.781 3.482 -31.391 1 26.44 373 SER B CA 1
ATOM 6232 C C . SER B 1 373 ? -24.875 1.981 -31.641 1 26.44 373 SER B C 1
ATOM 6234 O O . SER B 1 373 ? -23.859 1.317 -31.859 1 26.44 373 SER B O 1
ATOM 6236 N N . LYS B 1 374 ? -26.125 1.515 -31.766 1 29.8 374 LYS B N 1
ATOM 6237 C CA . LYS B 1 374 ? -26.812 0.25 -32 1 29.8 374 LYS B CA 1
ATOM 6238 C C . LYS B 1 374 ? -26.062 -0.585 -33.031 1 29.8 374 LYS B C 1
ATOM 6240 O O . LYS B 1 374 ? -26.219 -1.807 -33.094 1 29.8 374 LYS B O 1
ATOM 6245 N N . HIS B 1 375 ? -25.766 0.061 -34.188 1 27.81 375 HIS B N 1
ATOM 6246 C CA . HIS B 1 375 ? -25.328 -0.798 -35.281 1 27.81 375 HIS B CA 1
ATOM 6247 C C . HIS B 1 375 ? -23.938 -1.362 -35 1 27.81 375 HIS B C 1
ATOM 6249 O O . HIS B 1 375 ? -23.344 -2.02 -35.844 1 27.81 375 HIS B O 1
ATOM 6255 N N . PHE B 1 376 ? -23.312 -0.66 -34.031 1 28.62 376 PHE B N 1
ATOM 6256 C CA . PHE B 1 376 ? -22 -1.245 -33.75 1 28.62 376 PHE B CA 1
ATOM 6257 C C . PHE B 1 376 ? -22.109 -2.418 -32.781 1 28.62 376 PHE B C 1
ATOM 6259 O O . PHE B 1 376 ? -22.922 -2.391 -31.859 1 28.62 376 PHE B O 1
ATOM 6266 N N . LYS B 1 377 ? -21.719 -3.521 -33.219 1 28.89 377 LYS B N 1
ATOM 6267 C CA . LYS B 1 377 ? -21.766 -4.715 -32.406 1 28.89 377 LYS B CA 1
ATOM 6268 C C . LYS B 1 377 ? -21.266 -4.414 -30.984 1 28.89 377 LYS B C 1
ATOM 6270 O O . LYS B 1 377 ? -20.438 -3.529 -30.781 1 28.89 377 LYS B O 1
ATOM 6275 N N . LYS B 1 378 ? -22 -4.867 -29.828 1 31.33 378 LYS B N 1
ATOM 6276 C CA . LYS B 1 378 ? -22.172 -4.719 -28.391 1 31.33 378 LYS B CA 1
ATOM 6277 C C . LYS B 1 378 ? -20.844 -4.445 -27.688 1 31.33 378 LYS B C 1
ATOM 6279 O O . LYS B 1 378 ? -20.812 -4.035 -26.531 1 31.33 378 LYS B O 1
ATOM 6284 N N . GLY B 1 379 ? -19.609 -4.625 -28.203 1 28.8 379 GLY B N 1
ATOM 6285 C CA . GLY B 1 379 ? -18.391 -4.812 -27.422 1 28.8 379 GLY B CA 1
ATOM 6286 C C . GLY B 1 379 ? -17.422 -3.658 -27.562 1 28.8 379 GLY B C 1
ATOM 6287 O O . GLY B 1 379 ? -16.344 -3.68 -26.953 1 28.8 379 GLY B O 1
ATOM 6288 N N . GLU B 1 380 ? -17.562 -2.797 -28.625 1 30.28 380 GLU B N 1
ATOM 6289 C CA . GLU B 1 380 ? -16.375 -1.986 -28.922 1 30.28 380 GLU B CA 1
ATOM 6290 C C . GLU B 1 380 ? -16.422 -0.656 -28.172 1 30.28 380 GLU B C 1
ATOM 6292 O O . GLU B 1 380 ? -17.359 0.136 -28.359 1 30.28 380 GLU B O 1
ATOM 6297 N N . CYS B 1 381 ? -16.25 -0.496 -26.844 1 29.16 381 CYS B N 1
ATOM 6298 C CA . CYS B 1 381 ? -16.297 0.694 -26 1 29.16 381 CYS B CA 1
ATOM 6299 C C . CYS B 1 381 ? -15.016 1.513 -26.156 1 29.16 381 CYS B C 1
ATOM 6301 O O . CYS B 1 381 ? -13.914 0.955 -26.203 1 29.16 381 CYS B O 1
ATOM 6303 N N . MET B 1 382 ? -15.031 2.619 -26.938 1 31.31 382 MET B N 1
ATOM 6304 C CA . MET B 1 382 ? -13.922 3.568 -26.984 1 31.31 382 MET B CA 1
ATOM 6305 C C . MET B 1 382 ? -13.797 4.316 -25.656 1 31.31 382 MET B C 1
ATOM 6307 O O . MET B 1 382 ? -14.797 4.656 -25.031 1 31.31 382 MET B O 1
ATOM 6311 N N . PHE B 1 383 ? -12.758 4.086 -24.812 1 30.72 383 PHE B N 1
ATOM 6312 C CA . PHE B 1 383 ? -12.594 4.789 -23.547 1 30.72 383 PHE B CA 1
ATOM 6313 C C . PHE B 1 383 ? -11.617 5.953 -23.703 1 30.72 383 PHE B C 1
ATOM 6315 O O . PHE B 1 383 ? -10.68 5.879 -24.5 1 30.72 383 PHE B O 1
ATOM 6322 N N . LEU B 1 384 ? -12.039 7.164 -23.625 1 31.58 384 LEU B N 1
ATOM 6323 C CA . LEU B 1 384 ? -11.234 8.367 -23.453 1 31.58 384 LEU B CA 1
ATOM 6324 C C . LEU B 1 384 ? -10.836 8.547 -22 1 31.58 384 LEU B C 1
ATOM 6326 O O . LEU B 1 384 ? -11.68 8.445 -21.094 1 31.58 384 LEU B O 1
ATOM 6330 N N . VAL B 1 385 ? -9.469 8.312 -21.672 1 31.81 385 VAL B N 1
ATOM 6331 C CA . VAL B 1 385 ? -9.016 8.547 -20.297 1 31.81 385 VAL B CA 1
ATOM 6332 C C . VAL B 1 385 ? -8.32 9.898 -20.203 1 31.81 385 VAL B C 1
ATOM 6334 O O . VAL B 1 385 ? -7.41 10.188 -21 1 31.81 385 VAL B O 1
ATOM 6337 N N . LEU B 1 386 ? -8.906 10.93 -19.641 1 31.86 386 LEU B N 1
ATOM 6338 C CA . LEU B 1 386 ? -8.328 12.203 -19.234 1 31.86 386 LEU B CA 1
ATOM 6339 C C . LEU B 1 386 ? -7.625 12.078 -17.891 1 31.86 386 LEU B C 1
ATOM 6341 O O . LEU B 1 386 ? -8.227 11.633 -16.906 1 31.86 386 LEU B O 1
ATOM 6345 N N . ILE B 1 387 ? -6.246 12.078 -18 1 31.42 387 ILE B N 1
ATOM 6346 C CA . ILE B 1 387 ? -5.512 12.164 -16.734 1 31.42 387 ILE B CA 1
ATOM 6347 C C . ILE B 1 387 ? -5.199 13.625 -16.422 1 31.42 387 ILE B C 1
ATOM 6349 O O . ILE B 1 387 ? -4.609 14.336 -17.234 1 31.42 387 ILE B O 1
ATOM 6353 N N . VAL B 1 388 ? -5.941 14.25 -15.508 1 29.67 388 VAL B N 1
ATOM 6354 C CA . VAL B 1 388 ? -5.723 15.609 -15.023 1 29.67 388 VAL B CA 1
ATOM 6355 C C . VAL B 1 388 ? -4.715 15.594 -13.875 1 29.67 388 VAL B C 1
ATOM 6357 O O . VAL B 1 388 ? -4.898 14.875 -12.891 1 29.67 388 VAL B O 1
ATOM 6360 N N . ASP B 1 389 ? -3.516 15.938 -14.203 1 29.48 389 ASP B N 1
ATOM 6361 C CA . ASP B 1 389 ? -2.623 16.219 -13.086 1 29.48 389 ASP B CA 1
ATOM 6362 C C . ASP B 1 389 ? -3.074 17.469 -12.328 1 29.48 389 ASP B C 1
ATOM 6364 O O . ASP B 1 389 ? -3.346 18.5 -12.938 1 29.48 389 ASP B O 1
ATOM 6368 N N . SER B 1 390 ? -3.672 17.328 -11.234 1 28.64 390 SER B N 1
ATOM 6369 C CA . SER B 1 390 ? -4.137 18.438 -10.391 1 28.64 390 SER B CA 1
ATOM 6370 C C . SER B 1 390 ? -3.018 19.422 -10.109 1 28.64 390 SER B C 1
ATOM 6372 O O . SER B 1 390 ? -3.256 20.5 -9.547 1 28.64 390 SER B O 1
ATOM 6374 N N . GLU B 1 391 ? -1.819 19.109 -10.031 1 28.19 391 GLU B N 1
ATOM 6375 C CA . GLU B 1 391 ? -1.005 20.172 -9.469 1 28.19 391 GLU B CA 1
ATOM 6376 C C . GLU B 1 391 ? -0.909 21.359 -10.43 1 28.19 391 GLU B C 1
ATOM 6378 O O . GLU B 1 391 ? -0.045 22.219 -10.273 1 28.19 391 GLU B O 1
ATOM 6383 N N . ALA B 1 392 ? -1.62 21.406 -11.5 1 26.69 392 ALA B N 1
ATOM 6384 C CA . ALA B 1 392 ? -1.385 22.594 -12.312 1 26.69 392 ALA B CA 1
ATOM 6385 C C . ALA B 1 392 ? -1.844 23.859 -11.578 1 26.69 392 ALA B C 1
ATOM 6387 O O . ALA B 1 392 ? -2.967 23.922 -11.07 1 26.69 392 ALA B O 1
ATOM 6388 N N . ASN B 1 393 ? -0.972 24.469 -10.766 1 25.47 393 ASN B N 1
ATOM 6389 C CA . ASN B 1 393 ? -1.233 25.875 -10.445 1 25.47 393 ASN B CA 1
ATOM 6390 C C . ASN B 1 393 ? -1.871 26.609 -11.617 1 25.47 393 ASN B C 1
ATOM 6392 O O . ASN B 1 393 ? -1.344 26.594 -12.727 1 25.47 393 ASN B O 1
ATOM 6396 N N . PHE B 1 394 ? -3.104 26.875 -11.562 1 25.97 394 PHE B N 1
ATOM 6397 C CA . PHE B 1 394 ? -3.881 27.766 -12.414 1 25.97 394 PHE B CA 1
ATOM 6398 C C . PHE B 1 394 ? -3.16 29.094 -12.609 1 25.97 394 PHE B C 1
ATOM 6400 O O . PHE B 1 394 ? -3.723 30.047 -13.172 1 25.97 394 PHE B O 1
ATOM 6407 N N . ALA B 1 395 ? -2.254 29.547 -11.828 1 26.41 395 ALA B N 1
ATOM 6408 C CA . ALA B 1 395 ? -1.774 30.812 -12.391 1 26.41 395 ALA B CA 1
ATOM 6409 C C . ALA B 1 395 ? -1.41 30.641 -13.867 1 26.41 395 ALA B C 1
ATOM 6411 O O . ALA B 1 395 ? -1.377 29.531 -14.383 1 26.41 395 ALA B O 1
ATOM 6412 N N . CYS B 1 396 ? -0.547 31.406 -14.578 1 24.39 396 CYS B N 1
ATOM 6413 C CA . CYS B 1 396 ? -0.45 31.547 -16.031 1 24.39 396 CYS B CA 1
ATOM 6414 C C . CYS B 1 396 ? -0.272 30.188 -16.688 1 24.39 396 CYS B C 1
ATOM 6416 O O . CYS B 1 396 ? -0.484 30.047 -17.891 1 24.39 396 CYS B O 1
ATOM 6418 N N . LYS B 1 397 ? 0.613 29.234 -16.188 1 27.55 397 LYS B N 1
ATOM 6419 C CA . LYS B 1 397 ? 1.174 28.312 -17.156 1 27.55 397 LYS B CA 1
ATOM 6420 C C . LYS B 1 397 ? 0.242 27.125 -17.391 1 27.55 397 LYS B C 1
ATOM 6422 O O . LYS B 1 397 ? -0.509 26.734 -16.484 1 27.55 397 LYS B O 1
ATOM 6427 N N . ALA B 1 398 ? -0.061 26.656 -18.641 1 26.45 398 ALA B N 1
ATOM 6428 C CA . ALA B 1 398 ? -0.994 25.766 -19.328 1 26.45 398 ALA B CA 1
ATOM 6429 C C . ALA B 1 398 ? -1.104 24.422 -18.609 1 26.45 398 ALA B C 1
ATOM 6431 O O . ALA B 1 398 ? -0.089 23.812 -18.266 1 26.45 398 ALA B O 1
ATOM 6432 N N . PRO B 1 399 ? -2.189 24.25 -17.812 1 28.17 399 PRO B N 1
ATOM 6433 C CA . PRO B 1 399 ? -2.434 23 -17.109 1 28.17 399 PRO B CA 1
ATOM 6434 C C . PRO B 1 399 ? -2.141 21.766 -17.969 1 28.17 399 PRO B C 1
ATOM 6436 O O . PRO B 1 399 ? -2.484 21.75 -19.156 1 28.17 399 PRO B O 1
ATOM 6439 N N . LYS B 1 400 ? -1.049 21.156 -17.812 1 28.88 400 LYS B N 1
ATOM 6440 C CA . LYS B 1 400 ? -0.618 20.047 -18.656 1 28.88 400 LYS B CA 1
ATOM 6441 C C . LYS B 1 400 ? -1.63 18.906 -18.625 1 28.88 400 LYS B C 1
ATOM 6443 O O . LYS B 1 400 ? -1.946 18.375 -17.562 1 28.88 400 LYS B O 1
ATOM 6448 N N . PHE B 1 401 ? -2.838 19.047 -19.266 1 28 401 PHE B N 1
ATOM 6449 C CA . PHE B 1 401 ? -3.912 18.078 -19.469 1 28 401 PHE B CA 1
ATOM 6450 C C . PHE B 1 401 ? -3.459 16.953 -20.375 1 28 401 PHE B C 1
ATOM 6452 O O . PHE B 1 401 ? -2.83 17.188 -21.406 1 28 401 PHE B O 1
ATOM 6459 N N . ASN B 1 402 ? -3.135 15.82 -19.797 1 27.94 402 ASN B N 1
ATOM 6460 C CA . ASN B 1 402 ? -2.799 14.719 -20.688 1 27.94 402 ASN B CA 1
ATOM 6461 C C . ASN B 1 402 ? -4.035 13.906 -21.062 1 27.94 402 ASN B C 1
ATOM 6463 O O . ASN B 1 402 ? -4.82 13.523 -20.203 1 27.94 402 ASN B O 1
ATOM 6467 N N . LEU B 1 403 ? -4.82 14.219 -22.109 1 27.64 403 LEU B N 1
ATOM 6468 C CA . LEU B 1 403 ? -6.008 13.578 -22.672 1 27.64 403 LEU B CA 1
ATOM 6469 C C . LEU B 1 403 ? -5.637 12.328 -23.469 1 27.64 403 LEU B C 1
ATOM 6471 O O . LEU B 1 403 ? -4.711 12.359 -24.281 1 27.64 403 LEU B O 1
ATOM 6475 N N . LEU B 1 404 ? -5.914 11.086 -22.938 1 28.19 404 LEU B N 1
ATOM 6476 C CA . LEU B 1 404 ? -5.684 9.859 -23.688 1 28.19 404 LEU B CA 1
ATOM 6477 C C . LEU B 1 404 ? -6.961 9.398 -24.391 1 28.19 404 LEU B C 1
ATOM 6479 O O . LEU B 1 404 ? -8 9.242 -23.734 1 28.19 404 LEU B O 1
ATOM 6483 N N . LEU B 1 405 ? -7.238 9.672 -25.734 1 27.66 405 LEU B N 1
ATOM 6484 C CA . LEU B 1 405 ? -8.391 9.258 -26.531 1 27.66 405 LEU B CA 1
ATOM 6485 C C . LEU B 1 405 ? -8.148 7.91 -27.188 1 27.66 405 LEU B C 1
ATOM 6487 O O . LEU B 1 405 ? -7.117 7.707 -27.844 1 27.66 405 LEU B O 1
ATOM 6491 N N . GLY B 1 406 ? -8.43 6.789 -26.625 1 28.33 406 GLY B N 1
ATOM 6492 C CA . GLY B 1 406 ? -8.375 5.48 -27.25 1 28.33 406 GLY B CA 1
ATOM 6493 C C . GLY B 1 406 ? -9.711 5.031 -27.812 1 28.33 406 GLY B C 1
ATOM 6494 O O . GLY B 1 406 ? -10.758 5.293 -27.219 1 28.33 406 GLY B O 1
ATOM 6495 N N . GLY B 1 407 ? -10.109 5.195 -29.484 1 28.91 407 GLY B N 1
ATOM 6496 C CA . GLY B 1 407 ? -11.258 4.637 -30.188 1 28.91 407 GLY B CA 1
ATOM 6497 C C . GLY B 1 407 ? -10.891 4.066 -31.547 1 28.91 407 GLY B C 1
ATOM 6498 O O . GLY B 1 407 ? -9.758 4.199 -32 1 28.91 407 GLY B O 1
ATOM 6499 N N . LEU B 1 408 ? -11.688 3.098 -32.188 1 26.91 408 LEU B N 1
ATOM 6500 C CA . LEU B 1 408 ? -11.609 2.443 -33.5 1 26.91 408 LEU B CA 1
ATOM 6501 C C . LEU B 1 408 ? -11.766 3.457 -34.625 1 26.91 408 LEU B C 1
ATOM 6503 O O . LEU B 1 408 ? -12.633 4.332 -34.562 1 26.91 408 LEU B O 1
ATOM 6507 N N . ILE B 1 409 ? -10.82 3.604 -35.531 1 28.03 409 ILE B N 1
ATOM 6508 C CA . ILE B 1 409 ? -10.664 4.48 -36.688 1 28.03 409 ILE B CA 1
ATOM 6509 C C . ILE B 1 409 ? -11.82 4.25 -37.656 1 28.03 409 ILE B C 1
ATOM 6511 O O . ILE B 1 409 ? -12.352 5.199 -38.25 1 28.03 409 ILE B O 1
ATOM 6515 N N . GLN B 1 410 ? -12.148 3.07 -38.031 1 27.98 410 GLN B N 1
ATOM 6516 C CA . GLN B 1 410 ? -12.977 2.83 -39.188 1 27.98 410 GLN B CA 1
ATOM 6517 C C . GLN B 1 410 ? -14.344 3.49 -39.062 1 27.98 410 GLN B C 1
ATOM 6519 O O . GLN B 1 410 ? -14.891 4.023 -40.031 1 27.98 410 GLN B O 1
ATOM 6524 N N . GLU B 1 411 ? -14.977 3.303 -38.031 1 30.06 411 GLU B N 1
ATOM 6525 C CA . GLU B 1 411 ? -16.359 3.73 -37.906 1 30.06 411 GLU B CA 1
ATOM 6526 C C . GLU B 1 411 ? -16.469 5.25 -37.781 1 30.06 411 GLU B C 1
ATOM 6528 O O . GLU B 1 411 ? -17.531 5.82 -38 1 30.06 411 GLU B O 1
ATOM 6533 N N . PHE B 1 412 ? -15.414 5.883 -37.562 1 30.17 412 PHE B N 1
ATOM 6534 C CA . PHE B 1 412 ? -15.453 7.336 -37.625 1 30.17 412 PHE B CA 1
ATOM 6535 C C . PHE B 1 412 ? -15.82 7.801 -39.031 1 30.17 412 PHE B C 1
ATOM 6537 O O . PHE B 1 412 ? -16.484 8.82 -39.219 1 30.17 412 PHE B O 1
ATOM 6544 N N . LYS B 1 413 ? -15.562 7.016 -40 1 30.12 413 LYS B N 1
ATOM 6545 C CA . LYS B 1 413 ? -15.883 7.41 -41.344 1 30.12 413 LYS B CA 1
ATOM 6546 C C . LYS B 1 413 ? -17.391 7.543 -41.562 1 30.12 413 LYS B C 1
ATOM 6548 O O . LYS B 1 413 ? -17.859 8.477 -42.219 1 30.12 413 LYS B O 1
ATOM 6553 N N . SER B 1 414 ? -18.094 6.559 -41.188 1 31.45 414 SER B N 1
ATOM 6554 C CA . SER B 1 414 ? -19.516 6.602 -41.5 1 31.45 414 SER B CA 1
ATOM 6555 C C . SER B 1 414 ? -20.219 7.699 -40.688 1 31.45 414 SER B C 1
ATOM 6557 O O . SER B 1 414 ? -21.234 8.242 -41.156 1 31.45 414 SER B O 1
ATOM 6559 N N . MET B 1 415 ? -19.75 7.992 -39.594 1 30.52 415 MET B N 1
ATOM 6560 C CA . MET B 1 415 ? -20.406 8.992 -38.75 1 30.52 415 MET B CA 1
ATOM 6561 C C . MET B 1 415 ? -20.156 10.398 -39.281 1 30.52 415 MET B C 1
ATOM 6563 O O . MET B 1 415 ? -21.016 11.273 -39.156 1 30.52 415 MET B O 1
ATOM 6567 N N . VAL B 1 416 ? -18.969 10.602 -39.844 1 30.14 416 VAL B N 1
ATOM 6568 C CA . VAL B 1 416 ? -18.688 11.914 -40.438 1 30.14 416 VAL B CA 1
ATOM 6569 C C . VAL B 1 416 ? -19.469 12.078 -41.75 1 30.14 416 VAL B C 1
ATOM 6571 O O . VAL B 1 416 ? -19.547 13.18 -42.281 1 30.14 416 VAL B O 1
ATOM 6574 N N . LYS B 1 417 ? -19.812 11.055 -42.312 1 32.59 417 LYS B N 1
ATOM 6575 C CA . LYS B 1 417 ? -20.516 11.312 -43.562 1 32.59 417 LYS B CA 1
ATOM 6576 C C . LYS B 1 417 ? -21.734 12.219 -43.312 1 32.59 417 LYS B C 1
ATOM 6578 O O . LYS B 1 417 ? -22.062 13.039 -44.156 1 32.59 417 LYS B O 1
ATOM 6583 N N . GLY B 1 418 ? -22.531 12 -42.406 1 30.78 418 GLY B N 1
ATOM 6584 C CA . GLY B 1 418 ? -23.734 12.82 -42.375 1 30.78 418 GLY B CA 1
ATOM 6585 C C . GLY B 1 418 ? -23.484 14.211 -41.812 1 30.78 418 GLY B C 1
ATOM 6586 O O . GLY B 1 418 ? -24.391 15.047 -41.781 1 30.78 418 GLY B O 1
ATOM 6587 N N . SER B 1 419 ? -22.609 14.305 -40.875 1 27.73 419 SER B N 1
ATOM 6588 C CA . SER B 1 419 ? -22.609 15.68 -40.375 1 27.73 419 SER B CA 1
ATOM 6589 C C . SER B 1 419 ? -21.734 16.578 -41.25 1 27.73 419 SER B C 1
ATOM 6591 O O . SER B 1 419 ? -20.609 16.219 -41.594 1 27.73 419 SER B O 1
ATOM 6593 N N . PRO B 1 420 ? -22.219 17.5 -42.062 1 29.91 420 PRO B N 1
ATOM 6594 C CA . PRO B 1 420 ? -21.562 18.406 -43 1 29.91 420 PRO B CA 1
ATOM 6595 C C . PRO B 1 420 ? -20.25 18.969 -42.469 1 29.91 420 PRO B C 1
ATOM 6597 O O . PRO B 1 420 ? -19.344 19.297 -43.219 1 29.91 420 PRO B O 1
ATOM 6600 N N . ARG B 1 421 ? -20.312 19.438 -41.375 1 27.2 421 ARG B N 1
ATOM 6601 C CA . ARG B 1 421 ? -19.219 20.297 -40.938 1 27.2 421 ARG B CA 1
ATOM 6602 C C . ARG B 1 421 ? -18.047 19.469 -40.406 1 27.2 421 ARG B C 1
ATOM 6604 O O . ARG B 1 421 ? -17.047 20.031 -39.938 1 27.2 421 ARG B O 1
ATOM 6611 N N . LEU B 1 422 ? -18.219 18.219 -40.125 1 26.81 422 LEU B N 1
ATOM 6612 C CA . LEU B 1 422 ? -17.094 17.422 -39.656 1 26.81 422 LEU B CA 1
ATOM 6613 C C . LEU B 1 422 ? -16.312 16.828 -40.844 1 26.81 422 LEU B C 1
ATOM 6615 O O . LEU B 1 422 ? -16.906 16.25 -41.75 1 26.81 422 LEU B O 1
ATOM 6619 N N . THR B 1 423 ? -15.312 17.531 -41.375 1 24.86 423 THR B N 1
ATOM 6620 C CA . THR B 1 423 ? -14.461 17.094 -42.469 1 24.86 423 THR B CA 1
ATOM 6621 C C . THR B 1 423 ? -13.664 15.859 -42.062 1 24.86 423 THR B C 1
ATOM 6623 O O . THR B 1 423 ? -13.047 15.828 -41 1 24.86 423 THR B O 1
ATOM 6626 N N . ALA B 1 424 ? -14.172 14.711 -42.469 1 27.28 424 ALA B N 1
ATOM 6627 C CA . ALA B 1 424 ? -13.508 13.414 -42.375 1 27.28 424 ALA B CA 1
ATOM 6628 C C . ALA B 1 424 ? -12.227 13.383 -43.188 1 27.28 424 ALA B C 1
ATOM 6630 O O . ALA B 1 424 ? -12.203 13.828 -44.344 1 27.28 424 ALA B O 1
ATOM 6631 N N . ILE B 1 425 ? -11.133 13.688 -42.719 1 24.91 425 ILE B N 1
ATOM 6632 C CA . ILE B 1 425 ? -9.938 13.633 -43.531 1 24.91 425 ILE B CA 1
ATOM 6633 C C . ILE B 1 425 ? -9.555 12.18 -43.781 1 24.91 425 ILE B C 1
ATOM 6635 O O . ILE B 1 425 ? -9.508 11.367 -42.875 1 24.91 425 ILE B O 1
ATOM 6639 N N . ARG B 1 426 ? -9.812 11.703 -45.125 1 25.52 426 ARG B N 1
ATOM 6640 C CA . ARG B 1 426 ? -9.484 10.422 -45.75 1 25.52 426 ARG B CA 1
ATOM 6641 C C . ARG B 1 426 ? -7.98 10.273 -45.906 1 25.52 426 ARG B C 1
ATOM 6643 O O . ARG B 1 426 ? -7.336 11.109 -46.562 1 25.52 426 ARG B O 1
ATOM 6650 N N . LEU B 1 427 ? -7.391 9.742 -44.938 1 23.42 427 LEU B N 1
ATOM 6651 C CA . LEU B 1 427 ? -6.027 9.367 -45.312 1 23.42 427 LEU B CA 1
ATOM 6652 C C . LEU B 1 427 ? -6.023 8.242 -46.312 1 23.42 427 LEU B C 1
ATOM 6654 O O . LEU B 1 427 ? -6.703 7.23 -46.156 1 23.42 427 LEU B O 1
ATOM 6658 N N . ARG B 1 428 ? -5.973 8.625 -47.562 1 21.81 428 ARG B N 1
ATOM 6659 C CA . ARG B 1 428 ? -5.898 7.801 -48.75 1 21.81 428 ARG B CA 1
ATOM 6660 C C . ARG B 1 428 ? -4.844 6.707 -48.594 1 21.81 428 ARG B C 1
ATOM 6662 O O . ARG B 1 428 ? -3.754 6.953 -48.094 1 21.81 428 ARG B O 1
ATOM 6669 N N . ASP B 1 429 ? -5.41 5.57 -48.594 1 22.34 429 ASP B N 1
ATOM 6670 C CA . ASP B 1 429 ? -4.688 4.348 -48.906 1 22.34 429 ASP B CA 1
ATOM 6671 C C . ASP B 1 429 ? -3.898 4.512 -50.219 1 22.34 429 ASP B C 1
ATOM 6673 O O . ASP B 1 429 ? -4.457 4.902 -51.25 1 22.34 429 ASP B O 1
ATOM 6677 N N . GLN B 1 430 ? -2.697 5.098 -50.281 1 19.12 430 GLN B N 1
ATOM 6678 C CA . GLN B 1 430 ? -2.064 4.938 -51.594 1 19.12 430 GLN B CA 1
ATOM 6679 C C . GLN B 1 430 ? -2.15 3.488 -52.062 1 19.12 430 GLN B C 1
ATOM 6681 O O . GLN B 1 430 ? -1.705 2.572 -51.375 1 19.12 430 GLN B O 1
ATOM 6686 N N . ARG B 1 431 ? -2.98 3.289 -53 1 19.53 431 ARG B N 1
ATOM 6687 C CA . ARG B 1 431 ? -2.666 2.291 -54 1 19.53 431 ARG B CA 1
ATOM 6688 C C . ARG B 1 431 ? -1.448 2.707 -54.844 1 19.53 431 ARG B C 1
ATOM 6690 O O . ARG B 1 431 ? -1.306 3.879 -55.188 1 19.53 431 ARG B O 1
#

Nearest PDB structures (foldseek):
  8ron-assembly1_A  TM=8.026E-01  e=1.171E-44  Homo sapiens
  3kbq-assembly1_B  TM=8.874E-01  e=8.045E-15  Thermoplasma acidophilum
  4cta-assembly1_A  TM=7.553E-01  e=5.157E-17  Thermus thermophilus HB8
  4uux-assembly1_B  TM=5.927E-01  e=1.106E-16  Thermus thermophilus HB8
  4cta-assembly1_B  TM=5.871E-01  e=1.669E-16  Thermus thermophilus HB8